Protein AF-K7ZAZ5-F1 (afdb_monomer_lite)

pLDDT: mean 86.22, std 13.3, range [28.31, 98.25]

Sequence (919 aa):
MTEILKKTKAAASLLLLSILILGCTERTLQMDFLNKAINGKGEFTIDNLTGTGSFELGASADGVDLSITCDRSIEKIEAENPQTKVWRDVTELATGAKVDCANAGKATFKLPLEHIFPYETPTVAGDAAHDFQIRWYVKNLEGETFVFNKTLSLIIFAPGVSLTAESINTLKLGNQNYEISGTCEIDGGVVNLTGPFDGGPQSANCSGGVFSAAVTLKSNLGDGVTNISVNHMSTGAYRVFGFEQKEVLVDLTAPEVEITSPVNNTKFTQSTINADNTITVQGTCSEDLMPVSVQLDSVVREVTCSAVRTFTVDFLAGNGFPTIRASQFDRAGNQGMSNLVNVIVDLVGPGAFTITGVRTTAGADVTADAFLRDKGAVVDLTMPSDFNQFEAYIKDSSGATTLCDKTVAASAIDFSACVLQQNSTYKIYVFAVDANGNKTAASNTGFAFTTDFPVPQITRVYATVPGAHYGNSTTISLRVEYDRELKVIGGNLPSMVLNTGVLVMAASLQGDQRTLQFNYVVFAGNYAYPLGVTSTSLSNCAGCLVDNANPVVQASMTLPADTGANGLKASNVKVDAQGPDVAPSFTLGAVAPLYTESPLVNFTFPSDPDVLTAELRLQQQSNGAVIRDWVEVTSPVKFSSLSTALQPGLTYSMSLRLKDPMGNYSSTLTNSFVAFSCPAEFVYVHNAGIVANPFCIGQYEAKNDGSARPRFIADLVPESLSNMGSVSRCTSLGAGYDLVTNAEWRAVADLIAKQAGNWASGIYGSGLLHRGNNQTGSPVSATGGDVCAPNTAICASNALRRTHTLPYGQTIWDFAGNAMEAIKDTNSVIYSPAYVYPAQNTGDALNLAFGTTAVTCSGVGGPEYCGFGKIDFSNSAVTGVWRGGGTGDGNSAGIFSAKRAADVTAVLTNSGYRCVYHP

InterPro domains:
  IPR013783 Immunoglobulin-like fold [G3DSA:2.60.40.10] (254-348)

Radius of gyration: 95.11 Å; chains: 1; bounding box: 198×68×239 Å

Structure (mmCIF, N/CA/C/O backbone):
data_AF-K7ZAZ5-F1
#
_entry.id   AF-K7ZAZ5-F1
#
loop_
_atom_site.group_PDB
_atom_site.id
_atom_site.type_symbol
_atom_site.label_atom_id
_atom_site.label_alt_id
_atom_site.label_comp_id
_atom_site.label_asym_id
_atom_site.label_entity_id
_atom_site.label_seq_id
_atom_site.pdbx_PDB_ins_code
_atom_site.Cartn_x
_atom_site.Cartn_y
_atom_site.Cartn_z
_atom_site.occupancy
_atom_site.B_iso_or_equiv
_atom_site.auth_seq_id
_atom_site.auth_comp_id
_atom_site.auth_asym_id
_atom_site.auth_atom_id
_atom_site.pdbx_PDB_model_num
ATOM 1 N N . MET A 1 1 ? -130.192 41.259 106.880 1.00 31.61 1 MET A N 1
ATOM 2 C CA . MET A 1 1 ? -129.216 42.071 106.149 1.00 31.61 1 MET A CA 1
ATOM 3 C C . MET A 1 1 ? -128.225 41.020 105.655 1.00 31.61 1 MET A C 1
ATOM 5 O O . MET A 1 1 ? -127.819 40.176 106.441 1.00 31.61 1 MET A O 1
ATOM 9 N N . THR A 1 2 ? -127.877 40.927 104.375 1.00 35.25 2 THR A N 1
ATOM 10 C CA . THR A 1 2 ? -126.796 41.815 103.955 1.00 35.25 2 THR A CA 1
ATOM 11 C C . THR A 1 2 ? -125.815 41.883 105.141 1.00 35.25 2 THR A C 1
ATOM 13 O O . THR A 1 2 ? -126.076 42.392 106.212 1.00 35.25 2 THR A O 1
ATOM 16 N N . GLU A 1 3 ? -124.658 41.322 105.054 1.00 31.95 3 GLU A N 1
ATOM 17 C CA . GLU A 1 3 ? -123.738 42.239 104.472 1.00 31.95 3 GLU A CA 1
ATOM 18 C C . GLU A 1 3 ? -122.523 41.402 104.169 1.00 31.95 3 GLU A C 1
ATOM 20 O O . GLU A 1 3 ? -121.972 40.707 105.011 1.00 31.95 3 GLU A O 1
ATOM 25 N N . ILE A 1 4 ? -122.195 41.341 102.886 1.00 29.30 4 ILE A N 1
ATOM 26 C CA . ILE A 1 4 ? -121.518 42.497 102.302 1.00 29.30 4 ILE A CA 1
ATOM 27 C C . ILE A 1 4 ? -120.274 42.660 103.172 1.00 29.30 4 ILE A C 1
ATOM 29 O O . ILE A 1 4 ? -120.287 43.199 104.269 1.00 29.30 4 ILE A O 1
ATOM 33 N N . LEU A 1 5 ? -119.169 42.095 102.715 1.00 37.00 5 LEU A N 1
ATOM 34 C CA . LEU A 1 5 ? -118.347 42.930 101.852 1.00 37.00 5 LEU A CA 1
ATOM 35 C C . LEU A 1 5 ? -118.136 44.283 102.523 1.00 37.00 5 LEU A C 1
ATOM 37 O O . LEU A 1 5 ? -118.476 45.307 101.959 1.00 37.00 5 LEU A O 1
ATOM 41 N N . LYS A 1 6 ? -117.614 44.304 103.740 1.00 29.66 6 LYS A N 1
ATOM 42 C CA . LYS A 1 6 ? -117.204 45.550 104.359 1.00 29.66 6 LYS A CA 1
ATOM 43 C C . LYS A 1 6 ? -115.979 45.235 105.199 1.00 29.66 6 LYS A C 1
ATOM 45 O O . LYS A 1 6 ? -116.066 44.631 106.255 1.00 29.66 6 LYS A O 1
ATOM 50 N N . LYS A 1 7 ? -114.779 45.510 104.675 1.00 32.00 7 LYS A N 1
ATOM 51 C CA . LYS A 1 7 ? -114.354 46.883 104.324 1.00 32.00 7 LYS A CA 1
ATOM 52 C C . LYS A 1 7 ? -114.901 47.803 105.419 1.00 32.00 7 LYS A C 1
ATOM 54 O O . LYS A 1 7 ? -116.076 48.112 105.455 1.00 32.00 7 LYS A O 1
ATOM 59 N N . THR A 1 8 ? -114.126 48.202 106.392 1.00 30.62 8 THR A N 1
ATOM 60 C CA . THR A 1 8 ? -112.853 48.875 106.209 1.00 30.62 8 THR A CA 1
ATOM 61 C C . THR A 1 8 ? -112.252 48.980 107.593 1.00 30.62 8 THR A C 1
ATOM 63 O O . THR A 1 8 ? -112.837 49.609 108.466 1.00 30.62 8 THR A O 1
ATOM 66 N N . LYS A 1 9 ? -111.077 48.404 107.767 1.00 29.22 9 LYS A N 1
ATOM 67 C CA . LYS A 1 9 ? -109.842 49.165 107.942 1.00 29.22 9 LYS A CA 1
ATOM 68 C C . LYS A 1 9 ? -108.778 48.243 107.349 1.00 29.22 9 LYS A C 1
ATOM 70 O O . LYS A 1 9 ? -108.462 47.212 107.911 1.00 29.22 9 LYS A O 1
ATOM 75 N N . ALA A 1 10 ? -108.457 48.369 106.066 1.00 28.31 10 ALA A N 1
ATOM 76 C CA . ALA A 1 10 ? -107.689 49.487 105.543 1.00 28.31 10 ALA A CA 1
ATOM 77 C C . ALA A 1 10 ? -106.585 49.864 106.522 1.00 28.31 10 ALA A C 1
ATOM 79 O O . ALA A 1 10 ? -106.870 50.382 107.597 1.00 28.31 10 ALA A O 1
ATOM 80 N N . ALA A 1 11 ? -105.371 49.677 106.024 1.00 29.98 11 ALA A N 1
ATOM 81 C CA . ALA A 1 11 ? -104.234 50.501 106.350 1.00 29.98 11 ALA A CA 1
ATOM 82 C C . ALA A 1 11 ? -103.750 50.310 107.789 1.00 29.98 11 ALA A C 1
ATOM 84 O O . ALA A 1 11 ? -104.355 50.731 108.759 1.00 29.98 11 ALA A O 1
ATOM 85 N N . ALA A 1 12 ? -102.639 49.637 107.985 1.00 31.98 12 ALA A N 1
ATOM 86 C CA 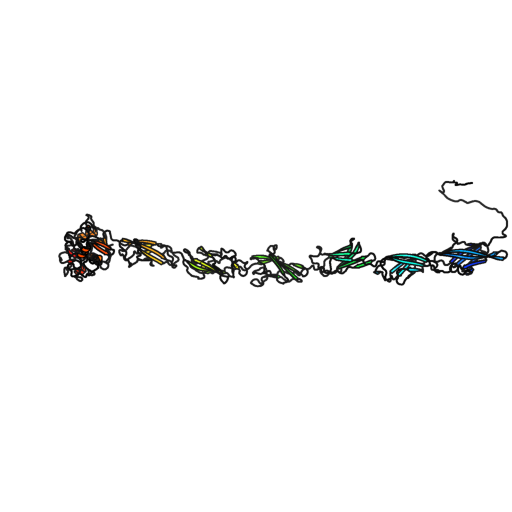. ALA A 1 12 ? -101.326 50.074 107.536 1.00 31.98 12 ALA A CA 1
ATOM 87 C C . ALA A 1 12 ? -100.512 50.116 108.819 1.00 31.98 12 ALA A C 1
ATOM 89 O O . ALA A 1 12 ? -101.025 50.458 109.882 1.00 31.98 12 ALA A O 1
ATOM 90 N N . SER A 1 13 ? -99.239 49.797 108.685 1.00 31.66 13 SER A N 1
ATOM 91 C CA . SER A 1 13 ? -98.268 50.000 109.744 1.00 31.66 13 SER A CA 1
ATOM 92 C C . SER A 1 13 ? -98.474 49.105 110.969 1.00 31.66 13 SER A C 1
ATOM 94 O O . SER A 1 13 ? -98.703 49.573 112.074 1.00 31.66 13 SER A O 1
ATOM 96 N N . LEU A 1 14 ? -98.244 47.803 110.769 1.00 31.05 14 LEU A N 1
ATOM 97 C CA . LEU A 1 14 ? -97.335 47.083 111.672 1.00 31.05 14 LEU A CA 1
ATOM 98 C C . LEU A 1 14 ? -95.895 47.129 111.114 1.00 31.05 14 LEU A C 1
ATOM 100 O O . LEU A 1 14 ? -95.092 46.216 111.258 1.00 31.05 14 LEU A O 1
ATOM 104 N N . LEU A 1 15 ? -95.576 48.238 110.440 1.00 31.86 15 LEU A N 1
ATOM 105 C CA . LEU A 1 15 ? -94.309 48.903 110.642 1.00 31.86 15 LEU A CA 1
ATOM 106 C C . LEU A 1 15 ? -94.261 49.182 112.132 1.00 31.86 15 LEU A C 1
ATOM 108 O O . LEU A 1 15 ? -95.103 49.931 112.613 1.00 31.86 15 LEU A O 1
ATOM 112 N N . LEU A 1 16 ? -93.253 48.624 112.787 1.00 30.19 16 LEU A N 1
ATOM 113 C CA . LEU A 1 16 ? -92.833 49.077 114.091 1.00 30.19 16 LEU A CA 1
ATOM 114 C C . LEU A 1 16 ? -93.959 48.917 115.131 1.00 30.19 16 LEU A C 1
ATOM 116 O O . LEU A 1 16 ? -94.875 49.705 115.293 1.00 30.19 16 LEU A O 1
ATOM 120 N N . LEU A 1 17 ? -93.829 47.966 116.020 1.00 28.92 17 LEU A N 1
ATOM 121 C CA . LEU A 1 17 ? -92.659 47.892 116.871 1.00 28.92 17 LEU A CA 1
ATOM 122 C C . LEU A 1 17 ? -93.192 47.097 118.051 1.00 28.92 17 LEU A C 1
ATOM 124 O O . LEU A 1 17 ? -94.365 47.217 118.397 1.00 28.92 17 LEU A O 1
ATOM 128 N N . SER A 1 18 ? -92.280 46.436 118.736 1.00 28.39 18 SER A N 1
ATOM 129 C CA . SER A 1 18 ? -92.271 46.488 120.189 1.00 28.39 18 SER A CA 1
ATOM 130 C C . SER A 1 18 ? -93.445 45.903 120.969 1.00 28.39 18 SER A C 1
ATOM 132 O O . SER A 1 18 ? -94.560 46.395 120.938 1.00 28.39 18 SER A O 1
ATOM 134 N N . ILE A 1 19 ? -93.043 45.044 121.904 1.00 35.88 19 ILE A N 1
ATOM 135 C CA . ILE A 1 19 ? -93.332 45.274 123.324 1.00 35.88 19 ILE A CA 1
ATOM 136 C C . ILE A 1 19 ? -94.820 45.258 123.642 1.00 35.88 19 ILE A C 1
ATOM 138 O O . ILE A 1 19 ? -95.500 46.279 123.570 1.00 35.88 19 ILE A O 1
ATOM 142 N N . LEU A 1 20 ? -95.230 44.116 124.199 1.00 36.78 20 LEU A N 1
ATOM 143 C CA . LEU A 1 20 ? -96.491 43.975 124.910 1.00 36.78 20 LEU A CA 1
ATOM 144 C C . LEU A 1 20 ? -97.661 44.139 123.917 1.00 36.78 20 LEU A C 1
ATOM 146 O O . LEU A 1 20 ? -97.506 44.587 122.797 1.00 36.78 20 LEU A O 1
ATOM 150 N N . ILE A 1 21 ? -98.840 43.588 124.123 1.00 34.34 21 ILE A N 1
ATOM 151 C CA . ILE A 1 21 ? -99.841 43.949 125.117 1.00 34.34 21 ILE A CA 1
ATOM 152 C C . ILE A 1 21 ? -100.670 42.651 125.191 1.00 34.34 21 ILE A C 1
ATOM 154 O O . ILE A 1 21 ? -101.069 42.110 124.167 1.00 34.34 21 ILE A O 1
ATOM 158 N N . LEU A 1 22 ? -100.910 42.033 126.338 1.00 29.92 22 LEU A N 1
ATOM 159 C CA . LEU A 1 22 ? -101.722 42.631 127.381 1.00 29.92 22 LEU A CA 1
ATOM 160 C C . LEU A 1 22 ? -101.435 41.953 128.727 1.00 29.92 22 LEU A C 1
ATOM 162 O O . LEU A 1 22 ? -102.042 40.949 129.080 1.00 29.92 22 LEU A O 1
ATOM 166 N N . GLY A 1 23 ? -100.567 42.568 129.527 1.00 33.41 23 GLY A N 1
ATOM 167 C CA . GLY A 1 23 ? -101.051 42.929 130.858 1.00 33.41 23 GLY A CA 1
ATOM 168 C C . GLY A 1 23 ? -102.038 44.089 130.652 1.00 33.41 23 GLY A C 1
ATOM 169 O O . GLY A 1 23 ? -101.804 44.934 129.796 1.00 33.41 23 GLY A O 1
ATOM 170 N N . CYS A 1 24 ? -103.176 44.191 131.314 1.00 35.56 24 CYS A N 1
ATOM 171 C CA . CYS A 1 24 ? -103.512 43.718 132.641 1.00 35.56 24 CYS A CA 1
ATOM 172 C C . CYS A 1 24 ? -105.034 43.826 132.810 1.00 35.56 24 CYS A C 1
ATOM 174 O O . CYS A 1 24 ? -105.588 44.838 132.399 1.00 35.56 24 CYS A O 1
ATOM 176 N N . THR A 1 25 ? -105.656 42.862 133.486 1.00 30.78 25 THR A N 1
ATOM 177 C CA . THR A 1 25 ? -106.652 43.064 134.562 1.00 30.78 25 THR A CA 1
ATOM 178 C C . THR A 1 25 ? -106.794 41.713 135.275 1.00 30.78 25 THR A C 1
ATOM 180 O O . THR A 1 25 ? -107.039 40.684 134.660 1.00 30.78 25 THR A O 1
ATOM 183 N N . GLU A 1 26 ? -106.294 41.587 136.503 1.00 30.81 26 GLU A N 1
ATOM 184 C CA . GLU A 1 26 ? -107.057 41.841 137.735 1.00 30.81 26 GLU A CA 1
ATOM 185 C C . GLU A 1 26 ? -108.243 40.873 137.886 1.00 30.81 26 GLU A C 1
ATOM 187 O O . GLU A 1 26 ? -109.213 40.906 137.146 1.00 30.81 26 GLU A O 1
ATOM 192 N N . ARG A 1 27 ? -108.081 39.850 138.728 1.00 32.66 27 ARG A N 1
ATOM 193 C CA . ARG A 1 27 ? -108.498 39.864 140.144 1.00 32.66 27 ARG A CA 1
ATOM 194 C C . ARG A 1 27 ? -110.018 39.711 140.335 1.00 32.66 27 ARG A C 1
ATOM 196 O O . ARG A 1 27 ? -110.774 40.663 140.238 1.00 32.66 27 ARG A O 1
ATOM 203 N N . THR A 1 28 ? -110.361 38.507 140.807 1.00 40.34 28 THR A N 1
ATOM 204 C CA . THR A 1 28 ? -111.312 38.191 141.899 1.00 40.34 28 THR A CA 1
ATOM 205 C C . THR A 1 28 ? -112.795 38.559 141.765 1.00 40.34 28 THR A C 1
ATOM 207 O O . THR A 1 28 ? -113.160 39.710 141.958 1.00 40.34 28 THR A O 1
ATOM 210 N N . LEU A 1 29 ? -113.633 37.517 141.623 1.00 31.20 29 LEU A N 1
ATOM 211 C CA . LEU A 1 29 ? -114.764 37.078 142.488 1.00 31.20 29 LEU A CA 1
ATOM 212 C C . LEU A 1 29 ? -115.721 36.225 141.617 1.00 31.20 29 LEU A C 1
ATOM 214 O O . LEU A 1 29 ? -116.106 36.652 140.538 1.00 31.20 29 LEU A O 1
ATOM 218 N N . GLN A 1 30 ? -115.897 34.925 141.899 1.00 35.72 30 GLN A N 1
ATOM 219 C CA . GLN A 1 30 ? -117.009 34.363 142.696 1.00 35.72 30 GLN A CA 1
ATOM 220 C C . GLN A 1 30 ? -118.375 34.697 142.059 1.00 35.72 30 GLN A C 1
ATOM 222 O O . GLN A 1 30 ? -118.726 35.860 141.928 1.00 35.72 30 GLN A O 1
ATOM 227 N N . MET A 1 31 ? -119.158 33.748 141.552 1.00 32.19 31 MET A N 1
ATOM 228 C CA . MET A 1 31 ? -120.080 32.843 142.266 1.00 32.19 31 MET A CA 1
ATOM 229 C C . MET A 1 31 ? -120.922 32.191 141.151 1.00 32.19 31 MET A C 1
ATOM 231 O O . MET A 1 31 ? -121.106 32.809 140.107 1.00 32.19 31 MET A O 1
ATOM 235 N N . ASP A 1 32 ? -121.577 31.046 141.218 1.00 30.45 32 ASP A N 1
ATOM 236 C CA . ASP A 1 32 ? -121.772 29.894 142.099 1.00 30.45 32 ASP A CA 1
ATOM 237 C C . ASP A 1 32 ? -122.781 29.031 141.270 1.00 30.45 32 ASP A C 1
ATOM 239 O O . ASP A 1 32 ? -123.293 29.483 140.248 1.00 30.45 32 ASP A O 1
ATOM 243 N N . PHE A 1 33 ? -123.188 27.797 141.531 1.00 32.03 33 PHE A N 1
ATOM 244 C CA . PHE A 1 33 ? -123.606 27.128 142.755 1.00 32.03 33 PHE A CA 1
ATOM 245 C C . PHE A 1 33 ? -123.940 25.705 142.261 1.00 32.03 33 PHE A C 1
ATOM 247 O O . PHE A 1 33 ? -124.610 25.600 141.242 1.00 32.03 33 PHE A O 1
ATOM 254 N N . LEU A 1 34 ? -123.468 24.646 142.929 1.00 33.84 34 LEU A N 1
ATOM 255 C CA . LEU A 1 34 ? -124.000 23.263 142.892 1.00 33.84 34 LEU A CA 1
ATOM 256 C C . LEU A 1 34 ? -124.593 22.756 141.541 1.00 33.84 34 LEU A C 1
ATOM 258 O O . LEU A 1 34 ? -125.660 23.159 141.104 1.00 33.84 34 LEU A O 1
ATOM 262 N N . ASN A 1 35 ? -124.084 21.699 140.916 1.00 35.47 35 ASN A N 1
ATOM 263 C CA . ASN A 1 35 ? -124.009 20.407 141.580 1.00 35.47 35 ASN A CA 1
ATOM 264 C C . ASN A 1 35 ? -123.107 19.454 140.778 1.00 35.47 35 ASN A C 1
ATOM 266 O O . ASN A 1 35 ? -123.494 18.929 139.735 1.00 35.47 35 ASN A O 1
ATOM 270 N N . LYS A 1 36 ? -121.908 19.182 141.308 1.00 41.62 36 LYS A N 1
ATOM 271 C CA . LYS A 1 36 ? -121.206 17.910 141.100 1.00 41.62 36 LYS A CA 1
ATOM 272 C C . LYS A 1 36 ? -122.060 16.808 141.730 1.00 41.62 36 LYS A C 1
ATOM 274 O O . LYS A 1 36 ? -121.767 16.324 142.814 1.00 41.62 36 LYS A O 1
ATOM 279 N N . ALA A 1 37 ? -123.122 16.437 141.042 1.00 47.06 37 ALA A N 1
ATOM 280 C CA . ALA A 1 37 ? -123.808 15.180 141.221 1.00 47.06 37 ALA A CA 1
ATOM 281 C C . ALA A 1 37 ? -124.606 14.942 139.937 1.00 47.06 37 ALA A C 1
ATOM 283 O O . ALA A 1 37 ? -125.510 15.712 139.631 1.00 47.06 37 ALA A O 1
ATOM 284 N N . ILE A 1 38 ? -124.277 13.836 139.258 1.00 50.22 38 ILE A N 1
ATOM 285 C CA . ILE A 1 38 ? -125.095 13.122 138.263 1.00 50.22 38 ILE A CA 1
ATOM 286 C C . ILE A 1 38 ? -124.782 13.463 136.772 1.00 50.22 38 ILE A C 1
ATOM 288 O O . ILE A 1 38 ? -125.239 14.463 136.235 1.00 50.22 38 ILE A O 1
ATOM 292 N N . ASN A 1 39 ? -124.052 12.539 136.108 1.00 52.28 39 ASN A N 1
ATOM 293 C CA . ASN A 1 39 ? -123.915 12.266 134.648 1.00 52.28 39 ASN A CA 1
ATOM 294 C C . ASN A 1 39 ? -122.844 12.946 133.747 1.00 52.28 39 ASN A C 1
ATOM 296 O O . ASN A 1 39 ? -123.140 13.862 132.989 1.00 52.28 39 ASN A O 1
ATOM 300 N N . GLY A 1 40 ? -121.656 12.322 133.644 1.00 49.34 40 GLY A N 1
ATOM 301 C CA . GLY A 1 40 ? -120.733 12.425 132.493 1.00 49.34 40 GLY A CA 1
ATOM 302 C C . GLY A 1 40 ? -119.838 11.174 132.397 1.00 49.34 40 GLY A C 1
ATOM 303 O O . GLY A 1 40 ? -119.236 10.793 133.402 1.00 49.34 40 GLY A O 1
ATOM 304 N N . LYS A 1 41 ? -119.831 10.489 131.242 1.00 53.59 41 LYS A N 1
ATOM 305 C CA . LYS A 1 41 ? -119.186 9.178 130.989 1.00 53.59 41 LYS A CA 1
ATOM 306 C C . LYS A 1 41 ? -117.651 9.265 131.127 1.00 53.59 41 LYS A C 1
ATOM 308 O O . LYS A 1 41 ? -117.088 10.324 130.900 1.00 53.59 41 LYS A O 1
ATOM 313 N N . GLY A 1 42 ? -116.979 8.183 131.529 1.00 55.66 42 GLY A N 1
ATOM 314 C CA . GLY A 1 42 ? -115.531 8.165 131.801 1.00 55.66 42 GLY A CA 1
ATOM 315 C C . GLY A 1 42 ? -114.641 8.262 130.554 1.00 55.66 42 GLY A C 1
ATOM 316 O O . GLY A 1 42 ? -114.087 7.251 130.124 1.00 55.66 42 GLY A O 1
ATOM 317 N N . GLU A 1 43 ? -114.511 9.462 129.987 1.00 64.69 43 GLU A N 1
ATOM 318 C CA . GLU A 1 43 ? -113.609 9.779 128.869 1.00 64.69 43 GLU A CA 1
ATOM 319 C C . GLU A 1 43 ? -112.134 9.920 129.311 1.00 64.69 43 GLU A C 1
ATOM 321 O O . GLU A 1 43 ? -111.831 10.218 130.470 1.00 64.69 43 GLU A O 1
ATOM 326 N N . PHE A 1 44 ? -111.212 9.653 128.375 1.00 71.00 44 PHE A N 1
ATOM 327 C CA . PHE A 1 44 ? -109.779 9.949 128.485 1.00 71.00 44 PHE A CA 1
ATOM 328 C C . PHE A 1 44 ? -109.244 10.517 127.163 1.00 71.00 44 PHE A C 1
ATOM 330 O O . PHE A 1 44 ? -109.762 10.204 126.085 1.00 71.00 44 PHE A O 1
ATOM 337 N N . THR A 1 45 ? -108.168 11.303 127.232 1.00 77.44 45 THR A N 1
ATOM 338 C CA . THR A 1 45 ? -107.481 11.890 126.067 1.00 77.44 45 THR A CA 1
ATOM 339 C C . THR A 1 45 ? -106.157 11.174 125.812 1.00 77.44 45 THR A C 1
ATOM 341 O O . THR A 1 45 ? -105.462 10.835 126.763 1.00 77.44 45 THR A O 1
ATOM 344 N N . ILE A 1 46 ? -105.814 10.920 124.543 1.00 80.56 46 ILE A N 1
ATOM 345 C CA . ILE A 1 46 ? -104.496 10.392 124.150 1.00 80.56 46 ILE A CA 1
ATOM 346 C C . ILE A 1 46 ? -103.659 11.570 123.664 1.00 80.56 46 ILE A C 1
ATOM 348 O O . ILE A 1 46 ? -104.011 12.204 122.671 1.00 80.56 46 ILE A O 1
ATOM 352 N N . ASP A 1 47 ? -102.579 11.860 124.376 1.00 78.75 47 ASP A N 1
ATOM 353 C CA . ASP A 1 47 ? -101.841 13.119 124.272 1.00 78.75 47 ASP A CA 1
ATOM 354 C C . ASP A 1 47 ? -100.841 13.144 123.104 1.00 78.75 47 ASP A C 1
ATOM 356 O O . ASP A 1 47 ? -100.359 14.210 122.732 1.00 78.75 47 ASP A O 1
ATOM 360 N N . ASN A 1 48 ? -100.503 11.984 122.533 1.00 79.56 48 ASN A N 1
ATOM 361 C CA . ASN A 1 48 ? -99.421 11.833 121.557 1.00 79.56 48 ASN A CA 1
ATOM 362 C C . ASN A 1 48 ? -99.867 11.298 120.186 1.00 79.56 48 ASN A C 1
ATOM 364 O O . ASN A 1 48 ? -99.069 10.696 119.470 1.00 79.56 48 ASN A O 1
ATOM 368 N N . LEU A 1 49 ? -101.127 11.533 119.814 1.00 78.00 49 LEU A N 1
ATOM 369 C CA . LEU A 1 49 ? -101.578 11.364 118.432 1.00 78.00 49 LEU A CA 1
ATOM 370 C C . LEU A 1 49 ? -101.114 12.549 117.578 1.00 78.00 49 LEU A C 1
ATOM 372 O O . LEU A 1 49 ? -101.104 13.693 118.037 1.00 78.00 49 LEU A O 1
ATOM 376 N N . THR A 1 50 ? -100.762 12.289 116.320 1.00 71.38 50 THR A N 1
ATOM 377 C CA . THR A 1 50 ? -100.504 13.356 115.347 1.00 71.38 50 THR A CA 1
ATOM 378 C C . THR A 1 50 ? -101.796 14.132 115.048 1.00 71.38 50 THR A C 1
ATOM 380 O O . THR A 1 50 ? -102.902 13.685 115.361 1.00 71.38 50 THR A O 1
ATOM 383 N N . GLY A 1 51 ? -101.694 15.306 114.412 1.00 66.62 51 GLY A N 1
ATOM 384 C CA . GLY A 1 51 ? -102.861 16.134 114.058 1.00 66.62 51 GLY A CA 1
ATOM 385 C C . GLY A 1 51 ? -103.890 15.449 113.140 1.00 66.62 51 GLY A C 1
ATOM 386 O O . GLY A 1 51 ? -105.012 15.936 113.017 1.00 66.62 51 GLY A O 1
ATOM 387 N N . THR A 1 52 ? -103.529 14.319 112.523 1.00 63.56 52 THR A N 1
ATOM 388 C CA . THR A 1 52 ? -104.392 13.448 111.706 1.00 63.56 52 THR A CA 1
ATOM 389 C C . THR A 1 52 ? -105.015 12.291 112.495 1.00 63.56 52 THR A C 1
ATOM 391 O O . THR A 1 52 ? -105.830 11.553 111.947 1.00 63.56 52 THR A O 1
ATOM 394 N N . GLY A 1 53 ? -104.681 12.140 113.780 1.00 70.56 53 GLY A N 1
ATOM 395 C CA . GLY A 1 53 ? -105.208 11.090 114.651 1.00 70.56 53 GLY A CA 1
ATOM 396 C C . GLY A 1 53 ? -104.492 9.740 114.538 1.00 70.56 53 GLY A C 1
ATOM 397 O O . GLY A 1 53 ? -105.061 8.742 114.982 1.00 70.56 53 GLY A O 1
ATOM 398 N N . SER A 1 54 ? -103.278 9.694 113.975 1.00 80.62 54 SER A N 1
ATOM 399 C CA . SER A 1 54 ? -102.472 8.475 113.805 1.00 80.62 54 SER A CA 1
ATOM 400 C C . SER A 1 54 ? -101.124 8.536 114.541 1.00 80.62 54 SER A C 1
ATOM 402 O O . SER A 1 54 ? -100.745 9.562 115.106 1.00 80.62 54 SER A O 1
ATOM 404 N N . PHE A 1 55 ? -100.389 7.424 114.543 1.00 83.44 55 PHE A N 1
ATOM 405 C CA . PHE A 1 55 ? -98.990 7.347 114.968 1.00 83.44 55 PHE A CA 1
ATOM 406 C C . PHE A 1 55 ? -98.080 7.161 113.751 1.00 83.44 55 PHE A C 1
ATOM 408 O O . PHE A 1 55 ? -98.321 6.275 112.939 1.00 83.44 55 PHE A O 1
ATOM 415 N N . GLU A 1 56 ? -97.032 7.969 113.621 1.00 84.06 56 GLU A N 1
ATOM 416 C CA . GLU A 1 56 ? -96.065 7.879 112.520 1.00 84.06 56 GLU A CA 1
ATOM 417 C C . GLU A 1 56 ? -94.757 7.268 113.016 1.00 84.06 56 GLU A C 1
ATOM 419 O O . GLU A 1 56 ? -94.185 7.723 114.008 1.00 84.06 56 GLU A O 1
ATOM 424 N N . LEU A 1 57 ? -94.295 6.223 112.333 1.00 82.38 57 LEU A N 1
ATOM 425 C CA . LEU A 1 57 ? -93.167 5.408 112.755 1.00 82.38 57 LEU A CA 1
ATOM 426 C C . LEU A 1 57 ? -92.145 5.266 111.623 1.00 82.38 57 LEU A C 1
ATOM 428 O O . LEU A 1 57 ? -92.492 5.023 110.467 1.00 82.38 57 LEU A O 1
ATOM 432 N N . GLY A 1 58 ? -90.864 5.372 111.971 1.00 78.00 58 GLY A N 1
ATOM 433 C CA . GLY A 1 58 ? -89.783 4.997 111.063 1.00 78.00 58 GLY A CA 1
ATOM 434 C C . GLY A 1 58 ? -89.718 3.483 110.865 1.00 78.00 58 GLY A C 1
ATOM 435 O O . GLY A 1 58 ? -90.221 2.710 111.685 1.00 78.00 58 GLY A O 1
ATOM 436 N N . ALA A 1 59 ? -89.030 3.056 109.808 1.00 74.62 59 ALA A N 1
ATOM 437 C CA . ALA A 1 59 ? -88.881 1.651 109.433 1.00 74.62 59 ALA A CA 1
ATOM 438 C C . ALA A 1 59 ? -88.297 0.742 110.540 1.00 74.62 59 ALA A C 1
ATOM 440 O O . ALA A 1 59 ? -88.408 -0.476 110.439 1.00 74.62 59 ALA A O 1
ATOM 441 N N . SER A 1 60 ? -87.671 1.298 111.583 1.00 74.38 60 SER A N 1
ATOM 442 C CA . SER A 1 60 ? -87.043 0.565 112.694 1.00 74.38 60 SER A CA 1
ATOM 443 C C . SER A 1 60 ? -87.852 0.548 113.999 1.00 74.38 60 SER A C 1
ATOM 445 O O . SER A 1 60 ? -87.383 -0.009 114.991 1.00 74.38 60 SER A O 1
ATOM 447 N N . ALA A 1 61 ? -89.044 1.153 114.036 1.00 77.56 61 ALA A N 1
ATOM 448 C CA . ALA A 1 61 ? -89.855 1.187 115.251 1.00 77.56 61 ALA A CA 1
ATOM 449 C C . ALA A 1 61 ? -90.372 -0.212 115.644 1.00 77.56 61 ALA A C 1
ATOM 451 O O . ALA A 1 61 ? -90.752 -1.012 114.792 1.00 77.56 61 ALA A O 1
ATOM 452 N N . ASP A 1 62 ? -90.434 -0.488 116.949 1.00 76.62 62 ASP A N 1
ATOM 453 C CA . ASP A 1 62 ? -90.807 -1.785 117.542 1.00 76.62 62 ASP A CA 1
ATOM 454 C C . ASP A 1 62 ? -92.100 -1.737 118.384 1.00 76.62 62 ASP A C 1
ATOM 456 O O . ASP A 1 62 ? -92.675 -2.769 118.737 1.00 76.62 62 ASP A O 1
ATOM 460 N N . GLY A 1 63 ? -92.616 -0.544 118.671 1.00 81.19 63 GLY A N 1
ATOM 461 C CA . GLY A 1 63 ? -93.848 -0.338 119.424 1.00 81.19 63 GLY A CA 1
ATOM 462 C C . GLY A 1 63 ? -94.357 1.090 119.300 1.00 81.19 63 GLY A C 1
ATOM 463 O O . GLY A 1 63 ? -93.616 1.993 118.918 1.00 81.19 63 GLY A O 1
ATOM 464 N N . VAL A 1 64 ? -95.622 1.284 119.653 1.00 86.00 64 VAL A N 1
ATOM 465 C CA . VAL A 1 64 ? -96.267 2.594 119.733 1.00 86.00 64 VAL A CA 1
ATOM 466 C C . VAL A 1 64 ? -96.315 3.006 121.194 1.00 86.00 64 VAL A C 1
ATOM 468 O O . VAL A 1 64 ? -96.901 2.302 122.015 1.00 86.00 64 VAL A O 1
ATOM 471 N N . ASP A 1 65 ? -95.714 4.141 121.531 1.00 84.62 65 ASP A N 1
ATOM 472 C CA . ASP A 1 65 ? -95.895 4.750 122.846 1.00 84.62 65 ASP A CA 1
ATOM 473 C C . ASP A 1 65 ? -97.291 5.371 122.925 1.00 84.62 65 ASP A C 1
ATOM 475 O O . ASP A 1 65 ? -97.714 6.065 122.005 1.00 84.62 65 ASP A O 1
ATOM 479 N N . LEU A 1 66 ? -98.024 5.138 124.011 1.00 86.50 66 LEU A N 1
ATOM 480 C CA . LEU A 1 66 ? -99.299 5.792 124.295 1.00 86.50 66 LEU A CA 1
ATOM 481 C C . LEU A 1 66 ? -99.185 6.563 125.608 1.00 86.50 66 LEU A C 1
ATOM 483 O O . LEU A 1 66 ? -98.822 6.004 126.648 1.00 86.50 66 LEU A O 1
ATOM 487 N N . SER A 1 67 ? -99.549 7.845 125.557 1.00 83.62 67 SER A N 1
ATOM 488 C CA . SER A 1 67 ? -99.725 8.693 126.737 1.00 83.62 67 SER A CA 1
ATOM 489 C C . SER A 1 67 ? -101.181 9.102 126.858 1.00 83.62 67 SER A C 1
ATOM 491 O O . SER A 1 67 ? -101.730 9.713 125.947 1.00 83.62 67 SER A O 1
ATOM 493 N N . ILE A 1 68 ? -101.806 8.753 127.977 1.00 82.31 68 ILE A N 1
ATOM 494 C CA . ILE A 1 68 ? -103.232 8.929 128.225 1.00 82.31 68 ILE A CA 1
ATOM 495 C C . ILE A 1 68 ? -103.428 9.794 129.469 1.00 82.31 68 ILE A C 1
ATOM 497 O O . ILE A 1 68 ? -102.868 9.505 130.527 1.00 82.31 68 ILE A O 1
ATOM 501 N N . THR A 1 69 ? -104.281 10.809 129.367 1.00 81.81 69 THR A N 1
ATOM 502 C CA . THR A 1 69 ? -104.772 11.600 130.500 1.00 81.81 69 THR A CA 1
ATOM 503 C C . THR A 1 69 ? -106.221 11.208 130.800 1.00 81.81 69 THR A C 1
ATOM 505 O O . THR A 1 69 ? -107.073 11.239 129.913 1.00 81.81 69 THR A O 1
ATOM 508 N N . CYS A 1 70 ? -106.492 10.792 132.038 1.00 74.62 70 CYS A N 1
ATOM 509 C CA . CYS A 1 70 ? -107.755 10.196 132.471 1.00 74.62 70 CYS A CA 1
ATOM 510 C C . CYS A 1 70 ? -108.567 11.182 133.320 1.00 74.62 70 CYS A C 1
ATOM 512 O O . CYS A 1 70 ? -108.065 11.698 134.317 1.00 74.62 70 CYS A O 1
ATOM 514 N N . ASP A 1 71 ? -109.852 11.351 133.004 1.00 68.44 71 ASP A N 1
ATOM 515 C CA . ASP A 1 71 ? -110.733 12.248 133.768 1.00 68.44 71 ASP A CA 1
ATOM 516 C C . ASP A 1 71 ? -111.394 11.562 134.979 1.00 68.44 71 ASP A C 1
ATOM 518 O O . ASP A 1 71 ? -112.018 12.212 135.823 1.00 68.44 71 ASP A O 1
ATOM 522 N N . ARG A 1 72 ? -111.260 10.233 135.087 1.00 67.38 72 ARG A N 1
ATOM 523 C CA . ARG A 1 72 ? -111.680 9.407 136.231 1.00 67.38 72 ARG A CA 1
ATOM 524 C C . ARG A 1 72 ? -110.737 8.223 136.433 1.00 67.38 72 ARG A C 1
ATOM 526 O O . ARG A 1 72 ? -109.956 7.880 135.549 1.00 67.38 72 ARG A O 1
ATOM 533 N N . SER A 1 73 ? -110.870 7.556 137.579 1.00 72.69 73 SER A N 1
ATOM 534 C CA . SER A 1 73 ? -110.175 6.308 137.895 1.00 72.69 73 SER A CA 1
ATOM 535 C C . SER A 1 73 ? -110.536 5.200 136.898 1.00 72.69 73 SER A C 1
ATOM 537 O O . SER A 1 73 ? -111.595 4.579 136.997 1.00 72.69 73 SER A O 1
ATOM 539 N N . ILE A 1 74 ? -109.654 4.964 135.929 1.00 77.19 74 ILE A N 1
ATOM 540 C CA . ILE A 1 74 ? -109.663 3.777 135.073 1.00 77.19 74 ILE A CA 1
ATOM 541 C C . ILE A 1 74 ? -109.027 2.633 135.855 1.00 77.19 74 ILE A C 1
ATOM 543 O O . ILE A 1 74 ? -107.940 2.791 136.407 1.00 77.19 74 ILE A O 1
ATOM 547 N N . GLU A 1 75 ? -109.712 1.497 135.900 1.00 76.75 75 GLU A N 1
ATOM 548 C CA . GLU A 1 75 ? -109.235 0.299 136.596 1.00 76.75 75 GLU A CA 1
ATOM 549 C C . GLU A 1 75 ? -108.298 -0.521 135.710 1.00 76.75 75 GLU A C 1
ATOM 551 O O . GLU A 1 75 ? -107.277 -1.025 136.167 1.00 76.75 75 GLU A O 1
ATOM 556 N N . LYS A 1 76 ? -108.656 -0.639 134.430 1.00 81.25 76 LYS A N 1
ATOM 557 C CA . LYS A 1 76 ? -107.996 -1.525 133.477 1.00 81.25 76 LYS A CA 1
ATOM 558 C C . LYS A 1 76 ? -108.039 -0.929 132.078 1.00 81.25 76 LYS A C 1
ATOM 560 O O . LYS A 1 76 ? -109.067 -0.371 131.685 1.00 81.25 76 LYS A O 1
ATOM 565 N N . ILE A 1 77 ? -106.958 -1.087 131.319 1.00 86.56 77 ILE A N 1
ATOM 566 C CA . ILE A 1 77 ? -106.920 -0.816 129.878 1.00 86.56 77 ILE A CA 1
ATOM 567 C C . ILE A 1 77 ? -106.456 -2.094 129.189 1.00 86.56 77 ILE A C 1
ATOM 569 O O . ILE A 1 77 ? -105.516 -2.742 129.638 1.00 86.56 77 ILE A O 1
ATOM 573 N N . GLU A 1 78 ? -107.115 -2.462 128.102 1.00 88.69 78 GLU A N 1
ATOM 574 C CA . GLU A 1 78 ? -106.750 -3.603 127.273 1.00 88.69 78 GLU A CA 1
ATOM 575 C C . GLU A 1 78 ? -106.588 -3.156 125.820 1.00 88.69 78 GLU A C 1
ATOM 577 O O . GLU A 1 78 ? -107.329 -2.294 125.346 1.00 88.69 78 GLU A O 1
ATOM 582 N N . ALA A 1 79 ? -105.645 -3.760 125.106 1.00 88.50 79 ALA A N 1
ATOM 583 C CA . ALA A 1 79 ? -105.497 -3.606 123.664 1.00 88.50 79 ALA A CA 1
ATOM 584 C C . ALA A 1 79 ? -105.950 -4.887 122.955 1.00 88.50 79 ALA A C 1
ATOM 586 O O . ALA A 1 79 ? -105.720 -5.994 123.449 1.00 88.50 79 ALA A O 1
ATOM 587 N N . GLU A 1 80 ? -106.618 -4.730 121.814 1.00 90.19 80 GLU A N 1
ATOM 588 C CA . GLU A 1 80 ? -106.977 -5.837 120.933 1.00 90.19 80 GLU A CA 1
ATOM 589 C C . GLU A 1 80 ? -105.820 -6.133 119.983 1.00 90.19 80 GLU A C 1
ATOM 591 O O . GLU A 1 80 ? -105.300 -5.230 119.327 1.00 90.19 80 GLU A O 1
ATOM 596 N N . ASN A 1 81 ? -105.479 -7.409 119.832 1.00 84.94 81 ASN A N 1
ATOM 597 C CA . ASN A 1 81 ? -104.717 -7.863 118.678 1.00 84.94 81 ASN A CA 1
ATOM 598 C C . ASN A 1 81 ? -105.636 -7.904 117.438 1.00 84.94 81 ASN A C 1
ATOM 600 O O . ASN A 1 81 ? -106.568 -8.718 117.415 1.00 84.94 81 ASN A O 1
ATOM 604 N N . PRO A 1 82 ? -105.390 -7.099 116.387 1.00 82.31 82 PRO A N 1
ATOM 605 C CA . PRO A 1 82 ? -106.338 -6.946 115.282 1.00 82.31 82 PRO A CA 1
ATOM 606 C C . PRO A 1 82 ? -106.627 -8.232 114.502 1.00 82.31 82 PRO A C 1
ATOM 608 O O . PRO A 1 82 ? -107.719 -8.355 113.945 1.00 82.31 82 PRO A O 1
ATOM 611 N N . GLN A 1 83 ? -105.689 -9.184 114.476 1.00 78.38 83 GLN A N 1
ATOM 612 C CA . GLN A 1 83 ? -105.815 -10.443 113.735 1.00 78.38 83 GLN A CA 1
ATOM 613 C C . GLN A 1 83 ? -106.503 -11.535 114.558 1.00 78.38 83 GLN A C 1
ATOM 615 O O . GLN A 1 83 ? -107.423 -12.190 114.078 1.00 78.38 83 GLN A O 1
ATOM 620 N N . THR A 1 84 ? -106.075 -11.738 115.805 1.00 82.94 84 THR A N 1
ATOM 621 C CA . THR A 1 84 ? -106.609 -12.801 116.677 1.00 82.94 84 THR A CA 1
ATOM 622 C C . THR A 1 84 ? -107.858 -12.376 117.444 1.00 82.94 84 THR A C 1
ATOM 624 O O . THR A 1 84 ? -108.543 -13.230 118.003 1.00 82.94 84 THR A O 1
ATOM 627 N N . LYS A 1 85 ? -108.153 -11.069 117.488 1.00 85.19 85 LYS A N 1
ATOM 628 C CA . LYS A 1 85 ? -109.246 -10.458 118.265 1.00 85.19 85 LYS A CA 1
ATOM 629 C C . LYS A 1 85 ? -109.164 -10.713 119.773 1.00 85.19 85 LYS A C 1
ATOM 631 O O . LYS A 1 85 ? -110.130 -10.511 120.509 1.00 85.19 85 LYS A O 1
ATOM 636 N N . VAL A 1 86 ? -107.997 -11.147 120.251 1.00 87.62 86 VAL A N 1
ATOM 637 C CA . VAL A 1 86 ? -107.719 -11.341 121.673 1.00 87.62 86 VAL A CA 1
ATOM 638 C C . VAL A 1 86 ? -107.430 -9.987 122.301 1.00 87.62 86 VAL A C 1
ATOM 640 O O . VAL A 1 86 ? -106.576 -9.241 121.827 1.00 87.62 86 VAL A O 1
ATOM 643 N N . TRP A 1 87 ? -108.124 -9.700 123.395 1.00 90.62 87 TRP A N 1
ATOM 644 C CA . TRP A 1 87 ? -107.887 -8.529 124.225 1.00 90.62 87 TRP A CA 1
ATOM 645 C C . TRP A 1 87 ? -106.939 -8.906 125.356 1.00 90.62 87 TRP A C 1
ATOM 647 O O . TRP A 1 87 ? -107.202 -9.873 126.074 1.00 90.62 87 TRP A O 1
ATOM 657 N N . ARG A 1 88 ? -105.853 -8.154 125.525 1.00 88.56 88 ARG A N 1
ATOM 658 C CA . ARG A 1 88 ? -104.953 -8.306 126.672 1.00 88.56 88 ARG A CA 1
ATOM 659 C C . ARG A 1 88 ? -104.757 -6.999 127.395 1.00 88.56 88 ARG A C 1
ATOM 661 O O . ARG A 1 88 ? -104.783 -5.931 126.789 1.00 88.56 88 ARG A O 1
ATOM 668 N N . ASP A 1 89 ? -104.545 -7.113 128.697 1.00 87.62 89 ASP A N 1
ATOM 669 C CA . ASP A 1 89 ? -104.225 -5.969 129.532 1.00 87.62 89 ASP A CA 1
ATOM 670 C C . ASP A 1 89 ? -102.925 -5.323 129.063 1.00 87.62 89 ASP A C 1
ATOM 672 O O . ASP A 1 89 ? -101.934 -5.999 128.785 1.00 87.62 89 ASP A O 1
ATOM 676 N N . VAL A 1 90 ? -102.924 -3.998 128.981 1.00 85.31 90 VAL A N 1
ATOM 677 C CA . VAL A 1 90 ? -101.732 -3.242 128.594 1.00 85.31 90 VAL A CA 1
ATOM 678 C C . VAL A 1 90 ? -100.584 -3.445 129.582 1.00 85.31 90 VAL A C 1
ATOM 680 O O . VAL A 1 90 ? -99.426 -3.386 129.185 1.00 85.31 90 VAL A O 1
ATOM 683 N N . THR A 1 91 ? -100.885 -3.753 130.845 1.00 83.06 91 THR A N 1
ATOM 684 C CA . THR A 1 91 ? -99.894 -4.100 131.870 1.00 83.06 91 THR A CA 1
ATOM 685 C C . THR A 1 91 ? -99.269 -5.479 131.678 1.00 83.06 91 THR A C 1
ATOM 687 O O . THR A 1 91 ? -98.141 -5.695 132.116 1.00 83.06 91 THR A O 1
ATOM 690 N N . GLU A 1 92 ? -99.940 -6.383 130.960 1.00 84.06 92 GLU A N 1
ATOM 691 C CA . GLU A 1 92 ? -99.378 -7.671 130.533 1.00 84.06 92 GLU A CA 1
ATOM 692 C C . GLU A 1 92 ? -98.619 -7.559 129.204 1.00 84.06 92 GLU A C 1
ATOM 694 O O . GLU A 1 92 ? -97.705 -8.338 128.942 1.00 84.06 92 GLU A O 1
ATOM 699 N N . LEU A 1 93 ? -99.005 -6.607 128.350 1.00 81.75 93 LEU A N 1
ATOM 700 C CA . LEU A 1 93 ? -98.401 -6.390 127.033 1.00 81.75 93 LEU A CA 1
ATOM 701 C C . LEU A 1 93 ? -97.139 -5.529 127.075 1.00 81.75 93 LEU A C 1
ATOM 703 O O . LEU A 1 93 ? -96.278 -5.676 126.212 1.00 81.75 93 LEU A O 1
ATOM 707 N N . ALA A 1 94 ? -97.045 -4.617 128.039 1.00 78.12 94 ALA A N 1
ATOM 708 C CA . ALA A 1 94 ? -95.986 -3.626 128.103 1.00 78.12 94 ALA A CA 1
ATOM 709 C C . ALA A 1 94 ? -95.326 -3.633 129.484 1.00 78.12 94 ALA A C 1
ATOM 711 O O . ALA A 1 94 ? -95.908 -3.220 130.492 1.00 78.12 94 ALA A O 1
ATOM 712 N N . THR A 1 95 ? -94.066 -4.065 129.534 1.00 69.94 95 THR A N 1
ATOM 713 C CA . THR A 1 95 ? -93.256 -4.014 130.754 1.00 69.94 95 THR A CA 1
ATOM 714 C C . THR A 1 95 ? -93.107 -2.570 131.224 1.00 69.94 95 THR A C 1
ATOM 716 O O . THR A 1 95 ? -92.533 -1.739 130.524 1.00 69.94 95 THR A O 1
ATOM 719 N N . GLY A 1 96 ? -93.622 -2.268 132.418 1.00 69.75 96 GLY A N 1
ATOM 720 C CA . GLY A 1 96 ? -93.581 -0.921 132.992 1.00 69.75 96 GLY A CA 1
ATOM 721 C C . GLY A 1 96 ? -94.769 -0.028 132.630 1.00 69.75 96 GLY A C 1
ATOM 722 O O . GLY A 1 96 ? -94.714 1.166 132.927 1.00 69.75 96 GLY A O 1
ATOM 723 N N . ALA A 1 97 ? -95.836 -0.578 132.039 1.00 77.19 97 ALA A N 1
ATOM 724 C CA . ALA A 1 97 ? -97.105 0.127 131.899 1.00 77.19 97 ALA A CA 1
ATOM 725 C C . ALA A 1 97 ? -97.570 0.677 133.253 1.00 77.19 97 ALA A C 1
ATOM 727 O O . ALA A 1 97 ? -97.675 -0.053 134.241 1.00 77.19 97 ALA A O 1
ATOM 728 N N . LYS A 1 98 ? -97.870 1.973 133.294 1.00 78.62 98 LYS A N 1
ATOM 729 C CA . LYS A 1 98 ? -98.431 2.628 134.474 1.00 78.62 98 LYS A CA 1
ATOM 730 C C . LYS A 1 98 ? -99.843 3.048 134.137 1.00 78.62 98 LYS A C 1
ATOM 732 O O . LYS A 1 98 ? -100.020 3.934 133.313 1.00 78.62 98 LYS A O 1
ATOM 737 N N . VAL A 1 99 ? -100.830 2.426 134.766 1.00 76.12 99 VAL A N 1
ATOM 738 C CA . VAL A 1 99 ? -102.233 2.846 134.689 1.00 76.12 99 VAL A CA 1
ATOM 739 C C . VAL A 1 99 ? -102.606 3.379 136.071 1.00 76.12 99 VAL A C 1
ATOM 741 O O . VAL A 1 99 ? -103.079 2.636 136.921 1.00 76.12 99 VAL A O 1
ATOM 744 N N . ASP A 1 100 ? -102.312 4.657 136.332 1.00 72.44 100 ASP A N 1
ATOM 745 C CA . ASP A 1 100 ? -102.571 5.320 137.622 1.00 72.44 100 ASP A CA 1
ATOM 746 C C . ASP A 1 100 ? -103.519 6.506 137.428 1.00 72.44 100 ASP A C 1
ATOM 748 O O . ASP A 1 100 ? -103.243 7.671 137.729 1.00 72.44 100 ASP A O 1
ATOM 752 N N . CYS A 1 101 ? -104.680 6.198 136.863 1.00 73.06 101 CYS A N 1
ATOM 753 C CA . CYS A 1 101 ? -105.708 7.194 136.611 1.00 73.06 101 CYS A CA 1
ATOM 754 C C . CYS A 1 101 ? -106.397 7.667 137.902 1.00 73.06 101 CYS A C 1
ATOM 756 O O . CYS A 1 101 ? -106.967 8.752 137.919 1.00 73.06 101 CYS A O 1
ATOM 758 N N . ALA A 1 102 ? -106.358 6.878 138.981 1.00 67.00 102 ALA A N 1
ATOM 759 C CA . ALA A 1 102 ? -107.028 7.226 140.231 1.00 67.00 102 ALA A CA 1
ATOM 760 C C . ALA A 1 102 ? -106.286 8.301 141.037 1.00 67.00 102 ALA A C 1
ATOM 762 O O . ALA A 1 102 ? -106.935 9.181 141.601 1.00 67.00 102 ALA A O 1
ATOM 763 N N . ASN A 1 103 ? -104.949 8.243 141.092 1.00 71.62 103 ASN A N 1
ATOM 764 C CA . ASN A 1 103 ? -104.157 9.172 141.904 1.00 71.62 103 ASN A CA 1
ATOM 765 C C . ASN A 1 103 ? -103.464 10.237 141.056 1.00 71.62 103 ASN A C 1
ATOM 767 O O . ASN A 1 103 ? -103.395 11.397 141.460 1.00 71.62 103 ASN A O 1
ATOM 771 N N . ALA A 1 104 ? -102.952 9.847 139.887 1.00 71.88 104 ALA A N 1
ATOM 772 C CA . ALA A 1 104 ? -102.167 10.722 139.021 1.00 71.88 104 ALA A CA 1
ATOM 773 C C . ALA A 1 104 ? -102.945 11.230 137.796 1.00 71.88 104 ALA A C 1
ATOM 775 O O . ALA A 1 104 ? -102.446 12.097 137.079 1.00 71.88 104 ALA A O 1
ATOM 776 N N . GLY A 1 105 ? -104.144 10.695 137.538 1.00 75.94 105 GLY A N 1
ATOM 777 C CA . GLY A 1 105 ? -104.961 11.068 136.382 1.00 75.94 105 GLY A CA 1
ATOM 778 C C . GLY A 1 105 ? -104.320 10.716 135.037 1.00 75.94 105 GLY A C 1
ATOM 779 O O . GLY A 1 105 ? -104.639 11.359 134.042 1.00 75.94 105 GLY A O 1
ATOM 780 N N . LYS A 1 106 ? -103.387 9.750 134.981 1.00 82.25 106 LYS A N 1
ATOM 781 C CA . LYS A 1 106 ? -102.668 9.387 133.747 1.00 82.25 106 LYS A CA 1
ATOM 782 C C . LYS A 1 106 ? -102.413 7.889 133.602 1.00 82.25 106 LYS A C 1
ATOM 784 O O . LYS A 1 106 ? -102.225 7.179 134.590 1.00 82.25 106 LYS A O 1
ATOM 789 N N . ALA A 1 107 ? -102.329 7.438 132.353 1.00 81.38 107 ALA A N 1
ATOM 790 C CA . ALA A 1 107 ? -101.819 6.127 131.985 1.00 81.38 107 ALA A CA 1
ATOM 791 C C . ALA A 1 107 ? -100.777 6.234 130.860 1.00 81.38 107 ALA A C 1
ATOM 793 O O . ALA A 1 107 ? -101.003 6.919 129.869 1.00 81.38 107 ALA A O 1
ATOM 794 N N . THR A 1 108 ? -99.631 5.566 130.998 1.00 82.19 108 THR A N 1
ATOM 795 C CA . THR A 1 108 ? -98.574 5.553 129.972 1.00 82.19 108 THR A CA 1
ATOM 796 C C . THR A 1 108 ? -98.025 4.147 129.770 1.00 82.19 108 THR A C 1
ATOM 798 O O . THR A 1 108 ? -97.656 3.477 130.741 1.00 82.19 108 THR A O 1
ATOM 801 N N . PHE A 1 109 ? -97.953 3.698 128.518 1.00 85.75 109 PHE A N 1
ATOM 802 C CA . PHE A 1 109 ? -97.434 2.379 128.143 1.00 85.75 109 PHE A CA 1
ATOM 803 C C . PHE A 1 109 ? -97.043 2.334 126.661 1.00 85.75 109 PHE A C 1
ATOM 805 O O . PHE A 1 109 ? -97.582 3.088 125.858 1.00 85.75 109 PHE A O 1
ATOM 812 N N . LYS A 1 110 ? -96.131 1.426 126.299 1.00 86.00 110 LYS A N 1
ATOM 813 C CA . LYS A 1 110 ? -95.721 1.179 124.911 1.00 86.00 110 LYS A CA 1
ATOM 814 C C . LYS A 1 110 ? -96.336 -0.118 124.414 1.00 86.00 110 LYS A C 1
ATOM 816 O O . LYS A 1 110 ? -95.961 -1.186 124.887 1.00 86.00 110 LYS A O 1
ATOM 821 N N . LEU A 1 111 ? -97.280 -0.042 123.484 1.00 88.12 111 LEU A N 1
ATOM 822 C CA . LEU A 1 111 ? -97.847 -1.240 122.875 1.00 88.12 111 LEU A CA 1
ATOM 823 C C . LEU A 1 111 ? -96.864 -1.803 121.847 1.00 88.12 111 LEU A C 1
ATOM 825 O O . LEU A 1 111 ? -96.490 -1.086 120.917 1.00 88.12 111 LEU A O 1
ATOM 829 N N . PRO A 1 112 ? -96.438 -3.068 121.980 1.00 84.56 112 PRO A N 1
ATOM 830 C CA . PRO A 1 112 ? -95.485 -3.647 121.049 1.00 84.56 112 PRO A CA 1
ATOM 831 C C . PRO A 1 112 ? -96.164 -3.880 119.693 1.00 84.56 112 PRO A C 1
ATOM 833 O O . PRO A 1 112 ? -97.288 -4.395 119.628 1.00 84.56 112 PRO A O 1
ATOM 836 N N . LEU A 1 113 ? -95.490 -3.506 118.598 1.00 81.44 113 LEU A N 1
ATOM 837 C CA . LEU A 1 113 ? -96.058 -3.607 117.248 1.00 81.44 113 LEU A CA 1
ATOM 838 C C . LEU A 1 113 ? -96.404 -5.050 116.893 1.00 81.44 113 LEU A C 1
ATOM 840 O O . LEU A 1 113 ? -97.376 -5.276 116.197 1.00 81.44 113 LEU A O 1
ATOM 844 N N . GLU A 1 114 ? -95.674 -6.042 117.398 1.00 79.75 114 GLU A N 1
ATOM 845 C CA . GLU A 1 114 ? -96.007 -7.465 117.217 1.00 79.75 114 GLU A CA 1
ATOM 846 C C . GLU A 1 114 ? -97.422 -7.838 117.691 1.00 79.75 114 GLU A C 1
ATOM 848 O O . GLU A 1 114 ? -98.016 -8.786 117.179 1.00 79.75 114 GLU A O 1
ATOM 853 N N . HIS A 1 115 ? -97.981 -7.089 118.647 1.00 82.56 115 HIS A N 1
ATOM 854 C CA . HIS A 1 115 ? -99.324 -7.331 119.154 1.00 82.56 115 HIS A CA 1
ATOM 855 C C . HIS A 1 115 ? -100.390 -6.522 118.413 1.00 82.56 115 HIS A C 1
ATOM 857 O O . HIS A 1 115 ? -101.449 -7.070 118.114 1.00 82.56 115 HIS A O 1
ATOM 863 N N . ILE A 1 116 ? -100.128 -5.246 118.116 1.00 83.88 116 ILE A N 1
ATOM 864 C CA . ILE A 1 116 ? -101.109 -4.334 117.494 1.00 83.88 116 ILE A CA 1
ATOM 865 C C . ILE A 1 116 ? -100.992 -4.228 115.967 1.00 83.88 116 ILE A C 1
ATOM 867 O O . ILE A 1 116 ? -101.853 -3.643 115.328 1.00 83.88 116 ILE A O 1
ATOM 871 N N . PHE A 1 117 ? -99.945 -4.803 115.386 1.00 78.19 117 PHE A N 1
ATOM 872 C CA . PHE A 1 117 ? -99.701 -4.938 113.953 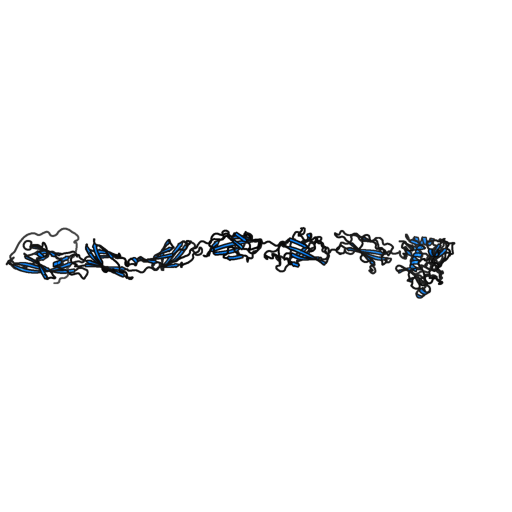1.00 78.19 117 PHE A CA 1
ATOM 873 C C . PHE A 1 117 ? -99.044 -6.311 113.743 1.00 78.19 117 PHE A C 1
ATOM 875 O O . PHE A 1 117 ? -97.817 -6.428 113.668 1.00 78.19 117 PHE A O 1
ATOM 882 N N . PRO A 1 118 ? -99.810 -7.407 113.745 1.00 69.38 118 PRO A N 1
ATOM 883 C CA . PRO A 1 118 ? -99.228 -8.728 113.559 1.00 69.38 118 PRO A CA 1
ATOM 884 C C . PRO A 1 118 ? -98.670 -8.899 112.131 1.00 69.38 118 PRO A C 1
ATOM 886 O O . PRO A 1 118 ? -98.997 -8.147 111.218 1.00 69.38 118 PRO A O 1
ATOM 889 N N . TYR A 1 119 ? -97.731 -9.831 111.978 1.00 69.38 119 TYR A N 1
ATOM 890 C CA . TYR A 1 119 ? -96.847 -9.970 110.816 1.00 69.38 119 TYR A CA 1
ATOM 891 C C . TYR A 1 119 ? -97.566 -10.340 109.502 1.00 69.38 119 TYR A C 1
ATOM 893 O O . TYR A 1 119 ? -98.191 -11.397 109.430 1.00 69.38 119 TYR A O 1
ATOM 901 N N . GLU A 1 120 ? -97.359 -9.542 108.445 1.00 66.44 120 GLU A N 1
ATOM 902 C CA . GLU A 1 120 ? -97.611 -9.898 107.039 1.00 66.44 120 GLU A CA 1
ATOM 903 C C . GLU A 1 120 ? -96.427 -9.441 106.171 1.00 66.44 120 GLU A C 1
ATOM 905 O O . GLU A 1 120 ? -95.907 -8.343 106.356 1.00 66.44 120 GLU A O 1
ATOM 910 N N . THR A 1 121 ? -95.980 -10.281 105.231 1.00 69.50 121 THR A N 1
ATOM 911 C CA . THR A 1 121 ? -94.863 -9.947 104.331 1.00 69.50 121 THR A CA 1
ATOM 912 C C . THR A 1 121 ? -95.312 -8.938 103.261 1.00 69.50 121 THR A C 1
ATOM 914 O O . THR A 1 121 ? -96.275 -9.224 102.545 1.00 69.50 121 THR A O 1
ATOM 917 N N . PRO A 1 122 ? -94.635 -7.784 103.092 1.00 72.88 122 PRO A N 1
ATOM 918 C CA . PRO A 1 122 ? -95.035 -6.748 102.154 1.00 72.88 122 PRO A CA 1
ATOM 919 C C . PRO A 1 122 ? -94.866 -7.234 100.720 1.00 72.88 122 PRO A C 1
ATOM 921 O O . PRO A 1 122 ? -93.834 -7.786 100.342 1.00 72.88 122 PRO A O 1
ATOM 924 N N . THR A 1 123 ? -95.892 -6.999 99.909 1.00 72.75 123 THR A N 1
ATOM 925 C CA . THR A 1 123 ? -95.914 -7.346 98.480 1.00 72.75 123 THR A CA 1
ATOM 926 C C . THR A 1 123 ? -95.687 -6.135 97.575 1.00 72.75 123 THR A C 1
ATOM 928 O O . THR A 1 123 ? -95.505 -6.297 96.371 1.00 72.75 123 THR A O 1
ATOM 931 N N . VAL A 1 124 ? -95.668 -4.926 98.146 1.00 79.25 124 VAL A N 1
ATOM 932 C CA . VAL A 1 124 ? -95.517 -3.651 97.436 1.00 79.25 124 VAL A CA 1
ATOM 933 C C . VAL A 1 124 ? -94.473 -2.798 98.155 1.00 79.25 124 VAL A C 1
ATOM 935 O O . VAL A 1 124 ? -94.407 -2.814 99.384 1.00 79.25 124 VAL A O 1
ATOM 938 N N . ALA A 1 125 ? -93.654 -2.082 97.385 1.00 83.06 125 ALA A N 1
ATOM 939 C CA . ALA A 1 125 ? -92.671 -1.142 97.916 1.00 83.06 125 ALA A CA 1
ATOM 940 C C . ALA A 1 125 ? -93.360 0.128 98.443 1.00 83.06 125 ALA A C 1
ATOM 942 O O . ALA A 1 125 ? -94.329 0.595 97.841 1.00 83.06 125 ALA A O 1
ATOM 943 N N . GLY A 1 126 ? -92.817 0.718 99.508 1.00 83.00 126 GLY A N 1
ATOM 944 C CA . GLY A 1 126 ? -93.307 1.973 100.088 1.00 83.00 126 GLY A CA 1
ATOM 945 C C . GLY A 1 126 ? -93.972 1.833 101.459 1.00 83.00 126 GLY A C 1
ATOM 946 O O . GLY A 1 126 ? -93.884 0.793 102.113 1.00 83.00 126 GLY A O 1
ATOM 947 N N . ASP A 1 127 ? -94.585 2.929 101.902 1.00 84.88 127 ASP A N 1
ATOM 948 C CA . ASP A 1 127 ? -95.124 3.104 103.255 1.00 84.88 127 ASP A CA 1
ATOM 949 C C . ASP A 1 127 ? -96.406 2.281 103.498 1.00 84.88 127 ASP A C 1
ATOM 951 O O . ASP A 1 127 ? -97.188 2.042 102.575 1.00 84.88 127 ASP A O 1
ATOM 955 N N . ALA A 1 128 ? -96.666 1.888 104.752 1.00 82.56 128 ALA A N 1
ATOM 956 C CA . ALA A 1 128 ? -97.825 1.066 105.133 1.00 82.56 128 ALA A CA 1
ATOM 957 C C . ALA A 1 128 ? -98.615 1.650 106.316 1.00 82.56 128 ALA A C 1
ATOM 959 O O . ALA A 1 128 ? -98.020 2.150 107.266 1.00 82.56 128 ALA A O 1
ATOM 960 N N . ALA A 1 129 ? -99.951 1.536 106.302 1.00 81.31 129 ALA A N 1
ATOM 961 C CA . ALA A 1 129 ? -100.845 2.035 107.358 1.00 81.31 129 ALA A CA 1
ATOM 962 C C . ALA A 1 129 ? -101.747 0.933 107.956 1.00 81.31 129 ALA A C 1
ATOM 964 O O . ALA A 1 129 ? -102.146 0.017 107.235 1.00 81.31 129 ALA A O 1
ATOM 965 N N . HIS A 1 130 ? -102.089 1.012 109.252 1.00 82.69 130 HIS A N 1
ATOM 966 C CA . HIS A 1 130 ? -102.912 0.004 109.946 1.00 82.69 130 HIS A CA 1
ATOM 967 C C . HIS A 1 130 ? -103.650 0.529 111.185 1.00 82.69 130 HIS A C 1
ATOM 969 O O . HIS A 1 130 ? -103.141 1.399 111.887 1.00 82.69 130 HIS A O 1
ATOM 975 N N . ASP A 1 131 ? -104.800 -0.075 111.501 1.00 85.19 131 ASP A N 1
ATOM 976 C CA . ASP A 1 131 ? -105.667 0.310 112.620 1.00 85.19 131 ASP A CA 1
ATOM 977 C C . ASP A 1 131 ? -105.737 -0.775 113.711 1.00 85.19 131 ASP A C 1
ATOM 979 O O . ASP A 1 131 ? -105.840 -1.965 113.414 1.00 85.19 131 ASP A O 1
ATOM 983 N N . PHE A 1 132 ? -105.772 -0.372 114.984 1.00 86.06 132 PHE A N 1
ATOM 984 C CA . PHE A 1 132 ? -105.950 -1.255 116.144 1.00 86.06 132 PHE A CA 1
ATOM 985 C C . PHE A 1 132 ? -106.903 -0.654 117.187 1.00 86.06 132 PHE A C 1
ATOM 987 O O . PHE A 1 132 ? -107.176 0.545 117.181 1.00 86.06 132 PHE A O 1
ATOM 994 N N . GLN A 1 133 ? -107.435 -1.477 118.099 1.00 88.44 133 GLN A N 1
ATOM 995 C CA . GLN A 1 133 ? -108.391 -1.023 119.116 1.00 88.44 133 GLN A CA 1
ATOM 996 C C . GLN A 1 133 ? -107.852 -1.138 120.541 1.00 88.44 133 GLN A C 1
ATOM 998 O O . GLN A 1 133 ? -107.133 -2.075 120.881 1.00 88.44 133 GLN A O 1
ATOM 1003 N N . ILE A 1 134 ? -108.270 -0.206 121.398 1.00 88.56 134 ILE A N 1
ATOM 1004 C CA . ILE A 1 134 ? -108.096 -0.275 122.851 1.00 88.56 134 ILE A CA 1
ATOM 1005 C C . ILE A 1 134 ? -109.445 -0.134 123.550 1.00 88.56 134 ILE A C 1
ATOM 1007 O O . ILE A 1 134 ? -110.360 0.512 123.038 1.00 88.56 134 ILE A O 1
ATOM 1011 N N . ARG A 1 135 ? -109.572 -0.727 124.734 1.00 88.19 135 ARG A N 1
ATOM 1012 C CA . ARG A 1 135 ? -110.749 -0.610 125.590 1.00 88.19 135 ARG A CA 1
ATOM 1013 C C . ARG A 1 135 ? -110.350 -0.388 127.035 1.00 88.19 135 ARG A C 1
ATOM 1015 O O . ARG A 1 135 ? -109.274 -0.800 127.451 1.00 88.19 135 ARG A O 1
ATOM 1022 N N . TRP A 1 136 ? -111.214 0.257 127.800 1.00 85.94 136 TRP A N 1
ATOM 1023 C CA . TRP A 1 136 ? -110.950 0.591 129.192 1.00 85.94 136 TRP A CA 1
ATOM 1024 C C . TRP A 1 136 ? -112.187 0.457 130.062 1.00 85.94 136 TRP A C 1
ATOM 1026 O O . TRP A 1 136 ? -113.320 0.546 129.587 1.00 85.94 136 TRP A O 1
ATOM 1036 N N . TYR A 1 137 ? -111.936 0.247 131.350 1.00 82.19 137 TYR A N 1
ATOM 1037 C CA . TYR A 1 137 ? -112.942 -0.083 132.348 1.00 82.19 137 TYR A CA 1
ATOM 1038 C C . TYR A 1 137 ? -112.984 1.006 133.423 1.00 82.19 137 TYR A C 1
ATOM 1040 O O . TYR A 1 137 ? -111.950 1.364 133.990 1.00 82.19 137 TYR A O 1
ATOM 1048 N N . VAL A 1 138 ? -114.176 1.538 133.707 1.00 78.25 138 VAL A N 1
ATOM 1049 C CA . VAL A 1 138 ? -114.401 2.650 134.647 1.00 78.25 138 VAL A CA 1
ATOM 1050 C C . VAL A 1 138 ? -115.465 2.264 135.665 1.00 78.25 138 VAL A C 1
ATOM 1052 O O . VAL A 1 138 ? -116.555 1.847 135.281 1.00 78.25 138 VAL A O 1
ATOM 1055 N N . LYS A 1 139 ? -115.189 2.457 136.956 1.00 72.00 139 LYS A N 1
ATOM 1056 C CA . LYS A 1 139 ? -116.132 2.157 138.043 1.00 72.00 139 LYS A CA 1
ATOM 1057 C C . LYS A 1 139 ? -116.876 3.419 138.496 1.00 72.00 139 LYS A C 1
ATOM 1059 O O . LYS A 1 139 ? -116.246 4.456 138.713 1.00 72.00 139 LYS A O 1
ATOM 1064 N N . ASN A 1 140 ? -118.204 3.367 138.608 1.00 68.56 140 ASN A N 1
ATOM 1065 C CA . ASN A 1 140 ? -119.000 4.486 139.127 1.00 68.56 140 ASN A CA 1
ATOM 1066 C C . ASN A 1 140 ? -118.915 4.572 140.666 1.00 68.56 140 ASN A C 1
ATOM 1068 O O . ASN A 1 140 ? -118.348 3.702 141.328 1.00 68.56 140 ASN A O 1
ATOM 1072 N N . LEU A 1 141 ? -119.458 5.654 141.237 1.00 65.44 141 LEU A N 1
ATOM 1073 C CA . LEU A 1 141 ? -119.422 5.896 142.686 1.00 65.44 141 LEU A CA 1
ATOM 1074 C C . LEU A 1 141 ? -120.273 4.885 143.478 1.00 65.44 141 LEU A C 1
ATOM 1076 O O . LEU A 1 141 ? -120.002 4.682 144.658 1.00 65.44 141 LEU A O 1
ATOM 1080 N N . GLU A 1 142 ? -121.251 4.231 142.841 1.00 66.12 142 GLU A N 1
ATOM 1081 C CA . GLU A 1 142 ? -122.024 3.132 143.433 1.00 66.12 142 GLU A CA 1
ATOM 1082 C C . GLU A 1 142 ? -121.347 1.747 143.301 1.00 66.12 142 GLU A C 1
ATOM 1084 O O . GLU A 1 142 ? -121.814 0.781 143.901 1.00 66.12 142 GLU A O 1
ATOM 1089 N N . GLY A 1 143 ? -120.221 1.636 142.581 1.00 67.69 143 GLY A N 1
ATOM 1090 C CA . GLY A 1 143 ? -119.421 0.413 142.454 1.00 67.69 143 GLY A CA 1
ATOM 1091 C C . GLY A 1 143 ? -119.663 -0.448 141.202 1.00 67.69 143 GLY A C 1
ATOM 1092 O O . GLY A 1 143 ? -119.072 -1.524 141.110 1.00 67.69 143 GLY A O 1
ATOM 1093 N N . GLU A 1 144 ? -120.463 -0.006 140.233 1.00 73.12 144 GLU A N 1
ATOM 1094 C CA . GLU A 1 144 ? -120.683 -0.678 138.941 1.00 73.12 144 GLU A CA 1
ATOM 1095 C C . GLU A 1 144 ? -119.594 -0.313 137.913 1.00 73.12 144 GLU A C 1
ATOM 1097 O O . GLU A 1 144 ? -119.193 0.848 137.813 1.00 73.12 144 GLU A O 1
ATOM 1102 N N . THR A 1 145 ? -119.129 -1.286 137.119 1.00 76.00 145 THR A N 1
ATOM 1103 C CA . THR A 1 145 ? -118.072 -1.092 136.105 1.00 76.00 145 THR A CA 1
ATOM 1104 C C . THR A 1 145 ? -118.650 -0.967 134.687 1.00 76.00 145 THR A C 1
ATOM 1106 O O . THR A 1 145 ? -119.411 -1.824 134.245 1.00 76.00 145 THR A O 1
ATOM 1109 N N . PHE A 1 146 ? -118.230 0.062 133.945 1.00 76.50 146 PHE A N 1
ATOM 1110 C CA . PHE A 1 146 ? -118.566 0.329 132.540 1.00 76.50 146 PHE A CA 1
ATOM 1111 C C . PHE A 1 146 ? -117.342 0.157 131.634 1.00 76.50 146 PHE A C 1
ATOM 1113 O O . PHE A 1 146 ? -116.235 0.520 132.027 1.00 76.50 146 PHE A O 1
ATOM 1120 N N . VAL A 1 147 ? -117.545 -0.349 130.411 1.00 81.19 147 VAL A N 1
ATOM 1121 C CA . VAL A 1 147 ? -116.477 -0.588 129.421 1.00 81.19 147 VAL A CA 1
ATOM 1122 C C . VAL A 1 147 ? -116.653 0.321 128.208 1.00 81.19 147 VAL A C 1
ATOM 1124 O O . VAL A 1 147 ? -117.757 0.433 127.675 1.00 81.19 147 VAL A O 1
ATOM 1127 N N . PHE A 1 148 ? -115.562 0.925 127.747 1.00 81.44 148 PHE A N 1
ATOM 1128 C CA . PHE A 1 148 ? -115.505 1.788 126.563 1.00 81.44 148 PHE A CA 1
ATOM 1129 C C . PHE A 1 148 ? -114.385 1.333 125.628 1.00 81.44 148 PHE A C 1
ATOM 1131 O O . PHE A 1 148 ? -113.415 0.751 126.101 1.00 81.44 148 PHE A O 1
ATOM 1138 N N . ASN A 1 149 ? -114.493 1.594 124.323 1.00 81.88 149 ASN A N 1
ATOM 1139 C CA . ASN A 1 149 ? -113.472 1.248 123.331 1.00 81.88 149 ASN A CA 1
ATOM 1140 C C . ASN A 1 149 ? -113.194 2.390 122.336 1.00 81.88 149 ASN A C 1
ATOM 1142 O O . ASN A 1 149 ? -114.017 3.284 122.145 1.00 81.88 149 ASN A O 1
ATOM 1146 N N . LYS A 1 150 ? -112.007 2.369 121.716 1.00 83.06 150 LYS A N 1
ATOM 1147 C CA . LYS A 1 150 ? -111.551 3.336 120.705 1.00 83.06 150 LYS A CA 1
ATOM 1148 C C . LYS A 1 150 ? -110.624 2.665 119.686 1.00 83.06 150 LYS A C 1
ATOM 1150 O O . LYS A 1 150 ? -109.807 1.831 120.064 1.00 83.06 150 LYS A O 1
ATOM 1155 N N . THR A 1 151 ? -110.746 3.053 118.415 1.00 84.12 151 THR A N 1
ATOM 1156 C CA . THR A 1 151 ? -109.838 2.639 117.324 1.00 84.12 151 THR A CA 1
ATOM 1157 C C . THR A 1 151 ? -108.763 3.704 117.110 1.00 84.12 151 THR A C 1
ATOM 1159 O O . THR A 1 151 ? -109.070 4.893 117.200 1.00 84.12 151 THR A O 1
ATOM 1162 N N . LEU A 1 152 ? -107.527 3.281 116.853 1.00 85.25 152 LEU A N 1
ATOM 1163 C CA . LEU A 1 152 ? -106.339 4.106 116.626 1.00 85.25 152 LEU A CA 1
ATOM 1164 C C . LEU A 1 152 ? -105.608 3.622 115.365 1.00 85.25 152 LEU A C 1
ATOM 1166 O O . LEU A 1 152 ? -105.618 2.426 115.094 1.00 85.25 152 LEU A O 1
ATOM 1170 N N . SER A 1 153 ? -104.950 4.530 114.643 1.00 84.31 153 SER A N 1
ATOM 1171 C CA . SER A 1 153 ? -104.255 4.246 113.375 1.00 84.31 153 SER A CA 1
ATOM 1172 C C . SER A 1 153 ? -102.746 4.470 113.495 1.00 84.31 153 SER A C 1
ATOM 1174 O O . SER A 1 153 ? -102.312 5.330 114.262 1.00 84.31 153 SER A O 1
ATOM 1176 N N . LEU A 1 154 ? -101.934 3.760 112.710 1.00 84.44 154 LEU A N 1
ATOM 1177 C CA . LEU A 1 154 ? -100.487 3.978 112.589 1.00 84.44 154 LEU A CA 1
ATOM 1178 C C . LEU A 1 154 ? -99.999 3.887 111.132 1.00 84.44 154 LEU A C 1
ATOM 1180 O O . LEU A 1 154 ? -100.613 3.185 110.335 1.00 84.44 154 LEU A O 1
ATOM 1184 N N . ILE A 1 155 ? -98.906 4.584 110.797 1.00 83.81 155 ILE A N 1
ATOM 1185 C CA . ILE A 1 155 ? -98.217 4.588 109.492 1.00 83.81 155 ILE A CA 1
ATOM 1186 C C . ILE A 1 155 ? -96.725 4.289 109.703 1.00 83.81 155 ILE A C 1
ATOM 1188 O O . ILE A 1 155 ? -96.109 4.854 110.607 1.00 83.81 155 ILE A O 1
ATOM 1192 N N . ILE A 1 156 ? -96.146 3.426 108.865 1.00 83.12 156 ILE A N 1
ATOM 1193 C CA . ILE A 1 156 ? -94.729 3.039 108.864 1.00 83.12 156 ILE A CA 1
ATOM 1194 C C . ILE A 1 156 ? -94.097 3.422 107.520 1.00 83.12 156 ILE A C 1
ATOM 1196 O O . ILE A 1 156 ? -94.569 2.961 106.480 1.00 83.12 156 ILE A O 1
ATOM 1200 N N . PHE A 1 157 ? -93.024 4.219 107.544 1.00 84.06 157 PHE A N 1
ATOM 1201 C CA . PHE A 1 157 ? -92.305 4.662 106.339 1.00 84.06 157 PHE A CA 1
ATOM 1202 C C . PHE A 1 157 ? -91.274 3.637 105.842 1.00 84.06 157 PHE A C 1
ATOM 1204 O O . PHE A 1 157 ? -90.577 3.024 106.654 1.00 84.06 157 PHE A O 1
ATOM 1211 N N . ALA A 1 158 ? -91.155 3.458 104.522 1.00 84.00 158 ALA A N 1
ATOM 1212 C CA . ALA A 1 158 ? -90.152 2.591 103.899 1.00 84.00 158 ALA A CA 1
ATOM 1213 C C . ALA A 1 158 ? -88.740 3.213 103.913 1.00 84.00 158 ALA A C 1
ATOM 1215 O O . ALA A 1 158 ? -88.610 4.431 103.809 1.00 84.00 158 ALA A O 1
ATOM 1216 N N . PRO A 1 159 ? -87.671 2.397 103.990 1.00 86.88 159 PRO A N 1
ATOM 1217 C CA . PRO A 1 159 ? -86.302 2.910 104.003 1.00 86.88 159 PRO A CA 1
ATOM 1218 C C . PRO A 1 159 ? -85.786 3.298 102.608 1.00 86.88 159 PRO A C 1
ATOM 1220 O O . PRO A 1 159 ? -86.092 2.635 101.618 1.00 86.88 159 PRO A O 1
ATOM 1223 N N . GLY A 1 160 ? -84.942 4.325 102.525 1.00 86.00 160 GLY A N 1
ATOM 1224 C CA . GLY A 1 160 ? -84.304 4.790 101.290 1.00 86.00 160 GLY A CA 1
ATOM 1225 C C . GLY A 1 160 ? -83.183 3.879 100.762 1.00 86.00 160 GLY A C 1
ATOM 1226 O O . GLY A 1 160 ? -82.461 3.237 101.533 1.00 86.00 160 GLY A O 1
ATOM 1227 N N . VAL A 1 161 ? -83.008 3.847 99.432 1.00 90.88 161 VAL A N 1
ATOM 1228 C CA . VAL A 1 161 ? -81.964 3.075 98.723 1.00 90.88 161 VAL A CA 1
ATOM 1229 C C . VAL A 1 161 ? -81.543 3.755 97.403 1.00 90.88 161 VAL A C 1
ATOM 1231 O O . VAL A 1 161 ? -82.373 4.424 96.793 1.00 90.88 161 VAL A O 1
ATOM 1234 N N . SER A 1 162 ? -80.276 3.604 96.974 1.00 91.62 162 SER A N 1
ATOM 1235 C CA . SER A 1 162 ? -79.777 4.032 95.647 1.00 91.62 162 SER A CA 1
ATOM 1236 C C . SER A 1 162 ? -78.856 2.995 94.957 1.00 91.62 162 SER A C 1
ATOM 1238 O O . SER A 1 162 ? -78.354 2.105 95.638 1.00 91.62 162 SER A O 1
ATOM 1240 N N . LEU A 1 163 ? -78.588 3.104 93.643 1.00 92.88 163 LEU A N 1
ATOM 1241 C CA . LEU A 1 163 ? -77.900 2.100 92.810 1.00 92.88 163 LEU A CA 1
ATOM 1242 C C . LEU A 1 163 ? -76.940 2.693 91.748 1.00 92.88 163 LEU A C 1
ATOM 1244 O O . LEU A 1 163 ? -77.285 3.568 90.951 1.00 92.88 163 LEU A O 1
ATOM 1248 N N . THR A 1 164 ? -75.735 2.122 91.647 1.00 90.56 164 THR A N 1
ATOM 1249 C CA . THR A 1 164 ? -74.670 2.452 90.681 1.00 90.56 164 THR A CA 1
ATOM 1250 C C . THR A 1 164 ? -74.088 1.192 90.019 1.00 90.56 164 THR A C 1
ATOM 1252 O O . THR A 1 164 ? -73.803 0.204 90.693 1.00 90.56 164 THR A O 1
ATOM 1255 N N . ALA A 1 165 ? -73.903 1.241 88.690 1.00 89.56 165 ALA A N 1
ATOM 1256 C CA . ALA A 1 165 ? -73.387 0.162 87.838 1.00 89.56 165 ALA A CA 1
ATOM 1257 C C . ALA A 1 165 ? -72.778 0.735 86.529 1.00 89.56 165 ALA A C 1
ATOM 1259 O O . ALA A 1 165 ? -73.274 1.754 86.031 1.00 89.56 165 ALA A O 1
ATOM 1260 N N . GLU A 1 166 ? -71.720 0.108 85.989 1.00 87.25 166 GLU A N 1
ATOM 1261 C CA . GLU A 1 166 ? -71.012 0.506 84.746 1.00 87.25 166 GLU A CA 1
ATOM 1262 C C . GLU A 1 166 ? -71.514 -0.238 83.492 1.00 87.25 166 GLU A C 1
ATOM 1264 O O . GLU A 1 166 ? -72.103 -1.307 83.611 1.00 87.25 166 GLU A O 1
ATOM 1269 N N . SER A 1 167 ? -71.214 0.247 82.278 1.00 87.25 167 SER A N 1
ATOM 1270 C CA . SER A 1 167 ? -71.507 -0.498 81.039 1.00 87.25 167 SER A CA 1
ATOM 1271 C C . SER A 1 167 ? -70.795 -1.856 80.990 1.00 87.25 167 SER A C 1
ATOM 1273 O O . SER A 1 167 ? -69.699 -2.034 81.539 1.00 87.25 167 SER A O 1
ATOM 1275 N N . ILE A 1 168 ? -71.436 -2.819 80.331 1.00 88.75 168 ILE A N 1
ATOM 1276 C CA . ILE A 1 168 ? -70.974 -4.201 80.192 1.00 88.75 168 ILE A CA 1
ATOM 1277 C C . ILE A 1 168 ? -70.379 -4.365 78.796 1.00 88.75 168 ILE A C 1
ATOM 1279 O O . ILE A 1 168 ? -71.069 -4.147 77.805 1.00 88.75 168 ILE A O 1
ATOM 1283 N N . ASN A 1 169 ? -69.111 -4.764 78.737 1.00 86.69 169 ASN A N 1
ATOM 1284 C CA . ASN A 1 169 ? -68.390 -5.066 77.505 1.00 86.69 169 ASN A CA 1
ATOM 1285 C C . ASN A 1 169 ? -67.975 -6.546 77.463 1.00 86.69 169 ASN A C 1
ATOM 1287 O O . ASN A 1 169 ? -68.226 -7.295 78.415 1.00 86.69 169 ASN A O 1
ATOM 1291 N N . THR A 1 170 ? -67.303 -6.973 76.393 1.00 82.81 170 THR A N 1
ATOM 1292 C CA . THR A 1 170 ? -66.830 -8.366 76.254 1.00 82.81 170 THR A CA 1
ATOM 1293 C C . THR A 1 170 ? -65.940 -8.835 77.409 1.00 82.81 170 THR A C 1
ATOM 1295 O O . THR A 1 170 ? -66.037 -9.989 77.818 1.00 82.81 170 THR A O 1
ATOM 1298 N N . LEU A 1 171 ? -65.120 -7.952 77.991 1.00 81.81 171 LEU A N 1
ATOM 1299 C CA . LEU A 1 171 ? -64.242 -8.272 79.126 1.00 81.81 171 LEU A CA 1
ATOM 1300 C C . LEU A 1 171 ? -65.008 -8.474 80.441 1.00 81.81 171 LEU A C 1
ATOM 1302 O O . LEU A 1 171 ? -64.529 -9.156 81.347 1.00 81.81 171 LEU A O 1
ATOM 1306 N N . LYS A 1 172 ? -66.185 -7.856 80.572 1.00 80.88 172 LYS A N 1
ATOM 1307 C CA . LYS A 1 172 ? -67.031 -7.935 81.770 1.00 80.88 172 LYS A CA 1
ATOM 1308 C C . LYS A 1 172 ? -68.032 -9.092 81.709 1.00 80.88 172 LYS A C 1
ATOM 1310 O O . LYS A 1 172 ? -68.575 -9.473 82.745 1.00 80.88 172 LYS A O 1
ATOM 1315 N N . LEU A 1 173 ? -68.270 -9.675 80.536 1.00 79.50 173 LEU A N 1
ATOM 1316 C CA . LEU A 1 173 ? -69.183 -10.803 80.365 1.00 79.50 173 LEU A CA 1
ATOM 1317 C C . LEU A 1 173 ? -68.625 -12.070 81.037 1.00 79.50 173 LEU A C 1
ATOM 1319 O O . LEU A 1 173 ? -67.483 -12.455 80.803 1.00 79.50 173 LEU A O 1
ATOM 1323 N N . GLY A 1 174 ? -69.412 -12.720 81.899 1.00 67.38 174 GLY A N 1
ATOM 1324 C CA . GLY A 1 174 ? -68.951 -13.885 82.670 1.00 67.38 174 GLY A CA 1
ATOM 1325 C C . GLY A 1 174 ? -67.865 -13.577 83.713 1.00 67.38 174 GLY A C 1
ATOM 1326 O O . GLY A 1 174 ? -67.381 -14.498 84.375 1.00 67.38 174 GLY A O 1
ATOM 1327 N N . ASN A 1 175 ? -67.496 -12.302 83.895 1.00 71.31 175 ASN A N 1
ATOM 1328 C CA . ASN A 1 175 ? -66.639 -11.879 84.994 1.00 71.31 175 ASN A CA 1
ATOM 1329 C C . ASN A 1 175 ? -67.377 -12.146 86.313 1.00 71.31 175 ASN A C 1
ATOM 1331 O O . ASN A 1 175 ? -68.496 -11.673 86.512 1.00 71.31 175 ASN A O 1
ATOM 1335 N N . GLN A 1 176 ? -66.742 -12.907 87.205 1.00 72.12 176 GLN A N 1
ATOM 1336 C CA . GLN A 1 176 ? -67.302 -13.269 88.511 1.00 72.12 176 GLN A CA 1
ATOM 1337 C C . GLN A 1 176 ? -67.413 -12.065 89.465 1.00 72.12 176 GLN A C 1
ATOM 1339 O O . GLN A 1 176 ? -68.087 -12.156 90.487 1.00 72.12 176 GLN A O 1
ATOM 1344 N N . ASN A 1 177 ? -66.775 -10.942 89.117 1.00 82.31 177 ASN A N 1
ATOM 1345 C CA . ASN A 1 177 ? -66.625 -9.766 89.966 1.00 82.31 177 ASN A CA 1
ATOM 1346 C C . ASN A 1 177 ? -67.162 -8.482 89.311 1.00 82.31 177 ASN A C 1
ATOM 1348 O O . ASN A 1 177 ? -66.533 -7.431 89.417 1.00 82.31 177 ASN A O 1
ATOM 1352 N N . TYR A 1 178 ? -68.293 -8.531 88.602 1.00 88.69 178 TYR A N 1
ATOM 1353 C CA . TYR A 1 178 ? -68.934 -7.288 88.166 1.00 88.69 178 TYR A CA 1
ATOM 1354 C C . TYR A 1 178 ? -69.468 -6.540 89.397 1.00 88.69 178 TYR A C 1
ATOM 1356 O O . TYR A 1 178 ? -70.350 -7.040 90.095 1.00 88.69 178 TYR A O 1
ATOM 1364 N N . GLU A 1 179 ? -68.896 -5.375 89.702 1.00 88.62 179 GLU A N 1
ATOM 1365 C CA . GLU A 1 179 ? -69.221 -4.624 90.916 1.00 88.62 179 GLU A CA 1
ATOM 1366 C C . GLU A 1 179 ? -70.466 -3.749 90.739 1.00 88.62 179 GLU A C 1
ATOM 1368 O O . GLU A 1 179 ? -70.577 -2.946 89.810 1.00 88.62 179 GLU A O 1
ATOM 1373 N N . ILE A 1 180 ? -71.393 -3.888 91.684 1.00 91.69 180 ILE A N 1
ATOM 1374 C CA . ILE A 1 180 ? -72.602 -3.079 91.820 1.00 91.69 180 ILE A CA 1
ATOM 1375 C C . ILE A 1 180 ? -72.588 -2.473 93.214 1.00 91.69 180 ILE A C 1
ATOM 1377 O O . ILE A 1 180 ? -72.362 -3.177 94.195 1.00 91.69 180 ILE A O 1
ATOM 1381 N N . SER A 1 181 ? -72.852 -1.177 93.328 1.00 91.50 181 SER A N 1
ATOM 1382 C CA . SER A 1 181 ? -72.806 -0.478 94.616 1.00 91.50 181 SER A CA 1
ATOM 1383 C C . SER A 1 181 ? -73.899 0.574 94.741 1.00 91.50 181 SER A C 1
ATOM 1385 O O . SER A 1 181 ? -74.553 0.914 93.759 1.00 91.50 181 SER A O 1
ATOM 1387 N N . GLY A 1 182 ? -74.126 1.084 95.949 1.00 92.06 182 GLY A N 1
ATOM 1388 C CA . GLY A 1 182 ? -75.140 2.103 96.200 1.00 92.06 182 GLY A CA 1
ATOM 1389 C C . GLY A 1 182 ? -75.268 2.490 97.671 1.00 92.06 182 GLY A C 1
ATOM 1390 O O . GLY A 1 182 ? -74.444 2.095 98.499 1.00 92.06 182 GLY A O 1
ATOM 1391 N N . THR A 1 183 ? -76.297 3.274 98.000 1.00 91.81 183 THR A N 1
ATOM 1392 C CA . THR A 1 183 ? -76.592 3.715 99.379 1.00 91.81 183 THR A CA 1
ATOM 1393 C C . THR A 1 183 ? -77.834 3.027 99.939 1.00 91.81 183 THR A C 1
ATOM 1395 O O . THR A 1 183 ? -78.722 2.641 99.184 1.00 91.81 183 THR A O 1
ATOM 1398 N N . CYS A 1 184 ? -77.931 2.902 101.259 1.00 90.00 184 CYS A N 1
ATOM 1399 C CA . CYS A 1 184 ? -79.055 2.278 101.966 1.00 90.00 184 CYS A CA 1
ATOM 1400 C C . CYS A 1 184 ? -79.239 2.926 103.349 1.00 90.00 184 CYS A C 1
ATOM 1402 O O . CYS A 1 184 ? -78.263 3.326 103.977 1.00 90.00 184 CYS A O 1
ATOM 1404 N N . GLU A 1 185 ? -80.482 3.084 103.808 1.00 87.50 185 GLU A N 1
ATOM 1405 C CA . GLU A 1 185 ? -80.785 3.864 105.019 1.00 87.50 185 GLU A CA 1
ATOM 1406 C C . GLU A 1 185 ? -80.582 3.092 106.335 1.00 87.50 185 GLU A C 1
ATOM 1408 O O . GLU A 1 185 ? -80.090 3.660 107.311 1.00 87.50 185 GLU A O 1
ATOM 1413 N N . ILE A 1 186 ? -80.951 1.807 106.389 1.00 83.88 186 ILE A N 1
ATOM 1414 C CA . ILE A 1 186 ? -80.944 1.018 107.629 1.00 83.88 186 ILE A CA 1
ATOM 1415 C C . ILE A 1 186 ? -79.665 0.197 107.724 1.00 83.88 186 ILE A C 1
ATOM 1417 O O . ILE A 1 186 ? -79.504 -0.815 107.038 1.00 83.88 186 ILE A O 1
ATOM 1421 N N . ASP A 1 187 ? -78.794 0.582 108.652 1.00 81.06 187 ASP A N 1
ATOM 1422 C CA . ASP A 1 187 ? -77.570 -0.158 108.948 1.00 81.06 187 ASP A CA 1
ATOM 1423 C C . ASP A 1 187 ? -77.877 -1.569 109.483 1.00 81.06 187 ASP A C 1
ATOM 1425 O O . ASP A 1 187 ? -78.741 -1.757 110.344 1.00 81.06 187 ASP A O 1
ATOM 1429 N N . GLY A 1 188 ? -77.209 -2.584 108.928 1.00 75.50 188 GLY A N 1
ATOM 1430 C CA . GLY A 1 188 ? -77.510 -3.999 109.175 1.00 75.50 188 GLY A CA 1
ATOM 1431 C C . GLY A 1 188 ? -78.766 -4.531 108.465 1.00 75.50 188 GLY A C 1
ATOM 1432 O O . GLY A 1 188 ? -79.089 -5.710 108.615 1.00 75.50 188 GLY A O 1
ATOM 1433 N N . GLY A 1 189 ? -79.474 -3.702 107.686 1.00 79.25 189 GLY A N 1
ATOM 1434 C CA . GLY A 1 189 ? -80.610 -4.120 106.863 1.00 79.25 189 GLY A CA 1
ATOM 1435 C C . GLY A 1 189 ? -80.187 -4.896 105.609 1.00 79.25 189 GLY A C 1
ATOM 1436 O O . GLY A 1 189 ? -79.091 -4.712 105.077 1.00 79.25 189 GLY A O 1
ATOM 1437 N N . VAL A 1 190 ? -81.075 -5.762 105.113 1.00 84.19 190 VAL A N 1
ATOM 1438 C CA . VAL A 1 190 ? -80.823 -6.580 103.914 1.00 84.19 190 VAL A CA 1
ATOM 1439 C C . VAL A 1 190 ? -81.142 -5.778 102.652 1.00 84.19 190 VAL A C 1
ATOM 1441 O O . VAL A 1 190 ? -82.184 -5.119 102.567 1.00 84.19 190 VAL A O 1
ATOM 1444 N N . VAL A 1 191 ? -80.246 -5.851 101.669 1.00 89.94 191 VAL A N 1
ATOM 1445 C CA . VAL A 1 191 ? -80.370 -5.271 100.331 1.00 89.94 191 VAL A CA 1
ATOM 1446 C C . VAL A 1 191 ? -80.431 -6.404 99.309 1.00 89.94 191 VAL A C 1
ATOM 1448 O O . VAL A 1 191 ? -79.476 -7.157 99.176 1.00 89.94 191 VAL A O 1
ATOM 1451 N N . ASN A 1 192 ? -81.526 -6.535 98.568 1.00 90.31 192 ASN A N 1
ATOM 1452 C CA . ASN A 1 192 ? -81.687 -7.557 97.536 1.00 90.31 192 ASN A CA 1
ATOM 1453 C C . ASN A 1 192 ? -81.542 -6.939 96.145 1.00 90.31 192 ASN A C 1
ATOM 1455 O O . ASN A 1 192 ? -82.319 -6.065 95.770 1.00 90.31 192 ASN A O 1
ATOM 1459 N N . LEU A 1 193 ? -80.579 -7.424 95.372 1.00 92.12 193 LEU A N 1
ATOM 1460 C CA . LEU A 1 193 ? -80.291 -7.011 94.007 1.00 92.12 193 LEU A CA 1
ATOM 1461 C C . LEU A 1 193 ? -80.902 -7.995 93.015 1.00 92.12 193 LEU A C 1
ATOM 1463 O O . LEU A 1 193 ? -80.768 -9.211 93.156 1.00 92.12 193 LEU A O 1
ATOM 1467 N N . THR A 1 194 ? -81.512 -7.476 91.955 1.00 91.81 194 THR A N 1
ATOM 1468 C CA . THR A 1 194 ? -81.939 -8.283 90.811 1.00 91.81 194 THR A CA 1
ATOM 1469 C C . THR A 1 194 ? -81.404 -7.688 89.519 1.00 91.81 194 THR A C 1
ATOM 1471 O O . THR A 1 194 ? -81.250 -6.477 89.385 1.00 91.81 194 THR A O 1
ATOM 1474 N N . GLY A 1 195 ? -81.088 -8.548 88.563 1.00 90.44 195 GLY A N 1
ATOM 1475 C CA . GLY A 1 195 ? -80.488 -8.150 87.301 1.00 90.44 195 GLY A CA 1
ATOM 1476 C C . GLY A 1 195 ? -80.153 -9.375 86.457 1.00 90.44 195 GLY A C 1
ATOM 1477 O O . GLY A 1 195 ? -80.593 -10.487 86.775 1.00 90.44 195 GLY A O 1
ATOM 1478 N N . PRO A 1 196 ? -79.364 -9.213 85.386 1.00 89.44 196 PRO A N 1
ATOM 1479 C CA . PRO A 1 196 ? -78.914 -10.303 84.526 1.00 89.44 196 PRO A CA 1
ATOM 1480 C C . PRO A 1 196 ? -77.802 -11.142 85.185 1.00 89.44 196 PRO A C 1
ATOM 1482 O O . PRO A 1 196 ? -76.770 -11.415 84.575 1.00 89.44 196 PRO A O 1
ATOM 1485 N N . PHE A 1 197 ? -77.997 -11.543 86.438 1.00 91.50 197 PHE A N 1
ATOM 1486 C CA . PHE A 1 197 ? -77.008 -12.277 87.219 1.00 91.50 197 PHE A CA 1
ATOM 1487 C C . PHE A 1 197 ? -77.133 -13.776 86.968 1.00 91.50 197 PHE A C 1
ATOM 1489 O O . PHE A 1 197 ? -78.242 -14.322 86.885 1.00 91.50 197 PHE A O 1
ATOM 1496 N N . ASP A 1 198 ? -75.991 -14.436 86.839 1.00 83.38 198 ASP A N 1
ATOM 1497 C CA . ASP A 1 198 ? -75.910 -15.886 86.837 1.00 83.38 198 ASP A CA 1
ATOM 1498 C C . ASP A 1 198 ? -76.095 -16.386 88.280 1.00 83.38 198 ASP A C 1
ATOM 1500 O O . ASP A 1 198 ? -75.454 -15.889 89.203 1.00 83.38 198 ASP A O 1
ATOM 1504 N N . GLY A 1 199 ? -77.049 -17.293 88.502 1.00 81.62 199 GLY A N 1
ATOM 1505 C CA . GLY A 1 199 ? -77.475 -17.709 89.850 1.00 81.62 199 GLY A CA 1
ATOM 1506 C C . GLY A 1 199 ? -78.655 -16.932 90.459 1.00 81.62 199 GLY A C 1
ATOM 1507 O O . GLY A 1 199 ? -79.124 -17.303 91.533 1.00 81.62 199 GLY A O 1
ATOM 1508 N N . GLY A 1 200 ? -79.202 -15.925 89.764 1.00 86.38 200 GLY A N 1
ATOM 1509 C CA . GLY A 1 200 ? -80.422 -15.215 90.177 1.00 86.38 200 GLY A CA 1
ATOM 1510 C C . GLY A 1 200 ? -80.189 -14.037 91.139 1.00 86.38 200 GLY A C 1
ATOM 1511 O O . GLY A 1 200 ? -79.066 -13.537 91.227 1.00 86.38 200 GLY A O 1
ATOM 1512 N N . PRO A 1 201 ? -81.250 -13.543 91.814 1.00 89.06 201 PRO A N 1
ATOM 1513 C CA . PRO A 1 201 ? -81.167 -12.427 92.758 1.00 89.06 201 PRO A CA 1
ATOM 1514 C C . PRO A 1 201 ? -80.072 -12.606 93.811 1.00 89.06 201 PRO A C 1
ATOM 1516 O O . PRO A 1 201 ? -79.893 -13.702 94.335 1.00 89.06 201 PRO A O 1
ATOM 1519 N N . GLN A 1 202 ? -79.373 -11.523 94.136 1.00 89.19 202 GLN A N 1
ATOM 1520 C CA . GLN A 1 202 ? -78.288 -11.504 95.118 1.00 89.19 202 GLN A CA 1
ATOM 1521 C C . GLN A 1 202 ? -78.688 -10.680 96.336 1.00 89.19 202 GLN A C 1
ATOM 1523 O O . GLN A 1 202 ? -79.543 -9.805 96.239 1.00 89.19 202 GLN A O 1
ATOM 1528 N N . SER A 1 203 ? -78.057 -10.930 97.479 1.00 86.94 203 SER A N 1
ATOM 1529 C CA . SER A 1 203 ? -78.271 -10.147 98.696 1.00 86.94 203 SER A CA 1
ATOM 1530 C C . SER A 1 203 ? -76.959 -9.557 99.198 1.00 86.94 203 SER A C 1
ATOM 1532 O O . SER A 1 203 ? -75.957 -10.265 99.276 1.00 86.94 203 SER A O 1
ATOM 1534 N N . ALA A 1 204 ? -76.988 -8.294 99.597 1.00 88.06 204 ALA A N 1
ATOM 1535 C CA . ALA A 1 204 ? -75.918 -7.599 100.292 1.00 88.06 204 ALA A CA 1
ATOM 1536 C C . ALA A 1 204 ? -76.440 -7.045 101.623 1.00 88.06 204 ALA A C 1
ATOM 1538 O O . ALA A 1 204 ? -77.643 -6.855 101.808 1.00 88.06 204 ALA A O 1
ATOM 1539 N N . ASN A 1 205 ? -75.529 -6.768 102.550 1.00 87.50 205 ASN A N 1
ATOM 1540 C CA . ASN A 1 205 ? -75.874 -6.081 103.788 1.00 87.50 205 ASN A CA 1
ATOM 1541 C C . ASN A 1 205 ? -75.620 -4.588 103.624 1.00 87.50 205 ASN A C 1
ATOM 1543 O O . ASN A 1 205 ? -74.603 -4.184 103.059 1.00 87.50 205 ASN A O 1
ATOM 1547 N N . CYS A 1 206 ? -76.526 -3.782 104.163 1.00 88.06 206 CYS A N 1
ATOM 1548 C CA . CYS A 1 206 ? -76.260 -2.375 104.374 1.00 88.06 206 CYS A CA 1
ATOM 1549 C C . CYS A 1 206 ? -75.261 -2.224 105.524 1.00 88.06 206 CYS A C 1
ATOM 1551 O O . CYS A 1 206 ? -75.487 -2.754 106.614 1.00 88.06 206 CYS A O 1
ATOM 1553 N N . SER A 1 207 ? -74.137 -1.556 105.287 1.00 87.44 207 SER A N 1
ATOM 1554 C CA . SER A 1 207 ? -73.111 -1.320 106.306 1.00 87.44 207 SER A CA 1
ATOM 1555 C C . SER A 1 207 ? -72.559 0.091 106.169 1.00 87.44 207 SER A C 1
ATOM 1557 O O . SER A 1 207 ? -72.001 0.448 105.134 1.00 87.44 207 SER A O 1
ATOM 1559 N N . GLY A 1 208 ? -72.736 0.918 107.199 1.00 85.62 208 GLY A N 1
ATOM 1560 C CA . GLY A 1 208 ? -72.303 2.318 107.183 1.00 85.62 208 GLY A CA 1
ATOM 1561 C C . GLY A 1 208 ? -73.038 3.184 106.152 1.00 85.62 208 GLY A C 1
ATOM 1562 O O . GLY A 1 208 ? -72.469 4.153 105.655 1.00 85.62 208 GLY A O 1
ATOM 1563 N N . GLY A 1 209 ? -74.281 2.826 105.807 1.00 86.50 209 GLY A N 1
ATOM 1564 C CA . GLY A 1 209 ? -75.122 3.557 104.849 1.00 86.50 209 GLY A CA 1
ATOM 1565 C C . GLY A 1 209 ? -74.879 3.227 103.370 1.00 86.50 209 GLY A C 1
ATOM 1566 O O . GLY A 1 209 ? -75.452 3.873 102.489 1.00 86.50 209 GLY A O 1
ATOM 1567 N N . VAL A 1 210 ? -74.033 2.235 103.075 1.00 90.50 210 VAL A N 1
ATOM 1568 C CA . VAL A 1 210 ? -73.713 1.786 101.712 1.00 90.50 210 VAL A CA 1
ATOM 1569 C C . VAL A 1 210 ? -73.813 0.273 101.573 1.00 90.50 210 VAL A C 1
ATOM 1571 O O . VAL A 1 210 ? -73.715 -0.470 102.551 1.00 90.50 210 VAL A O 1
ATOM 1574 N N . PHE A 1 211 ? -73.973 -0.182 100.334 1.00 92.44 211 PHE A N 1
ATOM 1575 C CA . PHE A 1 211 ? -73.811 -1.582 99.966 1.00 92.44 211 PHE A CA 1
ATOM 1576 C C . PHE A 1 211 ? -72.910 -1.704 98.735 1.00 92.44 211 PHE A C 1
ATOM 1578 O O . PHE A 1 211 ? -72.846 -0.812 97.886 1.00 92.44 211 PHE A O 1
ATOM 1585 N N . SER A 1 212 ? -72.225 -2.838 98.636 1.00 90.50 212 SER A N 1
ATOM 1586 C CA . SER A 1 212 ? -71.510 -3.260 97.436 1.00 90.50 212 SER A CA 1
ATOM 1587 C C . SER A 1 212 ? -71.666 -4.767 97.273 1.00 90.50 212 SER A C 1
ATOM 1589 O O . SER A 1 212 ? -71.682 -5.504 98.262 1.00 90.50 212 SER A O 1
ATOM 1591 N N . ALA A 1 213 ? -71.808 -5.213 96.032 1.00 89.88 213 ALA A N 1
ATOM 1592 C CA . ALA A 1 213 ? -71.911 -6.609 95.663 1.00 89.88 213 ALA A CA 1
ATOM 1593 C C . ALA A 1 213 ? -71.115 -6.866 94.385 1.00 89.88 213 ALA A C 1
ATOM 1595 O O . ALA A 1 213 ? -71.319 -6.211 93.364 1.00 89.88 213 ALA A O 1
ATOM 1596 N N . ALA A 1 214 ? -70.242 -7.864 94.445 1.00 88.12 214 ALA A N 1
ATOM 1597 C CA . ALA A 1 214 ? -69.658 -8.475 93.266 1.00 88.12 214 ALA A CA 1
ATOM 1598 C C . ALA A 1 214 ? -70.624 -9.553 92.761 1.00 88.12 214 ALA A C 1
ATOM 1600 O O . ALA A 1 214 ? -71.004 -10.448 93.519 1.00 88.12 214 ALA A O 1
ATOM 1601 N N . VAL A 1 215 ? -71.043 -9.453 91.502 1.00 88.88 215 VAL A N 1
ATOM 1602 C CA . VAL A 1 215 ? -71.959 -10.414 90.881 1.00 88.88 215 VAL A CA 1
ATOM 1603 C C . VAL A 1 215 ? -71.343 -11.029 89.635 1.00 88.88 215 VAL A C 1
ATOM 1605 O O . VAL A 1 215 ? -70.551 -10.407 88.929 1.00 88.88 215 VAL A O 1
ATOM 1608 N N . THR A 1 216 ? -71.761 -12.254 89.333 1.00 88.75 216 THR A N 1
ATOM 1609 C CA . THR A 1 216 ? -71.466 -12.885 88.047 1.00 88.75 216 THR A CA 1
ATOM 1610 C C . THR A 1 216 ? -72.577 -12.545 87.061 1.00 88.75 216 THR A C 1
ATOM 1612 O O . THR A 1 216 ? -73.750 -12.790 87.339 1.00 88.75 216 THR A O 1
ATOM 1615 N N . LEU A 1 217 ? -72.230 -11.980 85.905 1.00 88.88 217 LEU A N 1
ATOM 1616 C CA . LEU A 1 217 ? -73.190 -11.713 84.828 1.00 88.88 217 LEU A CA 1
ATOM 1617 C C . LEU A 1 217 ? -73.464 -12.977 84.008 1.00 88.88 217 LEU A C 1
ATOM 1619 O O . LEU A 1 217 ? -72.563 -13.784 83.779 1.00 88.88 217 LEU A O 1
ATOM 1623 N N . LYS A 1 218 ? -74.693 -13.117 83.498 1.00 86.25 218 LYS A N 1
ATOM 1624 C CA . LYS A 1 218 ? -75.032 -14.167 82.528 1.00 86.25 218 LYS A CA 1
ATOM 1625 C C . LYS A 1 218 ? -74.127 -14.071 81.299 1.00 86.25 218 LYS A C 1
ATOM 1627 O O . LYS A 1 218 ? -73.893 -12.992 80.762 1.00 86.25 218 LYS A O 1
ATOM 1632 N N . SER A 1 219 ? -73.664 -15.219 80.819 1.00 80.44 219 SER A N 1
ATOM 1633 C CA . SER A 1 219 ? -72.737 -15.321 79.686 1.00 80.44 219 SER A CA 1
ATOM 1634 C C . SER A 1 219 ? -73.378 -15.098 78.311 1.00 80.44 219 SER A C 1
ATOM 1636 O O . SER A 1 219 ? -72.674 -15.100 77.309 1.00 80.44 219 SER A O 1
ATOM 1638 N N . ASN A 1 220 ? -74.700 -14.925 78.236 1.00 82.56 220 ASN A N 1
ATOM 1639 C CA . ASN A 1 220 ? -75.459 -14.851 76.986 1.00 82.56 220 ASN A CA 1
ATOM 1640 C C . ASN A 1 220 ? -76.227 -13.532 76.805 1.00 82.56 220 ASN A C 1
ATOM 1642 O O . ASN A 1 220 ? -77.295 -13.521 76.190 1.00 82.56 220 ASN A O 1
ATOM 1646 N N . LEU A 1 221 ? -75.724 -12.431 77.366 1.00 86.56 221 LEU A N 1
ATOM 1647 C CA . LEU A 1 221 ? -76.296 -11.114 77.088 1.00 86.56 221 LEU A CA 1
ATOM 1648 C C . LEU A 1 221 ? -76.012 -10.721 75.637 1.00 86.56 221 LEU A C 1
ATOM 1650 O O . LEU A 1 221 ? -74.958 -11.044 75.100 1.00 86.56 221 LEU A O 1
ATOM 1654 N N . GLY A 1 222 ? -76.983 -10.065 75.010 1.00 84.81 222 GLY A N 1
ATOM 1655 C CA . GLY A 1 222 ? -76.814 -9.439 73.703 1.00 84.81 222 GLY A CA 1
ATOM 1656 C C . GLY A 1 222 ? -76.659 -7.930 73.846 1.00 84.81 222 GLY A C 1
ATOM 1657 O O . GLY A 1 222 ? -77.005 -7.371 74.891 1.00 84.81 222 GLY A O 1
ATOM 1658 N N . ASP A 1 223 ? -76.180 -7.291 72.782 1.00 87.06 223 ASP A N 1
ATOM 1659 C CA . ASP A 1 223 ? -76.069 -5.835 72.705 1.00 87.06 223 ASP A CA 1
ATOM 1660 C C . ASP A 1 223 ? -77.426 -5.159 72.937 1.00 87.06 223 ASP A C 1
ATOM 1662 O O . ASP A 1 223 ? -78.472 -5.635 72.480 1.00 87.06 223 ASP A O 1
ATOM 1666 N N . GLY A 1 224 ? -77.415 -4.036 73.655 1.00 86.88 224 GLY A N 1
ATOM 1667 C CA . GLY A 1 224 ? -78.616 -3.286 74.006 1.00 86.88 224 GLY A CA 1
ATOM 1668 C C . GLY A 1 224 ? -78.589 -2.774 75.442 1.00 86.88 224 GLY A C 1
ATOM 1669 O O . GLY A 1 224 ? -77.560 -2.333 75.942 1.00 86.88 224 GLY A O 1
ATOM 1670 N N . VAL A 1 225 ? -79.739 -2.797 76.114 1.00 87.88 225 VAL A N 1
ATOM 1671 C CA . VAL A 1 225 ? -79.898 -2.269 77.477 1.00 87.88 225 VAL A CA 1
ATOM 1672 C C . VAL A 1 225 ? -80.470 -3.353 78.386 1.00 87.88 225 VAL A C 1
ATOM 1674 O O . VAL A 1 225 ? -81.412 -4.051 78.013 1.00 87.88 225 VAL A O 1
ATOM 1677 N N . THR A 1 226 ? -79.919 -3.484 79.592 1.00 90.38 226 THR A N 1
ATOM 1678 C CA . THR A 1 226 ? -80.428 -4.366 80.651 1.00 90.38 226 THR A CA 1
ATOM 1679 C C . THR A 1 226 ? -80.708 -3.577 81.926 1.00 90.38 226 THR A C 1
ATOM 1681 O O . THR A 1 226 ? -80.106 -2.535 82.166 1.00 90.38 226 THR A O 1
ATOM 1684 N N . ASN A 1 227 ? -81.606 -4.086 82.769 1.00 90.88 227 ASN A N 1
ATOM 1685 C CA . ASN A 1 227 ? -81.967 -3.454 84.036 1.00 90.88 227 ASN A CA 1
ATOM 1686 C C . ASN A 1 227 ? -81.298 -4.147 85.222 1.00 90.88 227 ASN A C 1
ATOM 1688 O O . ASN A 1 227 ? -81.240 -5.377 85.281 1.00 90.88 227 ASN A O 1
ATOM 1692 N N . ILE A 1 228 ? -80.855 -3.346 86.186 1.00 93.19 228 ILE A N 1
ATOM 1693 C CA . ILE A 1 228 ? -80.470 -3.789 87.526 1.00 93.19 228 ILE A CA 1
ATOM 1694 C C . ILE A 1 228 ? -81.358 -3.045 88.517 1.00 93.19 228 ILE A C 1
ATOM 1696 O O . ILE A 1 228 ? -81.569 -1.844 88.368 1.00 93.19 228 ILE A O 1
ATOM 1700 N N . SER A 1 229 ? -81.900 -3.741 89.508 1.00 92.12 229 SER A N 1
ATOM 1701 C CA . SER A 1 229 ? -82.719 -3.135 90.555 1.00 92.12 229 SER A CA 1
ATOM 1702 C C . SER A 1 229 ? -82.316 -3.601 91.944 1.00 92.12 229 SER A C 1
ATOM 1704 O O . SER A 1 229 ? -81.669 -4.638 92.104 1.00 92.12 229 SER A O 1
ATOM 1706 N N . VAL A 1 230 ? -82.694 -2.815 92.944 1.00 92.69 230 VAL A N 1
ATOM 1707 C CA . VAL A 1 230 ? -82.334 -3.003 94.342 1.00 92.69 230 VAL A CA 1
ATOM 1708 C C . VAL A 1 230 ? -83.552 -2.807 95.244 1.00 92.69 230 VAL A C 1
ATOM 1710 O O . VAL A 1 230 ? -84.330 -1.883 95.037 1.00 92.69 230 VAL A O 1
ATOM 1713 N N . ASN A 1 231 ? -83.707 -3.674 96.248 1.00 90.00 231 ASN A N 1
ATOM 1714 C CA . ASN A 1 231 ? -84.722 -3.606 97.301 1.00 90.00 231 ASN A CA 1
ATOM 1715 C C . ASN A 1 231 ? -84.055 -3.528 98.680 1.00 90.00 231 ASN A C 1
ATOM 1717 O O . ASN A 1 231 ? -83.174 -4.338 98.952 1.00 90.00 231 ASN A O 1
ATOM 1721 N N . HIS A 1 232 ? -84.504 -2.654 99.583 1.00 89.38 232 HIS A N 1
ATOM 1722 C CA . HIS A 1 232 ? -83.967 -2.543 100.947 1.00 89.38 232 HIS A CA 1
ATOM 1723 C C . HIS A 1 232 ? -85.068 -2.696 102.008 1.00 89.38 232 HIS A C 1
ATOM 1725 O O . HIS A 1 232 ? -86.061 -1.973 101.979 1.00 89.38 232 HIS A O 1
ATOM 1731 N N . MET A 1 233 ? -84.918 -3.658 102.927 1.00 81.12 233 MET A N 1
ATOM 1732 C CA . MET A 1 233 ? -85.976 -4.073 103.867 1.00 81.12 233 MET A CA 1
ATOM 1733 C C . MET A 1 233 ? -85.776 -3.553 105.303 1.00 81.12 233 MET A C 1
ATOM 1735 O O . MET A 1 233 ? -84.647 -3.448 105.779 1.00 81.12 233 MET A O 1
ATOM 1739 N N . SER A 1 234 ? -86.887 -3.323 106.019 1.00 70.56 234 SER A N 1
ATOM 1740 C CA . SER A 1 234 ? -86.925 -3.071 107.475 1.00 70.56 234 SER A CA 1
ATOM 1741 C C . SER A 1 234 ? -86.511 -4.299 108.313 1.00 70.56 234 SER A C 1
ATOM 1743 O O . SER A 1 234 ? -86.791 -5.440 107.942 1.00 70.56 234 SER A O 1
ATOM 1745 N N . THR A 1 235 ? -85.869 -4.069 109.467 1.00 63.31 235 THR A N 1
ATOM 1746 C CA . THR A 1 235 ? -85.259 -5.095 110.340 1.00 63.31 235 THR A CA 1
ATOM 1747 C C . THR A 1 235 ? -86.200 -5.702 111.394 1.00 63.31 235 THR A C 1
ATOM 1749 O O . THR A 1 235 ? -85.856 -6.716 112.000 1.00 63.31 235 THR A O 1
ATOM 1752 N N . GLY A 1 236 ? -87.404 -5.151 111.597 1.00 57.16 236 GLY A N 1
ATOM 1753 C CA . GLY A 1 236 ? -88.393 -5.644 112.564 1.00 57.16 236 GLY A CA 1
ATOM 1754 C C . GLY A 1 236 ? -89.626 -6.235 111.882 1.00 57.16 236 GLY A C 1
ATOM 1755 O O . GLY A 1 236 ? -90.552 -5.506 111.539 1.00 57.16 236 GLY A O 1
ATOM 1756 N N . ALA A 1 237 ? -89.650 -7.559 111.699 1.00 59.00 237 ALA A N 1
ATOM 1757 C CA . ALA A 1 237 ? -90.784 -8.310 111.145 1.00 59.00 237 ALA A CA 1
ATOM 1758 C C . ALA A 1 237 ? -91.273 -7.815 109.757 1.00 59.00 237 ALA A C 1
ATOM 1760 O O . ALA A 1 237 ? -92.473 -7.738 109.536 1.00 59.00 237 ALA A O 1
ATOM 1761 N N . TYR A 1 238 ? -90.348 -7.503 108.832 1.00 63.56 238 TYR A N 1
ATOM 1762 C CA . TYR A 1 238 ? -90.581 -7.189 107.404 1.00 63.56 238 TYR A CA 1
ATOM 1763 C C . TYR A 1 238 ? -91.916 -6.485 107.124 1.00 63.56 238 TYR A C 1
ATOM 1765 O O . TYR A 1 238 ? -92.835 -7.129 106.644 1.00 63.56 238 TYR A O 1
ATOM 1773 N N . ARG A 1 239 ? -92.057 -5.192 107.438 1.00 70.88 239 ARG A N 1
ATOM 1774 C CA . ARG A 1 239 ? -93.350 -4.487 107.276 1.00 70.88 239 ARG A CA 1
ATOM 1775 C C . ARG A 1 239 ? -93.429 -3.615 106.020 1.00 70.88 239 ARG A C 1
ATOM 1777 O O . ARG A 1 239 ? -94.511 -3.451 105.473 1.00 70.88 239 ARG A O 1
ATOM 1784 N N . VAL A 1 240 ? -92.287 -3.093 105.562 1.00 80.56 240 VAL A N 1
ATOM 1785 C CA . VAL A 1 240 ? -92.131 -2.190 104.403 1.00 80.56 240 VAL A CA 1
ATOM 1786 C C . VAL A 1 240 ? -90.730 -2.339 103.784 1.00 80.56 240 VAL A C 1
ATOM 1788 O O . VAL A 1 240 ? -89.795 -2.773 104.470 1.00 80.56 240 VAL A O 1
ATOM 1791 N N . PHE A 1 241 ? -90.567 -1.979 102.505 1.00 86.75 241 PHE A N 1
ATOM 1792 C CA . PHE A 1 241 ? -89.269 -1.954 101.810 1.00 86.75 241 PHE A CA 1
ATOM 1793 C C . PHE A 1 241 ? -89.176 -0.822 100.771 1.00 86.75 241 PHE A C 1
ATOM 1795 O O . PHE A 1 241 ? -90.191 -0.429 100.193 1.00 86.75 241 PHE A O 1
ATOM 1802 N N . GLY A 1 242 ? -87.962 -0.310 100.534 1.00 87.25 242 GLY A N 1
ATOM 1803 C CA . GLY A 1 242 ? -87.648 0.660 99.473 1.00 87.25 242 GLY A CA 1
ATOM 1804 C C . GLY A 1 242 ? -87.080 0.000 98.214 1.00 87.25 242 GLY A C 1
ATOM 1805 O O . GLY A 1 242 ? -86.538 -1.102 98.302 1.00 87.25 242 GLY A O 1
ATOM 1806 N N . PHE A 1 243 ? -87.191 0.663 97.056 1.00 91.69 243 PHE A N 1
ATOM 1807 C CA . PHE A 1 243 ? -86.835 0.115 95.736 1.00 91.69 243 PHE A CA 1
ATOM 1808 C C . PHE A 1 243 ? -86.220 1.162 94.788 1.00 91.69 243 PHE A C 1
ATOM 1810 O O . PHE A 1 243 ? -86.704 2.292 94.737 1.00 91.69 243 PHE A O 1
ATOM 1817 N N . GLU A 1 244 ? -85.228 0.767 93.979 1.00 92.44 244 GLU A N 1
ATOM 1818 C CA . GLU A 1 244 ? -84.725 1.541 92.826 1.00 92.44 244 GLU A CA 1
ATOM 1819 C C . GLU A 1 244 ? -84.312 0.623 91.652 1.00 92.44 244 GLU A C 1
ATOM 1821 O O . GLU A 1 244 ? -83.929 -0.528 91.862 1.00 92.44 244 GLU A O 1
ATOM 1826 N N . GLN A 1 245 ? -84.353 1.127 90.408 1.00 92.56 245 GLN A N 1
ATOM 1827 C CA . GLN A 1 245 ? -83.907 0.436 89.189 1.00 92.56 245 GLN A CA 1
ATOM 1828 C C . GLN A 1 245 ? -83.087 1.360 88.269 1.00 92.56 245 GLN A C 1
ATOM 1830 O O . GLN A 1 245 ? -83.442 2.521 88.081 1.00 92.56 245 GLN A O 1
ATOM 1835 N N . LYS A 1 246 ? -82.035 0.818 87.637 1.00 92.12 246 LYS A N 1
ATOM 1836 C CA . LYS A 1 246 ? -81.151 1.505 86.683 1.00 92.12 246 LYS A CA 1
ATOM 1837 C C . LYS A 1 246 ? -80.955 0.707 85.385 1.00 92.12 246 LYS A C 1
ATOM 1839 O O . LYS A 1 246 ? -80.731 -0.503 85.424 1.00 92.12 246 LYS A O 1
ATOM 1844 N N . GLU A 1 247 ? -80.980 1.412 84.254 1.00 92.19 247 GLU A N 1
ATOM 1845 C CA . GLU A 1 247 ? -80.614 0.895 82.927 1.00 92.19 247 GLU A CA 1
ATOM 1846 C C . GLU A 1 247 ? -79.086 0.890 82.731 1.00 92.19 247 GLU A C 1
ATOM 1848 O O . GLU A 1 247 ? -78.400 1.870 83.033 1.00 92.19 247 GLU A O 1
ATOM 1853 N N . VAL A 1 248 ? -78.551 -0.215 82.208 1.00 90.00 248 VAL A N 1
ATOM 1854 C CA . VAL A 1 248 ? -77.124 -0.439 81.936 1.00 90.00 248 VAL A CA 1
ATOM 1855 C C . VAL A 1 248 ? -76.945 -0.872 80.481 1.00 90.00 248 VAL A C 1
ATOM 1857 O O . VAL A 1 248 ? -77.599 -1.811 80.028 1.00 90.00 248 VAL A O 1
ATOM 1860 N N . LEU A 1 249 ? -76.049 -0.197 79.753 1.00 88.31 249 LEU A N 1
ATOM 1861 C CA . LEU A 1 249 ? -75.717 -0.532 78.365 1.00 88.31 249 LEU A CA 1
ATOM 1862 C C . LEU A 1 249 ? -74.838 -1.791 78.304 1.00 88.31 249 LEU A C 1
ATOM 1864 O O . LEU A 1 249 ? -73.839 -1.885 79.023 1.00 88.31 249 LEU A O 1
ATOM 1868 N N . VAL A 1 250 ? -75.200 -2.715 77.419 1.00 89.38 250 VAL A N 1
ATOM 1869 C CA . VAL A 1 250 ? -74.418 -3.890 77.025 1.00 89.38 250 VAL A CA 1
ATOM 1870 C C . VAL A 1 250 ? -73.933 -3.666 75.593 1.00 89.38 250 VAL A C 1
ATOM 1872 O O . VAL A 1 250 ? -74.754 -3.463 74.700 1.00 89.38 250 VAL A O 1
ATOM 1875 N N . ASP A 1 251 ? -72.617 -3.683 75.394 1.00 88.88 251 ASP A N 1
ATOM 1876 C CA . ASP A 1 251 ? -71.967 -3.512 74.091 1.00 88.88 251 ASP A CA 1
ATOM 1877 C C . ASP A 1 251 ? -70.801 -4.497 73.952 1.00 88.88 251 ASP A C 1
ATOM 1879 O O . ASP A 1 251 ? -69.750 -4.350 74.579 1.00 88.88 251 ASP A O 1
ATOM 1883 N N . LEU A 1 252 ? -71.013 -5.541 73.160 1.00 86.69 252 LEU A N 1
ATOM 1884 C CA . LEU A 1 252 ? -70.098 -6.658 72.956 1.00 86.69 252 LEU A CA 1
ATOM 1885 C C . LEU A 1 252 ? -69.468 -6.647 71.558 1.00 86.69 252 LEU A C 1
ATOM 1887 O O . LEU A 1 252 ? -68.718 -7.568 71.223 1.00 86.69 252 LEU A O 1
ATOM 1891 N N . THR A 1 253 ? -69.768 -5.640 70.739 1.00 86.75 253 THR A N 1
ATOM 1892 C CA . THR A 1 253 ? -69.258 -5.556 69.374 1.00 86.75 253 THR A CA 1
ATOM 1893 C C . THR A 1 253 ? -67.899 -4.866 69.382 1.00 86.75 253 THR A C 1
ATOM 1895 O O . THR A 1 253 ? -67.782 -3.701 69.728 1.00 86.75 253 THR A O 1
ATOM 1898 N N . ALA A 1 254 ? -66.845 -5.588 68.996 1.00 87.31 254 ALA A N 1
ATOM 1899 C CA . ALA A 1 254 ? -65.527 -4.986 68.825 1.00 87.31 254 ALA A CA 1
ATOM 1900 C C . ALA A 1 254 ? -65.486 -4.089 67.573 1.00 87.31 254 ALA A C 1
ATOM 1902 O O . ALA A 1 254 ? -66.114 -4.431 66.567 1.00 87.31 254 ALA A O 1
ATOM 1903 N N . PRO A 1 255 ? -64.708 -2.993 67.588 1.00 90.44 255 PRO A N 1
ATOM 1904 C CA . PRO A 1 255 ? -64.579 -2.126 66.426 1.00 90.44 255 PRO A CA 1
ATOM 1905 C C . PRO A 1 255 ? -63.870 -2.828 65.257 1.00 90.44 255 PRO A C 1
ATOM 1907 O O . PRO A 1 255 ? -63.010 -3.690 65.448 1.00 90.44 255 PRO A O 1
ATOM 1910 N N . GLU A 1 256 ? -64.203 -2.454 64.024 1.00 91.38 256 GLU A N 1
ATOM 1911 C CA . GLU A 1 256 ? -63.558 -2.984 62.820 1.00 91.38 256 GLU A CA 1
ATOM 1912 C C . GLU A 1 256 ? -62.342 -2.129 62.449 1.00 91.38 256 GLU A C 1
ATOM 1914 O O . GLU A 1 256 ? -62.428 -0.904 62.355 1.00 91.38 256 GLU A O 1
ATOM 1919 N N . VAL A 1 257 ? -61.196 -2.771 62.204 1.00 94.31 257 VAL A N 1
ATOM 1920 C CA . VAL A 1 257 ? -59.971 -2.097 61.755 1.00 94.31 257 VAL A CA 1
ATOM 1921 C C . VAL A 1 257 ? -59.222 -2.962 60.745 1.00 94.31 257 VAL A C 1
ATOM 1923 O O . VAL A 1 257 ? -58.986 -4.150 60.972 1.00 94.31 257 VAL A O 1
ATOM 1926 N N . GLU A 1 258 ? -58.822 -2.371 59.622 1.00 94.44 258 GLU A N 1
ATOM 1927 C CA . GLU A 1 258 ? -58.150 -3.072 58.524 1.00 94.44 258 GLU A CA 1
ATOM 1928 C C . GLU A 1 258 ? -57.019 -2.220 57.945 1.00 94.44 258 GLU A C 1
ATOM 1930 O O . GLU A 1 258 ? -57.121 -1.000 57.880 1.00 94.44 258 GLU A O 1
ATOM 1935 N N . ILE A 1 259 ? -55.932 -2.863 57.512 1.00 95.75 259 ILE A N 1
ATOM 1936 C CA . ILE A 1 259 ? -54.842 -2.218 56.771 1.00 95.75 259 ILE A CA 1
ATOM 1937 C C . ILE A 1 259 ? -55.098 -2.440 55.279 1.00 95.75 259 ILE A C 1
ATOM 1939 O O . ILE A 1 259 ? -55.146 -3.581 54.825 1.00 95.75 259 ILE A O 1
ATOM 1943 N N . THR A 1 260 ? -55.233 -1.360 54.512 1.00 93.38 260 THR A N 1
ATOM 1944 C CA . THR A 1 260 ? -55.500 -1.399 53.065 1.00 93.38 260 THR A CA 1
ATOM 1945 C C . THR A 1 260 ? -54.234 -1.223 52.228 1.00 93.38 260 THR A C 1
ATOM 1947 O O . THR A 1 260 ? -54.171 -1.693 51.092 1.00 93.38 260 THR A O 1
ATOM 1950 N N . SER A 1 261 ? -53.205 -0.579 52.784 1.00 92.31 261 SER A N 1
ATOM 1951 C CA . SER A 1 261 ? -51.880 -0.465 52.176 1.00 92.31 261 SER A CA 1
ATOM 1952 C C . SER A 1 261 ? -50.806 -0.357 53.263 1.00 92.31 261 SER A C 1
ATOM 1954 O O . SER A 1 261 ? -50.992 0.409 54.204 1.00 92.31 261 SER A O 1
ATOM 1956 N N . PRO A 1 262 ? -49.663 -1.052 53.147 1.00 92.06 262 PRO A N 1
ATOM 1957 C CA . PRO A 1 262 ? -49.319 -1.992 52.079 1.00 92.06 262 PRO A CA 1
ATOM 1958 C C . PRO A 1 262 ? -50.110 -3.306 52.151 1.00 92.06 262 PRO A C 1
ATOM 1960 O O . PRO A 1 262 ? -50.602 -3.692 53.206 1.00 92.06 262 PRO A O 1
ATOM 1963 N N . VAL A 1 263 ? -50.209 -4.015 51.022 1.00 90.81 263 VAL A N 1
ATOM 1964 C CA . VAL A 1 263 ? -50.745 -5.388 50.988 1.00 90.81 263 VAL A CA 1
ATOM 1965 C C . VAL A 1 263 ? -49.674 -6.400 51.404 1.00 90.81 263 VAL A C 1
ATOM 1967 O O . VAL A 1 263 ? -48.474 -6.112 51.371 1.00 90.81 263 VAL A O 1
ATOM 1970 N N . ASN A 1 264 ? -50.087 -7.612 51.776 1.00 89.38 264 ASN A N 1
ATOM 1971 C CA . ASN A 1 264 ? -49.163 -8.655 52.222 1.00 89.38 264 ASN A CA 1
ATOM 1972 C C . ASN A 1 264 ? -48.101 -8.985 51.148 1.00 89.38 264 ASN A C 1
ATOM 1974 O O . ASN A 1 264 ? -48.421 -9.149 49.972 1.00 89.38 264 ASN A O 1
ATOM 1978 N N . ASN A 1 265 ? -46.846 -9.120 51.576 1.00 86.94 265 ASN A N 1
ATOM 1979 C CA . ASN A 1 265 ? -45.634 -9.325 50.773 1.00 86.94 265 ASN A CA 1
ATOM 1980 C C . ASN A 1 265 ? -45.255 -8.172 49.830 1.00 86.94 265 ASN A C 1
ATOM 1982 O O . ASN A 1 265 ? -44.478 -8.377 48.892 1.00 86.94 265 ASN A O 1
ATOM 1986 N N . THR A 1 266 ? -45.761 -6.958 50.070 1.00 89.00 266 THR A N 1
ATOM 1987 C CA . THR A 1 266 ? -45.265 -5.770 49.360 1.00 89.00 266 THR A CA 1
ATOM 1988 C C . THR A 1 266 ? -43.761 -5.618 49.601 1.00 89.00 266 THR A C 1
ATOM 1990 O O . THR A 1 266 ? -43.293 -5.706 50.739 1.00 89.00 266 THR A O 1
ATOM 1993 N N . LYS A 1 267 ? -43.003 -5.411 48.518 1.00 86.94 267 LYS A N 1
ATOM 1994 C CA . LYS A 1 267 ? -41.556 -5.182 48.557 1.00 86.94 267 LYS A CA 1
ATOM 1995 C C . LYS A 1 267 ? -41.258 -3.689 48.504 1.00 86.94 267 LYS A C 1
ATOM 1997 O O . LYS A 1 267 ? -41.678 -3.016 47.567 1.00 86.94 267 LYS A O 1
ATOM 2002 N N . PHE A 1 268 ? -40.486 -3.211 49.467 1.00 87.00 268 PHE A N 1
ATOM 2003 C CA . PHE A 1 268 ? -39.956 -1.861 49.525 1.00 87.00 268 PHE A CA 1
ATOM 2004 C C . PHE A 1 268 ? -38.452 -1.881 49.248 1.00 87.00 268 PHE A C 1
ATOM 2006 O O . PHE A 1 268 ? -37.680 -2.484 49.985 1.00 87.00 268 PHE A O 1
ATOM 2013 N N . THR A 1 269 ? -38.055 -1.202 48.179 1.00 85.06 269 THR A N 1
ATOM 2014 C CA . THR A 1 269 ? -36.676 -0.870 47.807 1.00 85.06 269 THR A CA 1
ATOM 2015 C C . THR A 1 269 ? -36.412 0.619 48.010 1.00 85.06 269 THR A C 1
ATOM 2017 O O . THR A 1 269 ? -37.346 1.403 48.206 1.00 85.06 269 THR A O 1
ATOM 2020 N N . GLN A 1 270 ? -35.156 1.050 47.865 1.00 82.81 270 GLN A N 1
ATOM 2021 C CA . GLN A 1 270 ? -34.790 2.471 47.953 1.00 82.81 270 GLN A CA 1
ATOM 2022 C C . GLN A 1 270 ? -35.577 3.368 46.976 1.00 82.81 270 GLN A C 1
ATOM 2024 O O . GLN A 1 270 ? -35.769 4.552 47.240 1.00 82.81 270 GLN A O 1
ATOM 2029 N N . SER A 1 271 ? -36.043 2.809 45.854 1.00 80.25 271 SER A N 1
ATOM 2030 C CA . SER A 1 271 ? -36.822 3.528 44.836 1.00 80.25 271 SER A CA 1
ATOM 2031 C C . SER A 1 271 ? -38.329 3.592 45.102 1.00 80.25 271 SER A C 1
ATOM 2033 O O . SER A 1 271 ? -39.031 4.337 44.425 1.00 80.25 271 SER A O 1
ATOM 2035 N N . THR A 1 272 ? -38.831 2.811 46.060 1.00 82.38 272 THR A N 1
ATOM 2036 C CA . THR A 1 272 ? -40.271 2.683 46.345 1.00 82.38 272 THR A CA 1
ATOM 2037 C C . THR A 1 272 ? -40.665 3.196 47.729 1.00 82.38 272 THR A C 1
ATOM 2039 O O . THR A 1 272 ? -41.856 3.292 48.008 1.00 82.38 272 THR A O 1
ATOM 2042 N N . ILE A 1 273 ? -39.700 3.474 48.613 1.00 87.75 273 ILE A N 1
ATOM 2043 C CA . ILE A 1 273 ? -39.964 4.182 49.873 1.00 87.75 273 ILE A CA 1
ATOM 2044 C C . ILE A 1 273 ? -40.128 5.685 49.622 1.00 87.75 273 ILE A C 1
ATOM 2046 O O . ILE A 1 273 ? -39.694 6.210 48.594 1.00 87.75 273 ILE A O 1
ATOM 2050 N N . ASN A 1 274 ? -40.742 6.388 50.570 1.00 85.50 274 ASN A N 1
ATOM 2051 C CA . ASN A 1 274 ? -40.887 7.837 50.499 1.00 85.50 274 ASN A CA 1
ATOM 2052 C C . ASN A 1 274 ? -39.516 8.536 50.551 1.00 85.50 274 ASN A C 1
ATOM 2054 O O . ASN A 1 274 ? -38.545 8.005 51.092 1.00 85.50 274 ASN A O 1
ATOM 2058 N N . ALA A 1 275 ? -39.437 9.762 50.023 1.00 83.12 275 ALA A N 1
ATOM 2059 C CA . ALA A 1 275 ? -38.190 10.535 49.951 1.00 83.12 275 ALA A CA 1
ATOM 2060 C C . ALA A 1 275 ? -37.555 10.847 51.324 1.00 83.12 275 ALA A C 1
ATOM 2062 O O . ALA A 1 275 ? -36.373 11.177 51.395 1.00 83.12 275 ALA A O 1
ATOM 2063 N N . ASP A 1 276 ? -38.325 10.747 52.407 1.00 85.50 276 ASP A N 1
ATOM 2064 C CA . ASP A 1 276 ? -37.892 10.906 53.799 1.00 85.50 276 ASP A CA 1
ATOM 2065 C C . ASP A 1 276 ? -37.512 9.574 54.480 1.00 85.50 276 ASP A C 1
ATOM 2067 O O . ASP A 1 276 ? -37.332 9.523 55.696 1.00 85.50 276 ASP A O 1
ATOM 2071 N N . ASN A 1 277 ? -37.353 8.504 53.695 1.00 86.19 277 ASN A N 1
ATOM 2072 C CA . ASN A 1 277 ? -37.061 7.138 54.130 1.00 86.19 277 ASN A CA 1
ATOM 2073 C C . ASN A 1 277 ? -38.164 6.491 54.982 1.00 86.19 277 ASN A C 1
ATOM 2075 O O . ASN A 1 277 ? -37.870 5.707 55.888 1.00 86.19 277 ASN A O 1
ATOM 2079 N N . THR A 1 278 ? -39.431 6.795 54.698 1.00 90.50 278 THR A N 1
ATOM 2080 C CA . THR A 1 278 ? -40.575 6.178 55.383 1.00 90.50 278 THR A CA 1
ATOM 2081 C C . THR A 1 278 ? -41.392 5.229 54.500 1.00 90.50 278 THR A C 1
ATOM 2083 O O . THR A 1 278 ? -41.329 5.270 53.269 1.00 90.50 278 THR A O 1
ATOM 2086 N N . ILE A 1 279 ? -42.160 4.352 55.151 1.00 91.94 279 ILE A N 1
ATOM 2087 C CA . ILE A 1 279 ? -43.223 3.525 54.576 1.00 91.94 279 ILE A CA 1
ATOM 2088 C C . ILE A 1 279 ? -44.555 4.037 55.120 1.00 91.94 279 ILE A C 1
ATOM 2090 O O . ILE A 1 279 ? -44.758 4.068 56.337 1.00 91.94 279 ILE A O 1
ATOM 2094 N N . THR A 1 280 ? -45.465 4.388 54.215 1.00 93.06 280 THR A N 1
ATOM 2095 C CA . THR A 1 280 ? -46.822 4.816 54.560 1.00 93.06 280 THR A CA 1
ATOM 2096 C C . THR A 1 280 ? -47.744 3.616 54.737 1.00 93.06 280 THR A C 1
ATOM 2098 O O . THR A 1 280 ? -47.903 2.796 53.830 1.00 93.06 280 THR A O 1
ATOM 2101 N N . VAL A 1 281 ? -48.392 3.547 55.897 1.00 94.94 281 VAL A N 1
ATOM 2102 C CA . VAL A 1 281 ? -49.440 2.580 56.230 1.00 94.94 281 VAL A CA 1
ATOM 2103 C C . VAL A 1 281 ? -50.783 3.293 56.238 1.00 94.94 281 VAL A C 1
ATOM 2105 O O . VAL A 1 281 ? -50.941 4.335 56.873 1.00 94.94 281 VAL A O 1
ATOM 2108 N N . GLN A 1 282 ? -51.752 2.724 55.535 1.00 94.88 282 GLN A N 1
ATOM 2109 C CA . GLN A 1 282 ? -53.113 3.223 55.412 1.00 94.88 282 GLN A CA 1
ATOM 2110 C C . GLN A 1 282 ? -54.103 2.116 55.737 1.00 94.88 282 GLN A C 1
ATOM 2112 O O . GLN A 1 282 ? -53.853 0.937 55.474 1.00 94.88 282 GLN A O 1
ATOM 2117 N N . GLY A 1 283 ? -55.246 2.506 56.280 1.00 94.75 283 GLY A N 1
ATOM 2118 C CA . GLY A 1 283 ? -56.289 1.563 56.630 1.00 94.75 283 GLY A CA 1
ATOM 2119 C C . GLY A 1 283 ? -57.623 2.215 56.946 1.00 94.75 283 GLY A C 1
ATOM 2120 O O . GLY A 1 283 ? -57.778 3.435 56.846 1.00 94.75 283 GLY A O 1
ATOM 2121 N N . THR A 1 284 ? -58.583 1.377 57.317 1.00 94.75 284 THR A N 1
ATOM 2122 C CA . THR A 1 284 ? -59.941 1.754 57.717 1.00 94.75 284 THR A CA 1
ATOM 2123 C C . THR A 1 284 ? -60.187 1.431 59.186 1.00 94.75 284 THR A C 1
ATOM 2125 O O . THR A 1 284 ? -59.560 0.533 59.746 1.00 94.75 284 THR A O 1
ATOM 2128 N N . CYS A 1 285 ? -61.089 2.178 59.817 1.00 94.62 285 CYS A N 1
ATOM 2129 C CA . CYS A 1 285 ? -61.430 2.075 61.239 1.00 94.62 285 CYS A CA 1
ATOM 2130 C C . CYS A 1 285 ? -62.921 2.391 61.449 1.00 94.62 285 CYS A C 1
ATOM 2132 O O . CYS A 1 285 ? -63.462 3.228 60.727 1.00 94.62 285 CYS A O 1
ATOM 2134 N N . SER A 1 286 ? -63.597 1.730 62.394 1.00 91.69 286 SER A N 1
ATOM 2135 C CA . SER A 1 286 ? -65.043 1.907 62.618 1.00 91.69 286 SER A CA 1
ATOM 2136 C C . SER A 1 286 ? -65.393 3.020 63.604 1.00 91.69 286 SER A C 1
ATOM 2138 O O . SER A 1 286 ? -66.469 3.607 63.477 1.00 91.69 286 SER A O 1
ATOM 2140 N N . GLU A 1 287 ? -64.498 3.336 64.547 1.00 91.06 287 GLU A N 1
ATOM 2141 C CA . GLU A 1 287 ? -64.759 4.329 65.595 1.00 91.06 287 GLU A CA 1
ATOM 2142 C C . GLU A 1 287 ? -64.213 5.699 65.199 1.00 91.06 287 GLU A C 1
ATOM 2144 O O . GLU A 1 287 ? -63.023 6.000 65.354 1.00 91.06 287 GLU A O 1
ATOM 2149 N N . ASP A 1 288 ? -65.107 6.536 64.677 1.00 88.38 288 ASP A N 1
ATOM 2150 C CA . ASP A 1 288 ? -64.794 7.882 64.208 1.00 88.38 288 ASP A CA 1
ATOM 2151 C C . ASP A 1 288 ? -64.133 8.713 65.324 1.00 88.38 288 ASP A C 1
ATOM 2153 O O . ASP A 1 288 ? -64.625 8.785 66.452 1.00 88.38 288 ASP A O 1
ATOM 2157 N N . LEU A 1 289 ? -63.022 9.385 64.999 1.00 88.19 289 LEU A N 1
ATOM 2158 C CA . LEU A 1 289 ? -62.260 10.262 65.904 1.00 88.19 289 LEU A CA 1
ATOM 2159 C C . LEU A 1 289 ? -61.624 9.570 67.123 1.00 88.19 289 LEU A C 1
ATOM 2161 O O . LEU A 1 289 ? -61.015 10.250 67.953 1.00 88.19 289 LEU A O 1
ATOM 2165 N N . MET A 1 290 ? -61.701 8.241 67.220 1.00 90.81 290 MET A N 1
ATOM 2166 C CA . MET A 1 290 ? -61.034 7.471 68.270 1.00 90.81 290 MET A CA 1
ATOM 2167 C C . MET A 1 290 ? -59.596 7.093 67.867 1.00 90.81 290 MET A C 1
ATOM 2169 O O . MET A 1 290 ? -59.298 6.970 66.673 1.00 90.81 290 MET A O 1
ATOM 2173 N N . PRO A 1 291 ? -58.676 6.904 68.833 1.00 92.50 291 PRO A N 1
ATOM 2174 C CA . PRO A 1 291 ? -57.303 6.484 68.550 1.00 92.50 291 PRO A CA 1
ATOM 2175 C C . PRO A 1 291 ? -57.228 5.099 67.893 1.00 92.50 291 PRO A C 1
ATOM 2177 O O . PRO A 1 291 ? -57.932 4.171 68.287 1.00 92.50 291 PRO A O 1
ATOM 2180 N N . VAL A 1 292 ? -56.343 4.968 66.911 1.00 95.62 292 VAL A N 1
ATOM 2181 C CA . VAL A 1 292 ? -55.919 3.728 66.263 1.00 95.62 292 VAL A CA 1
ATOM 2182 C C . VAL A 1 292 ? -54.433 3.549 66.549 1.00 95.62 292 VAL A C 1
ATOM 2184 O O . VAL A 1 292 ? -53.604 4.386 66.181 1.00 95.62 292 VAL A O 1
ATOM 2187 N N . SER A 1 293 ? -54.102 2.423 67.163 1.00 95.12 293 SER A N 1
ATOM 2188 C CA . SER A 1 293 ? -52.737 2.021 67.462 1.00 95.12 293 SER A CA 1
ATOM 2189 C C . SER A 1 293 ? -52.200 1.183 66.309 1.00 95.12 293 SER A C 1
ATOM 2191 O O . SER A 1 293 ? -52.682 0.072 66.075 1.00 95.12 293 SER A O 1
ATOM 2193 N N . VAL A 1 294 ? -51.227 1.705 65.561 1.00 95.88 294 VAL A N 1
ATOM 2194 C CA . VAL A 1 294 ? -50.565 0.985 64.465 1.00 95.88 294 VAL A CA 1
ATOM 2195 C C . VAL A 1 294 ? -49.166 0.586 64.910 1.00 95.88 294 VAL A C 1
ATOM 2197 O O . VAL A 1 294 ? -48.372 1.414 65.353 1.00 95.88 294 VAL A O 1
ATOM 2200 N N . GLN A 1 295 ? -48.859 -0.694 64.782 1.00 94.00 295 GLN A N 1
ATOM 2201 C CA . GLN A 1 295 ? -47.614 -1.310 65.202 1.00 94.00 295 GLN A CA 1
ATOM 2202 C C . GLN A 1 295 ? -46.851 -1.820 63.979 1.00 94.00 295 GLN A C 1
ATOM 2204 O O . GLN A 1 295 ? -47.411 -2.565 63.177 1.00 94.00 295 GLN A O 1
ATOM 2209 N N . LEU A 1 296 ? -45.576 -1.442 63.870 1.00 91.94 296 LEU A N 1
ATOM 2210 C CA . LEU A 1 296 ? -44.596 -2.022 62.955 1.00 91.94 296 LEU A CA 1
ATOM 2211 C C . LEU A 1 296 ? -43.492 -2.673 63.799 1.00 91.94 296 LEU A C 1
ATOM 2213 O O . LEU A 1 296 ? -42.726 -1.981 64.471 1.00 91.94 296 LEU A O 1
ATOM 2217 N N . ASP A 1 297 ? -43.466 -4.005 63.819 1.00 86.94 297 ASP A N 1
ATOM 2218 C CA . ASP A 1 297 ? -42.691 -4.826 64.758 1.00 86.94 297 ASP A CA 1
ATOM 2219 C C . ASP A 1 297 ? -42.843 -4.377 66.223 1.00 86.94 297 ASP A C 1
ATOM 2221 O O . ASP A 1 297 ? -43.869 -4.629 66.848 1.00 86.94 297 ASP A O 1
ATOM 2225 N N . SER A 1 298 ? -41.835 -3.724 66.807 1.00 85.19 298 SER A N 1
ATOM 2226 C CA . SER A 1 298 ? -41.843 -3.230 68.192 1.00 85.19 298 SER A CA 1
ATOM 2227 C C . SER A 1 298 ? -42.180 -1.739 68.313 1.00 85.19 298 SER A C 1
ATOM 2229 O O . SER A 1 298 ? -42.309 -1.233 69.429 1.00 85.19 298 SER A O 1
ATOM 2231 N N . VAL A 1 299 ? -42.338 -1.028 67.193 1.00 89.12 299 VAL A N 1
ATOM 2232 C CA . VAL A 1 299 ? -42.631 0.409 67.166 1.00 89.12 299 VAL A CA 1
ATOM 2233 C C . VAL A 1 299 ? -44.131 0.623 67.027 1.00 89.12 299 VAL A C 1
ATOM 2235 O O . VAL A 1 299 ? -44.728 0.248 66.022 1.00 89.12 299 VAL A O 1
ATOM 2238 N N . VAL A 1 300 ? -44.732 1.274 68.019 1.00 93.25 300 VAL A N 1
ATOM 2239 C CA . VAL A 1 300 ? -46.155 1.632 68.025 1.00 93.25 300 VAL A CA 1
ATOM 2240 C C . VAL A 1 300 ? -46.307 3.127 67.765 1.00 93.25 300 VAL A C 1
ATOM 2242 O O . VAL A 1 300 ? -45.580 3.944 68.337 1.00 93.25 300 VAL A O 1
ATOM 2245 N N . ARG A 1 301 ? -47.259 3.494 66.908 1.00 93.88 301 ARG A N 1
ATOM 2246 C CA . ARG A 1 301 ? -47.690 4.874 66.685 1.00 93.88 301 ARG A CA 1
ATOM 2247 C C . ARG A 1 301 ? -49.202 4.971 66.819 1.00 93.88 301 ARG A C 1
ATOM 2249 O O . ARG A 1 301 ? -49.937 4.193 66.222 1.00 93.88 301 ARG A O 1
ATOM 2256 N N . GLU A 1 302 ? -49.638 5.974 67.567 1.00 93.19 302 GLU A N 1
ATOM 2257 C CA . GLU A 1 302 ? -51.047 6.326 67.703 1.00 93.19 302 GLU A CA 1
ATOM 2258 C C . GLU A 1 302 ? -51.430 7.352 66.636 1.00 93.19 302 GLU A C 1
ATOM 2260 O O . GLU A 1 302 ? -50.754 8.371 66.463 1.00 93.19 302 GLU A O 1
ATOM 2265 N N . VAL A 1 303 ? -52.526 7.087 65.935 1.00 93.56 303 VAL A N 1
ATOM 2266 C CA . VAL A 1 303 ? -53.136 7.985 64.951 1.00 93.56 303 VAL A CA 1
ATOM 2267 C C . VAL A 1 303 ? -54.634 8.068 65.210 1.00 93.56 303 VAL A C 1
ATOM 2269 O O . VAL A 1 303 ? -55.250 7.120 65.670 1.00 93.56 303 VAL A O 1
ATOM 2272 N N . THR A 1 304 ? -55.251 9.212 64.943 1.00 93.44 304 THR A N 1
ATOM 2273 C CA . THR A 1 304 ? -56.700 9.372 65.103 1.00 93.44 304 THR A CA 1
ATOM 2274 C C . THR A 1 304 ? -57.438 8.835 63.877 1.00 93.44 304 THR A C 1
ATOM 2276 O O . THR A 1 304 ? -57.119 9.225 62.753 1.00 93.44 304 THR A O 1
ATOM 2279 N N . CYS A 1 305 ? -58.449 7.985 64.088 1.00 93.88 305 CYS A N 1
ATOM 2280 C CA . CYS A 1 305 ? -59.378 7.585 63.034 1.00 93.88 305 CYS A CA 1
ATOM 2281 C C . CYS A 1 305 ? -60.096 8.821 62.476 1.00 93.88 305 CYS A C 1
ATOM 2283 O O . CYS A 1 305 ? -60.680 9.608 63.222 1.00 93.88 305 CYS A O 1
ATOM 2285 N N . SER A 1 306 ? -60.033 9.033 61.165 1.00 91.31 306 SER A N 1
ATOM 2286 C CA . SER A 1 306 ? -60.624 10.211 60.535 1.00 91.31 306 SER A CA 1
ATOM 2287 C C . SER A 1 306 ? -62.157 10.181 60.582 1.00 91.31 306 SER A C 1
ATOM 2289 O O . SER A 1 306 ? -62.773 9.131 60.737 1.00 91.31 306 SER A O 1
ATOM 2291 N N . ALA A 1 307 ? -62.794 11.334 60.351 1.00 88.94 307 ALA A N 1
ATOM 2292 C CA . ALA A 1 307 ? -64.253 11.426 60.208 1.00 88.94 307 ALA A CA 1
ATOM 2293 C C . ALA A 1 307 ? -64.808 10.685 58.968 1.00 88.94 307 ALA A C 1
ATOM 2295 O O . ALA A 1 307 ? -66.020 10.606 58.791 1.00 88.94 307 ALA A O 1
ATOM 2296 N N . VAL A 1 308 ? -63.931 10.183 58.090 1.00 90.50 308 VAL A N 1
ATOM 2297 C CA . VAL A 1 308 ? -64.281 9.341 56.935 1.00 90.50 308 VAL A CA 1
ATOM 2298 C C . VAL A 1 308 ? -63.794 7.898 57.107 1.00 90.50 308 VAL A C 1
ATOM 2300 O O . VAL A 1 308 ? -63.684 7.181 56.116 1.00 90.50 308 VAL A O 1
ATOM 2303 N N . ARG A 1 309 ? -63.526 7.462 58.349 1.00 92.38 309 ARG A N 1
ATOM 2304 C CA . ARG A 1 309 ? -63.205 6.066 58.703 1.00 92.38 309 ARG A CA 1
ATOM 2305 C C . ARG A 1 309 ? -61.902 5.540 58.128 1.00 92.38 309 ARG A C 1
ATOM 2307 O O . ARG A 1 309 ? -61.799 4.382 57.730 1.00 92.38 309 ARG A O 1
ATOM 2314 N N . THR A 1 310 ? -60.889 6.399 58.089 1.00 94.44 310 THR A N 1
ATOM 2315 C CA . THR A 1 310 ? -59.552 6.049 57.598 1.00 94.44 310 THR A CA 1
ATOM 2316 C C . THR A 1 310 ? -58.454 6.542 58.522 1.00 94.44 310 THR A C 1
ATOM 2318 O O . THR A 1 310 ? -58.617 7.537 59.227 1.00 94.44 310 THR A O 1
ATOM 2321 N N . PHE A 1 311 ? -57.304 5.879 58.478 1.00 95.19 311 PHE A N 1
ATOM 2322 C CA . PHE A 1 311 ? -56.085 6.336 59.133 1.00 95.19 311 PHE A CA 1
ATOM 2323 C C . PHE A 1 311 ? -54.893 6.225 58.181 1.00 95.19 311 PHE A C 1
ATOM 2325 O O . PHE A 1 311 ? -54.869 5.369 57.295 1.00 95.19 311 PHE A O 1
ATOM 2332 N N . THR A 1 312 ? -53.901 7.088 58.396 1.00 94.75 312 THR A N 1
ATOM 2333 C CA . THR A 1 312 ? -52.627 7.089 57.671 1.00 94.75 312 THR A CA 1
ATOM 2334 C C . THR A 1 312 ? -51.503 7.377 58.651 1.00 94.75 312 THR A C 1
ATOM 2336 O O . THR A 1 312 ? -51.606 8.312 59.446 1.00 94.75 312 THR A O 1
ATOM 2339 N N . VAL A 1 313 ? -50.426 6.601 58.592 1.00 95.12 313 VAL A N 1
ATOM 2340 C CA . VAL A 1 313 ? -49.252 6.776 59.449 1.00 95.12 313 VAL A CA 1
ATOM 2341 C C . VAL A 1 313 ? -47.985 6.342 58.723 1.00 95.12 313 VAL A C 1
ATOM 2343 O O . VAL A 1 313 ? -47.988 5.356 57.992 1.00 95.12 313 VAL A O 1
ATOM 2346 N N . ASP A 1 314 ? -46.892 7.060 58.961 1.00 93.69 314 ASP A N 1
ATOM 2347 C CA . ASP A 1 314 ? -45.590 6.761 58.373 1.00 93.69 314 ASP A CA 1
ATOM 2348 C C . ASP A 1 314 ? -44.639 6.134 59.404 1.00 93.69 314 ASP A C 1
ATOM 2350 O O . ASP A 1 314 ? -44.543 6.570 60.560 1.00 93.69 314 ASP A O 1
ATOM 2354 N N . PHE A 1 315 ? -43.893 5.119 58.970 1.00 92.31 315 PHE A N 1
ATOM 2355 C CA . PHE A 1 315 ? -42.833 4.470 59.745 1.00 92.31 315 PHE A CA 1
ATOM 2356 C C . PHE A 1 315 ? -41.493 4.612 59.039 1.00 92.31 315 PHE A C 1
ATOM 2358 O O . PHE A 1 315 ? -41.435 4.526 57.821 1.00 92.31 315 PHE A O 1
ATOM 2365 N N . LEU A 1 316 ? -40.401 4.778 59.790 1.00 89.12 316 LEU A N 1
ATOM 2366 C CA . LEU A 1 316 ? -39.059 4.733 59.204 1.00 89.12 316 LEU A CA 1
ATOM 2367 C C . LEU A 1 316 ? -38.808 3.345 58.604 1.00 89.12 316 LEU A C 1
ATOM 2369 O O . LEU A 1 316 ? -39.005 2.333 59.277 1.00 89.12 316 LEU A O 1
ATOM 2373 N N . ALA A 1 317 ? -38.372 3.310 57.348 1.00 84.06 317 ALA A N 1
ATOM 2374 C CA . ALA A 1 317 ? -38.048 2.079 56.650 1.00 84.06 317 ALA A CA 1
ATOM 2375 C C . ALA A 1 317 ? -36.727 1.510 57.192 1.00 84.06 317 ALA A C 1
ATOM 2377 O O . ALA A 1 317 ? -35.688 2.169 57.144 1.00 84.06 317 ALA A O 1
ATOM 2378 N N . GLY A 1 318 ? -36.765 0.283 57.710 1.00 82.50 318 GLY A N 1
ATOM 2379 C CA . GLY A 1 318 ? -35.586 -0.464 58.143 1.00 82.50 318 GLY A CA 1
ATOM 2380 C C . GLY A 1 318 ? -35.490 -1.785 57.392 1.00 82.50 318 GLY A C 1
ATOM 2381 O O . GLY A 1 318 ? -36.511 -2.436 57.188 1.00 82.50 318 GLY A O 1
ATOM 2382 N N . ASN A 1 319 ? -34.281 -2.176 56.982 1.00 82.06 319 ASN A N 1
ATOM 2383 C CA . ASN A 1 319 ? -34.063 -3.440 56.277 1.00 82.06 319 ASN A CA 1
ATOM 2384 C C . ASN A 1 319 ? -34.551 -4.640 57.090 1.00 82.06 319 ASN A C 1
ATOM 2386 O O . ASN A 1 319 ? -34.254 -4.750 58.281 1.00 82.06 319 ASN A O 1
ATOM 2390 N N . GLY A 1 320 ? -35.218 -5.574 56.419 1.00 84.44 320 GLY A N 1
ATOM 2391 C CA . GLY A 1 320 ? -35.689 -6.817 57.008 1.00 84.44 320 GLY A CA 1
ATOM 2392 C C . GLY A 1 320 ? -37.077 -7.216 56.521 1.00 84.44 320 GLY A C 1
ATOM 2393 O O . GLY A 1 320 ? -37.514 -6.858 55.427 1.00 84.44 320 GLY A O 1
ATOM 2394 N N . PHE A 1 321 ? -37.767 -7.980 57.363 1.00 83.81 321 PHE A N 1
ATOM 2395 C CA . PHE A 1 321 ? -39.092 -8.533 57.090 1.00 83.81 321 PHE A CA 1
ATOM 2396 C C . PHE A 1 321 ? -40.094 -8.080 58.165 1.00 83.81 321 PHE A C 1
ATOM 2398 O O . PHE A 1 321 ? -40.536 -8.918 58.955 1.00 83.81 321 PHE A O 1
ATOM 2405 N N . PRO A 1 322 ? -40.398 -6.770 58.273 1.00 87.31 322 PRO A N 1
ATOM 2406 C CA . PRO A 1 322 ? -41.239 -6.278 59.350 1.00 87.31 322 PRO A CA 1
ATOM 2407 C C . PRO A 1 322 ? -42.704 -6.682 59.166 1.00 87.31 322 PRO A C 1
ATOM 2409 O O . PRO A 1 322 ? -43.200 -6.906 58.054 1.00 87.31 322 PRO A O 1
ATOM 2412 N N . THR A 1 323 ? -43.407 -6.741 60.291 1.00 91.25 323 THR A N 1
ATOM 2413 C CA . THR A 1 323 ? -44.832 -7.067 60.375 1.00 91.25 323 THR A CA 1
ATOM 2414 C C . THR A 1 323 ? -45.636 -5.867 60.856 1.00 91.25 323 THR A C 1
ATOM 2416 O O . THR A 1 323 ? -45.216 -5.152 61.766 1.00 91.25 323 THR A O 1
ATOM 2419 N N . ILE A 1 324 ? -46.796 -5.635 60.238 1.00 94.69 324 ILE A N 1
ATOM 2420 C CA . ILE A 1 324 ? -47.666 -4.490 60.526 1.00 94.69 324 ILE A CA 1
ATOM 2421 C C . ILE A 1 324 ? -49.007 -4.979 61.064 1.00 94.69 324 ILE A C 1
ATOM 2423 O O . ILE A 1 324 ? -49.605 -5.913 60.516 1.00 94.69 324 ILE A O 1
ATOM 2427 N N . ARG A 1 325 ? -49.492 -4.329 62.124 1.00 95.19 325 ARG A N 1
ATOM 2428 C CA . ARG A 1 325 ? -50.800 -4.592 62.725 1.00 95.19 325 ARG A CA 1
ATOM 2429 C C . ARG A 1 325 ? -51.432 -3.312 63.254 1.00 95.19 325 ARG A C 1
ATOM 2431 O O . ARG A 1 325 ? -50.738 -2.496 63.845 1.00 95.19 325 ARG A O 1
ATOM 2438 N N . ALA A 1 326 ? -52.738 -3.149 63.084 1.00 95.75 326 ALA A N 1
ATOM 2439 C CA . ALA A 1 326 ? -53.495 -2.035 63.645 1.00 95.75 326 ALA A CA 1
ATOM 2440 C C . ALA A 1 326 ? -54.514 -2.533 64.680 1.00 95.75 326 ALA A C 1
ATOM 2442 O O . ALA A 1 326 ? -55.018 -3.652 64.573 1.00 95.75 326 ALA A O 1
ATOM 2443 N N . SER A 1 327 ? -54.816 -1.714 65.685 1.00 94.62 327 SER A N 1
ATOM 2444 C CA . SER A 1 327 ? -55.871 -1.977 66.666 1.00 94.62 327 SER A CA 1
ATOM 2445 C C . SER A 1 327 ? -56.592 -0.700 67.090 1.00 94.62 327 SER A C 1
ATOM 2447 O O . SER A 1 327 ? -56.010 0.381 67.048 1.00 94.62 327 SER A O 1
ATOM 2449 N N . GLN A 1 328 ? -57.854 -0.820 67.493 1.00 94.31 328 GLN A N 1
ATOM 2450 C CA . GLN A 1 328 ? -58.688 0.294 67.952 1.00 94.31 328 GLN A CA 1
ATOM 2451 C C . GLN A 1 328 ? -59.552 -0.158 69.137 1.00 94.31 328 GLN A C 1
ATOM 2453 O O . GLN A 1 328 ? -59.947 -1.322 69.192 1.00 94.31 328 GLN A O 1
ATOM 2458 N N . PHE A 1 329 ? -59.835 0.752 70.074 1.00 90.94 329 PHE A N 1
ATOM 2459 C CA . PHE A 1 329 ? -60.810 0.537 71.147 1.00 90.94 329 PHE A CA 1
ATOM 2460 C C . PHE A 1 329 ? -62.079 1.352 70.890 1.00 90.94 329 PHE A C 1
ATOM 2462 O O . PHE A 1 329 ? -61.987 2.514 70.488 1.00 90.94 329 PHE A O 1
ATOM 2469 N N . ASP A 1 330 ? -63.242 0.763 71.160 1.00 88.31 330 ASP A N 1
ATOM 2470 C CA . ASP A 1 330 ? -64.507 1.498 71.201 1.00 88.31 330 ASP A CA 1
ATOM 2471 C C . ASP A 1 330 ? -64.717 2.200 72.556 1.00 88.31 330 ASP A C 1
ATOM 2473 O O . ASP A 1 330 ? -63.881 2.157 73.467 1.00 88.31 330 ASP A O 1
ATOM 2477 N N . ARG A 1 331 ? -65.859 2.876 72.702 1.00 84.06 331 ARG A N 1
ATOM 2478 C CA . ARG A 1 331 ? -66.206 3.608 73.928 1.00 84.06 331 ARG A CA 1
ATOM 2479 C C . ARG A 1 331 ? -66.592 2.694 75.099 1.00 84.06 331 ARG A C 1
ATOM 2481 O O . ARG A 1 331 ? -66.504 3.133 76.247 1.00 84.06 331 ARG A O 1
ATOM 2488 N N . ALA A 1 332 ? -67.027 1.465 74.831 1.00 82.25 332 ALA A N 1
ATOM 2489 C CA . ALA A 1 332 ? -67.320 0.455 75.845 1.00 82.25 332 ALA A CA 1
ATOM 2490 C C . ALA A 1 332 ? -66.050 -0.275 76.322 1.00 82.25 332 ALA A C 1
ATOM 2492 O O . ALA A 1 332 ? -66.064 -0.902 77.382 1.00 82.25 332 ALA A O 1
ATOM 2493 N N . GLY A 1 333 ? -64.942 -0.150 75.590 1.00 84.25 333 GLY A N 1
ATOM 2494 C CA . GLY A 1 333 ? -63.646 -0.760 75.860 1.00 84.25 333 GLY A CA 1
ATOM 2495 C C . GLY A 1 333 ? -63.391 -2.079 75.122 1.00 84.25 333 GLY A C 1
ATOM 2496 O O . GLY A 1 333 ? -62.462 -2.787 75.513 1.00 84.25 333 GLY A O 1
ATOM 2497 N N . ASN A 1 334 ? -64.167 -2.442 74.093 1.00 86.81 334 ASN A N 1
ATOM 2498 C CA . ASN A 1 334 ? -63.845 -3.602 73.252 1.00 86.81 334 ASN A CA 1
ATOM 2499 C C . ASN A 1 334 ? -62.695 -3.265 72.289 1.00 86.81 334 ASN A C 1
ATOM 2501 O O . ASN A 1 334 ? -62.596 -2.138 71.804 1.00 86.81 334 ASN A O 1
ATOM 2505 N N . GLN A 1 335 ? -61.831 -4.244 71.994 1.00 90.81 335 GLN A N 1
ATOM 2506 C CA . GLN A 1 335 ? -60.665 -4.063 71.121 1.00 90.81 335 GLN A CA 1
ATOM 2507 C C . GLN A 1 335 ? -60.843 -4.766 69.771 1.00 90.81 335 GLN A C 1
ATOM 2509 O O . GLN A 1 335 ? -60.973 -5.988 69.705 1.00 90.81 335 GLN A O 1
ATOM 2514 N N . GLY A 1 336 ? -60.757 -3.991 68.694 1.00 91.12 336 GLY A N 1
ATOM 2515 C CA . GLY A 1 336 ? -60.650 -4.452 67.314 1.00 91.12 336 GLY A CA 1
ATOM 2516 C C . GLY A 1 336 ? -59.199 -4.578 66.875 1.00 91.12 336 GLY A C 1
ATOM 2517 O O . GLY A 1 336 ? -58.362 -3.767 67.276 1.00 91.12 336 GLY A O 1
ATOM 2518 N N . MET A 1 337 ? -58.873 -5.575 66.049 1.00 93.94 337 MET A N 1
ATOM 2519 C CA . MET A 1 337 ? -57.514 -5.772 65.528 1.00 93.94 337 MET A CA 1
ATOM 2520 C C . MET A 1 337 ? -57.529 -6.170 64.053 1.00 93.94 337 MET A C 1
ATOM 2522 O O . MET A 1 337 ? -58.337 -7.000 63.644 1.00 93.94 337 MET A O 1
ATOM 2526 N N . SER A 1 338 ? -56.579 -5.645 63.281 1.00 94.19 338 SER A N 1
ATOM 2527 C CA . SER A 1 338 ? -56.402 -6.007 61.878 1.00 94.19 338 SER A CA 1
ATOM 2528 C C . SER A 1 338 ? -55.703 -7.361 61.730 1.00 94.19 338 SER A C 1
ATOM 2530 O O . SER A 1 338 ? -55.020 -7.854 62.642 1.00 94.19 338 SER A O 1
ATOM 2532 N N . ASN A 1 339 ? -55.789 -7.926 60.524 1.00 92.56 339 ASN A N 1
ATOM 2533 C CA . ASN A 1 339 ? -54.885 -8.987 60.086 1.00 92.56 339 ASN A CA 1
ATOM 2534 C C . ASN A 1 339 ? -53.427 -8.498 60.067 1.00 92.56 339 ASN A C 1
ATOM 2536 O O . ASN A 1 339 ? -53.160 -7.301 59.928 1.00 92.56 339 ASN A O 1
ATOM 2540 N N . LEU A 1 340 ? -52.490 -9.441 60.199 1.00 92.00 340 LEU A N 1
ATOM 2541 C CA . LEU A 1 340 ? -51.059 -9.178 60.056 1.00 92.00 340 LEU A CA 1
ATOM 2542 C C . LEU A 1 340 ? -50.697 -8.971 58.582 1.00 92.00 340 LEU A C 1
ATOM 2544 O O . LEU A 1 340 ? -51.028 -9.805 57.737 1.00 92.00 340 LEU A O 1
ATOM 2548 N N . VAL A 1 341 ? -49.963 -7.898 58.296 1.00 94.06 341 VAL A N 1
ATOM 2549 C CA . VAL A 1 341 ? -49.375 -7.631 56.978 1.00 94.06 341 VAL A CA 1
ATOM 2550 C C . VAL A 1 341 ? -47.863 -7.806 57.074 1.00 94.06 341 VAL A C 1
ATOM 2552 O O . VAL A 1 341 ? -47.204 -7.077 57.812 1.00 94.06 341 VAL A O 1
ATOM 2555 N N . ASN A 1 342 ? -47.302 -8.759 56.327 1.00 90.75 342 ASN A N 1
ATOM 2556 C CA . ASN A 1 342 ? -45.853 -8.923 56.207 1.00 90.75 342 ASN A CA 1
ATOM 2557 C C . ASN A 1 342 ? -45.356 -8.083 55.034 1.00 90.75 342 ASN A C 1
ATOM 2559 O O . ASN A 1 342 ? -45.951 -8.128 53.957 1.00 90.75 342 ASN A O 1
ATOM 2563 N N . VAL A 1 343 ? -44.257 -7.357 55.203 1.00 90.81 343 VAL A N 1
ATOM 2564 C CA . VAL A 1 343 ? -43.610 -6.633 54.101 1.00 90.81 343 VAL A CA 1
ATOM 2565 C C . VAL A 1 343 ? -42.132 -6.988 54.042 1.00 90.81 343 VAL A C 1
ATOM 2567 O O . VAL A 1 343 ? -41.554 -7.478 55.009 1.00 90.81 343 VAL A O 1
ATOM 2570 N N . ILE A 1 344 ? -41.520 -6.777 52.881 1.00 88.19 344 ILE A N 1
ATOM 2571 C CA . ILE A 1 344 ? -40.088 -7.003 52.674 1.00 88.19 344 ILE A CA 1
ATOM 2572 C C . ILE A 1 344 ? -39.465 -5.640 52.439 1.00 88.19 344 ILE A C 1
ATOM 2574 O O . ILE A 1 344 ? -39.851 -4.961 51.493 1.00 88.19 344 ILE A O 1
ATOM 2578 N N . VAL A 1 345 ? -38.513 -5.244 53.272 1.00 85.81 345 VAL A N 1
ATOM 2579 C CA . VAL A 1 345 ? -37.791 -3.983 53.120 1.00 85.81 345 VAL A CA 1
ATOM 2580 C C . VAL A 1 345 ? -36.335 -4.311 52.839 1.00 85.81 345 VAL A C 1
ATOM 2582 O O . VAL A 1 345 ? -35.646 -4.890 53.677 1.00 85.81 345 VAL A O 1
ATOM 2585 N N . ASP A 1 346 ? -35.879 -3.959 51.645 1.00 85.12 346 ASP A N 1
ATOM 2586 C CA . ASP A 1 346 ? -34.517 -4.193 51.191 1.00 85.12 346 ASP A CA 1
ATOM 2587 C C . ASP A 1 346 ? -33.982 -2.943 50.494 1.00 85.12 346 ASP A C 1
ATOM 2589 O O . ASP A 1 346 ? -34.250 -2.690 49.321 1.00 85.12 346 ASP A O 1
ATOM 2593 N N . LEU A 1 347 ? -33.272 -2.121 51.259 1.00 83.00 347 LEU A N 1
ATOM 2594 C CA . LEU A 1 347 ? -32.742 -0.822 50.850 1.00 83.00 347 LEU A CA 1
ATOM 2595 C C . LEU A 1 347 ? -31.253 -0.882 50.493 1.00 83.00 347 LEU A C 1
ATOM 2597 O O . LEU A 1 347 ? -30.661 0.142 50.156 1.00 83.00 347 LEU A O 1
ATOM 2601 N N . VAL A 1 348 ? -30.622 -2.053 50.611 1.00 81.75 348 VAL A N 1
ATOM 2602 C CA . VAL A 1 348 ? -29.187 -2.221 50.376 1.00 81.75 348 VAL A CA 1
ATOM 2603 C C . VAL A 1 348 ? -29.000 -2.969 49.069 1.00 81.75 348 VAL A C 1
ATOM 2605 O O . VAL A 1 348 ? -29.475 -4.081 48.910 1.00 81.75 348 VAL A O 1
ATOM 2608 N N . GLY A 1 349 ? -28.303 -2.345 48.121 1.00 82.19 349 GLY A N 1
ATOM 2609 C CA . GLY A 1 349 ? -27.922 -3.024 46.888 1.00 82.19 349 GLY A CA 1
ATOM 2610 C C . GLY A 1 349 ? -26.807 -4.051 47.087 1.00 82.19 349 GLY A C 1
ATOM 2611 O O . GLY A 1 349 ? -26.220 -4.131 48.169 1.00 82.19 349 GLY A O 1
ATOM 2612 N N . PRO A 1 350 ? -26.454 -4.787 46.017 1.00 88.31 350 PRO A N 1
ATOM 2613 C CA . PRO A 1 350 ? -25.324 -5.712 46.014 1.00 88.31 350 PRO A CA 1
ATOM 2614 C C . PRO A 1 350 ? -24.037 -5.107 46.589 1.00 88.31 350 PRO A C 1
ATOM 2616 O O . PRO A 1 350 ? -23.835 -3.888 46.556 1.00 88.31 350 PRO A O 1
ATOM 2619 N N . GLY A 1 351 ? -23.132 -5.964 47.065 1.00 86.38 351 GLY A N 1
ATOM 2620 C CA . GLY A 1 351 ? -21.847 -5.548 47.627 1.00 86.38 351 GLY A CA 1
ATOM 2621 C C . GLY A 1 351 ? -21.011 -4.677 46.677 1.00 86.38 351 GLY A C 1
ATOM 2622 O O . GLY A 1 351 ? -21.222 -4.644 45.464 1.00 86.38 351 GLY A O 1
ATOM 2623 N N . ALA A 1 352 ? -20.029 -3.961 47.226 1.00 88.25 352 ALA A N 1
ATOM 2624 C CA . ALA A 1 352 ? -19.129 -3.147 46.414 1.00 88.25 352 ALA A CA 1
ATOM 2625 C C . ALA A 1 352 ? -18.313 -4.020 45.446 1.00 88.25 352 ALA A C 1
ATOM 2627 O O . ALA A 1 352 ? -17.802 -5.076 45.816 1.00 88.25 352 ALA A O 1
ATOM 2628 N N . PHE A 1 353 ? -18.148 -3.540 44.217 1.00 92.88 353 PHE A N 1
ATOM 2629 C CA . PHE A 1 353 ? -17.322 -4.171 43.193 1.00 92.88 353 PHE A CA 1
ATOM 2630 C C . PHE A 1 353 ? -16.686 -3.116 42.288 1.00 92.88 353 PHE A C 1
ATOM 2632 O O . PHE A 1 353 ? -17.013 -1.927 42.349 1.00 92.88 353 PHE A O 1
ATOM 2639 N N . THR A 1 354 ? -15.754 -3.556 41.451 1.00 93.56 354 THR A N 1
ATOM 2640 C CA . THR A 1 354 ? -14.932 -2.718 40.576 1.00 93.56 354 THR A CA 1
ATOM 2641 C C . THR A 1 354 ? -14.797 -3.357 39.201 1.00 93.56 354 THR A C 1
ATOM 2643 O O . THR A 1 354 ? -14.697 -4.577 39.087 1.00 93.56 354 THR A O 1
ATOM 2646 N N . ILE A 1 355 ? -14.700 -2.535 38.163 1.00 94.31 355 ILE A N 1
ATOM 2647 C CA . ILE A 1 355 ? -14.295 -2.953 36.818 1.00 94.31 355 ILE A CA 1
ATOM 2648 C C . ILE A 1 355 ? -12.774 -3.154 36.842 1.00 94.31 355 ILE A C 1
ATOM 2650 O O . ILE A 1 355 ? -12.052 -2.232 37.227 1.00 94.31 355 ILE A O 1
ATOM 2654 N N . THR A 1 356 ? -12.279 -4.344 36.502 1.00 91.88 356 THR A N 1
ATOM 2655 C CA . THR A 1 356 ? -10.836 -4.654 36.526 1.00 91.88 356 THR A CA 1
ATOM 2656 C C . THR A 1 356 ? -10.150 -4.331 35.204 1.00 91.88 356 THR A C 1
ATOM 2658 O O . THR A 1 356 ? -8.962 -4.016 35.203 1.00 91.88 356 THR A O 1
ATOM 2661 N N . GLY A 1 357 ? -10.894 -4.347 34.099 1.00 93.12 357 GLY A N 1
ATOM 2662 C CA . GLY A 1 357 ? -10.401 -3.948 32.789 1.00 93.12 357 GLY A CA 1
ATOM 2663 C C . GLY A 1 357 ? -11.254 -4.489 31.650 1.00 93.12 357 GLY A C 1
ATOM 2664 O O . GLY A 1 357 ? -12.329 -5.060 31.854 1.00 93.12 357 GLY A O 1
ATOM 2665 N N . VAL A 1 358 ? -10.743 -4.302 30.441 1.00 93.56 358 VAL A N 1
ATOM 2666 C CA . VAL A 1 358 ? -11.260 -4.893 29.209 1.00 93.56 358 VAL A CA 1
ATOM 2667 C C . VAL A 1 358 ? -10.232 -5.852 28.634 1.00 93.56 358 VAL A C 1
ATOM 2669 O O . VAL A 1 358 ? -9.035 -5.651 28.811 1.00 93.56 358 VAL A O 1
ATOM 2672 N N . ARG A 1 359 ? -10.706 -6.896 27.963 1.00 92.12 359 ARG A N 1
ATOM 2673 C CA . ARG A 1 359 ? -9.880 -7.858 27.222 1.00 92.12 359 ARG A CA 1
ATOM 2674 C C . ARG A 1 359 ? -10.697 -8.515 26.117 1.00 92.12 359 ARG A C 1
ATOM 2676 O O . ARG A 1 359 ? -11.894 -8.261 26.002 1.00 92.12 359 ARG A O 1
ATOM 2683 N N . THR A 1 360 ? -10.100 -9.425 25.363 1.00 89.62 360 THR A N 1
ATOM 2684 C CA . THR A 1 360 ? -10.820 -10.375 24.506 1.00 89.62 360 THR A CA 1
ATOM 2685 C C . THR A 1 360 ? -10.861 -11.781 25.118 1.00 89.62 360 THR A C 1
ATOM 2687 O O . THR A 1 360 ? -10.207 -12.089 26.121 1.00 89.62 360 THR A O 1
ATOM 2690 N N . THR A 1 361 ? -11.689 -12.666 24.554 1.00 83.38 361 THR A N 1
ATOM 2691 C CA . THR A 1 361 ? -11.749 -14.088 24.950 1.00 83.38 361 THR A CA 1
ATOM 2692 C C . THR A 1 361 ? -10.559 -14.901 24.441 1.00 83.38 361 THR A C 1
ATOM 2694 O O . THR A 1 361 ? -10.193 -15.896 25.062 1.00 83.38 361 THR A O 1
ATOM 2697 N N . ALA A 1 362 ? -9.961 -14.490 23.324 1.00 74.31 362 ALA A N 1
ATOM 2698 C CA . ALA A 1 362 ? -8.791 -15.102 22.707 1.00 74.31 362 ALA A CA 1
ATOM 2699 C C . ALA A 1 362 ? -8.030 -14.046 21.889 1.00 74.31 362 ALA A C 1
ATOM 2701 O O . ALA A 1 362 ? -8.616 -13.042 21.488 1.00 74.31 362 ALA A O 1
ATOM 2702 N N . GLY A 1 363 ? -6.743 -14.285 21.624 1.00 74.75 363 GLY A N 1
ATOM 2703 C CA . GLY A 1 363 ? -5.907 -13.398 20.810 1.00 74.75 363 GLY A CA 1
ATOM 2704 C C . GLY A 1 363 ? -4.773 -12.745 21.597 1.00 74.75 363 GLY A C 1
ATOM 2705 O O . GLY A 1 363 ? -4.263 -13.318 22.560 1.00 74.75 363 GLY A O 1
ATOM 2706 N N . ALA A 1 364 ? -4.347 -11.565 21.146 1.00 71.19 364 ALA A N 1
ATOM 2707 C CA . ALA A 1 364 ? -3.188 -10.857 21.698 1.00 71.19 364 ALA A CA 1
ATOM 2708 C C . ALA A 1 364 ? -3.490 -10.081 22.995 1.00 71.19 364 ALA A C 1
ATOM 2710 O O . ALA A 1 364 ? -2.559 -9.682 23.691 1.00 71.19 364 ALA A O 1
ATOM 2711 N N . ASP A 1 365 ? -4.769 -9.884 23.325 1.00 84.88 365 ASP A N 1
ATOM 2712 C CA . ASP A 1 365 ? -5.225 -8.986 24.389 1.00 84.88 365 ASP A CA 1
ATOM 2713 C C . ASP A 1 365 ? -6.109 -9.702 25.417 1.00 84.88 365 ASP A C 1
ATOM 2715 O O . ASP A 1 365 ? -7.261 -9.354 25.653 1.00 84.88 365 ASP A O 1
ATOM 2719 N N . VAL A 1 366 ? -5.577 -10.778 25.998 1.00 88.81 366 VAL A N 1
ATOM 2720 C CA . VAL A 1 366 ? -6.288 -11.624 26.978 1.00 88.81 366 VAL A CA 1
ATOM 2721 C C . VAL A 1 366 ? -6.156 -11.137 28.425 1.00 88.81 366 VAL A C 1
ATOM 2723 O O . VAL A 1 366 ? -6.757 -11.719 29.327 1.00 88.81 366 VAL A O 1
ATOM 2726 N N . THR A 1 367 ? -5.369 -10.091 28.667 1.00 89.94 367 THR A N 1
ATOM 2727 C CA . THR A 1 367 ? -5.160 -9.510 29.998 1.00 89.94 367 THR A CA 1
ATOM 2728 C C . THR A 1 367 ? -6.120 -8.346 30.186 1.00 89.94 367 THR A C 1
ATOM 2730 O O . THR A 1 367 ? -6.110 -7.428 29.380 1.00 89.94 367 THR A O 1
ATOM 2733 N N . ALA A 1 368 ? -6.923 -8.364 31.251 1.00 91.12 368 ALA A N 1
ATOM 2734 C CA . ALA A 1 368 ? -7.809 -7.249 31.564 1.00 91.12 368 ALA A CA 1
ATOM 2735 C C . ALA A 1 368 ? -6.998 -6.011 31.973 1.00 91.12 368 ALA A C 1
ATOM 2737 O O . ALA A 1 368 ? -6.345 -6.013 33.019 1.00 91.12 368 ALA A O 1
ATOM 2738 N N . ASP A 1 369 ? -7.041 -4.961 31.157 1.00 93.25 369 ASP A N 1
ATOM 2739 C CA . ASP A 1 369 ? -6.422 -3.670 31.457 1.00 93.25 369 ASP A CA 1
ATOM 2740 C C . ASP A 1 369 ? -7.257 -2.496 30.886 1.00 93.25 369 ASP A C 1
ATOM 2742 O O . ASP A 1 369 ? -8.458 -2.631 30.640 1.00 93.25 369 ASP A O 1
ATOM 2746 N N . ALA A 1 370 ? -6.676 -1.297 30.772 1.00 93.44 370 ALA A N 1
ATOM 2747 C CA . ALA A 1 370 ? -7.354 -0.108 30.234 1.00 93.44 370 ALA A CA 1
ATOM 2748 C C . ALA A 1 370 ? -7.226 0.036 28.702 1.00 93.44 370 ALA A C 1
ATOM 2750 O O . ALA A 1 370 ? -7.526 1.098 28.149 1.00 93.44 370 ALA A O 1
ATOM 2751 N N . PHE A 1 371 ? -6.768 -1.000 28.007 1.00 92.62 371 PHE A N 1
ATOM 2752 C CA . PHE A 1 371 ? -6.551 -1.016 26.572 1.00 92.62 371 PHE A CA 1
ATOM 2753 C C . PHE A 1 371 ? -7.241 -2.224 25.952 1.00 92.62 371 PHE A C 1
ATOM 2755 O O . PHE A 1 371 ? -7.187 -3.319 26.485 1.00 92.62 371 PHE A O 1
ATOM 2762 N N . LEU A 1 372 ? -7.887 -2.012 24.808 1.00 91.25 372 LEU A N 1
ATOM 2763 C CA . LEU A 1 372 ? -8.437 -3.099 24.009 1.00 91.25 372 LEU A CA 1
ATOM 2764 C C . LEU A 1 372 ? -7.658 -3.199 22.699 1.00 91.25 372 LEU A C 1
ATOM 2766 O O . LEU A 1 372 ? -7.834 -2.371 21.806 1.00 91.25 372 LEU A O 1
ATOM 2770 N N . ARG A 1 373 ? -6.792 -4.198 22.584 1.00 87.19 373 ARG A N 1
ATOM 2771 C CA . ARG A 1 373 ? -5.885 -4.401 21.445 1.00 87.19 373 ARG A CA 1
ATOM 2772 C C . ARG A 1 373 ? -6.376 -5.446 20.455 1.00 87.19 373 ARG A C 1
ATOM 2774 O O . ARG A 1 373 ? -5.741 -5.651 19.427 1.00 87.19 373 ARG A O 1
ATOM 2781 N N . ASP A 1 374 ? -7.521 -6.074 20.703 1.00 84.00 374 ASP A N 1
ATOM 2782 C CA . ASP A 1 374 ? -8.140 -7.000 19.754 1.00 84.00 374 ASP A CA 1
ATOM 2783 C C . ASP A 1 374 ? -9.670 -6.842 19.709 1.00 84.00 374 ASP A C 1
ATOM 2785 O O . ASP A 1 374 ? -10.290 -6.240 20.590 1.00 84.00 374 ASP A O 1
ATOM 2789 N N . LYS A 1 375 ? -10.304 -7.338 18.644 1.00 83.50 375 LYS A N 1
ATOM 2790 C CA . LYS A 1 375 ? -11.748 -7.222 18.462 1.00 83.50 375 LYS A CA 1
ATOM 2791 C C . LYS A 1 375 ? -12.476 -8.156 19.420 1.00 83.50 375 LYS A C 1
ATOM 2793 O O . LYS A 1 375 ? -12.242 -9.359 19.452 1.00 83.50 375 LYS A O 1
ATOM 2798 N N . GLY A 1 376 ? -13.475 -7.599 20.089 1.00 85.88 376 GLY A N 1
ATOM 2799 C CA . GLY A 1 376 ? -14.453 -8.365 20.841 1.00 85.88 376 GLY A CA 1
ATOM 2800 C C . GLY A 1 376 ? -14.335 -8.118 22.338 1.00 85.88 376 GLY A C 1
ATOM 2801 O O . GLY A 1 376 ? -13.856 -8.977 23.071 1.00 85.88 376 GLY A O 1
ATOM 2802 N N . ALA A 1 377 ? -14.748 -6.925 22.767 1.00 90.75 377 ALA A N 1
ATOM 2803 C CA . ALA A 1 377 ? -14.572 -6.470 24.138 1.00 90.75 377 ALA A CA 1
ATOM 2804 C C . ALA A 1 377 ? -15.308 -7.372 25.137 1.00 90.75 377 ALA A C 1
ATOM 2806 O O . ALA A 1 377 ? -16.512 -7.585 25.027 1.00 90.75 377 ALA A O 1
ATOM 2807 N N . VAL A 1 378 ? -14.591 -7.834 26.150 1.00 92.88 378 VAL A N 1
ATOM 2808 C CA . VAL A 1 378 ? -15.114 -8.497 27.339 1.00 92.88 378 VAL A CA 1
ATOM 2809 C C . VAL A 1 378 ? -14.708 -7.657 28.537 1.00 92.88 378 VAL A C 1
ATOM 2811 O O . VAL A 1 378 ? -13.527 -7.367 28.722 1.00 92.88 378 VAL A O 1
ATOM 2814 N N . VAL A 1 379 ? -15.690 -7.246 29.333 1.00 93.75 379 VAL A N 1
ATOM 2815 C CA . VAL A 1 379 ? -15.459 -6.465 30.549 1.00 93.75 379 VAL A CA 1
ATOM 2816 C C . VAL A 1 379 ? -15.346 -7.418 31.729 1.00 93.75 379 VAL A C 1
ATOM 2818 O O . VAL A 1 379 ? -16.288 -8.166 32.010 1.00 93.75 379 VAL A O 1
ATOM 2821 N N . ASP A 1 380 ? -14.216 -7.351 32.425 1.00 91.88 380 ASP A N 1
ATOM 2822 C CA . ASP A 1 380 ? -13.981 -8.099 33.655 1.00 91.88 380 ASP A CA 1
ATOM 2823 C C . ASP A 1 380 ? -14.242 -7.229 34.889 1.00 91.88 380 ASP A C 1
ATOM 2825 O O . ASP A 1 380 ? -14.028 -6.011 34.900 1.00 91.88 380 ASP A O 1
ATOM 2829 N N . LEU A 1 381 ? -14.716 -7.883 35.947 1.00 92.31 381 LEU A N 1
ATOM 2830 C CA . LEU A 1 381 ? -15.189 -7.257 37.175 1.00 92.31 381 LEU A CA 1
ATOM 2831 C C . LEU A 1 381 ? -14.707 -8.065 38.386 1.00 92.31 381 LEU A C 1
ATOM 2833 O O . LEU A 1 381 ? -14.486 -9.273 38.295 1.00 92.31 381 LEU A O 1
ATOM 2837 N N . THR A 1 382 ? -14.634 -7.429 39.553 1.00 91.56 382 THR A N 1
ATOM 2838 C CA . THR A 1 382 ? -14.705 -8.163 40.825 1.00 91.56 382 THR A CA 1
ATOM 2839 C C . THR A 1 382 ? -16.154 -8.573 41.101 1.00 91.56 382 THR A C 1
ATOM 2841 O O . THR A 1 382 ? -17.086 -7.886 40.686 1.00 91.56 382 THR A O 1
ATOM 2844 N N . MET A 1 383 ? -16.363 -9.713 41.763 1.00 87.94 383 MET A N 1
ATOM 2845 C CA . MET A 1 383 ? -17.713 -10.229 42.011 1.00 87.94 383 MET A CA 1
ATOM 2846 C C . MET A 1 383 ? -18.307 -9.584 43.274 1.00 87.94 383 MET A C 1
ATOM 2848 O O . MET A 1 383 ? -17.747 -9.788 44.355 1.00 87.94 383 MET A O 1
ATOM 2852 N N . PRO A 1 384 ? -19.415 -8.829 43.171 1.00 88.50 384 PRO A N 1
ATOM 2853 C CA . PRO A 1 384 ? -20.150 -8.346 44.335 1.00 88.50 384 PRO A CA 1
ATOM 2854 C C . PRO A 1 384 ? -20.853 -9.507 45.051 1.00 88.50 384 PRO A C 1
ATOM 2856 O O . PRO A 1 384 ? -21.200 -10.512 44.431 1.00 88.50 384 PRO A O 1
ATOM 2859 N N . SER A 1 385 ? -21.092 -9.377 46.357 1.00 87.19 385 SER A N 1
ATOM 2860 C CA . SER A 1 385 ? -22.025 -10.260 47.067 1.00 87.19 385 SER A CA 1
ATOM 2861 C C . SER A 1 385 ? -23.472 -9.899 46.717 1.00 87.19 385 SER A C 1
ATOM 2863 O O . SER A 1 385 ? -23.757 -8.752 46.374 1.00 87.19 385 SER A O 1
ATOM 2865 N N . ASP A 1 386 ? -24.376 -10.877 46.810 1.00 84.69 386 ASP A N 1
ATOM 2866 C CA . ASP A 1 386 ? -25.835 -10.689 46.727 1.00 84.69 386 ASP A CA 1
ATOM 2867 C C . ASP A 1 386 ? -26.363 -10.072 45.416 1.00 84.69 386 ASP A C 1
ATOM 2869 O O . ASP A 1 386 ? -27.454 -9.510 45.368 1.00 84.69 386 ASP A O 1
ATOM 2873 N N . PHE A 1 387 ? -25.620 -10.206 44.314 1.00 89.88 387 PHE A N 1
ATOM 2874 C CA . PHE A 1 387 ? -26.095 -9.816 42.984 1.00 89.88 387 PHE A CA 1
ATOM 2875 C C . PHE A 1 387 ? -26.850 -10.955 42.282 1.00 89.88 387 PHE A C 1
ATOM 2877 O O . PHE A 1 387 ? -26.569 -12.136 42.481 1.00 89.88 387 PHE A O 1
ATOM 2884 N N . ASN A 1 388 ? -27.778 -10.583 41.404 1.00 90.38 388 ASN A N 1
ATOM 2885 C CA . ASN A 1 388 ? -28.507 -11.482 40.511 1.00 90.38 388 ASN A CA 1
ATOM 2886 C C . ASN A 1 388 ? -28.072 -11.297 39.045 1.00 90.38 388 ASN A C 1
ATOM 2888 O O . ASN A 1 388 ? -27.908 -12.269 38.311 1.00 90.38 388 ASN A O 1
ATOM 2892 N N . GLN A 1 389 ? -27.855 -10.051 38.611 1.00 92.88 389 GLN A N 1
ATOM 2893 C CA . GLN A 1 389 ? -27.404 -9.729 37.253 1.00 92.88 389 GLN A CA 1
ATOM 2894 C C . GLN A 1 389 ? -26.602 -8.423 37.204 1.00 92.88 389 GLN A C 1
ATOM 2896 O O . GLN A 1 389 ? -26.623 -7.632 38.145 1.00 92.88 389 GLN A O 1
ATOM 2901 N N . PHE A 1 390 ? -25.944 -8.170 36.075 1.00 93.62 390 PHE A N 1
ATOM 2902 C CA . PHE A 1 390 ? -25.336 -6.886 35.744 1.00 93.62 390 PHE A CA 1
ATOM 2903 C C . PHE A 1 390 ? -26.092 -6.194 34.614 1.00 93.62 390 PHE A C 1
ATOM 2905 O O . PHE A 1 390 ? -26.470 -6.831 33.632 1.00 93.62 390 PHE A O 1
ATOM 2912 N N . GLU A 1 391 ? -26.240 -4.878 34.727 1.00 94.31 391 GLU A N 1
ATOM 2913 C CA . GLU A 1 391 ? -26.556 -3.977 33.620 1.00 94.31 391 GLU A CA 1
ATOM 2914 C C . GLU A 1 391 ? -25.299 -3.177 33.272 1.00 94.31 391 GLU A C 1
ATOM 2916 O O . GLU A 1 391 ? -24.770 -2.451 34.118 1.00 94.31 391 GLU A O 1
ATOM 2921 N N . ALA A 1 392 ? -24.810 -3.300 32.040 1.00 94.25 392 ALA A N 1
ATOM 2922 C CA . ALA A 1 392 ? -23.584 -2.647 31.605 1.00 94.25 392 ALA A CA 1
ATOM 2923 C C . ALA A 1 392 ? -23.751 -1.884 30.295 1.00 94.25 392 ALA A C 1
ATOM 2925 O O . ALA A 1 392 ? -24.482 -2.299 29.398 1.00 94.25 392 ALA A O 1
ATOM 2926 N N . TYR A 1 393 ? -23.005 -0.788 30.180 1.00 95.00 393 TYR A N 1
ATOM 2927 C CA . TYR A 1 393 ? -23.053 0.132 29.053 1.00 95.00 393 TYR A CA 1
ATOM 2928 C C . TYR A 1 393 ? -21.633 0.538 28.654 1.00 95.00 393 TYR A C 1
ATOM 2930 O O . TYR A 1 393 ? -20.871 1.023 29.495 1.00 95.00 393 TYR A O 1
ATOM 2938 N N . ILE A 1 394 ? -21.304 0.403 27.369 1.00 96.06 394 ILE A N 1
ATOM 2939 C CA . ILE A 1 394 ? -20.155 1.069 26.750 1.00 96.06 394 ILE A CA 1
ATOM 2940 C C . ILE A 1 394 ? -20.661 2.367 26.126 1.00 96.06 394 ILE A C 1
ATOM 2942 O O . ILE A 1 394 ? -21.533 2.360 25.252 1.00 96.06 394 ILE A O 1
ATOM 2946 N N . LYS A 1 395 ? -20.110 3.487 26.587 1.00 95.75 395 LYS A N 1
ATOM 2947 C CA . LYS A 1 395 ? -20.454 4.834 26.135 1.00 95.75 395 LYS A CA 1
ATOM 2948 C C . LYS A 1 395 ? -19.268 5.531 25.484 1.00 95.75 395 LYS A C 1
ATOM 2950 O O . LYS A 1 395 ? -18.123 5.107 25.645 1.00 95.75 395 LYS A O 1
ATOM 2955 N N . ASP A 1 396 ? -19.555 6.610 24.761 1.00 93.25 396 ASP A N 1
ATOM 2956 C CA . ASP A 1 396 ? -18.534 7.488 24.187 1.00 93.25 396 ASP A CA 1
ATOM 2957 C C . ASP A 1 396 ? -17.609 8.093 25.266 1.00 93.25 396 ASP A C 1
ATOM 2959 O O . ASP A 1 396 ? -17.835 7.957 26.473 1.00 93.25 396 ASP A O 1
ATOM 2963 N N . SER A 1 397 ? -16.549 8.785 24.841 1.00 92.81 397 SER A N 1
ATOM 2964 C CA . SER A 1 397 ? -15.570 9.399 25.750 1.00 92.81 397 SER A CA 1
ATOM 2965 C C . SER A 1 397 ? -16.186 10.418 26.724 1.00 92.81 397 SER A C 1
ATOM 2967 O O . SER A 1 397 ? -15.686 10.600 27.843 1.00 92.81 397 SER A O 1
ATOM 2969 N N . SER A 1 398 ? -17.294 11.059 26.336 1.00 91.12 398 SER A N 1
ATOM 2970 C CA . SER A 1 398 ? -18.028 12.010 27.174 1.00 91.12 398 SER A CA 1
ATOM 2971 C C . SER A 1 398 ? -18.908 11.320 28.225 1.00 91.12 398 SER A C 1
ATOM 2973 O O . SER A 1 398 ? -19.177 11.904 29.273 1.00 91.12 398 SER A O 1
ATOM 2975 N N . GLY A 1 399 ? -19.293 10.061 27.992 1.00 89.88 399 GLY A N 1
ATOM 2976 C CA . GLY A 1 399 ? -20.247 9.307 28.806 1.00 89.88 399 GLY A CA 1
ATOM 2977 C C . GLY A 1 399 ? -21.717 9.608 28.479 1.00 89.88 399 GLY A C 1
ATOM 2978 O O . GLY A 1 399 ? -22.603 9.145 29.202 1.00 89.88 399 GLY A O 1
ATOM 2979 N N . ALA A 1 400 ? -21.989 10.370 27.414 1.00 88.81 400 ALA A N 1
ATOM 2980 C CA . ALA A 1 400 ? -23.334 10.803 27.040 1.00 88.81 400 ALA A CA 1
ATOM 2981 C C . ALA A 1 400 ? -24.048 9.772 26.155 1.00 88.81 400 ALA A C 1
ATOM 2983 O O . ALA A 1 400 ? -25.164 9.360 26.476 1.00 88.81 400 ALA A O 1
ATOM 2984 N N . THR A 1 401 ? -23.402 9.313 25.080 1.00 92.00 401 THR A N 1
ATOM 2985 C CA . THR A 1 401 ? -24.015 8.400 24.102 1.00 92.00 401 THR A CA 1
ATOM 2986 C C . THR A 1 401 ? -23.700 6.947 24.437 1.00 92.00 401 THR A C 1
ATOM 2988 O O . THR A 1 401 ? -22.530 6.589 24.568 1.00 92.00 401 THR A O 1
ATOM 2991 N N . THR A 1 402 ? -24.722 6.094 24.536 1.00 94.75 402 THR A N 1
ATOM 2992 C CA . THR A 1 402 ? -24.549 4.635 24.641 1.00 94.75 402 THR A CA 1
ATOM 2993 C C . THR A 1 402 ? -24.288 4.047 23.259 1.00 94.75 402 THR A C 1
ATOM 2995 O O . THR A 1 402 ? -25.104 4.221 22.359 1.00 94.75 402 THR A O 1
ATOM 2998 N N . LEU A 1 403 ? -23.160 3.351 23.098 1.00 92.88 403 LEU A N 1
ATOM 2999 C CA . LEU A 1 403 ? -22.848 2.607 21.877 1.00 92.88 403 LEU A CA 1
ATOM 3000 C C . LEU A 1 403 ? -23.382 1.181 21.962 1.00 92.88 403 LEU A C 1
ATOM 3002 O O . LEU A 1 403 ? -23.924 0.668 20.988 1.00 92.88 403 LEU A O 1
ATOM 3006 N N . CYS A 1 404 ? -23.196 0.548 23.121 1.00 93.62 404 CYS A N 1
ATOM 3007 C CA . CYS A 1 404 ? -23.553 -0.843 23.350 1.00 93.62 404 CYS A CA 1
ATOM 3008 C C . CYS A 1 404 ? -24.034 -1.026 24.788 1.00 93.62 404 CYS A C 1
ATOM 3010 O O . CYS A 1 404 ? -23.428 -0.491 25.719 1.00 93.62 404 CYS A O 1
ATOM 3012 N N . ASP A 1 405 ? -25.084 -1.814 24.971 1.00 94.56 405 ASP A N 1
ATOM 3013 C CA . ASP A 1 405 ? -25.635 -2.196 26.266 1.00 94.56 405 ASP A CA 1
ATOM 3014 C C . ASP A 1 405 ? -25.750 -3.722 26.387 1.00 94.56 405 ASP A C 1
ATOM 3016 O O . ASP A 1 405 ? -25.802 -4.454 25.393 1.00 94.56 405 ASP A O 1
ATOM 3020 N N . LYS A 1 406 ? -25.702 -4.217 27.623 1.00 94.31 406 LYS A N 1
ATOM 3021 C CA . LYS A 1 406 ? -25.826 -5.641 27.927 1.00 94.31 406 LYS A CA 1
ATOM 3022 C C . LYS A 1 406 ? -26.433 -5.837 29.310 1.00 94.31 406 LYS A C 1
ATOM 3024 O O . LYS A 1 406 ? -26.000 -5.208 30.275 1.00 94.31 406 LYS A O 1
ATOM 3029 N N . THR A 1 407 ? -27.353 -6.790 29.416 1.00 92.94 407 THR A N 1
ATOM 3030 C CA . THR A 1 407 ? -27.811 -7.344 30.694 1.00 92.94 407 THR A CA 1
ATOM 3031 C C . THR A 1 407 ? -27.403 -8.810 30.767 1.00 92.94 407 THR A C 1
ATOM 3033 O O . THR A 1 407 ? -27.712 -9.575 29.851 1.00 92.94 407 THR A O 1
ATOM 3036 N N . VAL A 1 408 ? -26.667 -9.208 31.809 1.00 91.44 408 VAL A N 1
ATOM 3037 C CA . VAL A 1 408 ? -26.138 -10.578 31.920 1.00 91.44 408 VAL A CA 1
ATOM 3038 C C . VAL A 1 408 ? -26.019 -11.051 33.369 1.00 91.44 408 VAL A C 1
ATOM 3040 O O . VAL A 1 408 ? -25.632 -10.291 34.250 1.00 91.44 408 VAL A O 1
ATOM 3043 N N . ALA A 1 409 ? -26.298 -12.333 33.604 1.00 84.62 409 ALA A N 1
ATOM 3044 C CA . ALA A 1 409 ? -26.044 -13.030 34.866 1.00 84.62 409 ALA A CA 1
ATOM 3045 C C . ALA A 1 409 ? -24.741 -13.853 34.771 1.00 84.62 409 ALA A C 1
ATOM 3047 O O . ALA A 1 409 ? -24.755 -15.081 34.833 1.00 84.62 409 ALA A O 1
ATOM 3048 N N . ALA A 1 410 ? -23.613 -13.183 34.519 1.00 76.75 410 ALA A N 1
ATOM 3049 C CA . ALA A 1 410 ? -22.297 -13.813 34.372 1.00 76.75 410 ALA A CA 1
ATOM 3050 C C . ALA A 1 410 ? -21.191 -12.939 34.978 1.00 76.75 410 ALA A C 1
ATOM 3052 O O . ALA A 1 410 ? -21.369 -11.738 35.155 1.00 76.75 410 ALA A O 1
ATOM 3053 N N . SER A 1 411 ? -20.036 -13.546 35.262 1.00 70.62 411 SER A N 1
ATOM 3054 C CA . SER A 1 411 ? -18.867 -12.888 35.868 1.00 70.62 411 SER A CA 1
ATOM 3055 C C . SER A 1 411 ? -18.020 -12.058 34.895 1.00 70.62 411 SER A C 1
ATOM 3057 O O . SER A 1 411 ? -17.112 -11.355 35.325 1.00 70.62 411 SER A O 1
ATOM 3059 N N . ALA A 1 412 ? -18.290 -12.152 33.592 1.00 80.69 412 ALA A N 1
ATOM 3060 C CA . ALA A 1 412 ? -17.648 -11.360 32.550 1.00 80.69 412 ALA A CA 1
ATOM 3061 C C . ALA A 1 412 ? -18.706 -10.926 31.532 1.00 80.69 412 ALA A C 1
ATOM 3063 O O . ALA A 1 412 ? -19.570 -11.722 31.148 1.00 80.69 412 ALA A O 1
ATOM 3064 N N . ILE A 1 413 ? -18.656 -9.663 31.110 1.00 91.38 413 ILE A N 1
ATOM 3065 C CA . ILE A 1 413 ? -19.684 -9.078 30.248 1.00 91.38 413 ILE A CA 1
ATOM 3066 C C . ILE A 1 413 ? -19.163 -9.010 28.818 1.00 91.38 413 ILE A C 1
ATOM 3068 O O . ILE A 1 413 ? -18.297 -8.200 28.495 1.00 91.38 413 ILE A O 1
ATOM 3072 N N . ASP A 1 414 ? -19.708 -9.870 27.962 1.00 92.25 414 ASP A N 1
ATOM 3073 C CA . ASP A 1 414 ? -19.305 -9.987 26.564 1.00 92.25 414 ASP A CA 1
ATOM 3074 C C . ASP A 1 414 ? -20.018 -8.959 25.662 1.00 92.25 414 ASP A C 1
ATOM 3076 O O . ASP A 1 414 ? -21.210 -9.081 25.339 1.00 92.25 414 ASP A O 1
ATOM 3080 N N . PHE A 1 415 ? -19.247 -7.966 25.226 1.00 92.75 415 PHE A N 1
ATOM 3081 C CA . PHE A 1 415 ? -19.583 -6.945 24.235 1.00 92.75 415 PHE A CA 1
ATOM 3082 C C . PHE A 1 415 ? -18.944 -7.241 22.870 1.00 92.75 415 PHE A C 1
ATOM 3084 O O . PHE A 1 415 ? -18.696 -6.325 22.088 1.00 92.75 415 PHE A O 1
ATOM 3091 N N . SER A 1 416 ? -18.692 -8.504 22.526 1.00 86.44 416 SER A N 1
ATOM 3092 C CA . SER A 1 416 ? -17.992 -8.865 21.289 1.00 86.44 416 SER A CA 1
ATOM 3093 C C . SER A 1 416 ? -18.669 -8.402 19.993 1.00 86.44 416 SER A C 1
ATOM 3095 O O . SER A 1 416 ? -17.997 -8.170 18.987 1.00 86.44 416 SER A O 1
ATOM 3097 N N . ALA A 1 417 ? -19.988 -8.202 20.021 1.00 83.62 417 ALA A N 1
ATOM 3098 C CA . ALA A 1 417 ? -20.764 -7.645 18.911 1.00 83.62 417 ALA A CA 1
ATOM 3099 C C . ALA A 1 417 ? -20.663 -6.110 18.783 1.00 83.62 417 ALA A C 1
ATOM 3101 O O . ALA A 1 417 ? -21.145 -5.540 17.805 1.00 83.62 417 ALA A O 1
ATOM 3102 N N . CYS A 1 418 ? -20.060 -5.435 19.762 1.00 88.62 418 CYS A N 1
ATOM 3103 C CA . CYS A 1 418 ? -19.928 -3.987 19.789 1.00 88.62 418 CYS A CA 1
ATOM 3104 C C . CYS A 1 418 ? -18.925 -3.509 18.731 1.00 88.62 418 CYS A C 1
ATOM 3106 O O . CYS A 1 418 ? -17.805 -4.017 18.638 1.00 88.62 418 CYS A O 1
ATOM 3108 N N . VAL A 1 419 ? -19.314 -2.513 17.934 1.00 87.00 419 VAL A N 1
ATOM 3109 C CA . VAL A 1 419 ? -18.437 -1.917 16.919 1.00 87.00 419 VAL A CA 1
ATOM 3110 C C . VAL A 1 419 ? -17.714 -0.725 17.535 1.00 87.00 419 VAL A C 1
ATOM 3112 O O . VAL A 1 419 ? -18.288 0.351 17.687 1.00 87.00 419 VAL A O 1
ATOM 3115 N N . LEU A 1 420 ? -16.446 -0.928 17.885 1.00 90.56 420 LEU A N 1
ATOM 3116 C CA . LEU A 1 420 ? -15.570 0.101 18.440 1.00 90.56 420 LEU A CA 1
ATOM 3117 C C . LEU A 1 420 ? -14.579 0.577 17.370 1.00 90.56 420 LEU A C 1
ATOM 3119 O O . LEU A 1 420 ? -14.060 -0.226 16.594 1.00 90.56 420 LEU A O 1
ATOM 3123 N N . GLN A 1 421 ? -14.350 1.886 17.310 1.00 89.38 421 GLN A N 1
ATOM 3124 C CA . GLN A 1 421 ? -13.415 2.520 16.378 1.00 89.38 421 GLN A CA 1
ATOM 3125 C C . GLN A 1 421 ? -11.984 2.388 16.898 1.00 89.38 421 GLN A C 1
ATOM 3127 O O . GLN A 1 421 ? -11.790 2.340 18.103 1.00 89.38 421 GLN A O 1
ATOM 3132 N N . GLN A 1 422 ? -10.989 2.378 16.010 1.00 88.00 422 GLN A N 1
ATOM 3133 C CA . GLN A 1 422 ? -9.568 2.397 16.386 1.00 88.00 422 GLN A CA 1
ATOM 3134 C C . GLN A 1 422 ? -9.201 3.674 17.167 1.00 88.00 422 GLN A C 1
ATOM 3136 O O . GLN A 1 422 ? -9.771 4.738 16.914 1.00 88.00 422 GLN A O 1
ATOM 3141 N N . ASN A 1 423 ? -8.206 3.593 18.064 1.00 88.06 423 ASN A N 1
ATOM 3142 C CA . ASN A 1 423 ? -7.619 4.731 18.796 1.00 88.06 423 ASN A CA 1
ATOM 3143 C C . ASN A 1 423 ? -8.651 5.625 19.499 1.00 88.06 423 ASN A C 1
ATOM 3145 O O . ASN A 1 423 ? -8.455 6.833 19.637 1.00 88.06 423 ASN A O 1
ATOM 3149 N N . SER A 1 424 ? -9.769 5.038 19.918 1.00 90.81 424 SER A N 1
ATOM 3150 C CA . SER A 1 424 ? -10.878 5.748 20.535 1.00 90.81 424 SER A CA 1
ATOM 3151 C C . SER A 1 424 ? -10.994 5.372 22.006 1.00 90.81 424 SER A C 1
ATOM 3153 O O . SER A 1 424 ? -10.870 4.206 22.384 1.00 90.81 424 SER A O 1
ATOM 3155 N N . THR A 1 425 ? -11.225 6.377 22.848 1.00 94.06 425 THR A N 1
ATOM 3156 C CA . THR A 1 425 ? -11.476 6.182 24.277 1.00 94.06 425 THR A CA 1
ATOM 3157 C C . THR A 1 425 ? -12.974 6.060 24.528 1.00 94.06 425 THR A C 1
ATOM 3159 O O . THR A 1 425 ? -13.759 6.902 24.087 1.00 94.06 425 THR A O 1
ATOM 3162 N N . TYR A 1 426 ? -13.356 5.041 25.288 1.00 95.69 426 TYR A N 1
ATOM 3163 C CA . TYR A 1 426 ? -14.728 4.752 25.690 1.00 95.69 426 TYR A CA 1
ATOM 3164 C C . TYR A 1 426 ? -14.823 4.651 27.210 1.00 95.69 426 TYR A C 1
ATOM 3166 O O . TYR A 1 426 ? -13.814 4.459 27.892 1.00 95.69 426 TYR A O 1
ATOM 3174 N N . LYS A 1 427 ? -16.038 4.776 27.749 1.00 96.00 427 LYS A N 1
ATOM 3175 C CA . LYS A 1 427 ? -16.307 4.634 29.186 1.00 96.00 427 LYS A CA 1
ATOM 3176 C C . LYS A 1 427 ? -17.279 3.503 29.461 1.00 96.00 427 LYS A C 1
ATOM 3178 O O . LYS A 1 427 ? -18.301 3.381 28.788 1.00 96.00 427 LYS A O 1
ATOM 3183 N N . ILE A 1 428 ? -16.975 2.717 30.486 1.00 95.81 428 ILE A N 1
ATOM 3184 C CA . ILE A 1 428 ? -17.791 1.587 30.917 1.00 95.81 428 ILE A CA 1
ATOM 3185 C C . ILE A 1 428 ? -18.550 1.961 32.183 1.00 95.81 428 ILE A C 1
ATOM 3187 O O . ILE A 1 428 ? -17.969 2.407 33.174 1.00 95.81 428 ILE A O 1
ATOM 3191 N N . TYR A 1 429 ? -19.856 1.730 32.157 1.00 94.88 429 TYR A N 1
ATOM 3192 C CA . TYR A 1 429 ? -20.741 1.875 33.305 1.00 94.88 429 TYR A CA 1
ATOM 3193 C C . TYR A 1 429 ? -21.340 0.512 33.608 1.00 94.88 429 TYR A C 1
ATOM 3195 O O . TYR A 1 429 ? -21.980 -0.064 32.733 1.00 94.88 429 TYR A O 1
ATOM 3203 N N . VAL A 1 430 ? -21.131 -0.000 34.822 1.00 94.50 430 VAL A N 1
ATOM 3204 C CA . VAL A 1 430 ? -21.687 -1.287 35.263 1.00 94.50 430 VAL A CA 1
ATOM 3205 C C . VAL A 1 430 ? -22.458 -1.087 36.558 1.00 94.50 430 VAL A C 1
ATOM 3207 O O . VAL A 1 430 ? -21.951 -0.472 37.501 1.00 94.50 430 VAL A O 1
ATOM 3210 N N . PHE A 1 431 ? -23.668 -1.638 36.592 1.00 93.44 431 PHE A N 1
ATOM 3211 C CA . PHE A 1 431 ? -24.524 -1.708 37.764 1.00 93.44 431 PHE A CA 1
ATOM 3212 C C . PHE A 1 431 ? -24.795 -3.175 38.101 1.00 93.44 431 PHE A C 1
ATOM 3214 O O . PHE A 1 431 ? -25.333 -3.907 37.272 1.00 93.44 431 PHE A O 1
ATOM 3221 N N . ALA A 1 432 ? -24.425 -3.610 39.302 1.00 92.31 432 ALA A N 1
ATOM 3222 C CA . ALA A 1 432 ? -24.890 -4.871 39.862 1.00 92.31 432 ALA A CA 1
ATOM 3223 C C . ALA A 1 432 ? -26.321 -4.688 40.363 1.00 92.31 432 ALA A C 1
ATOM 3225 O O . ALA A 1 432 ? -26.617 -3.699 41.033 1.00 92.31 432 ALA A O 1
ATOM 3226 N N . VAL A 1 433 ? -27.194 -5.634 40.045 1.00 90.94 433 VAL A N 1
ATOM 3227 C CA . VAL A 1 433 ? -28.602 -5.624 40.438 1.00 90.94 433 VAL A CA 1
ATOM 3228 C C . VAL A 1 433 ? -28.879 -6.892 41.234 1.00 90.94 433 VAL A C 1
ATOM 3230 O O . VAL A 1 433 ? -28.566 -7.985 40.755 1.00 90.94 433 VAL A O 1
ATOM 3233 N N . ASP A 1 434 ? -29.419 -6.764 42.444 1.00 89.81 434 ASP A N 1
ATOM 3234 C CA . ASP A 1 434 ? -29.855 -7.916 43.247 1.00 89.81 434 ASP A CA 1
ATOM 3235 C C . ASP A 1 434 ? -31.184 -8.504 42.727 1.00 89.81 434 ASP A C 1
ATOM 3237 O O . ASP A 1 434 ? -31.742 -8.071 41.714 1.00 89.81 434 ASP A O 1
ATOM 3241 N N . ALA A 1 435 ? -31.702 -9.530 43.406 1.00 84.38 435 ALA A N 1
ATOM 3242 C CA . ALA A 1 435 ? -32.987 -10.150 43.072 1.00 84.38 435 ALA A CA 1
ATOM 3243 C C . ALA A 1 435 ? -34.203 -9.235 43.338 1.00 84.38 435 ALA A C 1
ATOM 3245 O O . ALA A 1 435 ? -35.321 -9.543 42.911 1.00 84.38 435 ALA A O 1
ATOM 3246 N N . ASN A 1 436 ? -33.998 -8.125 44.047 1.00 79.38 436 ASN A N 1
ATOM 3247 C CA . ASN A 1 436 ? -35.029 -7.199 44.493 1.00 79.38 436 ASN A CA 1
ATOM 3248 C C . ASN A 1 436 ? -35.025 -5.883 43.692 1.00 79.38 436 ASN A C 1
ATOM 3250 O O . ASN A 1 436 ? -35.981 -5.118 43.794 1.00 79.38 436 ASN A O 1
ATOM 3254 N N . GLY A 1 437 ? -34.027 -5.668 42.832 1.00 79.62 437 GLY A N 1
ATOM 3255 C CA . GLY A 1 437 ? -33.908 -4.531 41.923 1.00 79.62 437 GLY A CA 1
ATOM 3256 C C . GLY A 1 437 ? -33.020 -3.389 42.425 1.00 79.62 437 GLY A C 1
ATOM 3257 O O . GLY A 1 437 ? -32.908 -2.380 41.723 1.00 79.62 437 GLY A O 1
ATOM 3258 N N . ASN A 1 438 ? -32.375 -3.508 43.591 1.00 85.31 438 ASN A N 1
ATOM 3259 C CA . ASN A 1 438 ? -31.464 -2.469 44.073 1.00 85.31 438 ASN A CA 1
ATOM 3260 C C . ASN A 1 438 ? -30.165 -2.469 43.261 1.00 85.31 438 ASN A C 1
ATOM 3262 O O . ASN A 1 438 ? -29.673 -3.520 42.842 1.00 85.31 438 ASN A O 1
ATOM 3266 N N . LYS A 1 439 ? -29.594 -1.276 43.046 1.00 90.06 439 LYS A N 1
ATOM 3267 C CA . LYS A 1 439 ? -28.441 -1.086 42.157 1.00 90.06 439 LYS A CA 1
ATOM 3268 C C . LYS A 1 439 ? -27.163 -0.678 42.896 1.00 90.06 439 LYS A C 1
ATOM 3270 O O . LYS A 1 439 ? -27.017 0.446 43.364 1.00 90.06 439 LYS A O 1
ATOM 3275 N N . THR A 1 440 ? -26.222 -1.606 42.843 1.00 92.25 440 THR A N 1
ATOM 3276 C CA . THR A 1 440 ? -24.767 -1.511 42.980 1.00 92.25 440 THR A CA 1
ATOM 3277 C C . THR A 1 440 ? -24.035 -0.746 41.876 1.00 92.25 440 THR A C 1
ATOM 3279 O O . THR A 1 440 ? -23.770 -1.384 40.866 1.00 92.25 440 THR A O 1
ATOM 3282 N N . ALA A 1 441 ? -23.678 0.540 41.943 1.00 92.12 441 ALA A N 1
ATOM 3283 C CA . ALA A 1 441 ? -22.739 1.074 40.936 1.00 92.12 441 ALA A CA 1
ATOM 3284 C C . ALA A 1 441 ? -21.309 0.573 41.218 1.00 92.12 441 ALA A C 1
ATOM 3286 O O . ALA A 1 441 ? -20.878 0.575 42.371 1.00 92.12 441 ALA A O 1
ATOM 3287 N N . ALA A 1 442 ? -20.552 0.187 40.184 1.00 92.81 442 ALA A N 1
ATOM 3288 C CA . ALA A 1 442 ? -19.124 -0.103 40.354 1.00 92.81 442 ALA A CA 1
ATOM 3289 C C . ALA A 1 442 ? -18.403 1.109 40.978 1.00 92.81 442 ALA A C 1
ATOM 3291 O O . ALA A 1 442 ? -18.668 2.252 40.595 1.00 92.81 442 ALA A O 1
ATOM 3292 N N . SER A 1 443 ? -17.461 0.895 41.900 1.00 92.69 443 SER A N 1
ATOM 3293 C CA . SER A 1 443 ? -16.789 2.010 42.595 1.00 92.69 443 SER A CA 1
ATOM 3294 C C . SER A 1 443 ? -15.953 2.892 41.659 1.00 92.69 443 SER A C 1
ATOM 3296 O O . SER A 1 443 ? -15.757 4.075 41.924 1.00 92.69 443 SER A O 1
ATOM 3298 N N . ASN A 1 444 ? -15.508 2.328 40.535 1.00 93.81 444 ASN A N 1
ATOM 3299 C CA . ASN A 1 444 ? -14.849 3.013 39.428 1.00 93.81 444 ASN A CA 1
ATOM 3300 C C . ASN A 1 444 ? -15.759 3.123 38.191 1.00 93.81 444 ASN A C 1
ATOM 3302 O O . ASN A 1 444 ? -15.293 2.998 37.059 1.00 93.81 444 ASN A O 1
ATOM 3306 N N . THR A 1 445 ? -17.065 3.330 38.399 1.00 91.75 445 THR A N 1
ATOM 3307 C CA . THR A 1 445 ? -18.019 3.561 37.306 1.00 91.75 445 THR A CA 1
ATOM 3308 C C . THR A 1 445 ? -17.561 4.707 36.398 1.00 91.75 445 THR A C 1
ATOM 3310 O O . THR A 1 445 ? -17.041 5.724 36.861 1.00 91.75 445 THR A O 1
ATOM 3313 N N . GLY A 1 446 ? -17.717 4.533 35.085 1.00 92.00 446 GLY A N 1
ATOM 3314 C CA . GLY A 1 446 ? -17.072 5.389 34.091 1.00 92.00 446 GLY A CA 1
ATOM 3315 C C . GLY A 1 446 ? -15.611 5.015 33.821 1.00 92.00 446 GLY A C 1
ATOM 3316 O O . GLY A 1 446 ? -14.849 5.880 33.384 1.00 92.00 446 GLY A O 1
ATOM 3317 N N . PHE A 1 447 ? -15.221 3.757 34.067 1.00 95.50 447 PHE A N 1
ATOM 3318 C CA . PHE A 1 447 ? -13.886 3.235 33.763 1.00 95.50 447 PHE A CA 1
ATOM 3319 C C . PHE A 1 447 ? -13.551 3.492 32.293 1.00 95.50 447 PHE A C 1
ATOM 3321 O O . PHE A 1 447 ? -14.273 3.046 31.397 1.00 95.50 447 PHE A O 1
ATOM 3328 N N . ALA A 1 448 ? -12.480 4.244 32.055 1.00 94.94 448 ALA A N 1
ATOM 3329 C CA . ALA A 1 448 ? -12.047 4.601 30.717 1.00 94.94 448 ALA A CA 1
ATOM 3330 C C . ALA A 1 448 ? -11.108 3.528 30.162 1.00 94.94 448 ALA A C 1
ATOM 3332 O O . ALA A 1 448 ? -10.131 3.167 30.816 1.00 94.94 448 ALA A O 1
ATOM 3333 N N . PHE A 1 449 ? -11.375 3.077 28.939 1.00 94.88 449 PHE A N 1
ATOM 3334 C CA . PHE A 1 449 ? -10.455 2.234 28.183 1.00 94.88 449 PHE A CA 1
ATOM 3335 C C . PHE A 1 449 ? -10.262 2.788 26.775 1.00 94.88 449 PHE A C 1
ATOM 3337 O O . PHE A 1 449 ? -11.131 3.486 26.248 1.00 94.88 449 PHE A O 1
ATOM 3344 N N . THR A 1 450 ? -9.117 2.494 26.167 1.00 94.00 450 THR A N 1
ATOM 3345 C CA . THR A 1 450 ? -8.794 2.939 24.807 1.00 94.00 450 THR A CA 1
ATOM 3346 C C . THR A 1 450 ? -8.568 1.740 23.906 1.00 94.00 450 THR A C 1
ATOM 3348 O O . THR A 1 450 ? -7.824 0.828 24.245 1.00 94.00 450 THR A O 1
ATOM 3351 N N . THR A 1 451 ? -9.203 1.726 22.744 1.00 91.62 451 THR A N 1
ATOM 3352 C CA . THR A 1 451 ? -8.915 0.721 21.716 1.00 91.62 451 THR A CA 1
ATOM 3353 C C . THR A 1 451 ? -7.589 1.040 21.031 1.00 91.62 451 THR A C 1
ATOM 3355 O O . THR A 1 451 ? -7.418 2.161 20.555 1.00 91.62 451 THR A O 1
ATOM 3358 N N . ASP A 1 452 ? -6.700 0.068 20.913 1.00 89.06 452 ASP A N 1
ATOM 3359 C CA . ASP A 1 452 ? -5.433 0.177 20.187 1.00 89.06 452 ASP A CA 1
ATOM 3360 C C . ASP A 1 452 ? -5.186 -1.128 19.422 1.00 89.06 452 ASP A C 1
ATOM 3362 O O . ASP A 1 452 ? -4.360 -1.960 19.798 1.00 89.06 452 ASP A O 1
ATOM 3366 N N . PHE A 1 453 ? -5.992 -1.369 18.385 1.00 87.38 453 PHE A N 1
ATOM 3367 C CA . PHE A 1 453 ? -5.848 -2.570 17.574 1.00 87.38 453 PHE A CA 1
ATOM 3368 C C . PHE A 1 453 ? -4.571 -2.479 16.716 1.00 87.38 453 PHE A C 1
ATOM 3370 O O . PHE A 1 453 ? -4.267 -1.412 16.173 1.00 87.38 453 PHE A O 1
ATOM 3377 N N . PRO A 1 454 ? -3.827 -3.583 16.541 1.00 84.62 454 PRO A N 1
ATOM 3378 C CA . PRO A 1 454 ? -2.624 -3.606 15.723 1.00 84.62 454 PRO A CA 1
ATOM 3379 C C . PRO A 1 454 ? -2.962 -3.299 14.261 1.00 84.62 454 PRO A C 1
ATOM 3381 O O . PRO A 1 454 ? -3.749 -3.998 13.626 1.00 84.62 454 PRO A O 1
ATOM 3384 N N . VAL A 1 455 ? -2.336 -2.254 13.723 1.00 89.00 455 VAL A N 1
ATOM 3385 C CA . VAL A 1 455 ? -2.519 -1.812 12.336 1.00 89.00 455 VAL A CA 1
ATOM 3386 C C . VAL A 1 455 ? -1.576 -2.591 11.415 1.00 89.00 455 VAL A C 1
ATOM 3388 O O . VAL A 1 455 ? -0.368 -2.516 11.650 1.00 89.00 455 VAL A O 1
ATOM 3391 N N . PRO A 1 456 ? -2.060 -3.254 10.343 1.00 93.44 456 PRO A N 1
ATOM 3392 C CA . PRO A 1 456 ? -1.192 -3.892 9.354 1.00 93.44 456 PRO A CA 1
ATOM 3393 C C . PRO A 1 456 ? -0.178 -2.903 8.770 1.00 93.44 456 PRO A C 1
ATOM 3395 O O . PRO A 1 456 ? -0.566 -1.873 8.211 1.00 93.44 456 PRO A O 1
ATOM 3398 N N . GLN A 1 457 ? 1.113 -3.202 8.886 1.00 94.88 457 GLN A N 1
ATOM 3399 C CA . GLN A 1 457 ? 2.205 -2.368 8.385 1.00 94.88 457 GLN A CA 1
ATOM 3400 C C . GLN A 1 457 ? 2.827 -2.965 7.129 1.00 94.88 457 GLN A C 1
ATOM 3402 O O . GLN A 1 457 ? 3.003 -4.179 7.024 1.00 94.88 457 GLN A O 1
ATOM 3407 N N . ILE A 1 458 ? 3.234 -2.094 6.203 1.00 96.25 458 ILE A N 1
ATOM 3408 C CA . ILE A 1 458 ? 4.060 -2.497 5.065 1.00 96.25 458 ILE A CA 1
ATOM 3409 C C . ILE A 1 458 ? 5.458 -2.830 5.588 1.00 96.25 458 ILE A C 1
ATOM 3411 O O . ILE A 1 458 ? 6.151 -1.972 6.134 1.00 96.25 458 ILE A O 1
ATOM 3415 N N . THR A 1 459 ? 5.891 -4.072 5.400 1.00 96.44 459 THR A N 1
ATOM 3416 C CA . THR A 1 459 ? 7.208 -4.544 5.841 1.00 96.44 459 THR A CA 1
ATOM 3417 C C . THR A 1 459 ? 8.258 -4.398 4.756 1.00 96.44 459 THR A C 1
ATOM 3419 O O . THR A 1 459 ? 9.422 -4.150 5.074 1.00 96.44 459 THR A O 1
ATOM 3422 N N . ARG A 1 460 ? 7.872 -4.556 3.482 1.00 96.25 460 ARG A N 1
ATOM 3423 C CA . ARG A 1 460 ? 8.811 -4.570 2.357 1.00 96.25 460 ARG A CA 1
ATOM 3424 C C . ARG A 1 460 ? 8.149 -4.263 1.017 1.00 96.25 460 ARG A C 1
ATOM 3426 O O . ARG A 1 460 ? 7.025 -4.684 0.755 1.00 96.25 460 ARG A O 1
ATOM 3433 N N . VAL A 1 461 ? 8.907 -3.614 0.137 1.00 97.81 461 VAL A N 1
ATOM 3434 C CA . VAL A 1 461 ? 8.606 -3.469 -1.291 1.00 97.81 461 VAL A CA 1
ATOM 3435 C C . VAL A 1 461 ? 9.750 -4.071 -2.098 1.00 97.81 461 VAL A C 1
ATOM 3437 O O . VAL A 1 461 ? 10.908 -3.748 -1.854 1.00 97.81 461 VAL A O 1
ATOM 3440 N N . TYR A 1 462 ? 9.454 -4.961 -3.044 1.00 97.06 462 TYR A N 1
ATOM 3441 C CA . TYR A 1 462 ? 10.491 -5.653 -3.814 1.00 97.06 462 TYR A CA 1
ATOM 3442 C C . TYR A 1 462 ? 10.035 -6.051 -5.219 1.00 97.06 462 TYR A C 1
ATOM 3444 O O . TYR A 1 462 ? 8.845 -6.224 -5.481 1.00 97.06 462 TYR A O 1
ATOM 3452 N N . ALA A 1 463 ? 10.991 -6.224 -6.131 1.00 97.12 463 ALA A N 1
ATOM 3453 C CA . ALA A 1 463 ? 10.752 -6.851 -7.427 1.00 97.12 463 ALA A CA 1
ATOM 3454 C C . ALA A 1 463 ? 10.901 -8.373 -7.312 1.00 97.12 463 ALA A C 1
ATOM 3456 O O . ALA A 1 463 ? 11.770 -8.866 -6.594 1.00 97.12 463 ALA A O 1
ATOM 3457 N N . THR A 1 464 ? 10.093 -9.138 -8.045 1.00 95.81 464 THR A N 1
ATOM 3458 C CA . THR A 1 464 ? 10.142 -10.611 -7.974 1.00 95.81 464 THR A CA 1
ATOM 3459 C C . THR A 1 464 ? 11.421 -11.208 -8.560 1.00 95.81 464 THR A C 1
ATOM 3461 O O . THR A 1 464 ? 11.759 -12.343 -8.238 1.00 95.81 464 THR A O 1
ATOM 3464 N N . VAL A 1 465 ? 12.123 -10.461 -9.417 1.00 95.81 465 VAL A N 1
ATOM 3465 C CA . VAL A 1 465 ? 13.404 -10.858 -10.011 1.00 95.81 465 VAL A CA 1
ATOM 3466 C C . VAL A 1 465 ? 14.434 -9.756 -9.726 1.00 95.81 465 VAL A C 1
ATOM 3468 O O . VAL A 1 465 ? 14.539 -8.806 -10.506 1.00 95.81 465 VAL A O 1
ATOM 3471 N N . PRO A 1 466 ? 15.145 -9.816 -8.586 1.00 93.12 466 PRO A N 1
ATOM 3472 C CA . PRO A 1 466 ? 16.155 -8.822 -8.237 1.00 93.12 466 PRO A CA 1
ATOM 3473 C C . PRO A 1 466 ? 17.362 -8.892 -9.185 1.00 93.12 466 PRO A C 1
ATOM 3475 O O . PRO A 1 466 ? 17.669 -9.948 -9.735 1.00 93.12 466 PRO A O 1
ATOM 3478 N N . GLY A 1 467 ? 18.043 -7.763 -9.390 1.00 89.69 467 GLY A N 1
ATOM 3479 C CA . GLY A 1 467 ? 19.214 -7.650 -10.268 1.00 89.69 467 GLY A CA 1
ATOM 3480 C C . GLY A 1 467 ? 18.915 -7.746 -11.767 1.00 89.69 467 GLY A C 1
ATOM 3481 O O . GLY A 1 467 ? 19.837 -7.675 -12.573 1.00 89.69 467 GLY A O 1
ATOM 3482 N N . ALA A 1 468 ? 17.652 -7.934 -12.160 1.00 91.81 468 ALA A N 1
ATOM 3483 C CA . ALA A 1 468 ? 17.274 -8.063 -13.560 1.00 91.81 468 ALA A CA 1
ATOM 3484 C C . ALA A 1 468 ? 17.283 -6.716 -14.296 1.00 91.81 468 ALA A C 1
ATOM 3486 O O . ALA A 1 468 ? 17.097 -5.647 -13.710 1.00 91.81 468 ALA A O 1
ATOM 3487 N N . HIS A 1 469 ? 17.510 -6.806 -15.604 1.00 90.81 469 HIS A N 1
ATOM 3488 C CA . HIS A 1 469 ? 17.593 -5.690 -16.534 1.00 90.81 469 HIS A CA 1
ATOM 3489 C C . HIS A 1 469 ? 16.402 -5.760 -17.493 1.00 90.81 469 HIS A C 1
ATOM 3491 O O . HIS A 1 469 ? 16.131 -6.817 -18.064 1.00 90.81 469 HIS A O 1
ATOM 3497 N N . TYR A 1 470 ? 15.692 -4.648 -17.659 1.00 91.44 470 TYR A N 1
ATOM 3498 C CA . TYR A 1 470 ? 14.445 -4.595 -18.416 1.00 91.44 470 TYR A CA 1
ATOM 3499 C C . TYR A 1 470 ? 14.472 -3.474 -19.453 1.00 91.44 470 TYR A C 1
ATOM 3501 O O . TYR A 1 470 ? 14.678 -2.309 -19.113 1.00 91.44 470 TYR A O 1
ATOM 3509 N N . GLY A 1 471 ? 14.231 -3.848 -20.711 1.00 89.69 471 GLY A N 1
ATOM 3510 C CA . GLY A 1 471 ? 14.069 -2.926 -21.834 1.00 89.69 471 GLY A CA 1
ATOM 3511 C C . GLY A 1 471 ? 12.608 -2.563 -22.108 1.00 89.69 471 GLY A C 1
ATOM 3512 O O . GLY A 1 471 ? 11.687 -2.983 -21.400 1.00 89.69 471 GLY A O 1
ATOM 3513 N N . ASN A 1 472 ? 12.387 -1.796 -23.172 1.00 90.31 472 ASN A N 1
ATOM 3514 C CA . ASN A 1 472 ? 11.060 -1.354 -23.604 1.00 90.31 472 ASN A CA 1
ATOM 3515 C C . ASN A 1 472 ? 10.063 -2.524 -23.784 1.00 90.31 472 ASN A C 1
ATOM 3517 O O . ASN A 1 472 ? 10.420 -3.594 -24.273 1.00 90.31 472 ASN A O 1
ATOM 3521 N N . SER A 1 473 ? 8.792 -2.297 -23.436 1.00 88.88 473 SER A N 1
ATOM 3522 C CA . SER A 1 473 ? 7.665 -3.244 -23.544 1.00 88.88 473 SER A CA 1
ATOM 3523 C C . SER A 1 473 ? 7.764 -4.506 -22.679 1.00 88.88 473 SER A C 1
ATOM 3525 O O . SER A 1 473 ? 6.967 -5.432 -22.832 1.00 88.88 473 SER A O 1
ATOM 3527 N N . THR A 1 474 ? 8.701 -4.551 -21.732 1.00 92.88 474 THR A N 1
ATOM 3528 C CA . THR A 1 474 ? 8.766 -5.622 -20.733 1.00 92.88 474 THR A CA 1
ATOM 3529 C C . THR A 1 474 ? 7.881 -5.304 -19.526 1.00 92.88 474 THR A C 1
ATOM 3531 O O . THR A 1 474 ? 7.596 -4.143 -19.234 1.00 92.88 474 THR A O 1
ATOM 3534 N N . THR A 1 475 ? 7.408 -6.341 -18.828 1.00 94.88 475 THR A N 1
ATOM 3535 C CA . THR A 1 475 ? 6.614 -6.193 -17.598 1.00 94.88 475 THR A CA 1
ATOM 3536 C C . THR A 1 475 ? 7.412 -6.679 -16.395 1.00 94.88 475 THR A C 1
ATOM 3538 O O . THR A 1 475 ? 7.898 -7.808 -16.386 1.00 94.88 475 THR A O 1
ATOM 3541 N N . ILE A 1 476 ? 7.501 -5.844 -15.364 1.00 95.94 476 ILE A N 1
ATOM 3542 C CA . ILE A 1 476 ? 8.164 -6.120 -14.092 1.00 95.94 476 ILE A CA 1
ATOM 3543 C C . ILE A 1 476 ? 7.088 -6.350 -13.032 1.00 95.94 476 ILE A C 1
ATOM 3545 O O . ILE A 1 476 ? 6.241 -5.486 -12.795 1.00 95.94 476 ILE A O 1
ATOM 3549 N N . SER A 1 477 ? 7.122 -7.508 -12.374 1.00 96.38 477 SER A N 1
ATOM 3550 C CA . SER A 1 477 ? 6.244 -7.791 -11.239 1.00 96.38 477 SER A CA 1
ATOM 3551 C C . SER A 1 477 ? 6.874 -7.256 -9.954 1.00 96.38 477 SER A C 1
ATOM 3553 O O . SER A 1 477 ? 7.968 -7.665 -9.558 1.00 96.38 477 SER A O 1
ATOM 3555 N N . LEU A 1 478 ? 6.159 -6.359 -9.285 1.00 97.75 478 LEU A N 1
ATOM 3556 C CA . LEU A 1 478 ? 6.538 -5.774 -8.002 1.00 97.75 478 LEU A CA 1
ATOM 3557 C C . LEU A 1 478 ? 5.586 -6.274 -6.915 1.00 97.75 478 LEU A C 1
ATOM 3559 O O . LEU A 1 478 ? 4.430 -6.610 -7.187 1.00 97.75 478 LEU A O 1
ATOM 3563 N N . ARG A 1 479 ? 6.068 -6.331 -5.678 1.00 97.50 479 ARG A N 1
ATOM 3564 C CA . ARG A 1 479 ? 5.311 -6.791 -4.516 1.00 97.50 479 ARG A CA 1
ATOM 3565 C C . ARG A 1 479 ? 5.445 -5.818 -3.358 1.00 97.50 479 ARG A C 1
ATOM 3567 O O . ARG A 1 479 ? 6.538 -5.326 -3.091 1.00 97.50 479 ARG A O 1
ATOM 3574 N N . VAL A 1 480 ? 4.330 -5.587 -2.673 1.00 97.75 480 VAL A N 1
ATOM 3575 C CA . VAL A 1 480 ? 4.255 -4.865 -1.399 1.00 97.75 480 VAL A CA 1
ATOM 3576 C C . VAL A 1 480 ? 3.727 -5.843 -0.361 1.00 97.75 480 VAL A C 1
ATOM 3578 O O . VAL A 1 480 ? 2.635 -6.380 -0.524 1.00 97.75 480 VAL A O 1
ATOM 3581 N N . GLU A 1 481 ? 4.519 -6.109 0.666 1.00 97.31 481 GLU A N 1
ATOM 3582 C CA . GLU A 1 481 ? 4.256 -7.130 1.679 1.00 97.31 481 GLU A CA 1
ATOM 3583 C C . GLU A 1 481 ? 3.860 -6.481 3.006 1.00 97.31 481 GLU A C 1
ATOM 3585 O O . GLU A 1 481 ? 4.469 -5.491 3.419 1.00 97.31 481 GLU A O 1
ATOM 3590 N N . TYR A 1 482 ? 2.852 -7.051 3.665 1.00 97.25 482 TYR A N 1
ATOM 3591 C CA . TYR A 1 482 ? 2.374 -6.634 4.979 1.00 97.25 482 TYR A CA 1
ATOM 3592 C C . TYR A 1 482 ? 2.742 -7.642 6.077 1.00 97.25 482 TYR A C 1
ATOM 3594 O O . TYR A 1 482 ? 2.906 -8.849 5.852 1.00 97.25 482 TYR A O 1
ATOM 3602 N N . ASP A 1 483 ? 2.848 -7.157 7.311 1.00 95.25 483 ASP A N 1
ATOM 3603 C CA . ASP A 1 483 ? 3.081 -7.985 8.500 1.00 95.25 483 ASP A CA 1
ATOM 3604 C C . ASP A 1 483 ? 1.866 -8.845 8.905 1.00 95.25 483 ASP A C 1
ATOM 3606 O O . ASP A 1 483 ? 2.020 -9.779 9.699 1.00 95.25 483 ASP A O 1
ATOM 3610 N N . ARG A 1 484 ? 0.686 -8.575 8.333 1.00 92.88 484 ARG A N 1
ATOM 3611 C CA . ARG A 1 484 ? -0.599 -9.211 8.656 1.00 92.88 484 ARG A CA 1
ATOM 3612 C C . ARG A 1 484 ? -1.485 -9.370 7.423 1.00 92.88 484 ARG A C 1
ATOM 3614 O O . ARG A 1 484 ? -1.293 -8.687 6.418 1.00 92.88 484 ARG A O 1
ATOM 3621 N N . GLU A 1 485 ? -2.441 -10.293 7.509 1.00 94.19 485 GLU A N 1
ATOM 3622 C CA . GLU A 1 485 ? -3.419 -10.540 6.447 1.00 94.19 485 GLU A CA 1
ATOM 3623 C C . GLU A 1 485 ? -4.386 -9.364 6.281 1.00 94.19 485 GLU A C 1
ATOM 3625 O O . GLU A 1 485 ? -4.844 -8.745 7.244 1.00 94.19 485 GLU A O 1
ATOM 3630 N N . LEU A 1 486 ? -4.730 -9.094 5.031 1.00 94.75 486 LEU A N 1
ATOM 3631 C CA . LEU A 1 486 ? -5.531 -7.977 4.578 1.00 94.75 486 LEU A CA 1
ATOM 3632 C C . LEU A 1 486 ? -6.827 -8.452 3.936 1.00 94.75 486 LEU A C 1
ATOM 3634 O O . LEU A 1 486 ? -6.918 -9.534 3.356 1.00 94.75 486 LEU A O 1
ATOM 3638 N N . LYS A 1 487 ? -7.806 -7.556 3.940 1.00 92.81 487 LYS A N 1
ATOM 3639 C CA . LYS A 1 487 ? -9.038 -7.676 3.172 1.00 92.81 487 LYS A CA 1
ATOM 3640 C C . LYS A 1 487 ? -9.268 -6.412 2.354 1.00 92.81 487 LYS A C 1
ATOM 3642 O O . LYS A 1 487 ? -9.138 -5.299 2.858 1.00 92.81 487 LYS A O 1
ATOM 3647 N N . VAL A 1 488 ? -9.643 -6.596 1.088 1.00 93.00 488 VAL A N 1
ATOM 3648 C CA . VAL A 1 488 ? -10.008 -5.496 0.186 1.00 93.00 488 VAL A CA 1
ATOM 3649 C C . VAL A 1 488 ? -11.495 -5.169 0.353 1.00 93.00 488 VAL A C 1
ATOM 3651 O O . VAL A 1 488 ? -12.345 -6.058 0.269 1.00 93.00 488 VAL A O 1
ATOM 3654 N N . ILE A 1 489 ? -11.821 -3.895 0.568 1.00 90.25 489 ILE A N 1
ATOM 3655 C CA . ILE A 1 489 ? -13.182 -3.361 0.699 1.00 90.25 489 ILE A CA 1
ATOM 3656 C C . ILE A 1 489 ? -13.432 -2.320 -0.397 1.00 90.25 489 ILE A C 1
ATOM 3658 O O . ILE A 1 489 ? -12.572 -1.506 -0.720 1.00 90.25 489 ILE A O 1
ATOM 3662 N N . GLY A 1 490 ? -14.631 -2.345 -0.987 1.00 82.31 490 GLY A N 1
ATOM 3663 C CA . GLY A 1 490 ? -15.059 -1.349 -1.978 1.00 82.31 490 GLY A CA 1
ATOM 3664 C C . GLY A 1 490 ? -14.466 -1.524 -3.382 1.00 82.31 490 GLY A C 1
ATOM 3665 O O . GLY A 1 490 ? -14.753 -0.712 -4.252 1.00 82.31 490 GLY A O 1
ATOM 3666 N N . GLY A 1 491 ? -13.669 -2.572 -3.622 1.00 79.62 491 GLY A N 1
ATOM 3667 C CA . GLY A 1 491 ? -13.191 -2.967 -4.956 1.00 79.62 491 GLY A CA 1
ATOM 3668 C C . GLY A 1 491 ? -12.062 -2.116 -5.552 1.00 79.62 491 GLY A C 1
ATOM 3669 O O . GLY A 1 491 ? -11.551 -2.468 -6.611 1.00 79.62 491 GLY A O 1
ATOM 3670 N N . ASN A 1 492 ? -11.643 -1.039 -4.883 1.00 87.38 492 ASN A N 1
ATOM 3671 C CA . ASN A 1 492 ? -10.490 -0.237 -5.294 1.00 87.38 492 ASN A CA 1
ATOM 3672 C C . ASN A 1 492 ? -9.181 -0.882 -4.819 1.00 87.38 492 ASN A C 1
ATOM 3674 O O . ASN A 1 492 ? -9.135 -1.495 -3.752 1.00 87.38 492 ASN A O 1
ATOM 3678 N N . LEU A 1 493 ? -8.112 -0.708 -5.599 1.00 90.94 493 LEU A N 1
ATOM 3679 C CA . LEU A 1 493 ? -6.765 -1.185 -5.286 1.00 90.94 493 LEU A CA 1
ATOM 3680 C C . LEU A 1 493 ? -5.766 -0.015 -5.278 1.00 90.94 493 LEU A C 1
ATOM 3682 O O . LEU A 1 493 ? -5.938 0.942 -6.036 1.00 90.94 493 LEU A O 1
ATOM 3686 N N . PRO A 1 494 ? -4.731 -0.060 -4.420 1.00 95.56 494 PRO A N 1
ATOM 3687 C CA . PRO A 1 494 ? -3.796 1.046 -4.256 1.00 95.56 494 PRO A CA 1
ATOM 3688 C C . PRO A 1 494 ? -2.860 1.236 -5.440 1.00 95.56 494 PRO A C 1
ATOM 3690 O O . PRO A 1 494 ? -2.614 0.321 -6.220 1.00 95.56 494 PRO A O 1
ATOM 3693 N N . SER A 1 495 ? -2.273 2.425 -5.528 1.00 95.44 495 SER A N 1
ATOM 3694 C CA . SER A 1 495 ? -1.240 2.759 -6.506 1.00 95.44 495 SER A CA 1
ATOM 3695 C C . SER A 1 495 ? 0.002 3.376 -5.876 1.00 95.44 495 SER A C 1
ATOM 3697 O O . SER A 1 495 ? -0.062 3.932 -4.782 1.00 95.44 495 SER A O 1
ATOM 3699 N N . MET A 1 496 ? 1.122 3.330 -6.593 1.00 96.25 496 MET A N 1
ATOM 3700 C CA . MET A 1 496 ? 2.367 4.017 -6.238 1.00 96.25 496 MET A CA 1
ATOM 3701 C C . MET A 1 496 ? 3.055 4.572 -7.486 1.00 96.25 496 MET A C 1
ATOM 3703 O O . MET A 1 496 ? 2.863 4.056 -8.585 1.00 96.25 496 MET A O 1
ATOM 3707 N N . VAL A 1 497 ? 3.855 5.623 -7.319 1.00 96.69 497 VAL A N 1
ATOM 3708 C CA . VAL A 1 497 ? 4.657 6.226 -8.389 1.00 96.69 497 VAL A CA 1
ATOM 3709 C C . VAL A 1 497 ? 6.094 5.742 -8.263 1.00 96.69 497 VAL A C 1
ATOM 3711 O O . VAL A 1 497 ? 6.711 5.878 -7.205 1.00 96.69 497 VAL A O 1
ATOM 3714 N N . LEU A 1 498 ? 6.623 5.177 -9.343 1.00 97.62 498 LEU A N 1
ATOM 3715 C CA . LEU A 1 498 ? 8.011 4.733 -9.436 1.00 97.62 498 LEU A CA 1
ATOM 3716 C C . LEU A 1 498 ? 8.941 5.911 -9.747 1.00 97.62 498 LEU A C 1
ATOM 3718 O O . LEU A 1 498 ? 8.506 6.934 -10.273 1.00 97.62 498 LEU A O 1
ATOM 3722 N N . ASN A 1 499 ? 10.241 5.755 -9.502 1.00 95.25 499 ASN A N 1
ATOM 3723 C CA . ASN A 1 499 ? 11.248 6.770 -9.848 1.00 95.25 499 ASN A CA 1
ATOM 3724 C C . ASN A 1 499 ? 11.472 6.961 -11.359 1.00 95.25 499 ASN A C 1
ATOM 3726 O O . ASN A 1 499 ? 12.233 7.841 -11.748 1.00 95.25 499 ASN A O 1
ATOM 3730 N N . THR A 1 500 ? 10.781 6.187 -12.198 1.00 94.25 500 THR A N 1
ATOM 3731 C CA . THR A 1 500 ? 10.611 6.440 -13.638 1.00 94.25 500 THR A CA 1
ATOM 3732 C C . THR A 1 500 ? 9.490 7.447 -13.940 1.00 94.25 500 THR A C 1
ATOM 3734 O O . THR A 1 500 ? 9.249 7.767 -15.100 1.00 94.25 500 THR A O 1
ATOM 3737 N N . GLY A 1 501 ? 8.767 7.927 -12.919 1.00 93.25 501 GLY A N 1
ATOM 3738 C CA . GLY A 1 501 ? 7.590 8.796 -13.037 1.00 93.25 501 GLY A CA 1
ATOM 3739 C C . GLY A 1 501 ? 6.283 8.050 -13.332 1.00 93.25 501 GLY A C 1
ATOM 3740 O O . GLY A 1 501 ? 5.220 8.668 -13.373 1.00 93.25 501 GLY A O 1
ATOM 3741 N N . VAL A 1 502 ? 6.335 6.728 -13.520 1.00 95.12 502 VAL A N 1
ATOM 3742 C CA . VAL A 1 502 ? 5.170 5.907 -13.878 1.00 95.12 502 VAL A CA 1
ATOM 3743 C C . VAL A 1 502 ? 4.330 5.584 -12.643 1.00 95.12 502 VAL A C 1
ATOM 3745 O O . VAL A 1 502 ? 4.843 5.088 -11.639 1.00 95.12 502 VAL A O 1
ATOM 3748 N N . LEU A 1 503 ? 3.019 5.824 -12.737 1.00 95.31 503 LEU A N 1
ATOM 3749 C CA . LEU A 1 503 ? 2.032 5.358 -11.765 1.00 95.31 503 LEU A CA 1
ATOM 3750 C C . LEU A 1 503 ? 1.695 3.887 -12.041 1.00 95.31 503 LEU A C 1
ATOM 3752 O O . LEU A 1 503 ? 1.228 3.552 -13.128 1.00 95.31 503 LEU A O 1
ATOM 3756 N N . VAL A 1 504 ? 1.874 3.022 -11.045 1.00 96.19 504 VAL A N 1
ATOM 3757 C CA . VAL A 1 504 ? 1.476 1.611 -11.102 1.00 96.19 504 VAL A CA 1
ATOM 3758 C C . VAL A 1 504 ? 0.361 1.335 -10.105 1.00 96.19 504 VAL A C 1
ATOM 3760 O O . VAL A 1 504 ? 0.417 1.779 -8.959 1.00 96.19 504 VAL A O 1
ATOM 3763 N N . MET A 1 505 ? -0.661 0.603 -10.543 1.00 95.12 505 MET A N 1
ATOM 3764 C CA . MET A 1 505 ? -1.778 0.160 -9.706 1.00 95.12 505 MET A CA 1
ATOM 3765 C C . MET A 1 505 ? -1.564 -1.295 -9.287 1.00 95.12 505 MET A C 1
ATOM 3767 O O . MET A 1 505 ? -1.010 -2.094 -10.050 1.00 95.12 505 MET A O 1
ATOM 3771 N N . ALA A 1 506 ? -1.994 -1.644 -8.078 1.00 95.69 506 ALA A N 1
ATOM 3772 C CA . ALA A 1 506 ? -2.013 -3.025 -7.632 1.00 95.69 506 ALA A CA 1
ATOM 3773 C C . ALA A 1 506 ? -2.991 -3.813 -8.512 1.00 95.69 506 ALA A C 1
ATOM 3775 O O . ALA A 1 506 ? -4.120 -3.395 -8.751 1.00 95.69 506 ALA A O 1
ATOM 3776 N N . ALA A 1 507 ? -2.531 -4.956 -9.005 1.00 93.81 507 ALA A N 1
ATOM 3777 C CA . ALA A 1 507 ? -3.298 -5.869 -9.833 1.00 93.81 507 ALA A CA 1
ATOM 3778 C C . ALA A 1 507 ? -4.157 -6.815 -8.985 1.00 93.81 507 ALA A C 1
ATOM 3780 O O . ALA A 1 507 ? -5.263 -7.167 -9.384 1.00 93.81 507 ALA A O 1
ATOM 3781 N N . SER A 1 508 ? -3.644 -7.264 -7.834 1.00 93.44 508 SER A N 1
ATOM 3782 C CA . SER A 1 508 ? -4.355 -8.189 -6.943 1.00 93.44 508 SER A CA 1
ATOM 3783 C C . SER A 1 508 ? -3.723 -8.275 -5.552 1.00 93.44 508 SER A C 1
ATOM 3785 O O . SER A 1 508 ? -2.532 -8.002 -5.378 1.00 93.44 508 SER A O 1
ATOM 3787 N N . LEU A 1 509 ? -4.525 -8.718 -4.580 1.00 94.81 509 LEU A N 1
ATOM 3788 C CA . LEU A 1 509 ? -4.044 -9.305 -3.331 1.00 94.81 509 LEU A CA 1
ATOM 3789 C C . LEU A 1 509 ? -3.754 -10.792 -3.578 1.00 94.81 509 LEU A C 1
ATOM 3791 O O . LEU A 1 509 ? -4.583 -11.500 -4.150 1.00 94.81 509 LEU A O 1
ATOM 3795 N N . GLN A 1 510 ? -2.566 -11.250 -3.199 1.00 95.44 510 GLN A N 1
ATOM 3796 C CA . GLN A 1 510 ? -2.122 -12.623 -3.426 1.00 95.44 510 GLN A CA 1
ATOM 3797 C C . GLN A 1 510 ? -2.816 -13.609 -2.471 1.00 95.44 510 GLN A C 1
ATOM 3799 O O . GLN A 1 510 ? -3.469 -13.219 -1.505 1.00 95.44 510 GLN A O 1
ATOM 3804 N N . GLY A 1 511 ? -2.668 -14.911 -2.735 1.00 89.69 511 GLY A N 1
ATOM 3805 C CA . GLY A 1 511 ? -3.318 -15.969 -1.947 1.00 89.69 511 GLY A CA 1
ATOM 3806 C C . GLY A 1 511 ? -2.879 -16.048 -0.479 1.00 89.69 511 GLY A C 1
ATOM 3807 O O . GLY A 1 511 ? -3.601 -16.622 0.327 1.00 89.69 511 GLY A O 1
ATOM 3808 N N . ASP A 1 512 ? -1.738 -15.447 -0.127 1.00 92.44 512 ASP A N 1
ATOM 3809 C CA . ASP A 1 512 ? -1.282 -15.287 1.260 1.00 92.44 512 ASP A CA 1
ATOM 3810 C C . ASP A 1 512 ? -2.050 -14.201 2.029 1.00 92.44 512 ASP A C 1
ATOM 3812 O O . ASP A 1 512 ? -1.829 -14.036 3.221 1.00 92.44 512 ASP A O 1
ATOM 3816 N N . GLN A 1 513 ? -2.902 -13.433 1.339 1.00 95.12 513 GLN A N 1
ATOM 3817 C CA . GLN A 1 513 ? -3.632 -12.271 1.843 1.00 95.12 513 GLN A CA 1
ATOM 3818 C C . GLN A 1 513 ? -2.747 -11.183 2.467 1.00 95.12 513 GLN A C 1
ATOM 3820 O O . GLN A 1 513 ? -3.261 -10.258 3.076 1.00 95.12 513 GLN A O 1
ATOM 3825 N N . ARG A 1 514 ? -1.427 -11.226 2.285 1.00 95.94 514 ARG A N 1
ATOM 3826 C CA . ARG A 1 514 ? -0.460 -10.282 2.876 1.00 95.94 514 ARG A CA 1
ATOM 3827 C C . ARG A 1 514 ? 0.276 -9.472 1.828 1.00 95.94 514 ARG A C 1
ATOM 3829 O O . ARG A 1 514 ? 0.827 -8.417 2.133 1.00 95.94 514 ARG A O 1
ATOM 3836 N N . THR A 1 515 ? 0.302 -9.969 0.598 1.00 97.19 515 THR A N 1
ATOM 3837 C CA . THR A 1 515 ? 1.114 -9.400 -0.466 1.00 97.19 515 THR A CA 1
ATOM 3838 C C . THR A 1 515 ? 0.237 -8.809 -1.560 1.00 97.19 515 THR A C 1
ATOM 3840 O O . THR A 1 515 ? -0.581 -9.500 -2.164 1.00 97.19 515 THR A O 1
ATOM 3843 N N . LEU A 1 516 ? 0.443 -7.534 -1.874 1.00 96.81 516 LEU A N 1
ATOM 3844 C CA . LEU A 1 516 ? -0.117 -6.892 -3.061 1.00 96.81 516 LEU A CA 1
ATOM 3845 C C . LEU A 1 516 ? 0.848 -7.046 -4.233 1.00 96.81 516 LEU A C 1
ATOM 3847 O O . LEU A 1 516 ? 2.038 -6.754 -4.106 1.00 96.81 516 LEU A O 1
ATOM 3851 N N . GLN A 1 517 ? 0.332 -7.460 -5.387 1.00 97.12 517 GLN A N 1
ATOM 3852 C CA . GLN A 1 517 ? 1.089 -7.514 -6.634 1.00 97.12 517 GLN A CA 1
ATOM 3853 C C . GLN A 1 517 ? 0.816 -6.273 -7.479 1.00 97.12 517 GLN A C 1
ATOM 3855 O O . GLN A 1 517 ? -0.337 -5.921 -7.705 1.00 97.12 517 GLN A O 1
ATOM 3860 N N . PHE A 1 518 ? 1.871 -5.672 -8.018 1.00 97.88 518 PHE A N 1
ATOM 3861 C CA . PHE A 1 518 ? 1.820 -4.590 -8.997 1.00 97.88 518 PHE A CA 1
ATOM 3862 C C . PHE A 1 518 ? 2.526 -5.044 -10.274 1.00 97.88 518 PHE A C 1
ATOM 3864 O O . PHE A 1 518 ? 3.537 -5.743 -10.212 1.00 97.88 518 PHE A O 1
ATOM 3871 N N . ASN A 1 519 ? 2.022 -4.613 -11.428 1.00 96.44 519 ASN A N 1
ATOM 3872 C CA . ASN A 1 519 ? 2.645 -4.886 -12.721 1.00 96.44 519 ASN A CA 1
ATOM 3873 C C . ASN A 1 519 ? 3.108 -3.562 -13.333 1.00 96.44 519 ASN A C 1
ATOM 3875 O O . ASN A 1 519 ? 2.288 -2.698 -13.637 1.00 96.44 519 ASN A O 1
ATOM 3879 N N . TYR A 1 520 ? 4.418 -3.402 -13.501 1.00 96.81 520 TYR A N 1
ATOM 3880 C CA . TYR A 1 520 ? 5.015 -2.243 -14.153 1.00 96.81 520 TYR A CA 1
ATOM 3881 C C . TYR A 1 520 ? 5.391 -2.588 -15.594 1.00 96.81 520 TYR A C 1
ATOM 3883 O O . TYR A 1 520 ? 6.270 -3.414 -15.813 1.00 96.81 520 TYR A O 1
ATOM 3891 N N . VAL A 1 521 ? 4.749 -1.954 -16.574 1.00 94.81 521 VAL A N 1
ATOM 3892 C CA . VAL A 1 521 ? 5.137 -2.063 -17.988 1.00 94.81 521 VAL A CA 1
ATOM 3893 C C . VAL A 1 521 ? 6.118 -0.944 -18.328 1.00 94.81 521 VAL A C 1
ATOM 3895 O O . VAL A 1 521 ? 5.796 0.231 -18.153 1.00 94.81 521 VAL A O 1
ATOM 3898 N N . VAL A 1 522 ? 7.304 -1.304 -18.817 1.00 94.25 522 VAL A N 1
ATOM 3899 C CA . VAL A 1 522 ? 8.342 -0.351 -19.223 1.00 94.25 522 VAL A CA 1
ATOM 3900 C C . VAL A 1 522 ? 7.965 0.272 -20.566 1.00 94.25 522 VAL A C 1
ATOM 3902 O O . VAL A 1 522 ? 7.829 -0.437 -21.563 1.00 94.25 522 VAL A O 1
ATOM 3905 N N . PHE A 1 523 ? 7.825 1.595 -20.606 1.00 89.56 523 PHE A N 1
ATOM 3906 C CA . PHE A 1 523 ? 7.574 2.350 -21.836 1.00 89.56 523 PHE A CA 1
ATOM 3907 C C . PHE A 1 523 ? 8.842 3.038 -22.351 1.00 89.56 523 PHE A C 1
ATOM 3909 O O . PHE A 1 523 ? 9.806 3.235 -21.611 1.00 89.56 523 PHE A O 1
ATOM 3916 N N . ALA A 1 524 ? 8.823 3.437 -23.625 1.00 86.06 524 ALA A N 1
ATOM 3917 C CA . ALA A 1 524 ? 9.899 4.209 -24.240 1.00 86.06 524 ALA A CA 1
ATOM 3918 C C . ALA A 1 524 ? 10.245 5.460 -23.407 1.00 86.06 524 ALA A C 1
ATOM 3920 O O . ALA A 1 524 ? 9.353 6.180 -22.954 1.00 86.06 524 ALA A O 1
ATOM 3921 N N . GLY A 1 525 ? 11.542 5.706 -23.207 1.00 85.31 525 GLY A N 1
ATOM 3922 C CA . GLY A 1 525 ? 12.055 6.813 -22.395 1.00 85.31 525 GLY A CA 1
ATOM 3923 C C . GLY A 1 525 ? 12.047 6.570 -20.882 1.00 85.31 525 GLY A C 1
ATOM 3924 O O . GLY A 1 525 ? 12.458 7.446 -20.128 1.00 85.31 525 GLY A O 1
ATOM 3925 N N . ASN A 1 526 ? 11.588 5.411 -20.398 1.00 91.81 526 ASN A N 1
ATOM 3926 C CA . ASN A 1 526 ? 11.745 5.053 -18.989 1.00 91.81 526 ASN A CA 1
ATOM 3927 C C . ASN A 1 526 ? 13.195 4.650 -18.701 1.00 91.81 526 ASN A C 1
ATOM 3929 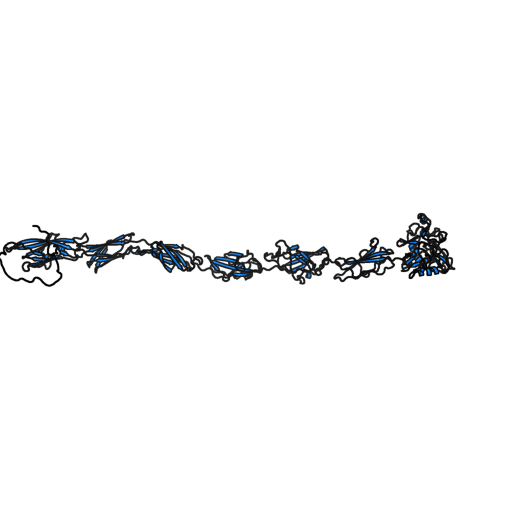O O . ASN A 1 526 ? 13.727 3.745 -19.341 1.00 91.81 526 ASN A O 1
ATOM 3933 N N . TYR A 1 527 ? 13.795 5.281 -17.694 1.00 91.12 527 TYR A N 1
ATOM 3934 C CA . TYR A 1 527 ? 15.137 4.967 -17.222 1.00 91.12 527 TYR A CA 1
ATOM 3935 C C . TYR A 1 527 ? 15.184 5.023 -15.693 1.00 91.12 527 TYR A C 1
ATOM 3937 O O . TYR A 1 527 ? 14.751 6.005 -15.086 1.00 91.12 527 TYR A O 1
ATOM 3945 N N . ALA A 1 528 ? 15.702 3.972 -15.060 1.00 92.62 528 ALA A N 1
ATOM 3946 C CA . ALA A 1 528 ? 15.987 3.957 -13.631 1.00 92.62 528 ALA A CA 1
ATOM 3947 C C . ALA A 1 528 ? 17.066 2.927 -13.288 1.00 92.62 528 ALA A C 1
ATOM 3949 O O . ALA A 1 528 ? 16.950 1.745 -13.619 1.00 92.62 528 ALA A O 1
ATOM 3950 N N . TYR A 1 529 ? 18.074 3.363 -12.532 1.00 90.50 529 TYR A N 1
ATOM 3951 C CA . TYR A 1 529 ? 19.084 2.479 -11.963 1.00 90.50 529 TYR A CA 1
ATOM 3952 C C . TYR A 1 529 ? 19.527 2.965 -10.570 1.00 90.50 529 TYR A C 1
ATOM 3954 O O . TYR A 1 529 ? 20.218 3.981 -10.471 1.00 90.50 529 TYR A O 1
ATOM 3962 N N . PRO A 1 530 ? 19.132 2.283 -9.477 1.00 93.88 530 PRO A N 1
ATOM 3963 C CA . PRO A 1 530 ? 18.129 1.213 -9.415 1.00 93.88 530 PRO A CA 1
ATOM 3964 C C . PRO A 1 530 ? 16.683 1.738 -9.533 1.00 93.88 530 PRO A C 1
ATOM 3966 O O . PRO A 1 530 ? 16.389 2.885 -9.163 1.00 93.88 530 PRO A O 1
ATOM 3969 N N . LEU A 1 531 ? 15.771 0.881 -10.008 1.00 96.38 531 LEU A N 1
ATOM 3970 C CA . LEU A 1 531 ? 14.321 1.078 -9.927 1.00 96.38 531 LEU A CA 1
ATOM 3971 C C . LEU A 1 531 ? 13.900 1.224 -8.462 1.00 96.38 531 LEU A C 1
ATOM 3973 O O . LEU A 1 531 ? 14.345 0.474 -7.595 1.00 96.38 531 LEU A O 1
ATOM 3977 N N . GLY A 1 532 ? 13.038 2.195 -8.200 1.00 96.38 532 GLY A N 1
ATOM 3978 C CA . GLY A 1 532 ? 12.616 2.586 -6.867 1.00 96.38 532 GLY A CA 1
ATOM 3979 C C . GLY A 1 532 ? 11.210 3.171 -6.857 1.00 96.38 532 GLY A C 1
ATOM 3980 O O . GLY A 1 532 ? 10.573 3.326 -7.903 1.00 96.38 532 GLY A O 1
ATOM 3981 N N . VAL A 1 533 ? 10.735 3.512 -5.666 1.00 96.88 533 VAL A N 1
ATOM 3982 C CA . VAL A 1 533 ? 9.429 4.138 -5.438 1.00 96.88 533 VAL A CA 1
ATOM 3983 C C . VAL A 1 533 ? 9.629 5.580 -4.975 1.00 96.88 533 VAL A C 1
ATOM 3985 O O . VAL A 1 533 ? 10.372 5.850 -4.038 1.00 96.88 533 VAL A O 1
ATOM 3988 N N . THR A 1 534 ? 8.964 6.526 -5.639 1.00 96.31 534 THR A N 1
ATOM 3989 C CA . THR A 1 534 ? 8.995 7.955 -5.282 1.00 96.31 534 THR A CA 1
ATOM 3990 C C . THR A 1 534 ? 7.889 8.322 -4.297 1.00 96.31 534 THR A C 1
ATOM 3992 O O . THR A 1 534 ? 8.043 9.255 -3.511 1.00 96.31 534 THR A O 1
ATOM 3995 N N . SER A 1 535 ? 6.769 7.599 -4.321 1.00 95.12 535 SER A N 1
ATOM 3996 C CA . SER A 1 535 ? 5.694 7.777 -3.346 1.00 95.12 535 SER A CA 1
ATOM 3997 C C . SER A 1 535 ? 6.158 7.443 -1.923 1.00 95.12 535 SER A C 1
ATOM 3999 O O . SER A 1 535 ? 6.786 6.415 -1.697 1.00 95.12 535 SER A O 1
ATOM 4001 N N . THR A 1 536 ? 5.785 8.274 -0.949 1.00 94.62 536 THR A N 1
ATOM 4002 C CA . THR A 1 536 ? 5.959 7.984 0.488 1.00 94.62 536 THR A CA 1
ATOM 4003 C C . THR A 1 536 ? 4.805 7.162 1.064 1.00 94.62 536 THR A C 1
ATOM 4005 O O . THR A 1 536 ? 4.939 6.551 2.122 1.00 94.62 536 THR A O 1
ATOM 4008 N N . SER A 1 537 ? 3.674 7.114 0.359 1.00 95.06 537 SER A N 1
ATOM 4009 C CA . SER A 1 537 ? 2.529 6.274 0.686 1.00 95.06 537 SER A CA 1
ATOM 4010 C C . SER A 1 537 ? 1.825 5.749 -0.564 1.00 95.06 537 SER A C 1
ATOM 4012 O O . SER A 1 537 ? 1.879 6.354 -1.637 1.00 95.06 537 SER A O 1
ATOM 4014 N N . LEU A 1 538 ? 1.145 4.615 -0.417 1.00 95.31 538 LEU A N 1
ATOM 4015 C CA . LEU A 1 538 ? 0.174 4.126 -1.384 1.00 95.31 538 LEU A CA 1
ATOM 4016 C C . LEU A 1 538 ? -0.985 5.133 -1.525 1.00 95.31 538 LEU A C 1
ATOM 4018 O O . LEU A 1 538 ? -1.420 5.752 -0.553 1.00 95.31 538 LEU A O 1
ATOM 4022 N N . SER A 1 539 ? -1.503 5.289 -2.740 1.00 93.25 539 SER A N 1
ATOM 4023 C CA . SER A 1 539 ? -2.548 6.258 -3.103 1.00 93.25 539 SER A CA 1
ATOM 4024 C C . SER A 1 539 ? -3.735 5.594 -3.817 1.00 93.25 539 SER A C 1
ATOM 4026 O O . SER A 1 539 ? -3.743 4.380 -4.011 1.00 93.25 539 SER A O 1
ATOM 4028 N N . ASN A 1 540 ? -4.764 6.379 -4.173 1.00 88.75 540 ASN A N 1
ATOM 4029 C CA . ASN A 1 540 ? -5.983 5.941 -4.883 1.00 88.75 540 ASN A CA 1
ATOM 4030 C C . ASN A 1 540 ? -6.838 4.882 -4.163 1.00 88.75 540 ASN A C 1
ATOM 4032 O O . ASN A 1 540 ? -7.620 4.173 -4.791 1.00 88.75 540 ASN A O 1
ATOM 4036 N N . CYS A 1 541 ? -6.703 4.775 -2.837 1.00 86.25 541 CYS A N 1
ATOM 4037 C CA . CYS A 1 541 ? -7.309 3.680 -2.082 1.00 86.25 541 CYS A CA 1
ATOM 4038 C C . CYS A 1 541 ? -7.495 4.014 -0.591 1.00 86.25 541 CYS A C 1
ATOM 4040 O O . CYS A 1 541 ? -7.026 3.302 0.294 1.00 86.25 541 CYS A O 1
ATOM 4042 N N . ALA A 1 542 ? -8.148 5.140 -0.290 1.00 83.94 542 ALA A N 1
ATOM 4043 C CA . ALA A 1 542 ? -8.416 5.535 1.093 1.00 83.94 542 ALA A CA 1
ATOM 4044 C C . ALA A 1 542 ? -9.398 4.548 1.755 1.00 83.94 542 ALA A C 1
ATOM 4046 O O . ALA A 1 542 ? -10.550 4.446 1.338 1.00 83.94 542 ALA A O 1
ATOM 4047 N N . GLY A 1 543 ? -8.932 3.805 2.764 1.00 84.38 543 GLY A N 1
ATOM 4048 C CA . GLY A 1 543 ? -9.745 2.850 3.529 1.00 84.38 543 GLY A CA 1
ATOM 4049 C C . GLY A 1 543 ? -10.150 1.570 2.792 1.00 84.38 543 GLY A C 1
ATOM 4050 O O . GLY A 1 543 ? -11.015 0.843 3.269 1.00 84.38 543 GLY A O 1
ATOM 4051 N N . CYS A 1 544 ? -9.550 1.282 1.636 1.00 90.31 544 CYS A N 1
ATOM 4052 C CA . CYS A 1 544 ? -9.875 0.090 0.848 1.00 90.31 544 CYS A CA 1
ATOM 4053 C C . CYS A 1 544 ? -9.180 -1.187 1.352 1.00 90.31 544 CYS A C 1
ATOM 4055 O O . CYS A 1 544 ? -9.588 -2.285 0.990 1.00 90.31 544 CYS A O 1
ATOM 4057 N N . LEU A 1 545 ? -8.110 -1.049 2.140 1.00 94.31 545 LEU A N 1
ATOM 4058 C CA . LEU A 1 545 ? -7.372 -2.152 2.740 1.00 94.31 545 LEU A CA 1
ATOM 4059 C C . LEU A 1 545 ? -7.574 -2.091 4.239 1.00 94.31 545 LEU A C 1
ATOM 4061 O O . LEU A 1 545 ? -7.282 -1.078 4.878 1.00 94.31 545 LEU A O 1
ATOM 4065 N N . VAL A 1 546 ? -8.068 -3.188 4.785 1.00 92.62 546 VAL A N 1
ATOM 4066 C CA . VAL A 1 546 ? -8.302 -3.339 6.214 1.00 92.62 546 VAL A CA 1
ATOM 4067 C C . VAL A 1 546 ? -7.674 -4.633 6.701 1.00 92.62 546 VAL A C 1
ATOM 4069 O O . VAL A 1 546 ? -7.409 -5.532 5.899 1.00 92.62 546 VAL A O 1
ATOM 4072 N N . ASP A 1 547 ? -7.437 -4.735 8.003 1.00 91.38 547 ASP A N 1
ATOM 4073 C CA . ASP A 1 547 ? -7.035 -5.998 8.620 1.00 91.38 547 ASP A CA 1
ATOM 4074 C C . ASP A 1 547 ? -8.118 -7.066 8.374 1.00 91.38 547 ASP A C 1
ATOM 4076 O O . ASP A 1 547 ? -9.323 -6.806 8.484 1.00 91.38 547 ASP A O 1
ATOM 4080 N N . ASN A 1 548 ? -7.694 -8.272 7.993 1.00 89.38 548 ASN A N 1
ATOM 4081 C CA . ASN A 1 548 ? -8.618 -9.356 7.662 1.00 89.38 548 ASN A CA 1
ATOM 4082 C C . ASN A 1 548 ? -9.453 -9.799 8.878 1.00 89.38 548 ASN A C 1
ATOM 4084 O O . ASN A 1 548 ? -10.648 -10.075 8.743 1.00 89.38 548 ASN A O 1
ATOM 4088 N N . ALA A 1 549 ? -8.844 -9.821 10.068 1.00 83.81 549 ALA A N 1
ATOM 4089 C CA . ALA A 1 549 ? -9.514 -10.182 11.314 1.00 83.81 549 ALA A CA 1
ATOM 4090 C C . ALA A 1 549 ? -10.374 -9.026 11.857 1.00 83.81 549 ALA A C 1
ATOM 4092 O O . ALA A 1 549 ? -11.450 -9.264 12.417 1.00 83.81 549 ALA A O 1
ATOM 4093 N N . ASN A 1 550 ? -9.956 -7.772 11.645 1.00 82.88 550 ASN A N 1
ATOM 4094 C CA . ASN A 1 550 ? -10.695 -6.585 12.072 1.00 82.88 550 ASN A CA 1
ATOM 4095 C C . ASN A 1 550 ? -10.888 -5.537 10.953 1.00 82.88 550 ASN A C 1
ATOM 4097 O O . ASN A 1 550 ? -10.106 -4.592 10.837 1.00 82.88 550 ASN A O 1
ATOM 4101 N N . PRO A 1 551 ? -12.008 -5.605 10.205 1.00 84.62 551 PRO A N 1
ATOM 4102 C CA . PRO A 1 551 ? -12.295 -4.688 9.100 1.00 84.62 551 PRO A CA 1
ATOM 4103 C C . PRO A 1 551 ? -12.464 -3.201 9.455 1.00 84.62 551 PRO A C 1
ATOM 4105 O O . PRO A 1 551 ? -12.628 -2.387 8.551 1.00 84.62 551 PRO A O 1
ATOM 4108 N N . VAL A 1 552 ? -12.489 -2.832 10.741 1.00 83.94 552 VAL A N 1
ATOM 4109 C CA . VAL A 1 552 ? -12.528 -1.424 11.187 1.00 83.94 552 VAL A CA 1
ATOM 4110 C C . VAL A 1 552 ? -11.121 -0.808 11.184 1.00 83.94 552 VAL A C 1
ATOM 4112 O O . VAL A 1 552 ? -10.972 0.411 11.109 1.00 83.94 552 VAL A O 1
ATOM 4115 N N . VAL A 1 553 ? -10.077 -1.642 11.227 1.00 88.69 553 VAL A N 1
ATOM 4116 C CA . VAL A 1 553 ? -8.675 -1.217 11.239 1.00 88.69 553 VAL A CA 1
ATOM 4117 C C . VAL A 1 553 ? -8.184 -1.075 9.808 1.00 88.69 553 VAL A C 1
ATOM 4119 O O . VAL A 1 553 ? -8.005 -2.064 9.099 1.00 88.69 553 VAL A O 1
ATOM 4122 N N . GLN A 1 554 ? -7.950 0.162 9.379 1.00 91.62 554 GLN A N 1
ATOM 4123 C CA . GLN A 1 554 ? -7.362 0.434 8.070 1.00 91.62 554 GLN A CA 1
ATOM 4124 C C . GLN A 1 554 ? -5.876 0.092 8.078 1.00 91.62 554 GLN A C 1
ATOM 4126 O O . GLN A 1 554 ? -5.160 0.476 8.999 1.00 91.62 554 GLN A O 1
ATOM 4131 N N . ALA A 1 555 ? -5.414 -0.608 7.045 1.00 93.50 555 ALA A N 1
ATOM 4132 C CA . ALA A 1 555 ? -4.003 -0.920 6.876 1.00 93.50 555 ALA A CA 1
ATOM 4133 C C . ALA A 1 555 ? -3.180 0.359 6.661 1.00 93.50 555 ALA A C 1
ATOM 4135 O O . ALA A 1 555 ? -3.645 1.334 6.064 1.00 93.50 555 ALA A O 1
ATOM 4136 N N . SER A 1 556 ? -1.929 0.341 7.116 1.00 92.88 556 SER A N 1
ATOM 4137 C CA . SER A 1 556 ? -0.984 1.418 6.850 1.00 92.88 556 SER A CA 1
ATOM 4138 C C . SER A 1 556 ? -0.753 1.557 5.349 1.00 92.88 556 SER A C 1
ATOM 4140 O O . SER A 1 556 ? -0.561 0.578 4.622 1.00 92.88 556 SER A O 1
ATOM 4142 N N . MET A 1 557 ? -0.750 2.802 4.890 1.00 94.31 557 MET A N 1
ATOM 4143 C CA . MET A 1 557 ? -0.437 3.148 3.505 1.00 94.31 557 MET A CA 1
ATOM 4144 C C . MET A 1 557 ? 0.999 3.650 3.368 1.00 94.31 557 MET A C 1
ATOM 4146 O O . MET A 1 557 ? 1.439 3.913 2.256 1.00 94.31 557 MET A O 1
ATOM 4150 N N . THR A 1 558 ? 1.731 3.807 4.472 1.00 95.19 558 THR A N 1
ATOM 4151 C CA . THR A 1 558 ? 3.084 4.369 4.484 1.00 95.19 558 THR A CA 1
ATOM 4152 C C . THR A 1 558 ? 4.086 3.352 3.960 1.00 95.19 558 THR A C 1
ATOM 4154 O O . THR A 1 558 ? 4.216 2.257 4.503 1.00 95.19 558 THR A O 1
ATOM 4157 N N . LEU A 1 559 ? 4.811 3.727 2.911 1.00 95.12 559 LEU A N 1
ATOM 4158 C CA . LEU A 1 559 ? 5.828 2.882 2.300 1.00 95.12 559 LEU A CA 1
ATOM 4159 C C . LEU A 1 559 ? 7.152 2.988 3.078 1.00 95.12 559 LEU A C 1
ATOM 4161 O O . LEU A 1 559 ? 7.467 4.056 3.613 1.00 95.12 559 LEU A O 1
ATOM 4165 N N . PRO A 1 560 ? 7.954 1.909 3.139 1.00 94.94 560 PRO A N 1
ATOM 4166 C CA . PRO A 1 560 ? 9.287 1.968 3.723 1.00 94.94 560 PRO A CA 1
ATOM 4167 C C . PRO A 1 560 ? 10.189 2.919 2.928 1.00 94.94 560 PRO A C 1
ATOM 4169 O O . PRO A 1 560 ? 9.995 3.134 1.731 1.00 94.94 560 PRO A O 1
ATOM 4172 N N . ALA A 1 561 ? 11.215 3.460 3.590 1.00 92.25 561 ALA A N 1
ATOM 4173 C CA . ALA A 1 561 ? 12.219 4.279 2.922 1.00 92.25 561 ALA A CA 1
ATOM 4174 C C . ALA A 1 561 ? 12.872 3.489 1.778 1.00 92.25 561 ALA A C 1
ATOM 4176 O O . ALA A 1 561 ? 13.455 2.425 1.994 1.00 92.25 561 ALA A O 1
ATOM 4177 N N . ASP A 1 562 ? 12.797 4.034 0.565 1.00 93.25 562 ASP A N 1
ATOM 4178 C CA . ASP A 1 562 ? 13.183 3.322 -0.655 1.00 93.25 562 ASP A CA 1
ATOM 4179 C C . ASP A 1 562 ? 14.684 2.982 -0.715 1.00 93.25 562 ASP A C 1
ATOM 4181 O O . ASP A 1 562 ? 15.085 2.033 -1.377 1.00 93.25 562 ASP A O 1
ATOM 4185 N N . THR A 1 563 ? 15.527 3.724 0.011 1.00 88.31 563 THR A N 1
ATOM 4186 C CA . THR A 1 563 ? 16.976 3.480 0.125 1.00 88.31 563 THR A CA 1
ATOM 4187 C C . THR A 1 563 ? 17.355 2.426 1.172 1.00 88.31 563 THR A C 1
ATOM 4189 O O . THR A 1 563 ? 18.522 2.043 1.244 1.00 88.31 563 THR A O 1
ATOM 4192 N N . GLY A 1 564 ? 16.409 1.966 1.998 1.00 88.38 564 GLY A N 1
ATOM 4193 C CA . GLY A 1 564 ? 16.641 0.930 3.006 1.00 88.38 564 GLY A CA 1
ATOM 4194 C C . GLY A 1 564 ? 16.557 -0.492 2.440 1.00 88.38 564 GLY A C 1
ATOM 4195 O O . GLY A 1 564 ? 16.077 -0.705 1.331 1.00 88.38 564 GLY A O 1
ATOM 4196 N N . ALA A 1 565 ? 16.951 -1.493 3.236 1.00 91.06 565 ALA A N 1
ATOM 4197 C CA . ALA A 1 565 ? 16.919 -2.914 2.846 1.00 91.06 565 ALA A CA 1
ATOM 4198 C C . ALA A 1 565 ? 15.515 -3.440 2.473 1.00 91.06 565 ALA A C 1
ATOM 4200 O O . ALA A 1 565 ? 15.393 -4.442 1.775 1.00 91.06 565 ALA A O 1
ATOM 4201 N N . ASN A 1 566 ? 14.467 -2.751 2.932 1.00 94.81 566 ASN A N 1
ATOM 4202 C CA . ASN A 1 566 ? 13.070 -3.091 2.677 1.00 94.81 566 ASN A CA 1
ATOM 4203 C C . ASN A 1 566 ? 12.423 -2.241 1.566 1.00 94.81 566 ASN A C 1
ATOM 4205 O O . ASN A 1 566 ? 11.240 -2.420 1.279 1.00 94.81 566 ASN A O 1
ATOM 4209 N N . GLY A 1 567 ? 13.168 -1.300 0.981 1.00 95.50 567 GLY A N 1
ATOM 4210 C CA . GLY A 1 567 ? 12.735 -0.477 -0.146 1.00 95.50 567 GLY A CA 1
ATOM 4211 C C . GLY A 1 567 ? 12.974 -1.162 -1.492 1.00 95.50 567 GLY A C 1
ATOM 4212 O O . GLY A 1 567 ? 13.770 -2.099 -1.598 1.00 95.50 567 GLY A O 1
ATOM 4213 N N . LEU A 1 568 ? 12.325 -0.672 -2.553 1.00 97.12 568 LEU A N 1
ATOM 4214 C CA . LEU A 1 568 ? 12.404 -1.311 -3.867 1.00 97.12 568 LEU A CA 1
ATOM 4215 C C . LEU A 1 568 ? 13.818 -1.236 -4.457 1.00 97.12 568 LEU A C 1
ATOM 4217 O O . LEU A 1 568 ? 14.247 -2.198 -5.099 1.00 97.12 568 LEU A O 1
ATOM 4221 N N . LYS A 1 569 ? 14.586 -0.170 -4.178 1.00 96.25 569 LYS A N 1
ATOM 4222 C CA . LYS A 1 569 ? 15.975 -0.042 -4.665 1.00 96.25 569 LYS A CA 1
ATOM 4223 C C . LYS A 1 569 ? 16.890 -1.167 -4.195 1.00 96.25 569 LYS A C 1
ATOM 4225 O O . LYS A 1 569 ? 17.842 -1.488 -4.903 1.00 96.25 569 LYS A O 1
ATOM 4230 N N . ALA A 1 570 ? 16.590 -1.811 -3.064 1.00 95.31 570 ALA A N 1
ATOM 4231 C CA . ALA A 1 570 ? 17.332 -2.983 -2.602 1.00 95.31 570 ALA A CA 1
ATOM 4232 C C . ALA A 1 570 ? 17.214 -4.180 -3.567 1.00 95.31 570 ALA A C 1
ATOM 4234 O O . ALA A 1 570 ? 18.078 -5.053 -3.573 1.00 95.31 570 ALA A O 1
ATOM 4235 N N . SER A 1 571 ? 16.190 -4.203 -4.432 1.00 95.56 571 SER A N 1
ATOM 4236 C CA . SER A 1 571 ? 16.053 -5.206 -5.497 1.00 95.56 571 SER A CA 1
ATOM 4237 C C . SER A 1 571 ? 17.044 -5.000 -6.647 1.00 95.56 571 SER A C 1
ATOM 4239 O O . SER A 1 571 ? 17.169 -5.887 -7.486 1.00 95.56 571 SER A O 1
ATOM 4241 N N . ASN A 1 572 ? 17.732 -3.853 -6.712 1.00 93.94 572 ASN A N 1
ATOM 4242 C CA . ASN A 1 572 ? 18.752 -3.522 -7.711 1.00 93.94 572 ASN A CA 1
ATOM 4243 C C . ASN A 1 572 ? 18.336 -3.801 -9.171 1.00 93.94 572 ASN A C 1
ATOM 4245 O O . ASN A 1 572 ? 19.111 -4.319 -9.969 1.00 93.94 572 ASN A O 1
ATOM 4249 N N . VAL A 1 573 ? 17.079 -3.515 -9.510 1.00 94.81 573 VAL A N 1
ATOM 4250 C CA . VAL A 1 573 ? 16.554 -3.707 -10.868 1.00 94.81 573 VAL A CA 1
ATOM 4251 C C . VAL A 1 573 ? 16.960 -2.525 -11.744 1.00 94.81 573 VAL A C 1
ATOM 4253 O O . VAL A 1 573 ? 16.792 -1.378 -11.328 1.00 94.81 573 VAL A O 1
ATOM 4256 N N . LYS A 1 574 ? 17.456 -2.794 -12.957 1.00 92.31 574 LYS A N 1
ATOM 4257 C CA . LYS A 1 574 ? 17.732 -1.769 -13.972 1.00 92.31 574 LYS A CA 1
ATOM 4258 C C . LYS A 1 574 ? 16.590 -1.703 -14.980 1.00 92.31 574 LYS A C 1
ATOM 4260 O O . LYS A 1 574 ? 16.187 -2.727 -15.531 1.00 92.31 574 LYS A O 1
ATOM 4265 N N . VAL A 1 575 ? 16.102 -0.498 -15.244 1.00 93.50 575 VAL A N 1
ATOM 4266 C CA . VAL A 1 575 ? 15.131 -0.215 -16.304 1.00 93.50 575 VAL A CA 1
ATOM 4267 C C . VAL A 1 575 ? 15.764 0.746 -17.285 1.00 93.50 575 VAL A C 1
ATOM 4269 O O . VAL A 1 575 ? 16.249 1.798 -16.871 1.00 93.50 575 VAL A O 1
ATOM 4272 N N . ASP A 1 576 ? 15.765 0.369 -18.558 1.00 91.19 576 ASP A N 1
ATOM 4273 C CA . ASP A 1 576 ? 16.465 1.110 -19.595 1.00 91.19 576 ASP A CA 1
ATOM 4274 C C . ASP A 1 576 ? 15.783 0.978 -20.964 1.00 91.19 576 ASP A C 1
ATOM 4276 O O . ASP A 1 576 ? 15.968 0.020 -21.717 1.00 91.19 576 ASP A O 1
ATOM 4280 N N . ALA A 1 577 ? 14.929 1.949 -21.263 1.00 90.25 577 ALA A N 1
ATOM 4281 C CA . ALA A 1 577 ? 14.226 2.079 -22.534 1.00 90.25 577 ALA A CA 1
ATOM 4282 C C . ALA A 1 577 ? 14.552 3.414 -23.224 1.00 90.25 577 ALA A C 1
ATOM 4284 O O . ALA A 1 577 ? 13.740 3.923 -24.006 1.00 90.25 577 ALA A O 1
ATOM 4285 N N . GLN A 1 578 ? 15.699 4.011 -22.891 1.00 87.56 578 GLN A N 1
ATOM 4286 C CA . GLN A 1 578 ? 16.185 5.251 -23.479 1.00 87.56 578 GLN A CA 1
ATOM 4287 C C . GLN A 1 578 ? 17.374 4.931 -24.389 1.00 87.56 578 GLN A C 1
ATOM 4289 O O . GLN A 1 578 ? 18.293 4.238 -23.989 1.00 87.56 578 GLN A O 1
ATOM 4294 N N . GLY A 1 579 ? 17.344 5.421 -25.631 1.00 85.19 579 GLY A N 1
ATOM 4295 C CA . GLY A 1 579 ? 18.494 5.296 -26.526 1.00 85.19 579 GLY A CA 1
ATOM 4296 C C . GLY A 1 579 ? 19.670 6.155 -26.060 1.00 85.19 579 GLY A C 1
ATOM 4297 O O . GLY A 1 579 ? 19.430 7.221 -25.483 1.00 85.19 579 GLY A O 1
ATOM 4298 N N . PRO A 1 580 ? 20.913 5.743 -26.359 1.00 90.75 580 PRO A N 1
ATOM 4299 C CA . PRO A 1 580 ? 22.082 6.554 -26.059 1.00 90.75 580 PRO A CA 1
ATOM 4300 C C . PRO A 1 580 ? 22.043 7.877 -26.825 1.00 90.75 580 PRO A C 1
ATOM 4302 O O . PRO A 1 580 ? 21.436 7.990 -27.901 1.00 90.75 580 PRO A O 1
ATOM 4305 N N . ASP A 1 581 ? 22.750 8.874 -26.300 1.00 91.06 581 ASP A N 1
ATOM 4306 C CA . ASP A 1 581 ? 22.976 10.125 -27.016 1.00 91.06 581 ASP A CA 1
ATOM 4307 C C . ASP A 1 581 ? 23.735 9.881 -28.333 1.00 91.06 581 ASP A C 1
ATOM 4309 O O . ASP A 1 581 ? 24.409 8.867 -28.540 1.00 91.06 581 ASP A O 1
ATOM 4313 N N . VAL A 1 582 ? 23.628 10.822 -29.272 1.00 93.00 582 VAL A N 1
ATOM 4314 C CA . VAL A 1 582 ? 24.400 10.756 -30.522 1.00 93.00 582 VAL A CA 1
ATOM 4315 C C . VAL A 1 582 ? 25.900 10.886 -30.263 1.00 93.00 582 VAL A C 1
ATOM 4317 O O . VAL A 1 582 ? 26.332 11.544 -29.318 1.00 93.00 582 VAL A O 1
ATOM 4320 N N . ALA A 1 583 ? 26.714 10.310 -31.151 1.00 94.44 583 ALA A N 1
ATOM 4321 C CA . ALA A 1 583 ? 28.164 10.469 -31.097 1.00 94.44 583 ALA A CA 1
ATOM 4322 C C . ALA A 1 583 ? 28.562 11.965 -31.141 1.00 94.44 583 ALA A C 1
ATOM 4324 O O . ALA A 1 583 ? 28.180 12.658 -32.088 1.00 94.44 583 ALA A O 1
ATOM 4325 N N . PRO A 1 584 ? 29.366 12.478 -30.184 1.00 94.31 584 PRO A N 1
ATOM 4326 C CA . PRO A 1 584 ? 29.788 13.884 -30.175 1.00 94.31 584 PRO A CA 1
ATOM 4327 C C . PRO A 1 584 ? 30.649 14.285 -31.376 1.00 94.31 584 PRO A C 1
ATOM 4329 O O . PRO A 1 584 ? 30.737 15.462 -31.720 1.00 94.31 584 PRO A O 1
ATOM 4332 N N . SER A 1 585 ? 31.309 13.315 -32.011 1.00 94.12 585 SER A N 1
ATOM 4333 C CA . SER A 1 585 ? 32.069 13.521 -33.237 1.00 94.12 585 SER A CA 1
ATOM 4334 C C . SER A 1 585 ? 31.808 12.391 -34.224 1.00 94.12 585 SER A C 1
ATOM 4336 O O . SER A 1 585 ? 31.701 11.225 -33.844 1.00 94.12 585 SER A O 1
ATOM 4338 N N . PHE A 1 586 ? 31.717 12.753 -35.500 1.00 96.75 586 PHE A N 1
ATOM 4339 C CA . PHE A 1 586 ? 31.645 11.836 -36.628 1.00 96.75 586 PHE A CA 1
ATOM 4340 C C . PHE A 1 586 ? 32.274 12.538 -37.830 1.00 96.75 586 PHE A C 1
ATOM 4342 O O . PHE A 1 586 ? 31.720 13.514 -38.338 1.00 96.75 586 PHE A O 1
ATOM 4349 N N . THR A 1 587 ? 33.455 12.096 -38.257 1.00 95.75 587 THR A N 1
ATOM 4350 C CA . THR A 1 587 ? 34.226 12.726 -39.337 1.00 95.75 587 THR A CA 1
ATOM 4351 C C . THR A 1 587 ? 34.727 11.693 -40.338 1.00 95.75 587 THR A C 1
ATOM 4353 O O . THR A 1 587 ? 34.996 10.535 -40.006 1.00 95.75 587 THR A O 1
ATOM 4356 N N . LEU A 1 588 ? 34.835 12.126 -41.593 1.00 95.50 588 LEU A N 1
ATOM 4357 C CA . LEU A 1 588 ? 35.386 11.339 -42.690 1.00 95.50 588 LEU A CA 1
ATOM 4358 C C . LEU A 1 588 ? 36.753 11.919 -43.069 1.00 95.50 588 LEU A C 1
ATOM 4360 O O . LEU A 1 588 ? 36.890 13.130 -43.232 1.00 95.50 588 LEU A O 1
ATOM 4364 N N . GLY A 1 589 ? 37.762 11.060 -43.182 1.00 90.56 589 GLY A N 1
ATOM 4365 C CA . GLY A 1 589 ? 39.091 11.417 -43.670 1.00 90.56 589 GLY A CA 1
ATOM 4366 C C . GLY A 1 589 ? 39.138 11.586 -45.191 1.00 90.56 589 GLY A C 1
ATOM 4367 O O . GLY A 1 589 ? 38.119 11.507 -45.879 1.00 90.56 589 GLY A O 1
ATOM 4368 N N . ALA A 1 590 ? 40.346 11.782 -45.726 1.00 85.94 590 ALA A N 1
ATOM 4369 C CA . ALA A 1 590 ? 40.563 11.889 -47.166 1.00 85.94 590 ALA A CA 1
ATOM 4370 C C . ALA A 1 590 ? 40.081 10.630 -47.910 1.00 85.94 590 ALA A C 1
ATOM 4372 O O . ALA A 1 590 ? 40.274 9.498 -47.454 1.00 85.94 590 ALA A O 1
ATOM 4373 N N . VAL A 1 591 ? 39.462 10.843 -49.070 1.00 85.19 591 VAL A N 1
ATOM 4374 C CA . VAL A 1 591 ? 39.004 9.768 -49.953 1.00 85.19 591 VAL A CA 1
ATOM 4375 C C . VAL A 1 591 ? 40.205 9.258 -50.737 1.00 85.19 591 VAL A C 1
ATOM 4377 O O . VAL A 1 591 ? 40.839 10.013 -51.471 1.00 85.19 591 VAL A O 1
ATOM 4380 N N . ALA A 1 592 ? 40.530 7.977 -50.572 1.00 81.56 592 ALA A N 1
ATOM 4381 C CA . ALA A 1 592 ? 41.585 7.353 -51.355 1.00 81.56 592 ALA A CA 1
ATOM 4382 C C . ALA A 1 592 ? 41.173 7.281 -52.839 1.00 81.56 592 ALA A C 1
ATOM 4384 O O . ALA A 1 592 ? 39.994 7.066 -53.131 1.00 81.56 592 ALA A O 1
ATOM 4385 N N . PRO A 1 593 ? 42.121 7.344 -53.792 1.00 82.75 593 PRO A N 1
ATOM 4386 C CA . PRO A 1 593 ? 41.841 7.125 -55.213 1.00 82.75 593 PRO A CA 1
ATOM 4387 C C . PRO A 1 593 ? 41.525 5.650 -55.552 1.00 82.75 593 PRO A C 1
ATOM 4389 O O . PRO A 1 593 ? 41.579 5.242 -56.712 1.00 82.75 593 PRO A O 1
ATOM 4392 N N . LEU A 1 594 ? 41.203 4.832 -54.544 1.00 81.38 594 LEU A N 1
ATOM 4393 C CA . LEU A 1 594 ? 40.839 3.423 -54.646 1.00 81.38 594 LEU A CA 1
ATOM 4394 C C . LEU A 1 594 ? 39.347 3.258 -54.368 1.00 81.38 594 LEU A C 1
ATOM 4396 O O . LEU A 1 594 ? 38.875 3.483 -53.257 1.00 81.38 594 LEU A O 1
ATOM 4400 N N . TYR A 1 595 ? 38.605 2.791 -55.363 1.00 80.06 595 TYR A N 1
ATOM 4401 C CA . TYR A 1 595 ? 37.157 2.636 -55.247 1.00 80.06 595 TYR A CA 1
ATOM 4402 C C . TYR A 1 595 ? 36.698 1.411 -54.456 1.00 80.06 595 TYR A C 1
ATOM 4404 O O . TYR A 1 595 ? 35.511 1.234 -54.213 1.00 80.06 595 TYR A O 1
ATOM 4412 N N . THR A 1 596 ? 37.608 0.539 -54.047 1.00 84.31 596 THR A N 1
ATOM 4413 C CA . THR A 1 596 ? 37.291 -0.614 -53.195 1.00 84.31 596 THR A CA 1
ATOM 4414 C C . THR A 1 596 ? 37.428 -0.298 -51.707 1.00 84.31 596 THR A C 1
ATOM 4416 O O . THR A 1 596 ? 37.242 -1.196 -50.885 1.00 84.31 596 THR A O 1
ATOM 4419 N N . GLU A 1 597 ? 37.725 0.957 -51.353 1.00 88.50 597 GLU A N 1
ATOM 4420 C CA . GLU A 1 597 ? 37.875 1.414 -49.975 1.00 88.50 597 GLU A CA 1
ATOM 4421 C C . GLU A 1 597 ? 36.936 2.579 -49.645 1.00 88.50 597 GLU A C 1
ATOM 4423 O O . GLU A 1 597 ? 36.710 3.474 -50.459 1.00 88.50 597 GLU A O 1
ATOM 4428 N N . SER A 1 598 ? 36.418 2.600 -48.416 1.00 90.88 598 SER A N 1
ATOM 4429 C CA . SER A 1 598 ? 35.763 3.792 -47.862 1.00 90.88 598 SER A CA 1
ATOM 4430 C C . SER A 1 598 ? 36.798 4.834 -47.395 1.00 90.88 598 SER A C 1
ATOM 4432 O O . SER A 1 598 ? 37.967 4.493 -47.178 1.00 90.88 598 SER A O 1
ATOM 4434 N N . PRO A 1 599 ? 36.398 6.096 -47.136 1.00 92.62 599 PRO A N 1
ATOM 4435 C CA . PRO A 1 599 ? 37.213 6.994 -46.321 1.00 92.62 599 PRO A CA 1
ATOM 4436 C C . PRO A 1 599 ? 37.437 6.402 -44.921 1.00 92.62 599 PRO A C 1
ATOM 4438 O O . PRO A 1 599 ? 36.665 5.555 -44.457 1.00 92.62 599 PRO A O 1
ATOM 4441 N N . LEU A 1 600 ? 38.494 6.864 -44.247 1.00 94.38 600 LEU A N 1
ATOM 4442 C CA . LEU A 1 600 ? 38.706 6.585 -42.827 1.00 94.38 600 LEU A CA 1
ATOM 4443 C C . LEU A 1 600 ? 37.617 7.295 -42.016 1.00 94.38 600 LEU A C 1
ATOM 4445 O O . LEU A 1 600 ? 37.457 8.507 -42.131 1.00 94.38 600 LEU A O 1
ATOM 4449 N N . VAL A 1 601 ? 36.882 6.553 -41.202 1.00 96.50 601 VAL A N 1
ATOM 4450 C CA . VAL A 1 601 ? 35.810 7.068 -40.356 1.00 96.50 601 VAL A CA 1
ATOM 4451 C C . VAL A 1 601 ? 36.319 7.186 -38.926 1.00 96.50 601 VAL A C 1
ATOM 4453 O O . VAL A 1 601 ? 36.820 6.212 -38.364 1.00 96.50 601 VAL A O 1
ATOM 4456 N N . ASN A 1 602 ? 36.165 8.369 -38.335 1.00 96.75 602 ASN A N 1
ATOM 4457 C CA . ASN A 1 602 ? 36.478 8.624 -36.932 1.00 96.75 602 ASN A CA 1
ATOM 4458 C C . ASN A 1 602 ? 35.215 9.091 -36.209 1.00 96.75 602 ASN A C 1
ATOM 4460 O O . ASN A 1 602 ? 34.472 9.932 -36.716 1.00 96.75 602 ASN A O 1
ATOM 4464 N N . PHE A 1 603 ? 34.985 8.560 -35.017 1.00 96.56 603 PHE A N 1
ATOM 4465 C CA . PHE A 1 603 ? 33.926 8.994 -34.112 1.00 96.56 603 PHE A CA 1
ATOM 4466 C C . PHE A 1 603 ? 34.331 8.791 -32.649 1.00 96.56 603 PHE A C 1
ATOM 4468 O O . PHE A 1 603 ? 35.286 8.071 -32.346 1.00 96.56 603 PHE A O 1
ATOM 4475 N N . THR A 1 604 ? 33.600 9.423 -31.737 1.00 95.62 604 THR A N 1
ATOM 4476 C CA . THR A 1 604 ? 33.769 9.274 -30.284 1.00 95.62 604 THR A CA 1
ATOM 4477 C C . THR A 1 604 ? 32.448 8.861 -29.654 1.00 95.62 604 THR A C 1
ATOM 4479 O O . THR A 1 604 ? 31.396 9.314 -30.097 1.00 95.62 604 THR A O 1
ATOM 4482 N N . PHE A 1 605 ? 32.493 8.036 -28.610 1.00 94.19 605 PHE A N 1
ATOM 4483 C CA . PHE A 1 605 ? 31.306 7.724 -27.814 1.00 94.19 605 PHE A CA 1
ATOM 4484 C C . PHE A 1 605 ? 30.957 8.904 -26.885 1.00 94.19 605 PHE A C 1
ATOM 4486 O O . PHE A 1 605 ? 31.875 9.586 -26.415 1.00 94.19 605 PHE A O 1
ATOM 4493 N N . PRO A 1 606 ? 29.665 9.193 -26.643 1.00 93.31 606 PRO A N 1
ATOM 4494 C CA . PRO A 1 606 ? 29.244 10.113 -25.593 1.00 93.31 606 PRO A CA 1
ATOM 4495 C C . PRO A 1 606 ? 29.545 9.526 -24.206 1.00 93.31 606 PRO A C 1
ATOM 4497 O O . PRO A 1 606 ? 29.880 8.350 -24.067 1.00 93.31 606 PRO A O 1
ATOM 4500 N N . SER A 1 607 ? 29.428 10.361 -23.171 1.00 87.75 607 SER A N 1
ATOM 4501 C CA . SER A 1 607 ? 29.407 9.870 -21.792 1.00 87.75 607 SER A CA 1
ATOM 4502 C C . SER A 1 607 ? 28.077 9.170 -21.552 1.00 87.75 607 SER A C 1
ATOM 4504 O O . SER A 1 607 ? 27.046 9.834 -21.540 1.00 87.75 607 SER A O 1
ATOM 4506 N N . ASP A 1 608 ? 28.112 7.866 -21.317 1.00 84.62 608 ASP A N 1
ATOM 4507 C CA . ASP A 1 608 ? 26.928 7.048 -21.081 1.00 84.62 608 ASP A CA 1
ATOM 4508 C C . ASP A 1 608 ? 27.199 6.096 -19.902 1.00 84.62 608 ASP A C 1
ATOM 4510 O O . ASP A 1 608 ? 28.331 5.613 -19.765 1.00 84.62 608 ASP A O 1
ATOM 4514 N N . PRO A 1 609 ? 26.231 5.877 -18.991 1.00 77.88 609 PRO A N 1
ATOM 4515 C CA . PRO A 1 609 ? 26.369 4.883 -17.927 1.00 77.88 609 PRO A CA 1
ATOM 4516 C C . PRO A 1 609 ? 26.550 3.452 -18.459 1.00 77.88 609 PRO A C 1
ATOM 4518 O O . PRO A 1 609 ? 27.074 2.606 -17.730 1.00 77.88 609 PRO A O 1
ATOM 4521 N N . ASP A 1 610 ? 26.148 3.182 -19.701 1.00 82.94 610 ASP A N 1
ATOM 4522 C CA . ASP A 1 610 ? 26.242 1.884 -20.349 1.00 82.94 610 ASP A CA 1
ATOM 4523 C C . ASP A 1 610 ? 27.396 1.771 -21.347 1.00 82.94 610 ASP A C 1
ATOM 4525 O O . ASP A 1 610 ? 27.882 2.736 -21.938 1.00 82.94 610 ASP A O 1
ATOM 4529 N N . VAL A 1 611 ? 27.846 0.532 -21.565 1.00 87.50 611 VAL A N 1
ATOM 4530 C CA . VAL A 1 611 ? 28.865 0.237 -22.578 1.00 87.50 611 VAL A CA 1
ATOM 4531 C C . VAL A 1 611 ? 28.216 0.259 -23.959 1.00 87.50 611 VAL A C 1
ATOM 4533 O O . VAL A 1 611 ? 27.458 -0.643 -24.311 1.00 87.50 611 VAL A O 1
ATOM 4536 N N . LEU A 1 612 ? 28.539 1.279 -24.750 1.00 93.81 612 LEU A N 1
ATOM 4537 C CA . LEU A 1 612 ? 27.972 1.475 -26.081 1.00 93.81 612 LEU A CA 1
ATOM 4538 C C . LEU A 1 612 ? 28.743 0.722 -27.174 1.00 93.81 612 LEU A C 1
ATOM 4540 O O . LEU A 1 612 ? 29.966 0.592 -27.138 1.00 93.81 612 LEU A O 1
ATOM 4544 N N . THR A 1 613 ? 28.010 0.306 -28.201 1.00 96.00 613 THR A N 1
ATOM 4545 C CA . THR A 1 613 ? 28.529 -0.182 -29.486 1.00 96.00 613 THR A CA 1
ATOM 4546 C C . THR A 1 613 ? 28.144 0.795 -30.599 1.00 96.00 613 THR A C 1
ATOM 4548 O O . THR A 1 613 ? 27.240 1.617 -30.435 1.00 96.00 613 THR A O 1
ATOM 4551 N N . ALA A 1 614 ? 28.855 0.764 -31.725 1.00 96.69 614 ALA A N 1
ATOM 4552 C CA . ALA A 1 614 ? 28.607 1.653 -32.857 1.00 96.69 614 ALA A CA 1
ATOM 4553 C C . ALA A 1 614 ? 28.353 0.841 -34.121 1.00 96.69 614 ALA A C 1
ATOM 4555 O O . ALA A 1 614 ? 29.100 -0.085 -34.417 1.00 96.69 614 ALA A O 1
ATOM 4556 N N . GLU A 1 615 ? 27.340 1.221 -34.892 1.00 97.69 615 GLU A N 1
ATOM 4557 C CA . GLU A 1 615 ? 27.030 0.611 -36.180 1.00 97.69 615 GLU A CA 1
ATOM 4558 C C . GLU A 1 615 ? 27.177 1.641 -37.309 1.00 97.69 615 GLU A C 1
ATOM 4560 O O . GLU A 1 615 ? 26.732 2.786 -37.181 1.00 97.69 615 GLU A O 1
ATOM 4565 N N . LEU A 1 616 ? 27.767 1.227 -38.434 1.00 97.25 616 LEU A N 1
ATOM 4566 C CA . LEU A 1 616 ? 27.925 2.045 -39.639 1.00 97.25 616 LEU A CA 1
ATOM 4567 C C . LEU A 1 616 ? 27.205 1.445 -40.846 1.00 97.25 616 LEU A C 1
ATOM 4569 O O . LEU A 1 616 ? 27.178 0.230 -41.013 1.00 97.25 616 LEU A O 1
ATOM 4573 N N . ARG A 1 617 ? 26.710 2.306 -41.737 1.00 95.88 617 ARG A N 1
ATOM 4574 C CA . ARG A 1 617 ? 26.125 1.936 -43.035 1.00 95.88 617 ARG A CA 1
ATOM 4575 C C . ARG A 1 617 ? 26.664 2.836 -44.146 1.00 95.88 617 ARG A C 1
ATOM 4577 O O . ARG A 1 617 ? 26.751 4.048 -43.967 1.00 95.88 617 ARG A O 1
ATOM 4584 N N . LEU A 1 618 ? 26.976 2.254 -45.307 1.00 96.00 618 LEU A N 1
ATOM 4585 C CA . LEU A 1 618 ? 27.434 2.965 -46.507 1.00 96.00 618 LEU A CA 1
ATOM 4586 C C . LEU A 1 618 ? 26.418 2.811 -47.642 1.00 96.00 618 LEU A C 1
ATOM 4588 O O . LEU A 1 618 ? 26.120 1.693 -48.072 1.00 96.00 618 LEU A O 1
ATOM 4592 N N . GLN A 1 619 ? 25.927 3.932 -48.165 1.00 95.25 619 GLN A N 1
ATOM 4593 C CA . GLN A 1 619 ? 24.888 3.965 -49.193 1.00 95.25 619 GLN A CA 1
ATOM 4594 C C . GLN A 1 619 ? 25.238 4.950 -50.314 1.00 95.25 619 GLN A C 1
ATOM 4596 O O . GLN A 1 619 ? 25.811 6.008 -50.075 1.00 95.25 619 GLN A O 1
ATOM 4601 N N . GLN A 1 620 ? 24.900 4.605 -51.553 1.00 94.88 620 GLN A N 1
ATOM 4602 C CA . GLN A 1 620 ? 24.985 5.500 -52.703 1.00 94.88 620 GLN A CA 1
ATOM 4603 C C . GLN A 1 620 ? 23.785 6.453 -52.715 1.00 94.88 620 GLN A C 1
ATOM 4605 O O . GLN A 1 620 ? 22.642 6.008 -52.620 1.00 94.88 620 GLN A O 1
ATOM 4610 N N . GLN A 1 621 ? 24.016 7.759 -52.874 1.00 93.75 621 GLN A N 1
ATOM 4611 C CA . GLN A 1 621 ? 22.930 8.741 -52.768 1.00 93.75 621 GLN A CA 1
ATOM 4612 C C . GLN A 1 621 ? 22.012 8.781 -53.987 1.00 93.75 621 GLN A C 1
ATOM 4614 O O . GLN A 1 621 ? 20.810 8.975 -53.838 1.00 93.75 621 GLN A O 1
ATOM 4619 N N . SER A 1 622 ? 22.550 8.590 -55.193 1.00 92.06 622 SER A N 1
ATOM 4620 C CA . SER A 1 622 ? 21.770 8.787 -56.420 1.00 92.06 622 SER A CA 1
ATOM 4621 C C . SER A 1 622 ? 20.657 7.755 -56.629 1.00 92.06 622 SER A C 1
ATOM 4623 O O . SER A 1 622 ? 19.672 8.056 -57.294 1.00 92.06 622 SER A O 1
ATOM 4625 N N . ASN A 1 623 ? 20.798 6.549 -56.073 1.00 90.94 623 ASN A N 1
ATOM 4626 C CA . ASN A 1 623 ? 19.847 5.444 -56.239 1.00 90.94 623 ASN A CA 1
ATOM 4627 C C . ASN A 1 623 ? 19.498 4.722 -54.924 1.00 90.94 623 ASN A C 1
ATOM 4629 O O . ASN A 1 623 ? 18.747 3.750 -54.945 1.00 90.94 623 ASN A O 1
ATOM 4633 N N . GLY A 1 624 ? 20.063 5.147 -53.789 1.00 90.31 624 GLY A N 1
ATOM 4634 C CA . GLY A 1 624 ? 19.863 4.493 -52.498 1.00 90.31 624 GLY A CA 1
ATOM 4635 C C . GLY A 1 624 ? 20.491 3.098 -52.383 1.00 90.31 624 GLY A C 1
ATOM 4636 O O . GLY A 1 624 ? 20.154 2.370 -51.447 1.00 90.31 624 GLY A O 1
ATOM 4637 N N . ALA A 1 625 ? 21.383 2.688 -53.289 1.00 91.81 625 ALA A N 1
ATOM 4638 C CA . ALA A 1 625 ? 22.000 1.365 -53.230 1.00 91.81 625 ALA A CA 1
ATOM 4639 C C . ALA A 1 625 ? 22.861 1.217 -51.966 1.00 91.81 625 ALA A C 1
ATOM 4641 O O . ALA A 1 625 ? 23.746 2.031 -51.698 1.00 91.81 625 ALA A O 1
ATOM 4642 N N . VAL A 1 626 ? 22.607 0.171 -51.179 1.00 94.00 626 VAL A N 1
ATOM 4643 C CA . VAL A 1 626 ? 23.379 -0.129 -49.967 1.00 94.00 626 VAL A CA 1
ATOM 4644 C C . VAL A 1 626 ? 24.648 -0.867 -50.362 1.00 94.00 626 VAL A C 1
ATOM 4646 O O . VAL A 1 626 ? 24.591 -1.997 -50.837 1.00 94.00 626 VAL A O 1
ATOM 4649 N N . ILE A 1 627 ? 25.795 -0.222 -50.163 1.00 93.06 627 ILE A N 1
ATOM 4650 C CA . ILE A 1 627 ? 27.111 -0.812 -50.431 1.00 93.06 627 ILE A CA 1
ATOM 4651 C C . ILE A 1 627 ? 27.550 -1.671 -49.242 1.00 93.06 627 ILE A C 1
ATOM 4653 O O . ILE A 1 627 ? 28.117 -2.748 -49.418 1.00 93.06 627 ILE A O 1
ATOM 4657 N N . ARG A 1 628 ? 27.267 -1.198 -48.022 1.00 93.44 628 ARG A N 1
ATOM 4658 C CA . ARG A 1 628 ? 27.416 -1.944 -46.768 1.00 93.44 628 ARG A CA 1
ATOM 4659 C C . ARG A 1 628 ? 26.243 -1.607 -45.868 1.00 93.44 628 ARG A C 1
ATOM 4661 O O . ARG A 1 628 ? 25.986 -0.425 -45.651 1.00 93.44 628 ARG A O 1
ATOM 4668 N N . ASP A 1 629 ? 25.540 -2.626 -45.388 1.00 94.50 629 ASP A N 1
ATOM 4669 C CA . ASP A 1 629 ? 24.477 -2.432 -44.403 1.00 94.50 629 ASP A CA 1
ATOM 4670 C C . ASP A 1 629 ? 25.063 -2.210 -43.001 1.00 94.50 629 ASP A C 1
ATOM 4672 O O . ASP A 1 629 ? 26.283 -2.273 -42.832 1.00 94.50 629 ASP A O 1
ATOM 4676 N N . TRP A 1 630 ? 24.199 -1.931 -42.023 1.00 96.31 630 TRP A N 1
ATOM 4677 C CA . TRP A 1 630 ? 24.575 -1.724 -40.627 1.00 96.31 630 TRP A CA 1
ATOM 4678 C C . TRP A 1 630 ? 25.505 -2.826 -40.117 1.00 96.31 630 TRP A C 1
ATOM 4680 O O . TRP A 1 630 ? 25.121 -3.989 -40.007 1.00 96.31 630 TRP A O 1
ATOM 4690 N N . VAL A 1 631 ? 26.738 -2.436 -39.807 1.00 95.19 631 VAL A N 1
ATOM 4691 C CA . VAL A 1 631 ? 27.776 -3.315 -39.270 1.00 95.19 631 VAL A CA 1
ATOM 4692 C C . VAL A 1 631 ? 28.383 -2.687 -38.029 1.00 95.19 631 VAL A C 1
ATOM 4694 O O . VAL A 1 631 ? 28.675 -1.490 -38.023 1.00 95.19 631 VAL A O 1
ATOM 4697 N N . GLU A 1 632 ? 28.569 -3.494 -36.989 1.00 96.00 632 GLU A N 1
ATOM 4698 C CA . GLU A 1 632 ? 29.226 -3.062 -35.760 1.00 96.00 632 GLU A CA 1
ATOM 4699 C C . GLU A 1 632 ? 30.713 -2.777 -36.013 1.00 96.00 632 GLU A C 1
ATOM 4701 O O . GLU A 1 632 ? 31.404 -3.541 -36.694 1.00 96.00 632 GLU A O 1
ATOM 4706 N N . VAL A 1 633 ? 31.204 -1.651 -35.502 1.00 95.44 633 VAL A N 1
ATOM 4707 C CA . VAL A 1 633 ? 32.555 -1.143 -35.757 1.00 95.44 633 VAL A CA 1
ATOM 4708 C C . VAL A 1 633 ? 33.157 -0.471 -34.526 1.00 95.44 633 VAL A C 1
ATOM 4710 O O . VAL A 1 633 ? 32.460 -0.055 -33.602 1.00 95.44 633 VAL A O 1
ATOM 4713 N N . THR A 1 634 ? 34.473 -0.277 -34.561 1.00 94.38 634 THR A N 1
ATOM 4714 C CA . THR A 1 634 ? 35.224 0.535 -33.599 1.00 94.38 634 THR A CA 1
ATOM 4715 C C . THR A 1 634 ? 35.867 1.734 -34.294 1.00 94.38 634 THR A C 1
ATOM 4717 O O . THR A 1 634 ? 36.166 1.690 -35.481 1.00 94.38 634 THR A O 1
ATOM 4720 N N . SER A 1 635 ? 36.064 2.838 -33.575 1.00 94.19 635 SER A N 1
ATOM 4721 C CA . SER A 1 635 ? 36.741 4.024 -34.114 1.00 94.19 635 SER A CA 1
ATOM 4722 C C . SER A 1 635 ? 38.259 3.932 -33.878 1.00 94.19 635 SER A C 1
ATOM 4724 O O . SER A 1 635 ? 38.653 3.625 -32.750 1.00 94.19 635 SER A O 1
ATOM 4726 N N . PRO A 1 636 ? 39.124 4.223 -34.870 1.00 95.19 636 PRO A N 1
ATOM 4727 C CA . PRO A 1 636 ? 38.803 4.548 -36.260 1.00 95.19 636 PRO A CA 1
ATOM 4728 C C . PRO A 1 636 ? 38.569 3.294 -37.122 1.00 95.19 636 PRO A C 1
ATOM 4730 O O . PRO A 1 636 ? 39.202 2.261 -36.913 1.00 95.19 636 PRO A O 1
ATOM 4733 N N . VAL A 1 637 ? 37.725 3.402 -38.154 1.00 95.06 637 VAL A N 1
ATOM 4734 C CA . VAL A 1 637 ? 37.415 2.287 -39.071 1.00 95.06 637 VAL A CA 1
ATOM 4735 C C . VAL A 1 637 ? 37.490 2.698 -40.533 1.00 95.06 637 VAL A C 1
ATOM 4737 O O . VAL A 1 637 ? 37.113 3.800 -40.921 1.00 95.06 637 VAL A O 1
ATOM 4740 N N . LYS A 1 638 ? 37.949 1.771 -41.372 1.00 92.06 638 LYS A N 1
ATOM 4741 C CA . LYS A 1 638 ? 37.864 1.845 -42.828 1.00 92.06 638 LYS A CA 1
ATOM 4742 C C . LYS A 1 638 ? 37.312 0.523 -43.353 1.00 92.06 638 LYS A C 1
ATOM 4744 O O . LYS A 1 638 ? 37.754 -0.544 -42.934 1.00 92.06 638 LYS A O 1
ATOM 4749 N N . PHE A 1 639 ? 36.388 0.576 -44.306 1.00 91.31 639 PHE A N 1
ATOM 4750 C CA . PHE A 1 639 ? 35.973 -0.610 -45.044 1.00 91.31 639 PHE A CA 1
ATOM 4751 C C . PHE A 1 639 ? 36.952 -0.875 -46.185 1.00 91.31 639 PHE A C 1
ATOM 4753 O O . PHE A 1 639 ? 36.825 -0.297 -47.263 1.00 91.31 639 PHE A O 1
ATOM 4760 N N . SER A 1 640 ? 37.924 -1.751 -45.940 1.00 84.94 640 SER A N 1
ATOM 4761 C CA . SER A 1 640 ? 38.778 -2.317 -46.987 1.00 84.94 640 SER A CA 1
ATOM 4762 C C . SER A 1 640 ? 38.046 -3.469 -47.682 1.00 84.94 640 SER A C 1
ATOM 4764 O O . SER A 1 640 ? 37.370 -4.266 -47.029 1.00 84.94 640 SER A O 1
ATOM 4766 N N . SER A 1 641 ? 38.186 -3.582 -49.003 1.00 80.88 641 SER A N 1
ATOM 4767 C CA . SER A 1 641 ? 37.545 -4.630 -49.817 1.00 80.88 641 SER A CA 1
ATOM 4768 C C . SER A 1 641 ? 36.010 -4.555 -49.820 1.00 80.88 641 SER A C 1
ATOM 4770 O O . SER A 1 641 ? 35.295 -5.435 -49.328 1.00 80.88 641 SER A O 1
ATOM 4772 N N . LEU A 1 642 ? 35.476 -3.468 -50.377 1.00 85.31 642 LEU A N 1
ATOM 4773 C CA . LEU A 1 642 ? 34.056 -3.366 -50.707 1.00 85.31 642 LEU A CA 1
ATOM 4774 C C . LEU A 1 642 ? 33.685 -4.394 -51.791 1.00 85.31 642 LEU A C 1
ATOM 4776 O O . LEU A 1 642 ? 34.332 -4.464 -52.832 1.00 85.31 642 LEU A O 1
ATOM 4780 N N . SER A 1 643 ? 32.637 -5.188 -51.546 1.00 80.31 643 SER A N 1
ATOM 4781 C CA . SER A 1 643 ? 32.107 -6.178 -52.500 1.00 80.31 643 SER A CA 1
ATOM 4782 C C . SER A 1 643 ? 31.547 -5.523 -53.763 1.00 80.31 643 SER A C 1
ATOM 4784 O O . SER A 1 643 ? 31.617 -6.097 -54.846 1.00 80.31 643 SER A O 1
ATOM 4786 N N . THR A 1 644 ? 31.039 -4.300 -53.619 1.00 84.56 644 THR A N 1
ATOM 4787 C CA . THR A 1 644 ? 30.662 -3.413 -54.716 1.00 84.56 644 THR A CA 1
ATOM 4788 C C . THR A 1 644 ? 31.606 -2.220 -54.690 1.00 84.56 644 THR A C 1
ATOM 4790 O O . THR A 1 644 ? 31.598 -1.451 -53.728 1.00 84.56 644 THR A O 1
ATOM 4793 N N . ALA A 1 645 ? 32.431 -2.072 -55.728 1.00 83.75 645 ALA A N 1
ATOM 4794 C CA . ALA A 1 645 ? 33.320 -0.924 -55.854 1.00 83.75 645 ALA A CA 1
ATOM 4795 C C . ALA A 1 645 ? 32.511 0.376 -55.989 1.00 83.75 645 ALA A C 1
ATOM 4797 O O . ALA A 1 645 ? 31.467 0.419 -56.645 1.00 83.75 645 ALA A O 1
ATOM 4798 N N . LEU A 1 646 ? 33.017 1.438 -55.375 1.00 88.56 646 LEU A N 1
ATOM 4799 C CA . LEU A 1 646 ? 32.518 2.791 -55.544 1.00 88.56 646 LEU A CA 1
ATOM 4800 C C . LEU A 1 646 ? 32.689 3.227 -57.008 1.00 88.56 646 LEU A C 1
ATOM 4802 O O . LEU A 1 646 ? 33.594 2.789 -57.715 1.00 88.56 646 LEU A O 1
ATOM 4806 N N . GLN A 1 647 ? 31.802 4.080 -57.495 1.00 85.81 647 GLN A N 1
ATOM 4807 C CA . GLN A 1 647 ? 31.892 4.600 -58.853 1.00 85.81 647 GLN A CA 1
ATOM 4808 C C . GLN A 1 647 ? 32.550 5.985 -58.828 1.00 85.81 647 GLN A C 1
ATOM 4810 O O . GLN A 1 647 ? 32.180 6.800 -57.976 1.00 85.81 647 GLN A O 1
ATOM 4815 N N . PRO A 1 648 ? 33.500 6.262 -59.744 1.00 82.88 648 PRO A N 1
ATOM 4816 C CA . PRO A 1 648 ? 34.163 7.557 -59.844 1.00 82.88 648 PRO A CA 1
ATOM 4817 C C . PRO A 1 648 ? 33.184 8.733 -59.835 1.00 82.88 648 PRO A C 1
ATOM 4819 O O . PRO A 1 648 ? 32.208 8.732 -60.585 1.00 82.88 648 PRO A O 1
ATOM 4822 N N . GLY A 1 649 ? 33.452 9.743 -59.006 1.00 83.06 649 GLY A N 1
ATOM 4823 C CA . GLY A 1 649 ? 32.678 10.988 -58.965 1.00 83.06 649 GLY A CA 1
ATOM 4824 C C . GLY A 1 649 ? 31.251 10.882 -58.416 1.00 83.06 649 GLY A C 1
ATOM 4825 O O . GLY A 1 649 ? 30.537 11.884 -58.422 1.00 83.06 649 GLY A O 1
ATOM 4826 N N . LEU A 1 650 ? 30.812 9.714 -57.929 1.00 89.31 650 LEU A N 1
ATOM 4827 C CA . LEU A 1 650 ? 29.503 9.581 -57.286 1.00 89.31 650 LEU A CA 1
ATOM 4828 C C . LEU A 1 650 ? 29.552 9.909 -55.792 1.00 89.31 650 LEU A C 1
ATOM 4830 O O . LEU A 1 650 ? 30.547 9.664 -55.108 1.00 89.31 650 LEU A O 1
ATOM 4834 N N . THR A 1 651 ? 28.435 10.426 -55.277 1.00 93.44 651 THR A N 1
ATOM 4835 C CA . THR A 1 651 ? 28.267 10.763 -53.859 1.00 93.44 651 THR A CA 1
ATOM 4836 C C . THR A 1 651 ? 27.710 9.585 -53.063 1.00 93.44 651 THR A C 1
ATOM 4838 O O . THR A 1 651 ? 26.702 8.972 -53.435 1.00 93.44 651 THR A O 1
ATOM 4841 N N . TYR A 1 652 ? 28.331 9.321 -51.917 1.00 95.06 652 TYR A N 1
ATOM 4842 C CA . TYR A 1 652 ? 27.951 8.289 -50.960 1.00 95.06 652 TYR A CA 1
ATOM 4843 C C . TYR A 1 652 ? 27.684 8.902 -49.585 1.00 95.06 652 TYR A C 1
ATOM 4845 O O . TYR A 1 652 ? 28.333 9.870 -49.191 1.00 95.06 652 TYR A O 1
ATOM 4853 N N . SER A 1 653 ? 26.737 8.334 -48.845 1.00 95.81 653 SER A N 1
ATOM 4854 C CA . SER A 1 653 ? 26.463 8.649 -47.445 1.00 95.81 653 SER A CA 1
ATOM 4855 C C . SER A 1 653 ? 27.008 7.555 -46.530 1.00 95.81 653 SER A C 1
ATOM 4857 O O . SER A 1 653 ? 26.735 6.370 -46.733 1.00 95.81 653 SER A O 1
ATOM 4859 N N . MET A 1 654 ? 27.748 7.970 -45.507 1.00 96.88 654 MET A N 1
ATOM 4860 C CA . MET A 1 654 ? 28.139 7.156 -44.366 1.00 96.88 654 MET A CA 1
ATOM 4861 C C . MET A 1 654 ? 27.241 7.528 -43.187 1.00 96.88 654 MET A C 1
ATOM 4863 O O . MET A 1 654 ? 27.233 8.687 -42.767 1.00 96.88 654 MET A O 1
ATOM 4867 N N . SER A 1 655 ? 26.498 6.562 -42.663 1.00 97.38 655 SER A N 1
ATOM 4868 C CA . SER A 1 655 ? 25.585 6.745 -41.535 1.00 97.38 655 SER A CA 1
ATOM 4869 C C . SER A 1 655 ? 26.103 6.016 -40.301 1.00 97.38 655 SER A C 1
ATOM 4871 O O . SER A 1 655 ? 26.563 4.886 -40.423 1.00 97.38 655 SER A O 1
ATOM 4873 N N . LEU A 1 656 ? 26.010 6.65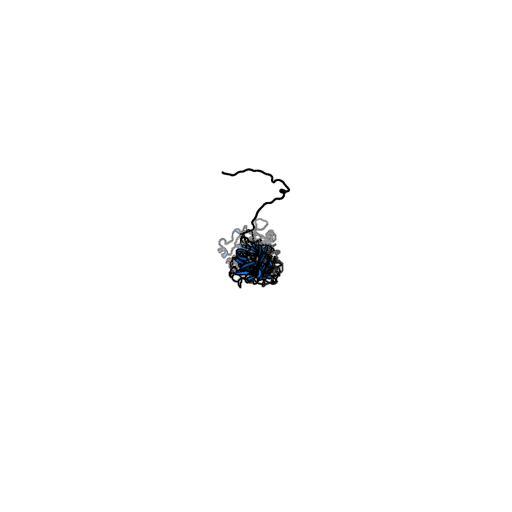5 -39.136 1.00 97.56 656 LEU A N 1
ATOM 4874 C CA . LEU A 1 656 ? 26.444 6.163 -37.829 1.00 97.56 656 LEU A CA 1
ATOM 4875 C C . LEU A 1 656 ? 25.271 6.188 -36.852 1.00 97.56 656 LEU A C 1
ATOM 4877 O O . LEU A 1 656 ? 24.582 7.202 -36.740 1.00 97.56 656 LEU A O 1
ATOM 4881 N N . ARG A 1 657 ? 25.090 5.105 -36.100 1.00 97.19 657 ARG A N 1
ATOM 4882 C CA . ARG A 1 657 ? 24.229 5.075 -34.913 1.00 97.19 657 ARG A CA 1
ATOM 4883 C C . ARG A 1 657 ? 24.927 4.326 -33.789 1.00 97.19 657 ARG A C 1
ATOM 4885 O O . ARG A 1 657 ? 25.692 3.399 -34.049 1.00 97.19 657 ARG A O 1
ATOM 4892 N N . LEU A 1 658 ? 24.668 4.736 -32.557 1.00 96.69 658 LEU A N 1
ATOM 4893 C CA . LEU A 1 658 ? 25.150 4.052 -31.365 1.00 96.69 658 LEU A CA 1
ATOM 4894 C C . LEU A 1 658 ? 24.057 3.142 -30.825 1.00 96.69 658 LEU A C 1
ATOM 4896 O O . LEU A 1 658 ? 22.873 3.394 -31.051 1.00 96.69 658 LEU A O 1
ATOM 4900 N N . LYS A 1 659 ? 24.463 2.082 -30.139 1.00 93.69 659 LYS A N 1
ATOM 4901 C CA . LYS A 1 659 ? 23.572 1.083 -29.568 1.00 93.69 659 LYS A CA 1
ATOM 4902 C C . LYS A 1 659 ? 24.029 0.735 -28.159 1.00 93.69 659 LYS A C 1
ATOM 4904 O O . LYS A 1 659 ? 25.208 0.447 -27.952 1.00 93.69 659 LYS A O 1
ATOM 4909 N N . ASP A 1 660 ? 23.103 0.760 -27.215 1.00 91.00 660 ASP A N 1
ATOM 4910 C CA . ASP A 1 660 ? 23.358 0.347 -25.835 1.00 91.00 660 ASP A CA 1
ATOM 4911 C C . ASP A 1 660 ? 23.229 -1.191 -25.658 1.00 91.00 660 ASP A C 1
ATOM 4913 O O . ASP A 1 660 ? 22.797 -1.901 -26.579 1.00 91.00 660 ASP A O 1
ATOM 4917 N N . PRO A 1 661 ? 23.577 -1.751 -24.483 1.00 87.12 661 PRO A N 1
ATOM 4918 C CA . PRO A 1 661 ? 23.411 -3.177 -24.192 1.00 87.12 661 PRO A CA 1
ATOM 4919 C C . PRO A 1 661 ? 21.953 -3.660 -24.179 1.00 87.12 661 PRO A C 1
ATOM 4921 O O . PRO A 1 661 ? 21.716 -4.864 -24.291 1.00 87.12 661 PRO A O 1
ATOM 4924 N N . MET A 1 662 ? 20.981 -2.754 -24.034 1.00 84.88 662 MET A N 1
ATOM 4925 C CA . MET A 1 662 ? 19.549 -3.067 -24.019 1.00 84.88 662 MET A CA 1
ATOM 4926 C C . MET A 1 662 ? 18.928 -3.074 -25.426 1.00 84.88 662 MET A C 1
ATOM 4928 O O . MET A 1 662 ? 17.766 -3.443 -25.600 1.00 84.88 662 MET A O 1
ATOM 4932 N N . GLY A 1 663 ? 19.719 -2.730 -26.446 1.00 87.56 663 GLY A N 1
ATOM 4933 C CA . GLY A 1 663 ? 19.325 -2.715 -27.846 1.00 87.56 663 GLY A CA 1
ATOM 4934 C C . GLY A 1 663 ? 18.652 -1.422 -28.299 1.00 87.56 663 GLY A C 1
ATOM 4935 O O . GLY A 1 663 ? 18.129 -1.396 -29.417 1.00 87.56 663 GLY A O 1
ATOM 4936 N N . ASN A 1 664 ? 18.664 -0.362 -27.487 1.00 89.38 664 ASN A N 1
ATOM 4937 C CA . ASN A 1 664 ? 18.171 0.943 -27.908 1.00 89.38 664 ASN A CA 1
ATOM 4938 C C . ASN A 1 664 ? 19.230 1.649 -28.767 1.00 89.38 664 ASN A C 1
ATOM 4940 O O . ASN A 1 664 ? 20.435 1.504 -28.557 1.00 89.38 664 ASN A O 1
ATOM 4944 N N . TYR A 1 665 ? 18.770 2.428 -29.746 1.00 92.50 665 TYR A N 1
ATOM 4945 C CA . TYR A 1 665 ? 19.631 3.114 -30.708 1.00 92.50 665 TYR A CA 1
ATOM 4946 C C . TYR A 1 665 ? 19.610 4.630 -30.506 1.00 92.50 665 TYR A C 1
ATOM 4948 O O . TYR A 1 665 ? 18.548 5.206 -30.259 1.00 92.50 665 TYR A O 1
ATOM 4956 N N . SER A 1 666 ? 20.758 5.283 -30.703 1.00 94.31 666 SER A N 1
ATOM 4957 C CA . SER A 1 666 ? 20.813 6.736 -30.882 1.00 94.31 666 SER A CA 1
ATOM 4958 C C . SER A 1 666 ? 20.113 7.138 -32.183 1.00 94.31 666 SER A C 1
ATOM 4960 O O . SER A 1 666 ? 19.906 6.325 -33.094 1.00 94.31 666 SER A O 1
ATOM 4962 N N . SER A 1 667 ? 19.827 8.432 -32.345 1.00 94.19 667 SER A N 1
ATOM 4963 C CA . SER A 1 667 ? 19.508 8.937 -33.681 1.00 94.19 667 SER A CA 1
ATOM 4964 C C . SER A 1 667 ? 20.714 8.773 -34.620 1.00 94.19 667 SER A C 1
ATOM 4966 O O . SER A 1 667 ? 21.866 8.647 -34.191 1.00 94.19 667 SER A O 1
ATOM 4968 N N . THR A 1 668 ? 20.437 8.680 -35.920 1.00 96.12 668 THR A N 1
ATOM 4969 C CA . THR A 1 668 ? 21.460 8.400 -36.932 1.00 96.12 668 THR A CA 1
ATOM 4970 C C . THR A 1 668 ? 22.139 9.687 -37.391 1.00 96.12 668 THR A C 1
ATOM 4972 O O . THR A 1 668 ? 21.484 10.577 -37.932 1.00 96.12 668 THR A O 1
ATOM 4975 N N . LEU A 1 669 ? 23.460 9.757 -37.253 1.00 97.19 669 LEU A N 1
ATOM 4976 C CA . LEU A 1 669 ? 24.288 10.785 -37.882 1.00 97.19 669 LEU A CA 1
ATOM 4977 C C . LEU A 1 669 ? 24.648 10.359 -39.302 1.00 97.19 669 LEU A C 1
ATOM 4979 O O . LEU A 1 669 ? 24.867 9.180 -39.555 1.00 97.19 669 LEU A O 1
ATOM 4983 N N . THR A 1 670 ? 24.720 11.302 -40.241 1.00 96.56 670 THR A N 1
ATOM 4984 C CA . THR A 1 670 ? 25.082 11.007 -41.635 1.00 96.56 670 THR A CA 1
ATOM 4985 C C . THR A 1 670 ? 26.035 12.058 -42.184 1.00 96.56 670 THR A C 1
ATOM 4987 O O . THR A 1 670 ? 25.740 13.246 -42.138 1.00 96.56 670 THR A O 1
ATOM 4990 N N . ASN A 1 671 ? 27.148 11.599 -42.752 1.00 96.50 671 ASN A N 1
ATOM 4991 C CA . ASN A 1 671 ? 28.106 12.407 -43.497 1.00 96.50 671 ASN A CA 1
ATOM 4992 C C . ASN A 1 671 ? 28.194 11.896 -44.928 1.00 96.50 671 ASN A C 1
ATOM 4994 O O . ASN A 1 671 ? 27.967 10.718 -45.193 1.00 96.50 671 ASN A O 1
ATOM 4998 N N . SER A 1 672 ? 28.552 12.777 -45.855 1.00 94.88 672 SER A N 1
ATOM 4999 C CA . SER A 1 672 ? 28.647 12.438 -47.274 1.00 94.88 672 SER A CA 1
ATOM 5000 C C . SER A 1 672 ? 30.064 12.631 -47.789 1.00 94.88 672 SER A C 1
ATOM 5002 O O . SER A 1 672 ? 30.765 13.535 -47.341 1.00 94.88 672 SER A O 1
ATOM 5004 N N . PHE A 1 673 ? 30.472 11.810 -48.751 1.00 93.50 673 PHE A N 1
ATOM 5005 C CA . PHE A 1 673 ? 31.720 11.989 -49.484 1.00 93.50 673 PHE A CA 1
ATOM 5006 C C . PHE A 1 673 ? 31.515 11.668 -50.964 1.00 93.50 673 PHE A C 1
ATOM 5008 O O . PHE A 1 673 ? 30.650 10.870 -51.327 1.00 93.50 673 PHE A O 1
ATOM 5015 N N . VAL A 1 674 ? 32.316 12.297 -51.818 1.00 90.31 674 VAL A N 1
ATOM 5016 C CA . VAL A 1 674 ? 32.375 11.984 -53.247 1.00 90.31 674 VAL A CA 1
ATOM 5017 C C . VAL A 1 674 ? 33.510 10.988 -53.438 1.00 90.31 674 VAL A C 1
ATOM 5019 O O . VAL A 1 674 ? 34.626 11.232 -52.977 1.00 90.31 674 VAL A O 1
ATOM 5022 N N . ALA A 1 675 ? 33.229 9.843 -54.058 1.00 88.19 675 ALA A N 1
ATOM 5023 C CA . ALA A 1 675 ? 34.283 8.924 -54.467 1.00 88.19 675 ALA A CA 1
ATOM 5024 C C . ALA A 1 675 ? 35.238 9.651 -55.426 1.00 88.19 675 ALA A C 1
ATOM 5026 O O . ALA A 1 675 ? 34.798 10.514 -56.183 1.00 88.19 675 ALA A O 1
ATOM 5027 N N . PHE A 1 676 ? 36.530 9.318 -55.390 1.00 87.56 676 PHE A N 1
ATOM 5028 C CA . PHE A 1 676 ? 37.554 9.990 -56.196 1.00 87.56 676 PHE A CA 1
ATOM 5029 C C . PHE A 1 676 ? 37.117 10.200 -57.665 1.00 87.56 676 PHE A C 1
ATOM 5031 O O . PHE A 1 676 ? 36.366 9.408 -58.228 1.00 87.56 676 PHE A O 1
ATOM 5038 N N . SER A 1 677 ? 37.546 11.294 -58.290 1.00 86.31 677 SER A N 1
ATOM 5039 C CA . SER A 1 677 ? 37.249 11.586 -59.694 1.00 86.31 677 SER A CA 1
ATOM 5040 C C . SER A 1 677 ? 38.476 12.168 -60.369 1.00 86.31 677 SER A C 1
ATOM 5042 O O . SER A 1 677 ? 39.153 13.022 -59.797 1.00 86.31 677 SER A O 1
ATOM 5044 N N . CYS A 1 678 ? 38.732 11.740 -61.601 1.00 90.56 678 CYS A N 1
ATOM 5045 C CA . CYS A 1 678 ? 39.789 12.325 -62.409 1.00 90.56 678 CYS A CA 1
ATOM 5046 C C . CYS A 1 678 ? 39.509 13.796 -62.744 1.00 90.56 678 CYS A C 1
ATOM 5048 O O . CYS A 1 678 ? 38.345 14.213 -62.742 1.00 90.56 678 CYS A O 1
ATOM 5050 N N . PRO A 1 679 ? 40.556 14.582 -63.062 1.00 92.81 679 PRO A N 1
ATOM 5051 C CA . PRO A 1 679 ? 40.385 15.901 -63.653 1.00 92.81 679 PRO A CA 1
ATOM 5052 C C . PRO A 1 679 ? 39.455 15.859 -64.870 1.00 92.81 679 PRO A C 1
ATOM 5054 O O . PRO A 1 679 ? 39.334 14.830 -65.539 1.00 92.81 679 PRO A O 1
ATOM 5057 N N . ALA A 1 680 ? 38.808 16.987 -65.172 1.00 90.81 680 ALA A N 1
ATOM 5058 C CA . ALA A 1 680 ? 37.969 17.098 -66.360 1.00 90.81 680 ALA A CA 1
ATOM 5059 C C . ALA A 1 680 ? 38.748 16.661 -67.611 1.00 90.81 680 ALA A C 1
ATOM 5061 O O . ALA A 1 680 ? 39.921 16.995 -67.746 1.00 90.81 680 ALA A O 1
ATOM 5062 N N . GLU A 1 681 ? 38.082 15.939 -68.517 1.00 92.62 681 GLU A N 1
ATOM 5063 C CA . GLU A 1 681 ? 38.673 15.384 -69.747 1.00 92.62 681 GLU A CA 1
ATOM 5064 C C . GLU A 1 681 ? 39.655 14.208 -69.532 1.00 92.62 681 GLU A C 1
ATOM 5066 O O . GLU A 1 681 ? 40.271 13.749 -70.492 1.00 92.62 681 GLU A O 1
ATOM 5071 N N . PHE A 1 682 ? 39.786 13.671 -68.313 1.00 95.38 682 PHE A N 1
ATOM 5072 C CA . PHE A 1 682 ? 40.586 12.477 -68.018 1.00 95.38 682 PHE A CA 1
ATOM 5073 C C . PHE A 1 682 ? 39.708 11.321 -67.521 1.00 95.38 682 PHE A C 1
ATOM 5075 O O . PHE A 1 682 ? 38.699 11.521 -66.847 1.00 95.38 682 PHE A O 1
ATOM 5082 N N . VAL A 1 683 ? 40.121 10.091 -67.821 1.00 93.94 683 VAL A N 1
ATOM 5083 C CA . VAL A 1 683 ? 39.474 8.849 -67.378 1.00 93.94 683 VAL A CA 1
ATOM 5084 C C . VAL A 1 683 ? 40.362 8.095 -66.395 1.00 93.94 683 VAL A C 1
ATOM 5086 O O . VAL A 1 683 ? 41.586 8.103 -66.504 1.00 93.94 683 VAL A O 1
ATOM 5089 N N . TYR A 1 684 ? 39.741 7.439 -65.422 1.00 93.38 684 TYR A N 1
ATOM 5090 C CA . TYR A 1 684 ? 40.409 6.708 -64.353 1.00 93.38 684 TYR A CA 1
ATOM 5091 C C . TYR A 1 684 ? 40.945 5.356 -64.806 1.00 93.38 684 TYR A C 1
ATOM 5093 O O . TYR A 1 684 ? 40.249 4.593 -65.484 1.00 93.38 684 TYR A O 1
ATOM 5101 N N . VAL A 1 685 ? 42.139 5.023 -64.318 1.00 92.56 685 VAL A N 1
ATOM 5102 C CA . VAL A 1 685 ? 42.851 3.781 -64.593 1.00 92.56 685 VAL A CA 1
ATOM 5103 C C . VAL A 1 685 ? 43.390 3.202 -63.289 1.00 92.56 685 VAL A C 1
ATOM 5105 O O . VAL A 1 685 ? 44.156 3.841 -62.571 1.00 92.56 685 VAL A O 1
ATOM 5108 N N . HIS A 1 686 ? 43.040 1.948 -63.005 1.00 91.69 686 HIS A N 1
ATOM 5109 C CA . HIS A 1 686 ? 43.683 1.174 -61.948 1.00 91.69 686 HIS A CA 1
ATOM 5110 C C . HIS A 1 686 ? 43.878 -0.268 -62.393 1.00 91.69 686 HIS A C 1
ATOM 5112 O O . HIS A 1 686 ? 42.917 -0.999 -62.631 1.00 91.69 686 HIS A O 1
ATOM 5118 N N . ASN A 1 687 ? 45.141 -0.662 -62.510 1.00 90.81 687 ASN A N 1
ATOM 5119 C CA . ASN A 1 687 ? 45.546 -2.018 -62.840 1.00 90.81 687 ASN A CA 1
ATOM 5120 C C . ASN A 1 687 ? 46.781 -2.369 -62.009 1.00 90.81 687 ASN A C 1
ATOM 5122 O O . ASN A 1 687 ? 47.907 -2.289 -62.499 1.00 90.81 687 ASN A O 1
ATOM 5126 N N . ALA A 1 688 ? 46.552 -2.744 -60.747 1.00 88.00 688 ALA A N 1
ATOM 5127 C CA . ALA A 1 688 ? 47.606 -2.998 -59.764 1.00 88.00 688 ALA A CA 1
ATOM 5128 C C . ALA A 1 688 ? 48.635 -4.058 -60.204 1.00 88.00 688 ALA A C 1
ATOM 5130 O O . ALA A 1 688 ? 49.756 -4.062 -59.706 1.00 88.00 688 ALA A O 1
ATOM 5131 N N . GLY A 1 689 ? 48.276 -4.936 -61.151 1.00 88.56 689 GLY A N 1
ATOM 5132 C CA . GLY A 1 689 ? 49.189 -5.930 -61.721 1.00 88.56 689 GLY A CA 1
ATOM 5133 C C . GLY A 1 689 ? 50.244 -5.354 -62.675 1.00 88.56 689 GLY A C 1
ATOM 5134 O O . GLY A 1 689 ? 51.208 -6.048 -62.984 1.00 88.56 689 GLY A O 1
ATOM 5135 N N . ILE A 1 690 ? 50.075 -4.112 -63.145 1.00 90.44 690 ILE A N 1
ATOM 5136 C CA . ILE A 1 690 ? 51.013 -3.422 -64.049 1.00 90.44 690 ILE A CA 1
ATOM 5137 C C . ILE A 1 690 ? 51.499 -2.108 -63.427 1.00 90.44 690 ILE A C 1
ATOM 5139 O O . ILE A 1 690 ? 52.702 -1.868 -63.369 1.00 90.44 690 ILE A O 1
ATOM 5143 N N . VAL A 1 691 ? 50.579 -1.272 -62.937 1.00 92.62 691 VAL A N 1
ATOM 5144 C CA . VAL A 1 691 ? 50.882 -0.020 -62.228 1.00 92.62 691 VAL A CA 1
ATOM 5145 C C . VAL A 1 691 ? 50.172 -0.057 -60.878 1.00 92.62 691 VAL A C 1
ATOM 5147 O O . VAL A 1 691 ? 48.945 -0.096 -60.818 1.00 92.62 691 VAL A O 1
ATOM 5150 N N . ALA A 1 692 ? 50.951 -0.062 -59.793 1.00 89.81 692 ALA A N 1
ATOM 5151 C CA . ALA A 1 692 ? 50.437 -0.248 -58.435 1.00 89.81 692 ALA A CA 1
ATOM 5152 C C . ALA A 1 692 ? 49.438 0.845 -58.021 1.00 89.81 692 ALA A C 1
ATOM 5154 O O . ALA A 1 692 ? 48.381 0.544 -57.466 1.00 89.81 692 ALA A O 1
ATOM 5155 N N . ASN A 1 693 ? 49.758 2.105 -58.324 1.00 89.69 693 ASN A N 1
ATOM 5156 C CA . ASN A 1 693 ? 48.923 3.243 -57.963 1.00 89.69 693 ASN A CA 1
ATOM 5157 C C . ASN A 1 693 ? 47.932 3.578 -59.086 1.00 89.69 693 ASN A C 1
ATOM 5159 O O . ASN A 1 693 ? 48.300 3.538 -60.262 1.00 89.69 693 ASN A O 1
ATOM 5163 N N . PRO A 1 694 ? 46.675 3.912 -58.752 1.00 92.06 694 PRO A N 1
ATOM 5164 C CA . PRO A 1 694 ? 45.731 4.429 -59.730 1.00 92.06 694 PRO A CA 1
ATOM 5165 C C . PRO A 1 694 ? 46.199 5.775 -60.294 1.00 92.06 694 PRO A C 1
ATOM 5167 O O . PRO A 1 694 ? 46.855 6.559 -59.610 1.00 92.06 694 PRO A O 1
ATOM 5170 N N . PHE A 1 695 ? 45.819 6.050 -61.534 1.00 95.06 695 PHE A N 1
ATOM 5171 C CA . PHE A 1 695 ? 46.098 7.307 -62.220 1.00 95.06 695 PHE A CA 1
ATOM 5172 C C . PHE A 1 695 ? 44.940 7.658 -63.156 1.00 95.06 695 PHE A C 1
ATOM 5174 O O . PHE A 1 695 ? 43.992 6.889 -63.331 1.00 95.06 695 PHE A O 1
ATOM 5181 N N . CYS A 1 696 ? 45.007 8.834 -63.756 1.00 96.31 696 CYS A N 1
ATOM 5182 C CA . CYS A 1 696 ? 44.051 9.320 -64.736 1.00 96.31 696 CYS A CA 1
ATOM 5183 C C . CYS A 1 696 ? 44.761 9.521 -66.074 1.00 96.31 696 CYS A C 1
ATOM 5185 O O . CYS A 1 696 ? 45.907 9.950 -66.088 1.00 96.31 696 CYS A O 1
ATOM 5187 N N . ILE A 1 697 ? 44.108 9.251 -67.198 1.00 97.50 697 ILE A N 1
ATOM 5188 C CA . ILE A 1 697 ? 44.671 9.445 -68.542 1.00 97.50 697 ILE A CA 1
ATOM 5189 C C . ILE A 1 697 ? 43.719 10.280 -69.396 1.00 97.50 697 ILE A C 1
ATOM 5191 O O . ILE A 1 697 ? 42.506 10.140 -69.263 1.00 97.50 697 ILE A O 1
ATOM 5195 N N . GLY A 1 698 ? 44.242 11.157 -70.255 1.00 97.31 698 GLY A N 1
ATOM 5196 C CA . GLY A 1 698 ? 43.418 11.994 -71.130 1.00 97.31 698 GLY A CA 1
ATOM 5197 C C . GLY A 1 698 ? 42.421 11.160 -71.942 1.00 97.31 698 GLY A C 1
ATOM 5198 O O . GLY A 1 698 ? 42.776 10.136 -72.521 1.00 97.31 698 GLY A O 1
ATOM 5199 N N . GLN A 1 699 ? 41.158 11.574 -71.982 1.00 96.06 699 GLN A N 1
ATOM 5200 C CA . GLN A 1 699 ? 40.088 10.833 -72.649 1.00 96.06 699 GLN A CA 1
ATOM 5201 C C . GLN A 1 699 ? 40.262 10.806 -74.177 1.00 96.06 699 GLN A C 1
ATOM 5203 O O . GLN A 1 699 ? 39.951 9.803 -74.821 1.00 96.06 699 GLN A O 1
ATOM 5208 N N . TYR A 1 700 ? 40.804 11.882 -74.745 1.00 96.31 700 TYR A N 1
ATOM 5209 C CA . TYR A 1 700 ? 41.093 12.058 -76.171 1.00 96.31 700 TYR A CA 1
ATOM 5210 C C . TYR A 1 700 ? 42.602 12.259 -76.378 1.00 96.31 700 TYR A C 1
ATOM 5212 O O . TYR A 1 700 ? 43.315 12.550 -75.422 1.00 96.31 700 TYR A O 1
ATOM 5220 N N . GLU A 1 701 ? 43.106 12.114 -77.605 1.00 96.06 701 GLU A N 1
ATOM 5221 C CA . GLU A 1 701 ? 44.472 12.547 -77.947 1.00 96.06 701 GLU A CA 1
ATOM 5222 C C . GLU A 1 701 ? 44.600 14.067 -77.759 1.00 96.06 701 GLU A C 1
ATOM 5224 O O . GLU A 1 701 ? 43.658 14.806 -78.067 1.00 96.06 701 GLU A O 1
ATOM 5229 N N . ALA A 1 702 ? 45.765 14.547 -77.321 1.00 96.94 702 ALA A N 1
ATOM 5230 C CA . ALA A 1 702 ? 45.983 15.961 -77.039 1.00 96.94 702 ALA A CA 1
ATOM 5231 C C . ALA A 1 702 ? 45.770 16.862 -78.268 1.00 96.94 702 ALA A C 1
ATOM 5233 O O . ALA A 1 702 ? 46.187 16.544 -79.386 1.00 96.94 702 ALA A O 1
ATOM 5234 N N . LYS A 1 703 ? 45.133 18.011 -78.038 1.00 95.31 703 LYS A N 1
ATOM 5235 C CA . LYS A 1 703 ? 44.794 19.036 -79.031 1.00 95.31 703 LYS A CA 1
ATOM 5236 C C . LYS A 1 703 ? 45.453 20.366 -78.684 1.00 95.31 703 LYS A C 1
ATOM 5238 O O . LYS A 1 703 ? 45.651 20.682 -77.507 1.00 95.31 703 LYS A O 1
ATOM 5243 N N . ASN A 1 704 ? 45.696 21.167 -79.719 1.00 92.81 704 ASN A N 1
ATOM 5244 C CA . ASN A 1 704 ? 46.142 22.548 -79.593 1.00 92.81 704 ASN A CA 1
ATOM 5245 C C . ASN A 1 704 ? 45.025 23.506 -80.012 1.00 92.81 704 ASN A C 1
ATOM 5247 O O . ASN A 1 704 ? 44.737 23.645 -81.198 1.00 92.81 704 ASN A O 1
ATOM 5251 N N . ASP A 1 705 ? 44.418 24.179 -79.041 1.00 90.81 705 ASP A N 1
ATOM 5252 C CA . ASP A 1 705 ? 43.415 25.230 -79.253 1.00 90.81 705 ASP A CA 1
ATOM 5253 C C . ASP A 1 705 ? 44.038 26.641 -79.328 1.00 90.81 705 ASP A C 1
ATOM 5255 O O . ASP A 1 705 ? 43.334 27.646 -79.248 1.00 90.81 705 ASP A O 1
ATOM 5259 N N . GLY A 1 706 ? 45.366 26.728 -79.460 1.00 87.56 706 GLY A N 1
ATOM 5260 C CA . GLY A 1 706 ? 46.138 27.969 -79.400 1.00 87.56 706 GLY A CA 1
ATOM 5261 C C . GLY A 1 706 ? 46.545 28.377 -77.981 1.00 87.56 706 GLY A C 1
ATOM 5262 O O . GLY A 1 706 ? 47.259 29.368 -77.818 1.00 87.56 706 GLY A O 1
ATOM 5263 N N . SER A 1 707 ? 46.132 27.634 -76.947 1.00 87.38 707 SER A N 1
ATOM 5264 C CA . SER A 1 707 ? 46.517 27.920 -75.566 1.00 87.38 707 SER A CA 1
ATOM 5265 C C . SER A 1 707 ? 47.885 27.333 -75.182 1.00 87.38 707 SER A C 1
ATOM 5267 O O . SER A 1 707 ? 48.468 26.471 -75.851 1.00 87.38 707 SER A O 1
ATOM 5269 N N . ALA A 1 708 ? 48.424 27.810 -74.055 1.00 84.38 708 ALA A N 1
ATOM 5270 C CA . ALA A 1 708 ? 49.703 27.347 -73.512 1.00 84.38 708 ALA A CA 1
ATOM 5271 C C . ALA A 1 708 ? 49.655 25.902 -72.974 1.00 84.38 708 ALA A C 1
ATOM 5273 O O . ALA A 1 708 ? 50.708 25.293 -72.788 1.00 84.38 708 ALA A O 1
ATOM 5274 N N . ARG A 1 709 ? 48.457 25.339 -72.770 1.00 91.06 709 ARG A N 1
ATOM 5275 C CA . ARG A 1 709 ? 48.234 23.990 -72.236 1.00 91.06 709 ARG A CA 1
ATOM 5276 C C . ARG A 1 709 ? 47.552 23.102 -73.280 1.00 91.06 709 ARG A C 1
ATOM 5278 O O . ARG A 1 709 ? 46.762 23.608 -74.068 1.00 91.06 709 ARG A O 1
ATOM 5285 N N . PRO A 1 710 ? 47.815 21.789 -73.296 1.00 95.19 710 PRO A N 1
ATOM 5286 C CA . PRO A 1 710 ? 47.071 20.884 -74.161 1.00 95.19 710 PRO A CA 1
ATOM 5287 C C . PRO A 1 710 ? 45.623 20.725 -73.687 1.00 95.19 710 PRO A C 1
ATOM 5289 O O . PRO A 1 710 ? 45.337 20.838 -72.493 1.00 95.19 710 PRO A O 1
ATOM 5292 N N . ARG A 1 711 ? 44.725 20.404 -74.620 1.00 95.19 711 ARG A N 1
ATOM 5293 C CA . ARG A 1 711 ? 43.325 20.042 -74.341 1.00 95.19 711 ARG A CA 1
ATOM 5294 C C . ARG A 1 711 ? 43.051 18.594 -74.723 1.00 95.19 711 ARG A C 1
ATOM 5296 O O . ARG A 1 711 ? 43.610 18.121 -75.708 1.00 95.19 711 ARG A O 1
ATOM 5303 N N . PHE A 1 712 ? 42.164 17.909 -74.005 1.00 96.00 712 PHE A N 1
ATOM 5304 C CA . PHE A 1 712 ? 41.732 16.542 -74.326 1.00 96.00 712 PHE A CA 1
ATOM 5305 C C . PHE A 1 712 ? 40.251 16.571 -74.680 1.00 96.00 712 PHE A C 1
ATOM 5307 O O . PHE A 1 712 ? 39.406 15.984 -74.015 1.00 96.00 712 PHE A O 1
ATOM 5314 N N . ILE A 1 713 ? 39.934 17.311 -75.735 1.00 94.44 713 ILE A N 1
ATOM 5315 C CA . ILE A 1 713 ? 38.571 17.510 -76.228 1.00 94.44 713 ILE A CA 1
ATOM 5316 C C . ILE A 1 713 ? 38.348 16.732 -77.528 1.00 94.44 713 ILE A C 1
ATOM 5318 O O . ILE A 1 713 ? 39.298 16.335 -78.204 1.00 94.44 713 ILE A O 1
ATOM 5322 N N . ALA A 1 714 ? 37.079 16.521 -77.883 1.00 92.81 714 ALA A N 1
ATOM 5323 C CA . ALA A 1 714 ? 36.712 15.779 -79.089 1.00 92.81 714 ALA A CA 1
ATOM 5324 C C . ALA A 1 714 ? 36.990 16.549 -80.394 1.00 92.81 714 ALA A C 1
ATOM 5326 O O . ALA A 1 714 ? 37.242 15.939 -81.436 1.00 92.81 714 ALA A O 1
ATOM 5327 N N . ASP A 1 715 ? 36.892 17.878 -80.347 1.00 91.06 715 ASP A N 1
ATOM 5328 C CA . ASP A 1 715 ? 37.124 18.755 -81.494 1.00 91.06 715 ASP A CA 1
ATOM 5329 C C . ASP A 1 715 ? 38.624 18.986 -81.738 1.00 91.06 715 ASP A C 1
ATOM 5331 O O . ASP A 1 715 ? 39.443 18.748 -80.852 1.00 91.06 715 ASP A O 1
ATOM 5335 N N . LEU A 1 716 ? 38.973 19.475 -82.932 1.00 92.56 716 LEU A N 1
ATOM 5336 C CA . LEU A 1 716 ? 40.340 19.664 -83.436 1.00 92.56 716 LEU A CA 1
ATOM 5337 C C . LEU A 1 716 ? 41.084 18.357 -83.761 1.00 92.56 716 LEU A C 1
ATOM 5339 O O . LEU A 1 716 ? 40.763 17.263 -83.293 1.00 92.56 716 LEU A O 1
ATOM 5343 N N . VAL A 1 717 ? 42.108 18.475 -84.604 1.00 92.19 717 VAL A N 1
ATOM 5344 C CA . VAL A 1 717 ? 43.008 17.364 -84.944 1.00 92.19 717 VAL A CA 1
ATOM 5345 C C . VAL A 1 717 ? 44.090 17.188 -83.866 1.00 92.19 717 VAL A C 1
ATOM 5347 O O . VAL A 1 717 ? 44.426 18.161 -83.186 1.00 92.19 717 VAL A O 1
ATOM 5350 N N . PRO A 1 718 ? 44.627 15.968 -83.671 1.00 94.94 718 PRO A N 1
ATOM 5351 C CA . PRO A 1 718 ? 45.747 15.720 -82.757 1.00 94.94 718 PRO A CA 1
ATOM 5352 C C . PRO A 1 718 ? 46.933 16.673 -82.973 1.00 94.94 718 PRO A C 1
ATOM 5354 O O . PRO A 1 718 ? 47.334 16.927 -84.109 1.00 94.94 718 PRO A O 1
ATOM 5357 N N . GLU A 1 719 ? 47.501 17.184 -81.880 1.00 94.94 719 GLU A N 1
ATOM 5358 C CA . GLU A 1 719 ? 48.720 17.996 -81.903 1.00 94.94 719 GLU A CA 1
ATOM 5359 C C . GLU A 1 719 ? 49.955 17.089 -82.062 1.00 94.94 719 GLU A C 1
ATOM 5361 O O . GLU A 1 719 ? 50.260 16.278 -81.186 1.00 94.94 719 GLU A O 1
ATOM 5366 N N . SER A 1 720 ? 50.692 17.243 -83.166 1.00 92.75 720 SER A N 1
ATOM 5367 C CA . SER A 1 720 ? 51.944 16.511 -83.402 1.00 92.75 720 SER A CA 1
ATOM 5368 C C . SER A 1 720 ? 53.137 17.226 -82.764 1.00 92.75 720 SER A C 1
ATOM 5370 O O . SER A 1 720 ? 53.475 18.349 -83.139 1.00 92.75 720 SER A O 1
ATOM 5372 N N . LEU A 1 721 ? 53.817 16.550 -81.837 1.00 92.44 721 LEU A N 1
ATOM 5373 C CA . LEU A 1 721 ? 55.054 17.004 -81.190 1.00 92.44 721 LEU A CA 1
ATOM 5374 C C . LEU A 1 721 ? 56.101 15.879 -81.172 1.00 92.44 721 LEU A C 1
ATOM 5376 O O . LEU A 1 721 ? 55.812 14.721 -81.486 1.00 92.44 721 LEU A O 1
ATOM 5380 N N . SER A 1 722 ? 57.337 16.233 -80.819 1.00 91.31 722 SER A N 1
ATOM 5381 C CA . SER A 1 722 ? 58.379 15.265 -80.458 1.00 91.31 722 SER A CA 1
ATOM 5382 C C . SER A 1 722 ? 58.123 14.691 -79.060 1.00 91.31 722 SER A C 1
ATOM 5384 O O . SER A 1 722 ? 57.434 15.335 -78.268 1.00 91.31 722 SER A O 1
ATOM 5386 N N . ASN A 1 723 ? 58.708 13.535 -78.704 1.00 90.62 723 ASN A N 1
ATOM 5387 C CA . ASN A 1 723 ? 58.565 12.973 -77.346 1.00 90.62 723 ASN A CA 1
ATOM 5388 C C . ASN A 1 723 ? 58.897 14.011 -76.264 1.00 90.62 723 ASN A C 1
ATOM 5390 O O . ASN A 1 723 ? 58.136 14.179 -75.313 1.00 90.62 723 ASN A O 1
ATOM 5394 N N . MET A 1 724 ? 60.004 14.744 -76.425 1.00 91.50 724 MET A N 1
ATOM 5395 C CA . MET A 1 724 ? 60.414 15.775 -75.467 1.00 91.50 724 MET A CA 1
ATOM 5396 C C . MET A 1 724 ? 59.419 16.942 -75.413 1.00 91.50 724 MET A C 1
ATOM 5398 O O . MET A 1 724 ? 59.075 17.403 -74.324 1.00 91.50 724 MET A O 1
ATOM 5402 N N . GLY A 1 725 ? 58.913 17.387 -76.568 1.00 93.75 725 GLY A N 1
ATOM 5403 C CA . GLY A 1 725 ? 57.883 18.425 -76.637 1.00 93.75 725 GLY A CA 1
ATOM 5404 C C . GLY A 1 725 ? 56.594 18.003 -75.931 1.00 93.75 725 GLY A C 1
ATOM 5405 O O . GLY A 1 725 ? 56.035 18.782 -75.163 1.00 93.75 725 GLY A O 1
ATOM 5406 N N . SER A 1 726 ? 56.168 16.753 -76.115 1.00 95.31 726 SER A N 1
ATOM 5407 C CA . SER A 1 726 ? 55.000 16.177 -75.445 1.00 95.31 726 SER A CA 1
ATOM 5408 C C . SER A 1 726 ? 55.158 16.118 -73.920 1.00 95.31 726 SER A C 1
ATOM 5410 O O . SER A 1 726 ? 54.208 16.443 -73.212 1.00 95.31 726 SER A O 1
ATOM 5412 N N . VAL A 1 727 ? 56.352 15.805 -73.391 1.00 95.44 727 VAL A N 1
ATOM 5413 C CA . VAL A 1 727 ? 56.633 15.874 -71.938 1.00 95.44 727 VAL A CA 1
ATOM 5414 C C . VAL A 1 727 ? 56.459 17.300 -71.413 1.00 95.44 727 VAL A C 1
ATOM 5416 O O . VAL A 1 727 ? 55.727 17.527 -70.445 1.00 95.44 727 VAL A O 1
ATOM 5419 N N . SER A 1 728 ? 57.082 18.288 -72.062 1.00 94.25 728 SER A N 1
ATOM 5420 C CA . SER A 1 728 ? 56.942 19.698 -71.664 1.00 94.25 728 SER A CA 1
ATOM 5421 C C . SER A 1 728 ? 55.491 20.176 -71.748 1.00 94.25 728 SER A C 1
ATOM 5423 O O . SER A 1 728 ? 55.015 20.926 -70.897 1.00 94.25 728 SER A O 1
ATOM 5425 N N . ARG A 1 729 ? 54.756 19.705 -72.755 1.00 95.44 729 ARG A N 1
ATOM 5426 C CA . ARG A 1 729 ? 53.356 20.056 -72.965 1.00 95.44 729 ARG A CA 1
ATOM 5427 C C . ARG A 1 729 ? 52.447 19.445 -71.898 1.00 95.44 729 ARG A C 1
ATOM 5429 O O . ARG A 1 729 ? 51.605 20.160 -71.366 1.00 95.44 729 ARG A O 1
ATOM 5436 N N . CYS A 1 730 ? 52.648 18.189 -71.507 1.00 97.38 730 CYS A N 1
ATOM 5437 C CA . CYS A 1 730 ? 51.881 17.559 -70.428 1.00 97.38 730 CYS A CA 1
ATOM 5438 C C . CYS A 1 730 ? 52.159 18.169 -69.052 1.00 97.38 730 CYS A C 1
ATOM 5440 O O . CYS A 1 730 ? 51.226 18.490 -68.320 1.00 97.38 730 CYS A O 1
ATOM 5442 N N . THR A 1 731 ? 53.428 18.408 -68.721 1.00 96.00 731 THR A N 1
ATOM 5443 C CA . THR A 1 731 ? 53.817 19.002 -67.428 1.00 96.00 731 THR A CA 1
ATOM 5444 C C . THR A 1 731 ? 53.318 20.445 -67.255 1.00 96.00 731 THR A C 1
ATOM 5446 O O . THR A 1 731 ? 53.141 20.910 -66.129 1.00 96.00 731 THR A O 1
ATOM 5449 N N . SER A 1 732 ? 52.986 21.145 -68.350 1.00 95.12 732 SER A N 1
ATOM 5450 C CA . SER A 1 732 ? 52.364 22.480 -68.306 1.00 95.12 732 SER A CA 1
ATOM 5451 C C . SER A 1 732 ? 50.962 22.517 -67.663 1.00 95.12 732 SER A C 1
ATOM 5453 O O . SER A 1 732 ? 50.483 23.593 -67.280 1.00 95.12 732 SER A O 1
ATOM 5455 N N . LEU A 1 733 ? 50.300 21.358 -67.525 1.00 95.62 733 LEU A N 1
ATOM 5456 C CA . LEU A 1 733 ? 48.990 21.227 -66.878 1.00 95.62 733 LEU A CA 1
ATOM 5457 C C . LEU A 1 733 ? 49.062 21.431 -65.356 1.00 95.62 733 LEU A C 1
ATOM 5459 O O . LEU A 1 733 ? 48.087 21.898 -64.767 1.00 95.62 733 LEU A O 1
ATOM 5463 N N . GLY A 1 734 ? 50.217 21.173 -64.733 1.00 95.25 734 GLY A N 1
ATOM 5464 C CA . GLY A 1 734 ? 50.461 21.402 -63.308 1.00 95.25 734 GLY A CA 1
ATOM 5465 C C . GLY A 1 734 ? 51.083 20.201 -62.593 1.00 95.25 734 GLY A C 1
ATOM 5466 O O . GLY A 1 734 ? 51.481 19.219 -63.214 1.00 95.25 734 GLY A O 1
ATOM 5467 N N . ALA A 1 735 ? 51.163 20.285 -61.261 1.00 94.94 735 ALA A N 1
ATOM 5468 C CA . ALA A 1 735 ? 51.673 19.196 -60.430 1.00 94.94 735 ALA A CA 1
ATOM 5469 C C . ALA A 1 735 ? 50.824 17.923 -60.594 1.00 94.94 735 ALA A C 1
ATOM 5471 O O . ALA A 1 735 ? 49.598 17.996 -60.666 1.00 94.94 735 ALA A O 1
ATOM 5472 N N . GLY A 1 736 ? 51.490 16.770 -60.653 1.00 94.50 736 GLY A N 1
ATOM 5473 C CA . GLY A 1 736 ? 50.856 15.469 -60.873 1.00 94.50 736 GLY A CA 1
ATOM 5474 C C . GLY A 1 736 ? 50.596 15.123 -62.342 1.00 94.50 736 GLY A C 1
ATOM 5475 O O . GLY A 1 736 ? 50.240 13.984 -62.604 1.00 94.50 736 GLY A O 1
ATOM 5476 N N . TYR A 1 737 ? 50.784 16.041 -63.301 1.00 97.94 737 TYR A N 1
ATOM 5477 C CA . TYR A 1 737 ? 50.611 15.741 -64.728 1.00 97.94 737 TYR A CA 1
ATOM 5478 C C . TYR A 1 737 ? 51.926 15.398 -65.429 1.00 97.94 737 TYR A C 1
ATOM 5480 O O . TYR A 1 737 ? 52.939 16.070 -65.230 1.00 97.94 737 TYR A O 1
ATOM 5488 N N . ASP A 1 738 ? 51.888 14.404 -66.316 1.00 97.50 738 ASP A N 1
ATOM 5489 C CA . ASP A 1 738 ? 53.046 13.979 -67.109 1.00 97.50 738 ASP A CA 1
ATOM 5490 C C . ASP A 1 738 ? 52.625 13.341 -68.443 1.00 97.50 738 ASP A C 1
ATOM 5492 O O . ASP A 1 738 ? 51.439 13.120 -68.696 1.00 97.50 738 ASP A O 1
ATOM 5496 N N . LEU A 1 739 ? 53.583 13.068 -69.326 1.00 97.81 739 LEU A N 1
ATOM 5497 C CA . LEU A 1 739 ? 53.360 12.255 -70.519 1.00 97.81 739 LEU A CA 1
ATOM 5498 C C . LEU A 1 739 ? 53.199 10.784 -70.122 1.00 97.81 739 LEU A C 1
ATOM 5500 O O . LEU A 1 739 ? 53.951 10.284 -69.286 1.00 97.81 739 LEU A O 1
ATOM 5504 N N . VAL A 1 740 ? 52.248 10.088 -70.751 1.00 98.06 740 VAL A N 1
ATOM 5505 C CA . VAL A 1 740 ? 51.999 8.666 -70.487 1.00 98.06 740 VAL A CA 1
ATOM 5506 C C . VAL A 1 740 ? 53.269 7.825 -70.681 1.00 98.06 740 VAL A C 1
ATOM 5508 O O . VAL A 1 740 ? 53.986 7.951 -71.678 1.00 98.06 740 VAL A O 1
ATOM 5511 N N . THR A 1 741 ? 53.555 6.957 -69.716 1.00 97.50 741 THR A N 1
ATOM 5512 C CA . THR A 1 741 ? 54.641 5.972 -69.788 1.00 97.50 741 THR A CA 1
ATOM 5513 C C . THR A 1 741 ? 54.190 4.697 -70.500 1.00 97.50 741 THR A C 1
ATOM 5515 O O . THR A 1 741 ? 53.003 4.403 -70.630 1.00 97.50 741 THR A O 1
ATOM 5518 N N . ASN A 1 742 ? 55.133 3.861 -70.919 1.00 95.81 742 ASN A N 1
ATOM 5519 C CA . ASN A 1 742 ? 54.860 2.547 -71.481 1.00 95.81 742 ASN A CA 1
ATOM 5520 C C . ASN A 1 742 ? 54.124 1.644 -70.479 1.00 95.81 742 ASN A C 1
ATOM 5522 O O . ASN A 1 742 ? 53.231 0.895 -70.869 1.00 95.81 742 ASN A O 1
ATOM 5526 N N . ALA A 1 743 ? 54.472 1.709 -69.189 1.00 95.94 743 ALA A N 1
ATOM 5527 C CA . ALA A 1 743 ? 53.796 0.927 -68.154 1.00 95.94 743 ALA A CA 1
ATOM 5528 C C . ALA A 1 743 ? 52.320 1.336 -68.016 1.00 95.94 743 ALA A C 1
ATOM 5530 O O . ALA A 1 743 ? 51.439 0.476 -67.998 1.00 95.94 743 ALA A O 1
ATOM 5531 N N . GLU A 1 744 ? 52.039 2.638 -68.001 1.00 97.75 744 GLU A N 1
ATOM 5532 C CA . GLU A 1 744 ? 50.675 3.175 -67.957 1.00 97.75 744 GLU A CA 1
ATOM 5533 C C . GLU A 1 744 ? 49.898 2.876 -69.234 1.00 97.75 744 GLU A C 1
ATOM 5535 O O . GLU A 1 744 ? 48.755 2.428 -69.164 1.00 97.75 744 GLU A O 1
ATOM 5540 N N . TRP A 1 745 ? 50.527 3.026 -70.403 1.00 97.50 745 TRP A N 1
ATOM 5541 C CA . TRP A 1 745 ? 49.923 2.642 -71.675 1.00 97.50 745 TRP A CA 1
ATOM 5542 C C . TRP A 1 745 ? 49.523 1.167 -71.667 1.00 97.50 745 TRP A C 1
ATOM 5544 O O . TRP A 1 745 ? 48.410 0.817 -72.055 1.00 97.50 745 TRP A O 1
ATOM 5554 N N . ARG A 1 746 ? 50.412 0.283 -71.198 1.00 95.38 746 ARG A N 1
ATOM 5555 C CA . ARG A 1 746 ? 50.131 -1.154 -71.072 1.00 95.38 746 ARG A CA 1
ATOM 5556 C C . ARG A 1 746 ? 49.017 -1.430 -70.069 1.00 95.38 746 ARG A C 1
ATOM 5558 O O . ARG A 1 746 ? 48.184 -2.286 -70.348 1.00 95.38 746 ARG A O 1
ATOM 5565 N N . ALA A 1 747 ? 48.961 -0.702 -68.954 1.00 95.88 747 ALA A N 1
ATOM 5566 C CA . ALA A 1 747 ? 47.870 -0.811 -67.989 1.00 95.88 747 ALA A CA 1
ATOM 5567 C C . ALA A 1 747 ? 46.513 -0.468 -68.622 1.00 95.88 747 ALA A C 1
ATOM 5569 O O . ALA A 1 747 ? 45.559 -1.229 -68.454 1.00 95.88 747 ALA A O 1
ATOM 5570 N N . VAL A 1 748 ? 46.441 0.622 -69.392 1.00 97.12 748 VAL A N 1
ATOM 5571 C CA . VAL A 1 748 ? 45.232 1.022 -70.129 1.00 97.12 748 VAL A CA 1
ATOM 5572 C C . VAL A 1 748 ? 44.886 -0.001 -71.209 1.00 97.12 748 VAL A C 1
ATOM 5574 O O . VAL A 1 748 ? 43.746 -0.456 -71.275 1.00 97.12 748 VAL A O 1
ATOM 5577 N N . ALA A 1 749 ? 45.866 -0.423 -72.012 1.00 96.38 749 ALA A N 1
ATOM 5578 C CA . ALA A 1 749 ? 45.668 -1.396 -73.082 1.00 96.38 749 ALA A CA 1
ATOM 5579 C C . ALA A 1 749 ? 45.174 -2.756 -72.553 1.00 96.38 749 ALA A C 1
ATOM 5581 O O . ALA A 1 749 ? 44.270 -3.354 -73.132 1.00 96.38 749 ALA A O 1
ATOM 5582 N N . ASP A 1 750 ? 45.716 -3.229 -71.429 1.00 95.06 750 ASP A N 1
ATOM 5583 C CA . ASP A 1 750 ? 45.273 -4.459 -70.765 1.00 95.06 750 ASP A CA 1
ATOM 5584 C C . ASP A 1 750 ? 43.825 -4.345 -70.260 1.00 95.06 750 ASP A C 1
ATOM 5586 O O . ASP A 1 750 ? 43.022 -5.252 -70.482 1.00 95.06 750 ASP A O 1
ATOM 5590 N N . LEU A 1 751 ? 43.449 -3.209 -69.656 1.00 95.12 751 LEU A N 1
ATOM 5591 C CA . LEU A 1 751 ? 42.069 -2.972 -69.218 1.00 95.12 751 LEU A CA 1
ATOM 5592 C C . LEU A 1 751 ? 41.088 -2.908 -70.391 1.00 95.12 751 LEU A C 1
ATOM 5594 O O . LEU A 1 751 ? 40.016 -3.511 -70.301 1.00 95.12 751 LEU A O 1
ATOM 5598 N N . ILE A 1 752 ? 41.456 -2.216 -71.477 1.00 96.06 752 ILE A N 1
ATOM 5599 C CA . ILE A 1 752 ? 40.679 -2.154 -72.723 1.00 96.06 752 ILE A CA 1
ATOM 5600 C C . ILE A 1 752 ? 40.479 -3.563 -73.268 1.00 96.06 752 ILE A C 1
ATOM 5602 O O . ILE A 1 752 ? 39.347 -3.974 -73.521 1.00 96.06 752 ILE A O 1
ATOM 5606 N N . ALA A 1 753 ? 41.563 -4.321 -73.422 1.00 94.44 753 ALA A N 1
ATOM 5607 C CA . ALA A 1 753 ? 41.500 -5.662 -73.969 1.00 94.44 753 ALA A CA 1
ATOM 5608 C C . ALA A 1 753 ? 40.635 -6.590 -73.114 1.00 94.44 753 ALA A C 1
ATOM 5610 O O . ALA A 1 753 ? 39.980 -7.455 -73.675 1.00 94.44 753 ALA A O 1
ATOM 5611 N N . LYS A 1 754 ? 40.571 -6.398 -71.791 1.00 93.56 754 LYS A N 1
ATOM 5612 C CA . LYS A 1 754 ? 39.727 -7.183 -70.874 1.00 93.56 754 LYS A CA 1
ATOM 5613 C C . LYS A 1 754 ? 38.237 -6.840 -70.908 1.00 93.56 754 LYS A C 1
ATOM 5615 O O . LYS A 1 754 ? 37.446 -7.592 -70.343 1.00 93.56 754 LYS A O 1
ATOM 5620 N N . GLN A 1 755 ? 37.822 -5.767 -71.585 1.00 94.25 755 GLN A N 1
ATOM 5621 C CA . GLN A 1 755 ? 36.397 -5.479 -71.756 1.00 94.25 755 GLN A CA 1
ATOM 5622 C C . GLN A 1 755 ? 35.842 -6.198 -72.984 1.00 94.25 755 GLN A C 1
ATOM 5624 O O . GLN A 1 755 ? 36.255 -5.937 -74.112 1.00 94.25 755 GLN A O 1
ATOM 5629 N N . ALA A 1 756 ? 34.840 -7.052 -72.778 1.00 92.12 756 ALA A N 1
ATOM 5630 C CA . ALA A 1 756 ? 34.198 -7.810 -73.851 1.00 92.12 756 ALA A CA 1
ATOM 5631 C C . ALA A 1 756 ? 33.623 -6.904 -74.964 1.00 92.12 756 ALA A C 1
ATOM 5633 O O . ALA A 1 756 ? 33.757 -7.215 -76.144 1.00 92.12 756 ALA A O 1
ATOM 5634 N N . GLY A 1 757 ? 33.089 -5.729 -74.603 1.00 89.12 757 GLY A N 1
ATOM 5635 C CA . GLY A 1 757 ? 32.544 -4.744 -75.549 1.00 89.12 757 GLY A CA 1
ATOM 5636 C C . GLY A 1 757 ? 33.567 -4.067 -76.474 1.00 89.12 757 GLY A C 1
ATOM 5637 O O . GLY A 1 757 ? 33.161 -3.370 -77.403 1.00 89.12 757 GLY A O 1
ATOM 5638 N N . ASN A 1 758 ? 34.870 -4.271 -76.245 1.00 92.88 758 ASN A N 1
ATOM 5639 C CA . ASN A 1 758 ? 35.937 -3.781 -77.124 1.00 92.88 758 ASN A CA 1
ATOM 5640 C C . ASN A 1 758 ? 36.334 -4.782 -78.217 1.00 92.88 758 ASN A C 1
ATOM 5642 O O . ASN A 1 758 ? 37.157 -4.458 -79.076 1.00 92.88 758 ASN A O 1
ATOM 5646 N N . TRP A 1 759 ? 35.770 -5.989 -78.191 1.00 91.19 759 TRP A N 1
ATOM 5647 C CA . TRP A 1 759 ? 35.976 -7.005 -79.214 1.00 91.19 759 TRP A CA 1
ATOM 5648 C C . TRP A 1 759 ? 34.824 -6.972 -80.205 1.00 91.19 759 TRP A C 1
ATOM 5650 O O . TRP A 1 759 ? 33.662 -6.879 -79.817 1.00 91.19 759 TRP A O 1
ATOM 5660 N N . ALA A 1 760 ? 35.134 -7.137 -81.487 1.00 88.12 760 ALA A N 1
ATOM 5661 C CA . ALA A 1 760 ? 34.149 -7.187 -82.561 1.00 88.12 760 ALA A CA 1
ATOM 5662 C C . ALA A 1 760 ? 33.099 -8.303 -82.380 1.00 88.12 760 ALA A C 1
ATOM 5664 O O . ALA A 1 760 ? 31.981 -8.184 -82.874 1.00 88.12 760 ALA A O 1
ATOM 5665 N N . SER A 1 761 ? 33.450 -9.373 -81.658 1.00 87.25 761 SER A N 1
ATOM 5666 C CA . SER A 1 761 ? 32.532 -10.459 -81.290 1.00 87.25 761 SER A CA 1
ATOM 5667 C C . SER A 1 761 ? 31.622 -10.126 -80.099 1.00 87.25 761 SER A C 1
ATOM 5669 O O . SER A 1 761 ? 30.680 -10.864 -79.827 1.00 87.25 761 SER A O 1
ATOM 5671 N N . GLY A 1 762 ? 31.929 -9.065 -79.345 1.00 88.00 762 GLY A N 1
ATOM 5672 C CA . GLY A 1 762 ? 31.346 -8.787 -78.033 1.00 88.00 762 GLY A CA 1
ATOM 5673 C C . GLY A 1 762 ? 31.827 -9.725 -76.919 1.00 88.00 762 GLY A C 1
ATOM 5674 O O . GLY A 1 762 ? 31.285 -9.671 -75.818 1.00 88.00 762 GLY A O 1
ATOM 5675 N N . ILE A 1 763 ? 32.817 -10.588 -77.182 1.00 90.06 763 ILE A N 1
ATOM 5676 C CA . ILE A 1 763 ? 33.351 -11.583 -76.245 1.00 90.06 763 ILE A CA 1
ATOM 5677 C C . ILE A 1 763 ? 34.855 -11.356 -76.068 1.00 90.06 763 ILE A C 1
ATOM 5679 O O . ILE A 1 763 ? 35.615 -11.319 -77.037 1.00 90.06 763 ILE A O 1
ATOM 5683 N N . TYR A 1 764 ? 35.295 -11.256 -74.811 1.00 92.00 764 TYR A N 1
ATOM 5684 C CA . TYR A 1 764 ? 36.713 -11.159 -74.458 1.00 92.00 764 TYR A CA 1
ATOM 5685 C C . TYR A 1 764 ? 37.537 -12.292 -75.092 1.00 92.00 764 TYR A C 1
ATOM 5687 O O . TYR A 1 764 ? 37.184 -13.464 -74.970 1.00 92.00 764 TYR A O 1
ATOM 5695 N N . GLY A 1 765 ? 38.647 -11.945 -75.747 1.00 89.50 765 GLY A N 1
ATOM 5696 C CA . GLY A 1 765 ? 39.576 -12.917 -76.332 1.00 89.50 765 GLY A CA 1
ATOM 5697 C C . GLY A 1 765 ? 39.089 -13.580 -77.627 1.00 89.50 765 GLY A C 1
ATOM 5698 O O . GLY A 1 765 ? 39.747 -14.493 -78.128 1.00 89.50 765 GLY A O 1
ATOM 5699 N N . SER A 1 766 ? 37.957 -13.157 -78.196 1.00 88.25 766 SER A N 1
ATOM 5700 C CA . SER A 1 766 ? 37.405 -13.758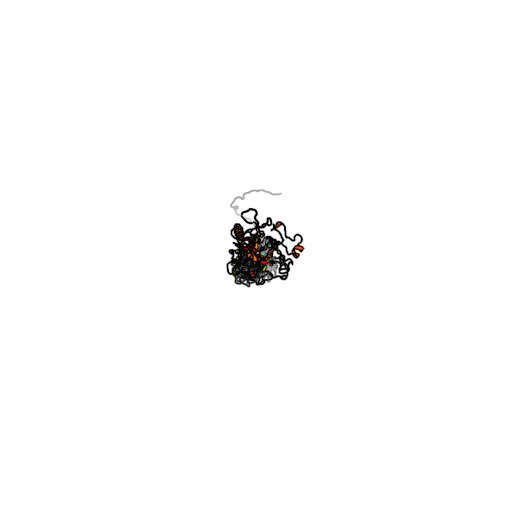 -79.414 1.00 88.25 766 SER A CA 1
ATOM 5701 C C . SER A 1 766 ? 37.165 -12.724 -80.511 1.00 88.25 766 SER A C 1
ATOM 5703 O O . SER A 1 766 ? 36.638 -11.640 -80.268 1.00 88.25 766 SER A O 1
ATOM 5705 N N . GLY A 1 767 ? 37.515 -13.066 -81.751 1.00 87.00 767 GLY A N 1
ATOM 5706 C CA . GLY A 1 767 ? 37.442 -12.143 -82.884 1.00 87.00 767 GLY A CA 1
ATOM 5707 C C . GLY A 1 767 ? 38.541 -11.076 -82.848 1.00 87.00 767 GLY A C 1
ATOM 5708 O O . GLY A 1 767 ? 39.628 -11.303 -82.316 1.00 87.00 767 GLY A O 1
ATOM 5709 N N . LEU A 1 768 ? 38.269 -9.923 -83.459 1.00 89.31 768 LEU A N 1
ATOM 5710 C CA . LEU A 1 768 ? 39.216 -8.813 -83.552 1.00 89.31 768 LEU A CA 1
ATOM 5711 C C . LEU A 1 768 ? 38.973 -7.792 -82.441 1.00 89.31 768 LEU A C 1
ATOM 5713 O O . LEU A 1 768 ? 37.853 -7.308 -82.274 1.00 89.31 768 LEU A O 1
ATOM 5717 N N . LEU A 1 769 ? 40.030 -7.424 -81.725 1.00 92.25 769 LEU A N 1
ATOM 5718 C CA . LEU A 1 769 ? 40.028 -6.252 -80.862 1.00 92.25 769 LEU A CA 1
ATOM 5719 C C . LEU A 1 769 ? 39.974 -4.991 -81.730 1.00 92.25 769 LEU A C 1
ATOM 5721 O O . LEU A 1 769 ? 40.650 -4.911 -82.758 1.00 92.25 769 LEU A O 1
ATOM 5725 N N . HIS A 1 770 ? 39.161 -4.011 -81.339 1.00 91.44 770 HIS A N 1
ATOM 5726 C CA . HIS A 1 770 ? 39.024 -2.787 -82.121 1.00 91.44 770 HIS A CA 1
ATOM 5727 C C . HIS A 1 770 ? 40.355 -2.030 -82.233 1.00 91.44 770 HIS A C 1
ATOM 5729 O O . HIS A 1 770 ? 41.003 -1.732 -81.229 1.00 91.44 770 HIS A O 1
ATOM 5735 N N . ARG A 1 771 ? 40.753 -1.713 -83.469 1.00 90.00 771 ARG A N 1
ATOM 5736 C CA . ARG A 1 771 ? 42.075 -1.165 -83.821 1.00 90.00 771 ARG A CA 1
ATOM 5737 C C . ARG A 1 771 ? 42.112 0.349 -84.004 1.00 90.00 771 ARG A C 1
ATOM 5739 O O . ARG A 1 771 ? 43.160 0.882 -84.360 1.00 90.00 771 ARG A O 1
ATOM 5746 N N . GLY A 1 772 ? 40.991 1.036 -83.794 1.00 89.81 772 GLY A N 1
ATOM 5747 C CA . GLY A 1 772 ? 40.923 2.475 -84.013 1.00 89.81 772 GLY A CA 1
ATOM 5748 C C . GLY A 1 772 ? 40.811 2.903 -85.471 1.00 89.81 772 GLY A C 1
ATOM 5749 O O . GLY A 1 772 ? 40.456 2.115 -86.351 1.00 89.81 772 GLY A O 1
ATOM 5750 N N . ASN A 1 773 ? 41.110 4.180 -85.726 1.00 88.50 773 ASN A N 1
ATOM 5751 C CA . ASN A 1 773 ? 41.082 4.773 -87.064 1.00 88.50 773 ASN A CA 1
ATOM 5752 C C . ASN A 1 773 ? 42.403 4.549 -87.823 1.00 88.50 773 ASN A C 1
ATOM 5754 O O . ASN A 1 773 ? 43.279 5.406 -87.834 1.00 88.50 773 ASN A O 1
ATOM 5758 N N . ASN A 1 774 ? 42.565 3.409 -88.485 1.00 85.38 774 ASN A N 1
ATOM 5759 C CA . ASN A 1 774 ? 43.796 3.074 -89.219 1.00 85.38 774 ASN A CA 1
ATOM 5760 C C . ASN A 1 774 ? 43.701 3.294 -90.745 1.00 85.38 774 ASN A C 1
ATOM 5762 O O . ASN A 1 774 ? 44.545 2.799 -91.497 1.00 85.38 774 ASN A O 1
ATOM 5766 N N . GLN A 1 775 ? 42.673 4.010 -91.209 1.00 79.62 775 GLN A N 1
ATOM 5767 C CA . GLN A 1 775 ? 42.444 4.282 -92.631 1.00 79.62 775 GLN A CA 1
ATOM 5768 C C . GLN A 1 775 ? 43.536 5.181 -93.232 1.00 79.62 775 GLN A C 1
ATOM 5770 O O . GLN A 1 775 ? 44.254 5.875 -92.513 1.00 79.62 775 GLN A O 1
ATOM 5775 N N . THR A 1 776 ? 43.656 5.189 -94.562 1.00 76.69 776 THR A N 1
ATOM 5776 C CA . THR A 1 776 ? 44.577 6.083 -95.283 1.00 76.69 776 THR A CA 1
ATOM 5777 C C . THR A 1 776 ? 44.112 7.537 -95.183 1.00 76.69 776 THR A C 1
ATOM 5779 O O . THR A 1 776 ? 42.985 7.841 -95.570 1.00 76.69 776 THR A O 1
ATOM 5782 N N . GLY A 1 777 ? 44.975 8.438 -94.712 1.00 81.75 777 GLY A N 1
ATOM 5783 C CA . GLY A 1 777 ? 44.670 9.865 -94.580 1.00 81.75 777 GLY A CA 1
ATOM 5784 C C . GLY A 1 777 ? 45.524 10.543 -93.509 1.00 81.75 777 GLY A C 1
ATOM 5785 O O . GLY A 1 777 ? 46.484 9.954 -93.020 1.00 81.75 777 GLY A O 1
ATOM 5786 N N . SER A 1 778 ? 45.173 11.780 -93.161 1.00 86.88 778 SER A N 1
ATOM 5787 C CA . SER A 1 778 ? 45.705 12.478 -91.982 1.00 86.88 778 SER A CA 1
ATOM 5788 C C . SER A 1 778 ? 44.830 12.201 -90.751 1.00 86.88 778 SER A C 1
ATOM 5790 O O . SER A 1 778 ? 43.646 11.894 -90.921 1.00 86.88 778 SER A O 1
ATOM 5792 N N . PRO A 1 779 ? 45.363 12.337 -89.521 1.00 90.25 779 PRO A N 1
ATOM 5793 C CA . PRO A 1 779 ? 44.568 12.253 -88.303 1.00 90.25 779 PRO A CA 1
ATOM 5794 C C . PRO A 1 779 ? 43.395 13.237 -88.318 1.00 90.25 779 PRO A C 1
ATOM 5796 O O . PRO A 1 779 ? 43.520 14.368 -88.792 1.00 90.25 779 PRO A O 1
ATOM 5799 N N . VAL A 1 780 ? 42.258 12.811 -87.772 1.00 90.94 780 VAL A N 1
ATOM 5800 C CA . VAL A 1 780 ? 41.003 13.579 -87.768 1.00 90.94 780 VAL A CA 1
ATOM 5801 C C . VAL A 1 780 ? 40.512 13.842 -86.346 1.00 90.94 780 VAL A C 1
ATOM 5803 O O . VAL A 1 780 ? 40.918 13.170 -85.396 1.00 90.94 780 VAL A O 1
ATOM 5806 N N . SER A 1 781 ? 39.612 14.815 -86.185 1.00 90.69 781 SER A N 1
ATOM 5807 C CA . SER A 1 781 ? 38.932 15.070 -84.909 1.00 90.69 781 SER A CA 1
ATOM 5808 C C . SER A 1 781 ? 38.039 13.893 -84.499 1.00 90.69 781 SER A C 1
ATOM 5810 O O . SER A 1 781 ? 37.575 13.105 -85.333 1.00 90.69 781 SER A O 1
ATOM 5812 N N . ALA A 1 782 ? 37.772 13.755 -83.201 1.00 88.75 782 ALA A N 1
ATOM 5813 C CA . ALA A 1 782 ? 36.875 12.723 -82.670 1.00 88.75 782 ALA A CA 1
ATOM 5814 C C . ALA A 1 782 ? 35.383 13.050 -82.894 1.00 88.75 782 ALA A C 1
ATOM 5816 O O . ALA A 1 782 ? 34.530 12.178 -82.750 1.00 88.75 782 ALA A O 1
ATOM 5817 N N . THR A 1 783 ? 35.055 14.271 -83.336 1.00 85.56 783 THR A N 1
ATOM 5818 C CA . THR A 1 783 ? 33.680 14.703 -83.660 1.00 85.56 783 THR A CA 1
ATOM 5819 C C . THR A 1 783 ? 33.036 13.943 -84.824 1.00 85.56 783 THR A C 1
ATOM 5821 O O . THR A 1 783 ? 31.813 13.879 -84.899 1.00 85.56 783 THR A O 1
ATOM 5824 N N . GLY A 1 784 ? 33.830 13.328 -85.709 1.00 71.75 784 GLY A N 1
ATOM 5825 C CA . GLY A 1 784 ? 33.338 12.551 -86.855 1.00 71.75 784 GLY A CA 1
ATOM 5826 C C . GLY A 1 784 ? 32.706 11.193 -86.516 1.00 71.75 784 GLY A C 1
ATOM 5827 O O . GLY A 1 784 ? 32.218 10.522 -87.421 1.00 71.75 784 GLY A O 1
ATOM 5828 N N . GLY A 1 785 ? 32.708 10.778 -85.242 1.00 75.88 785 GLY A N 1
ATOM 5829 C CA . GLY A 1 785 ? 32.212 9.466 -84.817 1.00 75.88 785 GLY A CA 1
ATOM 5830 C C . GLY A 1 785 ? 33.125 8.303 -85.227 1.00 75.88 785 GLY A C 1
ATOM 5831 O O . GLY A 1 785 ? 34.224 8.507 -85.753 1.00 75.88 785 GLY A O 1
ATOM 5832 N N . ASP A 1 786 ? 32.687 7.070 -84.943 1.00 77.00 786 ASP A N 1
ATOM 5833 C CA . ASP A 1 786 ? 33.392 5.847 -85.346 1.00 77.00 786 ASP A CA 1
ATOM 5834 C C . ASP A 1 786 ? 33.412 5.706 -86.878 1.00 77.00 786 ASP A C 1
ATOM 5836 O O . ASP A 1 786 ? 32.417 5.967 -87.546 1.00 77.00 786 ASP A O 1
ATOM 5840 N N . VAL A 1 787 ? 34.522 5.215 -87.437 1.00 70.38 787 VAL A N 1
ATOM 5841 C CA . VAL A 1 787 ? 34.716 5.003 -88.891 1.00 70.38 787 VAL A CA 1
ATOM 5842 C C . VAL A 1 787 ? 33.603 4.165 -89.528 1.00 70.38 787 VAL A C 1
ATOM 5844 O O . VAL A 1 787 ? 33.260 4.319 -90.696 1.00 70.38 787 VAL A O 1
ATOM 5847 N N . CYS A 1 788 ? 33.060 3.244 -88.749 1.00 67.12 788 CYS A N 1
ATOM 5848 C CA . CYS A 1 788 ? 32.012 2.320 -89.137 1.00 67.12 788 CYS A CA 1
ATOM 5849 C C . CYS A 1 788 ? 30.595 2.812 -88.779 1.00 67.12 788 CYS A C 1
ATOM 5851 O O . CYS A 1 788 ? 29.621 2.118 -89.070 1.00 67.12 788 CYS A O 1
ATOM 5853 N N . ALA A 1 789 ? 30.444 3.989 -88.163 1.00 63.88 789 ALA A N 1
ATOM 5854 C CA . ALA A 1 789 ? 29.139 4.567 -87.856 1.00 63.88 789 ALA A CA 1
ATOM 5855 C C . ALA A 1 789 ? 28.440 5.092 -89.132 1.00 63.88 789 ALA A C 1
ATOM 5857 O O . ALA A 1 789 ? 29.104 5.592 -90.038 1.00 63.88 789 ALA A O 1
ATOM 5858 N N . PRO A 1 790 ? 27.097 4.999 -89.227 1.00 61.09 790 PRO A N 1
ATOM 5859 C CA . PRO A 1 790 ? 26.163 4.532 -88.196 1.00 61.09 790 PRO A CA 1
ATOM 5860 C C . PRO A 1 790 ? 25.956 3.005 -88.164 1.00 61.09 790 PRO A C 1
ATOM 5862 O O . PRO A 1 790 ? 25.193 2.512 -87.336 1.00 61.09 790 PRO A O 1
ATOM 5865 N N . ASN A 1 791 ? 26.597 2.234 -89.047 1.00 70.19 791 ASN A N 1
ATOM 5866 C CA . ASN A 1 791 ? 26.361 0.796 -89.171 1.00 70.19 791 ASN A CA 1
ATOM 5867 C C . ASN A 1 791 ? 27.315 -0.021 -88.283 1.00 70.19 791 ASN A C 1
ATOM 5869 O O . ASN A 1 791 ? 28.383 -0.465 -88.701 1.00 70.19 791 ASN A O 1
ATOM 5873 N N . THR A 1 792 ? 26.888 -0.291 -87.053 1.00 66.88 792 THR A N 1
ATOM 5874 C CA . THR A 1 792 ? 27.658 -1.068 -86.069 1.00 66.88 792 THR A CA 1
ATOM 5875 C C . THR A 1 792 ? 28.024 -2.487 -86.529 1.00 66.88 792 THR A C 1
ATOM 5877 O O . THR A 1 792 ? 29.039 -3.021 -86.081 1.00 66.88 792 THR A O 1
ATOM 5880 N N . ALA A 1 793 ? 27.286 -3.086 -87.476 1.00 68.31 793 ALA A N 1
ATOM 5881 C CA . ALA A 1 793 ? 27.656 -4.373 -88.074 1.00 68.31 793 ALA A CA 1
ATOM 5882 C C . ALA A 1 793 ? 28.937 -4.271 -88.925 1.00 68.31 793 ALA A C 1
ATOM 5884 O O . ALA A 1 793 ? 29.717 -5.221 -88.992 1.00 68.31 793 ALA A O 1
ATOM 5885 N N . ILE A 1 794 ? 29.212 -3.097 -89.509 1.00 69.62 794 ILE A N 1
ATOM 5886 C CA . ILE A 1 794 ? 30.476 -2.825 -90.203 1.00 69.62 794 ILE A CA 1
ATOM 5887 C C . ILE A 1 794 ? 31.629 -2.794 -89.194 1.00 69.62 794 ILE A C 1
ATOM 5889 O O . ILE A 1 794 ? 32.667 -3.397 -89.467 1.00 69.62 794 ILE A O 1
ATOM 5893 N N . CYS A 1 795 ? 31.427 -2.207 -88.006 1.00 68.31 795 CYS A N 1
ATOM 5894 C CA . CYS A 1 795 ? 32.426 -2.193 -86.927 1.00 68.31 795 CYS A CA 1
ATOM 5895 C C . CYS A 1 795 ? 32.828 -3.606 -86.491 1.00 68.31 795 CYS A C 1
ATOM 5897 O O . CYS A 1 795 ? 33.996 -3.856 -86.198 1.00 68.31 795 CYS A O 1
ATOM 5899 N N . ALA A 1 796 ? 31.864 -4.531 -86.453 1.00 70.62 796 ALA A N 1
ATOM 5900 C CA . ALA A 1 796 ? 32.104 -5.934 -86.134 1.00 70.62 796 ALA A CA 1
ATOM 5901 C C . ALA A 1 796 ? 32.851 -6.671 -87.266 1.00 70.62 796 ALA A C 1
ATOM 5903 O O . ALA A 1 796 ? 33.625 -7.588 -87.008 1.00 70.62 796 ALA A O 1
ATOM 5904 N N . SER A 1 797 ? 32.665 -6.251 -88.521 1.00 70.31 797 SER A N 1
ATOM 5905 C CA . SER A 1 797 ? 33.303 -6.883 -89.686 1.00 70.31 797 SER A CA 1
ATOM 5906 C C . SER A 1 797 ? 34.755 -6.446 -89.935 1.00 70.31 797 SER A C 1
ATOM 5908 O O . SER A 1 797 ? 35.564 -7.263 -90.364 1.00 70.31 797 SER A O 1
ATOM 5910 N N . ASN A 1 798 ? 35.111 -5.184 -89.655 1.00 73.25 798 ASN A N 1
ATOM 5911 C CA . ASN A 1 798 ? 36.439 -4.622 -89.963 1.00 73.25 798 ASN A CA 1
ATOM 5912 C C . ASN A 1 798 ? 37.263 -4.224 -88.720 1.00 73.25 798 ASN A C 1
ATOM 5914 O O . ASN A 1 798 ? 38.454 -3.913 -88.834 1.00 73.25 798 ASN A O 1
ATOM 5918 N N . ALA A 1 799 ? 36.637 -4.247 -87.539 1.00 82.38 799 ALA A N 1
ATOM 5919 C CA . ALA A 1 799 ? 37.203 -3.846 -86.255 1.00 82.38 799 ALA A CA 1
ATOM 5920 C C . ALA A 1 799 ? 37.723 -2.393 -86.195 1.00 82.38 799 ALA A C 1
ATOM 5922 O O . ALA A 1 799 ? 38.569 -2.079 -85.356 1.00 82.38 799 ALA A O 1
ATOM 5923 N N . LEU A 1 800 ? 37.207 -1.495 -87.042 1.00 85.38 800 LEU A N 1
ATOM 5924 C CA . LEU A 1 800 ? 37.601 -0.081 -87.114 1.00 85.38 800 LEU A CA 1
ATOM 5925 C C . LEU A 1 800 ? 36.704 0.799 -86.242 1.00 85.38 800 LEU A C 1
ATOM 5927 O O . LEU A 1 800 ? 35.898 1.588 -86.734 1.00 85.38 800 LEU A O 1
ATOM 5931 N N . ARG A 1 801 ? 36.837 0.642 -84.927 1.00 88.56 801 ARG A N 1
ATOM 5932 C CA . ARG A 1 801 ? 36.136 1.459 -83.933 1.00 88.56 801 ARG A CA 1
ATOM 5933 C C . ARG A 1 801 ? 37.144 2.319 -83.180 1.00 88.56 801 ARG A C 1
ATOM 5935 O O . ARG A 1 801 ? 38.168 1.802 -82.742 1.00 88.56 801 ARG A O 1
ATOM 5942 N N . ARG A 1 802 ? 36.849 3.613 -83.068 1.00 90.75 802 ARG A N 1
ATOM 5943 C CA . ARG A 1 802 ? 37.681 4.659 -82.452 1.00 90.75 802 ARG A CA 1
ATOM 5944 C C . ARG A 1 802 ? 37.519 4.716 -80.940 1.00 90.75 802 ARG A C 1
ATOM 5946 O O . ARG A 1 802 ? 38.409 5.196 -80.249 1.00 90.75 802 ARG A O 1
ATOM 5953 N N . THR A 1 803 ? 36.384 4.245 -80.435 1.00 92.00 803 THR A N 1
ATOM 5954 C CA . THR A 1 803 ? 36.080 4.201 -79.004 1.00 92.00 803 THR A CA 1
ATOM 5955 C C . THR A 1 803 ? 36.429 2.861 -78.370 1.00 92.00 803 THR A C 1
ATOM 5957 O O . THR A 1 803 ? 36.103 1.798 -78.904 1.00 92.00 803 THR A O 1
ATOM 5960 N N . HIS A 1 804 ? 37.004 2.925 -77.169 1.00 93.56 804 HIS A N 1
ATOM 5961 C CA . HIS A 1 804 ? 37.179 1.784 -76.276 1.00 93.56 804 HIS A CA 1
ATOM 5962 C C . HIS A 1 804 ? 36.545 2.072 -74.915 1.00 93.56 804 HIS A C 1
ATOM 5964 O O . HIS A 1 804 ? 36.624 3.181 -74.389 1.00 93.56 804 HIS A O 1
ATOM 5970 N N . THR A 1 805 ? 35.927 1.061 -74.317 1.00 93.81 805 THR A N 1
ATOM 5971 C CA . THR A 1 805 ? 35.374 1.118 -72.962 1.00 93.81 805 THR A CA 1
ATOM 5972 C C . THR A 1 805 ? 36.418 0.669 -71.940 1.00 93.81 805 THR A C 1
ATOM 5974 O O . THR A 1 805 ? 37.126 -0.314 -72.150 1.00 93.81 805 THR A O 1
ATOM 5977 N N . LEU A 1 806 ? 36.503 1.378 -70.821 1.00 92.88 806 LEU A N 1
ATOM 5978 C CA . LEU A 1 806 ? 37.296 1.054 -69.635 1.00 92.88 806 LEU A CA 1
ATOM 5979 C C . LEU A 1 806 ? 36.369 0.605 -68.486 1.00 92.88 806 LEU A C 1
ATOM 5981 O O . LEU A 1 806 ? 35.148 0.785 -68.571 1.00 92.88 806 LEU A O 1
ATOM 5985 N N . PRO A 1 807 ? 36.912 0.048 -67.384 1.00 88.31 807 PRO A N 1
ATOM 5986 C CA . PRO A 1 807 ? 36.135 -0.189 -66.171 1.00 88.31 807 PRO A CA 1
ATOM 5987 C C . PRO A 1 807 ? 35.345 1.047 -65.716 1.00 88.31 807 PRO A C 1
ATOM 5989 O O . PRO A 1 807 ? 35.722 2.192 -65.988 1.00 88.31 807 PRO A O 1
ATOM 5992 N N . TYR A 1 808 ? 34.243 0.798 -65.005 1.00 84.38 808 TYR A N 1
ATOM 5993 C CA . TYR A 1 808 ? 33.269 1.813 -64.576 1.00 84.38 808 TYR A CA 1
ATOM 5994 C C . TYR A 1 808 ? 32.515 2.506 -65.729 1.00 84.38 808 TYR A C 1
ATOM 5996 O O . TYR A 1 808 ? 31.927 3.563 -65.530 1.00 84.38 808 TYR A O 1
ATOM 6004 N N . GLY A 1 809 ? 32.511 1.915 -66.932 1.00 85.00 809 GLY A N 1
ATOM 6005 C CA . GLY A 1 809 ? 31.750 2.416 -68.086 1.00 85.00 809 GLY A CA 1
ATOM 6006 C C . GLY A 1 809 ? 32.357 3.650 -68.759 1.00 85.00 809 GLY A C 1
ATOM 6007 O O . GLY A 1 809 ? 31.716 4.275 -69.600 1.00 85.00 809 GLY A O 1
ATOM 6008 N N . GLN A 1 810 ? 33.591 4.008 -68.403 1.00 90.38 810 GLN A N 1
ATOM 6009 C CA . GLN A 1 810 ? 34.298 5.141 -68.993 1.00 90.38 810 GLN A CA 1
ATOM 6010 C C . GLN A 1 810 ? 34.663 4.838 -70.452 1.00 90.38 810 GLN A C 1
ATOM 6012 O O . GLN A 1 810 ? 34.927 3.690 -70.805 1.00 90.38 810 GLN A O 1
ATOM 6017 N N . THR A 1 811 ? 34.702 5.857 -71.309 1.00 92.31 811 THR A N 1
ATOM 6018 C CA . THR A 1 811 ? 35.058 5.708 -72.731 1.00 92.31 811 THR A CA 1
ATOM 6019 C C . THR A 1 811 ? 36.322 6.493 -73.030 1.00 92.31 811 THR A C 1
ATOM 6021 O O . THR A 1 811 ? 36.365 7.679 -72.718 1.00 92.31 811 THR A O 1
ATOM 6024 N N . ILE A 1 812 ? 37.306 5.861 -73.665 1.00 95.44 812 ILE A N 1
ATOM 6025 C CA . ILE A 1 812 ? 38.522 6.496 -74.184 1.00 95.44 812 ILE A CA 1
ATOM 6026 C C . ILE A 1 812 ? 38.489 6.486 -75.718 1.00 95.44 812 ILE A C 1
ATOM 6028 O O . ILE A 1 812 ? 38.041 5.516 -76.332 1.00 95.44 812 ILE A O 1
ATOM 6032 N N . TRP A 1 813 ? 38.918 7.588 -76.328 1.00 94.88 813 TRP A N 1
ATOM 6033 C CA . TRP A 1 813 ? 38.885 7.807 -77.773 1.00 94.88 813 TRP A CA 1
ATOM 6034 C C . TRP A 1 813 ? 40.276 7.740 -78.383 1.00 94.88 813 TRP A C 1
ATOM 6036 O O . TRP A 1 813 ? 41.235 8.267 -77.809 1.00 94.88 813 TRP A O 1
ATOM 6046 N N . ASP A 1 814 ? 40.344 7.128 -79.566 1.00 93.81 814 ASP A N 1
ATOM 6047 C CA . ASP A 1 814 ? 41.524 7.061 -80.429 1.00 93.81 814 ASP A CA 1
ATOM 6048 C C . ASP A 1 814 ? 42.777 6.586 -79.675 1.00 93.81 814 ASP A C 1
ATOM 6050 O O . ASP A 1 814 ? 43.876 7.055 -79.912 1.00 93.81 814 ASP A O 1
ATOM 6054 N N . PHE A 1 815 ? 42.618 5.648 -78.730 1.00 95.69 815 PHE A N 1
ATOM 6055 C CA . PHE A 1 815 ? 43.753 5.051 -78.007 1.00 95.69 815 PHE A CA 1
ATOM 6056 C C . PHE A 1 815 ? 44.588 4.113 -78.901 1.00 95.69 815 PHE A C 1
ATOM 6058 O O . PHE A 1 815 ? 45.683 3.679 -78.553 1.00 95.69 815 PHE A O 1
ATOM 6065 N N . ALA A 1 816 ? 44.051 3.760 -80.065 1.00 92.81 816 ALA A N 1
ATOM 6066 C CA . ALA A 1 816 ? 44.775 3.154 -81.167 1.00 92.81 816 ALA A CA 1
ATOM 6067 C C . ALA A 1 816 ? 44.295 3.783 -82.470 1.00 92.81 816 ALA A C 1
ATOM 6069 O O . ALA A 1 816 ? 43.154 4.247 -82.548 1.00 92.81 816 ALA A O 1
ATOM 6070 N N . GLY A 1 817 ? 45.142 3.752 -83.497 1.00 89.19 817 GLY A N 1
ATOM 6071 C CA . GLY A 1 817 ? 44.864 4.441 -84.750 1.00 89.19 817 GLY A CA 1
ATOM 6072 C C . GLY A 1 817 ? 44.749 5.960 -84.568 1.00 89.19 817 GLY A C 1
ATOM 6073 O O . GLY A 1 817 ? 45.033 6.508 -83.517 1.00 89.19 817 GLY A O 1
ATOM 6074 N N . ASN A 1 818 ? 44.301 6.640 -85.616 1.00 92.69 818 ASN A N 1
ATOM 6075 C CA . ASN A 1 818 ? 44.253 8.092 -85.750 1.00 92.69 818 ASN A CA 1
ATOM 6076 C C . ASN A 1 818 ? 45.647 8.732 -85.791 1.00 92.69 818 ASN A C 1
ATOM 6078 O O . ASN A 1 818 ? 46.181 8.908 -86.894 1.00 92.69 818 ASN A O 1
ATOM 6082 N N . ALA A 1 819 ? 46.252 9.030 -84.642 1.00 93.44 819 ALA A N 1
ATOM 6083 C CA . ALA A 1 819 ? 47.631 9.475 -84.542 1.00 93.44 819 ALA A CA 1
ATOM 6084 C C . ALA A 1 819 ? 48.453 8.516 -83.674 1.00 93.44 819 ALA A C 1
ATOM 6086 O O . ALA A 1 819 ? 48.037 8.071 -82.612 1.00 93.44 819 ALA A O 1
ATOM 6087 N N . MET A 1 820 ? 49.674 8.212 -84.114 1.00 92.06 820 MET A N 1
ATOM 6088 C CA . MET A 1 820 ? 50.587 7.431 -83.278 1.00 92.06 820 MET A CA 1
ATOM 6089 C C . MET A 1 820 ? 51.071 8.293 -82.109 1.00 92.06 820 MET A C 1
ATOM 6091 O O . MET A 1 820 ? 51.586 9.392 -82.322 1.00 92.06 820 MET A O 1
ATOM 6095 N N . GLU A 1 821 ? 50.917 7.815 -80.878 1.00 95.62 821 GLU A N 1
ATOM 6096 C CA . GLU A 1 821 ? 51.090 8.650 -79.688 1.00 95.62 821 GLU A CA 1
ATOM 6097 C C . GLU A 1 821 ? 52.481 8.504 -79.069 1.00 95.62 821 GLU A C 1
ATOM 6099 O O . GLU A 1 821 ? 52.914 7.393 -78.758 1.00 95.62 821 GLU A O 1
ATOM 6104 N N . ALA A 1 822 ? 53.187 9.620 -78.876 1.00 95.50 822 ALA A N 1
ATOM 6105 C CA . ALA A 1 822 ? 54.473 9.638 -78.190 1.00 95.50 822 ALA A CA 1
ATOM 6106 C C . ALA A 1 822 ? 54.298 9.236 -76.722 1.00 95.50 822 ALA A C 1
ATOM 6108 O O . ALA A 1 822 ? 53.361 9.684 -76.060 1.00 95.50 822 ALA A O 1
ATOM 6109 N N . ILE A 1 823 ? 55.236 8.447 -76.199 1.00 95.69 823 ILE A N 1
ATOM 6110 C CA . ILE A 1 823 ? 55.307 8.124 -74.769 1.00 95.69 823 ILE A CA 1
ATOM 6111 C C . ILE A 1 823 ? 56.547 8.720 -74.116 1.00 95.69 823 ILE A C 1
ATOM 6113 O O . ILE A 1 823 ? 57.489 9.133 -74.792 1.00 95.69 823 ILE A O 1
ATOM 6117 N N . LYS A 1 824 ? 56.552 8.768 -72.785 1.00 95.12 824 LYS A N 1
ATOM 6118 C CA . LYS A 1 824 ? 57.673 9.310 -72.011 1.00 95.12 824 LYS A CA 1
ATOM 6119 C C . LYS A 1 824 ? 58.950 8.483 -72.160 1.00 95.12 824 LYS A C 1
ATOM 6121 O O . LYS A 1 824 ? 60.046 9.041 -72.178 1.00 95.12 824 LYS A O 1
ATOM 6126 N N . ASP A 1 825 ? 58.812 7.166 -72.246 1.00 93.50 825 ASP A N 1
ATOM 6127 C CA . ASP A 1 825 ? 59.936 6.241 -72.312 1.00 93.50 825 ASP A CA 1
ATOM 6128 C C . ASP A 1 825 ? 60.689 6.339 -73.641 1.00 93.50 825 ASP A C 1
ATOM 6130 O O . ASP A 1 825 ? 60.107 6.466 -74.721 1.00 93.50 825 ASP A O 1
ATOM 6134 N N . THR A 1 826 ? 62.005 6.180 -73.558 1.00 92.25 826 THR A N 1
ATOM 6135 C CA . THR A 1 826 ? 62.890 6.000 -74.708 1.00 92.25 826 THR A CA 1
ATOM 6136 C C . THR A 1 826 ? 63.434 4.578 -74.695 1.00 92.25 826 THR A C 1
ATOM 6138 O O . THR A 1 826 ? 63.495 3.925 -73.650 1.00 92.25 826 THR A O 1
ATOM 6141 N N . ASN A 1 827 ? 63.812 4.050 -75.858 1.00 92.50 827 ASN A N 1
ATOM 6142 C CA . ASN A 1 827 ? 64.332 2.691 -75.942 1.00 92.50 827 ASN A CA 1
ATOM 6143 C C . ASN A 1 827 ? 65.450 2.547 -76.982 1.00 92.50 827 ASN A C 1
ATOM 6145 O O . ASN A 1 827 ? 65.227 2.625 -78.191 1.00 92.50 827 ASN A O 1
ATOM 6149 N N . SER A 1 828 ? 66.656 2.258 -76.498 1.00 91.31 828 SER A N 1
ATOM 6150 C CA . SER A 1 828 ? 67.843 1.948 -77.307 1.00 91.31 828 SER A CA 1
ATOM 6151 C C . SER A 1 828 ? 68.151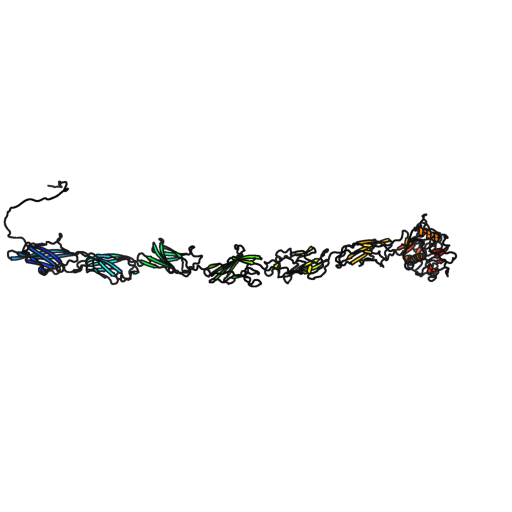 0.448 -77.389 1.00 91.31 828 SER A C 1
ATOM 6153 O O . SER A 1 828 ? 69.128 0.053 -78.022 1.00 91.31 828 SER A O 1
ATOM 6155 N N . VAL A 1 829 ? 67.327 -0.407 -76.773 1.00 92.19 829 VAL A N 1
ATOM 6156 C CA . VAL A 1 829 ? 67.548 -1.858 -76.752 1.00 92.19 829 VAL A CA 1
ATOM 6157 C C . VAL A 1 829 ? 67.382 -2.421 -78.166 1.00 92.19 829 VAL A C 1
ATOM 6159 O O . VAL A 1 829 ? 66.475 -2.041 -78.912 1.00 92.19 829 VAL A O 1
ATOM 6162 N N . ILE A 1 830 ? 68.282 -3.321 -78.560 1.00 90.75 830 ILE A N 1
ATOM 6163 C CA . ILE A 1 830 ? 68.188 -4.064 -79.819 1.00 90.75 830 ILE A CA 1
ATOM 6164 C C . ILE A 1 830 ? 67.564 -5.421 -79.504 1.00 90.75 830 ILE A C 1
ATOM 6166 O O . ILE A 1 830 ? 68.107 -6.191 -78.716 1.00 90.75 830 ILE A O 1
ATOM 6170 N N . TYR A 1 831 ? 66.417 -5.698 -80.116 1.00 91.62 831 TYR A N 1
ATOM 6171 C CA . TYR A 1 831 ? 65.667 -6.933 -79.908 1.00 91.62 831 TYR A CA 1
ATOM 6172 C C . TYR A 1 831 ? 65.871 -7.904 -81.074 1.00 91.62 831 TYR A C 1
ATOM 6174 O O . TYR A 1 831 ? 66.056 -7.486 -82.218 1.00 91.62 831 TYR A O 1
ATOM 6182 N N . SER A 1 832 ? 65.804 -9.203 -80.779 1.00 89.38 832 SER A N 1
ATOM 6183 C CA . SER A 1 832 ? 65.762 -10.282 -81.767 1.00 89.38 832 SER A CA 1
ATOM 6184 C C . SER A 1 832 ? 64.562 -11.188 -81.448 1.00 89.38 832 SER A C 1
ATOM 6186 O O . SER A 1 832 ? 64.562 -11.783 -80.369 1.00 89.38 832 SER A O 1
ATOM 6188 N N . PRO A 1 833 ? 63.538 -11.271 -82.320 1.00 92.31 833 PRO A N 1
ATOM 6189 C CA . PRO A 1 833 ? 63.376 -10.499 -83.556 1.00 92.31 833 PRO A CA 1
ATOM 6190 C C . PRO A 1 833 ? 63.164 -8.996 -83.283 1.00 92.31 833 PRO A C 1
ATOM 6192 O O . PRO A 1 833 ? 62.665 -8.597 -82.232 1.00 92.31 833 PRO A O 1
ATOM 6195 N N . ALA A 1 834 ? 63.544 -8.146 -84.243 1.00 90.56 834 ALA A N 1
ATOM 6196 C CA . ALA A 1 834 ? 63.424 -6.688 -84.110 1.00 90.56 834 ALA A CA 1
ATOM 6197 C C . ALA A 1 834 ? 61.987 -6.169 -84.320 1.00 90.56 834 ALA A C 1
ATOM 6199 O O . ALA A 1 834 ? 61.712 -4.989 -84.103 1.00 90.56 834 ALA A O 1
ATOM 6200 N N . TYR A 1 835 ? 61.069 -7.042 -84.735 1.00 93.44 835 TYR A N 1
ATOM 6201 C CA . TYR A 1 835 ? 59.638 -6.780 -84.787 1.00 93.44 835 TYR A CA 1
ATOM 6202 C C . TYR A 1 835 ? 58.860 -8.032 -84.369 1.00 93.44 835 TYR A C 1
ATOM 6204 O O . TYR A 1 835 ? 59.324 -9.150 -84.588 1.00 93.44 835 TYR A O 1
ATOM 6212 N N . VAL A 1 836 ? 57.677 -7.839 -83.785 1.00 94.12 836 VAL A N 1
ATOM 6213 C CA . VAL A 1 836 ? 56.783 -8.911 -83.321 1.00 94.12 836 VAL A CA 1
ATOM 6214 C C . VAL A 1 836 ? 55.315 -8.535 -83.521 1.00 94.12 836 VAL A C 1
ATOM 6216 O O . VAL A 1 836 ? 54.956 -7.353 -83.507 1.00 94.12 836 VAL A O 1
ATOM 6219 N N . TYR A 1 837 ? 54.455 -9.544 -83.648 1.00 92.19 837 TYR A N 1
ATOM 6220 C CA . TYR A 1 837 ? 53.005 -9.385 -83.536 1.00 92.19 837 TYR A CA 1
ATOM 6221 C C . TYR A 1 837 ? 52.575 -9.836 -82.135 1.00 92.19 837 TYR A C 1
ATOM 6223 O O . TYR A 1 837 ? 52.706 -11.024 -81.826 1.00 92.19 837 TYR A O 1
ATOM 6231 N N . PRO A 1 838 ? 52.056 -8.946 -81.264 1.00 92.19 838 PRO A N 1
ATOM 6232 C CA . PRO A 1 838 ? 51.806 -9.275 -79.860 1.00 92.19 838 PRO A CA 1
ATOM 6233 C C . PRO A 1 838 ? 50.918 -10.503 -79.629 1.00 92.19 838 PRO A C 1
ATOM 6235 O O . PRO A 1 838 ? 51.111 -11.216 -78.649 1.00 92.19 838 PRO A O 1
ATOM 6238 N N . ALA A 1 839 ? 49.976 -10.772 -80.541 1.00 89.56 839 ALA A N 1
ATOM 6239 C CA . ALA A 1 839 ? 49.089 -11.933 -80.484 1.00 89.56 839 ALA A CA 1
ATOM 6240 C C . ALA A 1 839 ? 49.798 -13.274 -80.772 1.00 89.56 839 ALA A C 1
ATOM 6242 O O . ALA A 1 839 ? 49.338 -14.314 -80.311 1.00 89.56 839 ALA A O 1
ATOM 6243 N N . GLN A 1 840 ? 50.899 -13.262 -81.531 1.00 87.88 840 GLN A N 1
ATOM 6244 C CA . GLN A 1 840 ? 51.672 -14.456 -81.908 1.00 87.88 840 GLN A CA 1
ATOM 6245 C C . GLN A 1 840 ? 52.863 -14.700 -80.983 1.00 87.88 840 GLN A C 1
ATOM 6247 O O . GLN A 1 840 ? 53.181 -15.834 -80.640 1.00 87.88 840 GLN A O 1
ATOM 6252 N N . ASN A 1 841 ? 53.520 -13.621 -80.577 1.00 85.69 841 ASN A N 1
ATOM 6253 C CA . ASN A 1 841 ? 54.857 -13.631 -80.000 1.00 85.69 841 ASN A CA 1
ATOM 6254 C C . ASN A 1 841 ? 54.836 -13.423 -78.474 1.00 85.69 841 ASN A C 1
ATOM 6256 O O . ASN A 1 841 ? 55.594 -12.614 -77.942 1.00 85.69 841 ASN A O 1
ATOM 6260 N N . THR A 1 842 ? 53.930 -14.082 -77.743 1.00 80.12 842 THR A N 1
ATOM 6261 C CA . THR A 1 842 ? 53.609 -13.784 -76.322 1.00 80.12 842 THR A CA 1
ATOM 6262 C C . THR A 1 842 ? 54.781 -13.898 -75.338 1.00 80.12 842 THR A C 1
ATOM 6264 O O . THR A 1 842 ? 54.740 -13.272 -74.282 1.00 80.12 842 THR A O 1
ATOM 6267 N N . GLY A 1 843 ? 55.838 -14.640 -75.682 1.00 81.44 843 GLY A N 1
ATOM 6268 C CA . GLY A 1 843 ? 57.033 -14.821 -74.846 1.00 81.44 843 GLY A CA 1
ATOM 6269 C C . GLY A 1 843 ? 58.263 -14.004 -75.256 1.00 81.44 843 GLY A C 1
ATOM 6270 O O . GLY A 1 843 ? 59.262 -14.029 -74.539 1.00 81.44 843 GLY A O 1
ATOM 6271 N N . ASP A 1 844 ? 58.223 -13.288 -76.383 1.00 89.31 844 ASP A N 1
ATOM 6272 C CA . ASP A 1 844 ? 59.399 -12.575 -76.890 1.00 89.31 844 ASP A CA 1
ATOM 6273 C C . ASP A 1 844 ? 59.707 -11.335 -76.047 1.00 89.31 844 ASP A C 1
ATOM 6275 O O . ASP A 1 844 ? 58.806 -10.580 -75.683 1.00 89.31 844 ASP A O 1
ATOM 6279 N N . ALA A 1 845 ? 60.991 -11.059 -75.792 1.00 91.06 845 ALA A N 1
ATOM 6280 C CA . ALA A 1 845 ? 61.424 -9.947 -74.936 1.00 91.06 845 ALA A CA 1
ATOM 6281 C C . ALA A 1 845 ? 60.861 -8.579 -75.375 1.00 91.06 845 ALA A C 1
ATOM 6283 O O . ALA A 1 845 ? 60.537 -7.740 -74.533 1.00 91.06 845 ALA A O 1
ATOM 6284 N N . LEU A 1 846 ? 60.700 -8.367 -76.687 1.00 92.88 846 LEU A N 1
ATOM 6285 C CA . LEU A 1 846 ? 60.082 -7.160 -77.241 1.00 92.88 846 LEU A CA 1
ATOM 6286 C C . LEU A 1 846 ? 58.582 -7.078 -76.906 1.00 92.88 846 LEU A C 1
ATOM 6288 O O . LEU A 1 846 ? 58.083 -6.014 -76.536 1.00 92.88 846 LEU A O 1
ATOM 6292 N N . ASN A 1 847 ? 57.869 -8.204 -76.976 1.00 92.44 847 ASN A N 1
ATOM 6293 C CA . ASN A 1 847 ? 56.454 -8.266 -76.627 1.00 92.44 847 ASN A CA 1
ATOM 6294 C C . ASN A 1 847 ? 56.228 -8.162 -75.111 1.00 92.44 847 ASN A C 1
ATOM 6296 O O . ASN A 1 847 ? 55.322 -7.460 -74.677 1.00 92.44 847 ASN A O 1
ATOM 6300 N N . LEU A 1 848 ? 57.089 -8.773 -74.290 1.00 91.19 848 LEU A N 1
ATOM 6301 C CA . LEU A 1 848 ? 57.040 -8.626 -72.830 1.00 91.19 848 LEU A CA 1
ATOM 6302 C C . LEU A 1 848 ? 57.215 -7.159 -72.400 1.00 91.19 848 LEU A C 1
ATOM 6304 O O . LEU A 1 848 ? 56.570 -6.708 -71.452 1.00 91.19 848 LEU A O 1
ATOM 6308 N N . ALA A 1 849 ? 58.070 -6.413 -73.108 1.00 91.81 849 ALA A N 1
ATOM 6309 C CA . ALA A 1 849 ? 58.348 -5.014 -72.806 1.00 91.81 849 ALA A CA 1
ATOM 6310 C C . ALA A 1 849 ? 57.215 -4.070 -73.238 1.00 91.81 849 ALA A C 1
ATOM 6312 O O . ALA A 1 849 ? 56.867 -3.160 -72.488 1.00 91.81 849 ALA A O 1
ATOM 6313 N N . PHE A 1 850 ? 56.631 -4.266 -74.423 1.00 93.50 850 PHE A N 1
ATOM 6314 C CA . PHE A 1 850 ? 55.729 -3.281 -75.035 1.00 93.50 850 PHE A CA 1
ATOM 6315 C C . PHE A 1 850 ? 54.320 -3.814 -75.329 1.00 93.50 850 PHE A C 1
ATOM 6317 O O . PHE A 1 850 ? 53.381 -3.027 -75.407 1.00 93.50 850 PHE A O 1
ATOM 6324 N N . GLY A 1 851 ? 54.120 -5.113 -75.478 1.00 90.50 851 GLY A N 1
ATOM 6325 C CA . GLY A 1 851 ? 52.812 -5.684 -75.773 1.00 90.50 851 GLY A CA 1
ATOM 6326 C C . GLY A 1 851 ? 52.113 -6.245 -74.542 1.00 90.50 851 GLY A C 1
ATOM 6327 O O . GLY A 1 851 ? 52.193 -5.693 -73.436 1.00 90.50 851 GLY A O 1
ATOM 6328 N N . THR A 1 852 ? 51.383 -7.337 -74.759 1.00 86.06 852 THR A N 1
ATOM 6329 C CA . THR A 1 852 ? 50.577 -8.001 -73.734 1.00 86.06 852 THR A CA 1
ATOM 6330 C C . THR A 1 852 ? 51.183 -9.332 -73.319 1.00 86.06 852 THR A C 1
ATOM 6332 O O . THR A 1 852 ? 51.714 -10.075 -74.139 1.00 86.06 852 THR A O 1
ATOM 6335 N N . THR A 1 853 ? 51.069 -9.635 -72.028 1.00 78.56 853 THR A N 1
ATOM 6336 C CA . THR A 1 853 ? 51.461 -10.919 -71.429 1.00 78.56 853 THR A CA 1
ATOM 6337 C C . THR A 1 853 ? 50.276 -11.658 -70.808 1.00 78.56 853 THR A C 1
ATOM 6339 O O . THR A 1 853 ? 50.409 -12.816 -70.426 1.00 78.56 853 THR A O 1
ATOM 6342 N N . ALA A 1 854 ? 49.120 -10.994 -70.697 1.00 80.25 854 ALA A N 1
ATOM 6343 C CA . ALA A 1 854 ? 47.944 -11.478 -69.970 1.00 80.25 854 ALA A CA 1
ATOM 6344 C C . ALA A 1 854 ? 46.694 -11.623 -70.852 1.00 80.25 854 ALA A C 1
ATOM 6346 O O . ALA A 1 854 ? 45.699 -12.203 -70.417 1.00 80.25 854 ALA A O 1
ATOM 6347 N N . VAL A 1 855 ? 46.732 -11.101 -72.081 1.00 83.12 855 VAL A N 1
ATOM 6348 C CA . VAL A 1 855 ? 45.607 -11.138 -73.018 1.00 83.12 855 VAL A CA 1
ATOM 6349 C C . VAL A 1 855 ? 45.952 -12.076 -74.164 1.00 83.12 855 VAL A C 1
ATOM 6351 O O . VAL A 1 855 ? 46.952 -11.887 -74.855 1.00 83.12 855 VAL A O 1
ATOM 6354 N N . THR A 1 856 ? 45.100 -13.071 -74.383 1.00 85.12 856 THR A N 1
ATOM 6355 C CA . THR A 1 856 ? 45.189 -14.013 -75.501 1.00 85.12 856 THR A CA 1
ATOM 6356 C C . THR A 1 856 ? 43.962 -13.882 -76.397 1.00 85.12 856 THR A C 1
ATOM 6358 O O . THR A 1 856 ? 42.968 -13.251 -76.034 1.00 85.12 856 THR A O 1
ATOM 6361 N N . CYS A 1 857 ? 44.036 -14.455 -77.595 1.00 87.62 857 CYS A N 1
ATOM 6362 C CA . CYS A 1 857 ? 42.928 -14.461 -78.538 1.00 87.62 857 CYS A CA 1
ATOM 6363 C C . CYS A 1 857 ? 42.901 -15.749 -79.366 1.00 87.62 857 CYS A C 1
ATOM 6365 O O . CYS A 1 857 ? 43.923 -16.412 -79.524 1.00 87.62 857 CYS A O 1
ATOM 6367 N N . SER A 1 858 ? 41.743 -16.091 -79.933 1.00 81.38 858 SER A N 1
ATOM 6368 C CA . SER A 1 858 ? 41.579 -17.294 -80.767 1.00 81.38 858 SER A CA 1
ATOM 6369 C C . SER A 1 858 ? 41.922 -17.102 -82.258 1.00 81.38 858 SER A C 1
ATOM 6371 O O . SER A 1 858 ? 42.016 -18.082 -82.989 1.00 81.38 858 SER A O 1
ATOM 6373 N N . GLY A 1 859 ? 42.112 -15.861 -82.730 1.00 70.50 859 GLY A N 1
ATOM 6374 C CA . GLY A 1 859 ? 42.273 -15.496 -84.153 1.00 70.50 859 GLY A CA 1
ATOM 6375 C C . GLY A 1 859 ? 43.710 -15.202 -84.612 1.00 70.50 859 GLY A C 1
ATOM 6376 O O . GLY A 1 859 ? 43.917 -14.417 -85.534 1.00 70.50 859 GLY A O 1
ATOM 6377 N N . VAL A 1 860 ? 44.709 -15.787 -83.949 1.00 78.38 860 VAL A N 1
ATOM 6378 C CA . VAL A 1 860 ? 46.134 -15.408 -84.047 1.00 78.38 860 VAL A CA 1
ATOM 6379 C C . VAL A 1 860 ? 46.746 -15.593 -85.451 1.00 78.38 860 VAL A C 1
ATOM 6381 O O . VAL A 1 860 ? 47.720 -14.923 -85.791 1.00 78.38 860 VAL A O 1
ATOM 6384 N N . GLY A 1 861 ? 46.191 -16.488 -86.276 1.00 72.94 861 GLY A N 1
ATOM 6385 C CA . GLY A 1 861 ? 46.679 -16.793 -87.631 1.00 72.94 861 GLY A CA 1
ATOM 6386 C C . GLY A 1 861 ? 46.081 -15.948 -88.765 1.00 72.94 861 GLY A C 1
ATOM 6387 O O . GLY A 1 861 ? 46.443 -16.163 -89.919 1.00 72.94 861 GLY A O 1
ATOM 6388 N N . GLY A 1 862 ? 45.154 -15.029 -88.471 1.00 79.00 862 GLY A N 1
ATOM 6389 C CA . GLY A 1 862 ? 44.575 -14.122 -89.470 1.00 79.00 862 GLY A CA 1
ATOM 6390 C C . GLY A 1 862 ? 45.500 -12.941 -89.815 1.00 79.00 862 GLY A C 1
ATOM 6391 O O . GLY A 1 862 ? 46.367 -12.598 -89.008 1.00 79.00 862 GLY A O 1
ATOM 6392 N N . PRO A 1 863 ? 45.311 -12.273 -90.971 1.00 79.94 863 PRO A N 1
ATOM 6393 C CA . PRO A 1 863 ? 46.164 -11.159 -91.405 1.00 79.94 863 PRO A CA 1
ATOM 6394 C C . PRO A 1 863 ? 46.110 -9.924 -90.484 1.00 79.94 863 PRO A C 1
ATOM 6396 O O . PRO A 1 863 ? 46.955 -9.033 -90.590 1.00 79.94 863 PRO A O 1
ATOM 6399 N N . GLU A 1 864 ? 45.128 -9.850 -89.585 1.00 83.75 864 GLU A N 1
ATOM 6400 C CA . GLU A 1 864 ? 44.932 -8.785 -88.600 1.00 83.75 864 GLU A CA 1
ATOM 6401 C C . GLU A 1 864 ? 45.533 -9.085 -87.216 1.00 83.75 864 GLU A C 1
ATOM 6403 O O . GLU A 1 864 ? 45.492 -8.207 -86.353 1.00 83.75 864 GLU A O 1
ATOM 6408 N N . TYR A 1 865 ? 46.049 -10.300 -86.975 1.00 87.38 865 TYR A N 1
ATOM 6409 C CA . TYR A 1 865 ? 46.670 -10.723 -85.706 1.00 87.38 865 TYR A CA 1
ATOM 6410 C C . TYR A 1 865 ? 45.847 -10.327 -84.463 1.00 87.38 865 TYR A C 1
ATOM 6412 O O . TYR A 1 865 ? 46.334 -9.661 -83.545 1.00 87.38 865 TYR A O 1
ATOM 6420 N N . CYS A 1 866 ? 44.559 -10.690 -84.467 1.00 90.06 866 CYS A N 1
ATOM 6421 C CA . CYS A 1 866 ? 43.564 -10.360 -83.434 1.00 90.06 866 CYS A CA 1
ATOM 6422 C C . CYS A 1 866 ? 43.311 -8.870 -83.173 1.00 90.06 866 CYS A C 1
ATOM 6424 O O . CYS A 1 866 ? 42.632 -8.525 -82.208 1.00 90.06 866 CYS A O 1
ATOM 6426 N N . GLY A 1 867 ? 43.838 -7.972 -83.998 1.00 90.75 867 GLY A N 1
ATOM 6427 C CA . GLY A 1 867 ? 43.717 -6.539 -83.771 1.00 90.75 867 GLY A CA 1
ATOM 6428 C C . GLY A 1 867 ? 44.663 -5.978 -82.707 1.00 90.75 867 GLY A C 1
ATOM 6429 O O . GLY A 1 867 ? 44.464 -4.861 -82.238 1.00 90.75 867 GLY A O 1
ATOM 6430 N N . PHE A 1 868 ? 45.700 -6.725 -82.312 1.00 93.25 868 PHE A N 1
ATOM 6431 C CA . PHE A 1 868 ? 46.665 -6.237 -81.316 1.00 93.25 868 PHE A CA 1
ATOM 6432 C C . PHE A 1 868 ? 47.660 -5.232 -81.913 1.00 93.25 868 PHE A C 1
ATOM 6434 O O . PHE A 1 868 ? 48.230 -4.426 -81.177 1.00 93.25 868 PHE A O 1
ATOM 6441 N N . GLY A 1 869 ? 47.817 -5.256 -83.238 1.00 92.75 869 GLY A N 1
ATOM 6442 C CA . GLY A 1 869 ? 48.744 -4.423 -83.993 1.00 92.75 869 GLY A CA 1
ATOM 6443 C C . GLY A 1 869 ? 50.149 -5.020 -84.074 1.00 92.75 869 GLY A C 1
ATOM 6444 O O . GLY A 1 869 ? 50.330 -6.227 -83.907 1.00 92.75 869 GLY A O 1
ATOM 6445 N N . LYS A 1 870 ? 51.149 -4.186 -84.369 1.00 93.50 870 LYS A N 1
ATOM 6446 C CA . LYS A 1 870 ? 52.548 -4.600 -84.569 1.00 93.50 870 LYS A CA 1
ATOM 6447 C C . LYS A 1 870 ? 53.483 -3.804 -83.663 1.00 93.50 870 LYS A C 1
ATOM 6449 O O . LYS A 1 870 ? 53.337 -2.591 -83.521 1.00 93.50 870 LYS A O 1
ATOM 6454 N N . ILE A 1 871 ? 54.484 -4.478 -83.099 1.00 95.56 871 ILE A N 1
ATOM 6455 C CA . ILE A 1 871 ? 55.617 -3.816 -82.448 1.00 95.56 871 ILE A CA 1
ATOM 6456 C C . ILE A 1 871 ? 56.818 -3.901 -83.390 1.00 95.56 871 ILE A C 1
ATOM 6458 O O . ILE A 1 871 ? 57.267 -5.000 -83.710 1.00 95.56 871 ILE A O 1
ATOM 6462 N N . ASP A 1 872 ? 57.325 -2.761 -83.859 1.00 94.06 872 ASP A N 1
ATOM 6463 C CA . ASP A 1 872 ? 58.401 -2.687 -84.854 1.00 94.06 872 ASP A CA 1
ATOM 6464 C C . ASP A 1 872 ? 59.535 -1.757 -84.411 1.00 94.06 872 ASP A C 1
ATOM 6466 O O . ASP A 1 872 ? 59.438 -0.527 -84.454 1.00 94.06 872 ASP A O 1
ATOM 6470 N N . PHE A 1 873 ? 60.615 -2.371 -83.936 1.00 94.94 873 PHE A N 1
ATOM 6471 C CA . PHE A 1 873 ? 61.819 -1.708 -83.444 1.00 94.94 873 PHE A CA 1
ATOM 6472 C C . PHE A 1 873 ? 63.001 -1.969 -84.393 1.00 94.94 873 PHE A C 1
ATOM 6474 O O . PHE A 1 873 ? 64.159 -1.828 -84.002 1.00 94.94 873 PHE A O 1
ATOM 6481 N N . SER A 1 874 ? 62.735 -2.319 -85.655 1.00 91.69 874 SER A N 1
ATOM 6482 C CA . SER A 1 874 ? 63.770 -2.562 -86.671 1.00 91.69 874 SER A CA 1
ATOM 6483 C C . SER A 1 874 ? 64.652 -1.342 -86.948 1.00 91.69 874 SER A C 1
ATOM 6485 O O . SER A 1 874 ? 65.837 -1.496 -87.238 1.00 91.69 874 SER A O 1
ATOM 6487 N N . ASN A 1 875 ? 64.117 -0.129 -86.790 1.00 89.56 875 ASN A N 1
ATOM 6488 C CA . ASN A 1 875 ? 64.916 1.091 -86.813 1.00 89.56 875 ASN A CA 1
ATOM 6489 C C . ASN A 1 875 ? 65.641 1.284 -85.470 1.00 89.56 875 ASN A C 1
ATOM 6491 O O . ASN A 1 875 ? 65.075 1.812 -84.512 1.00 89.56 875 ASN A O 1
ATOM 6495 N N . SER A 1 876 ? 66.895 0.835 -85.395 1.00 86.56 876 SER A N 1
ATOM 6496 C CA . SER A 1 876 ? 67.759 0.974 -84.215 1.00 86.56 876 SER A CA 1
ATOM 6497 C C . SER A 1 876 ? 68.564 2.277 -84.173 1.00 86.56 876 SER A C 1
ATOM 6499 O O . SER A 1 876 ? 69.334 2.472 -83.237 1.00 86.56 876 SER A O 1
ATOM 6501 N N . ALA A 1 877 ? 68.426 3.156 -85.173 1.00 87.81 877 ALA A N 1
ATOM 6502 C CA . ALA A 1 877 ? 69.144 4.434 -85.234 1.00 87.81 877 ALA A CA 1
ATOM 6503 C C . ALA A 1 877 ? 68.477 5.544 -84.400 1.00 87.81 877 ALA A C 1
ATOM 6505 O O . ALA A 1 877 ? 69.028 6.634 -84.276 1.00 87.81 877 ALA A O 1
ATOM 6506 N N . VAL A 1 878 ? 67.291 5.281 -83.848 1.00 92.06 878 VAL A N 1
ATOM 6507 C CA . VAL A 1 878 ? 66.484 6.246 -83.095 1.00 92.06 878 VAL A CA 1
ATOM 6508 C C . VAL A 1 878 ? 65.980 5.632 -81.792 1.00 92.06 878 VAL A C 1
ATOM 6510 O O . VAL A 1 878 ? 65.904 4.409 -81.672 1.00 92.06 878 VAL A O 1
ATOM 6513 N N . THR A 1 879 ? 65.632 6.471 -80.813 1.00 92.44 879 THR A N 1
ATOM 6514 C CA . THR A 1 879 ? 65.251 6.011 -79.463 1.00 92.44 879 THR A CA 1
ATOM 6515 C C . THR A 1 879 ? 63.843 6.410 -79.022 1.00 92.44 879 THR A C 1
ATOM 6517 O O . THR A 1 879 ? 63.353 5.855 -78.037 1.00 92.44 879 THR A O 1
ATOM 6520 N N . GLY A 1 880 ? 63.174 7.326 -79.731 1.00 92.38 880 GLY A N 1
ATOM 6521 C CA . GLY A 1 880 ? 61.801 7.719 -79.424 1.00 92.38 880 GLY A CA 1
ATOM 6522 C C . GLY A 1 880 ? 60.820 6.582 -79.703 1.00 92.38 880 GLY A C 1
ATOM 6523 O O . GLY A 1 880 ? 60.949 5.864 -80.701 1.00 92.38 880 GLY A O 1
ATOM 6524 N N . VAL A 1 881 ? 59.840 6.414 -78.815 1.00 93.31 881 VAL A N 1
ATOM 6525 C CA . VAL A 1 881 ? 58.805 5.383 -78.936 1.00 93.31 881 VAL A CA 1
ATOM 6526 C C . VAL A 1 881 ? 57.437 6.036 -79.095 1.00 93.31 881 VAL A C 1
ATOM 6528 O O . VAL A 1 881 ? 57.083 6.957 -78.355 1.00 93.31 881 VAL A O 1
ATOM 6531 N N . TRP A 1 882 ? 56.669 5.515 -80.051 1.00 93.81 882 TRP A N 1
ATOM 6532 C CA . TRP A 1 882 ? 55.264 5.850 -80.272 1.00 93.81 882 TRP A CA 1
ATOM 6533 C C . TRP A 1 882 ? 54.395 4.606 -80.162 1.00 93.81 882 TRP A C 1
ATOM 6535 O O . TRP A 1 882 ? 54.854 3.497 -80.450 1.00 93.81 882 TRP A O 1
ATOM 6545 N N . ARG A 1 883 ? 53.145 4.791 -79.743 1.00 95.88 883 ARG A N 1
ATOM 6546 C CA . ARG A 1 883 ? 52.184 3.735 -79.421 1.00 95.88 883 ARG A CA 1
ATOM 6547 C C . ARG A 1 883 ? 50.894 3.860 -80.230 1.00 95.88 883 ARG A C 1
ATOM 6549 O O . ARG A 1 883 ? 50.644 4.884 -80.856 1.00 95.88 883 ARG A O 1
ATOM 6556 N N . GLY A 1 884 ? 50.095 2.792 -80.246 1.00 93.81 884 GLY A N 1
ATOM 6557 C CA . GLY A 1 884 ? 48.733 2.780 -80.809 1.00 93.81 884 GLY A CA 1
ATOM 6558 C C . GLY A 1 884 ? 48.652 2.619 -82.334 1.00 93.81 884 GLY A C 1
ATOM 6559 O O . GLY A 1 884 ? 47.691 2.032 -82.838 1.00 93.81 884 GLY A O 1
ATOM 6560 N N . GLY A 1 885 ? 49.687 3.057 -83.060 1.00 91.38 885 GLY A N 1
ATOM 6561 C CA . GLY A 1 885 ? 49.685 3.141 -84.526 1.00 91.38 885 GLY A CA 1
ATOM 6562 C C . GLY A 1 885 ? 48.836 4.314 -85.025 1.00 91.38 885 GLY A C 1
ATOM 6563 O O . GLY A 1 885 ? 47.983 4.814 -84.303 1.00 91.38 885 GLY A O 1
ATOM 6564 N N . GLY A 1 886 ? 49.081 4.776 -86.247 1.00 89.56 886 GLY A N 1
ATOM 6565 C CA . GLY A 1 886 ? 48.409 5.934 -86.836 1.00 89.56 886 GLY A CA 1
ATOM 6566 C C . GLY A 1 886 ? 47.538 5.604 -88.048 1.00 89.56 886 GLY A C 1
ATOM 6567 O O . GLY A 1 886 ? 47.388 4.454 -88.476 1.00 89.56 886 GLY A O 1
ATOM 6568 N N . THR A 1 887 ? 46.972 6.655 -88.634 1.00 86.88 887 THR A N 1
ATOM 6569 C CA . THR A 1 887 ? 46.361 6.610 -89.970 1.00 86.88 887 THR A CA 1
ATOM 6570 C C . THR A 1 887 ? 47.364 6.088 -91.006 1.00 86.88 887 THR A C 1
ATOM 6572 O O . THR A 1 887 ? 48.514 6.520 -91.062 1.00 86.88 887 THR A O 1
ATOM 6575 N N . GLY A 1 888 ? 46.943 5.119 -91.823 1.00 84.25 888 GLY A N 1
ATOM 6576 C CA . GLY A 1 888 ? 47.778 4.487 -92.850 1.00 84.25 888 GLY A CA 1
ATOM 6577 C C . GLY A 1 888 ? 48.598 3.270 -92.398 1.00 84.25 888 GLY A C 1
ATOM 6578 O O . GLY A 1 888 ? 49.152 2.589 -93.258 1.00 84.25 888 GLY A O 1
ATOM 6579 N N . ASP A 1 889 ? 48.627 2.928 -91.103 1.00 88.31 889 ASP A N 1
ATOM 6580 C CA . ASP A 1 889 ? 49.346 1.737 -90.606 1.00 88.31 889 ASP A CA 1
ATOM 6581 C C . ASP A 1 889 ? 48.582 0.414 -90.842 1.00 88.31 889 ASP A C 1
ATOM 6583 O O . ASP A 1 889 ? 49.119 -0.680 -90.623 1.00 88.31 889 ASP A O 1
ATOM 6587 N N . GLY A 1 890 ? 47.327 0.488 -91.305 1.00 87.44 890 GLY A N 1
ATOM 6588 C CA . GLY A 1 890 ? 46.503 -0.670 -91.650 1.00 87.44 890 GLY A CA 1
ATOM 6589 C C . GLY A 1 890 ? 46.445 -1.698 -90.517 1.00 87.44 890 GLY A C 1
ATOM 6590 O O . GLY A 1 890 ? 46.160 -1.367 -89.364 1.00 87.44 890 GLY A O 1
ATOM 6591 N N . ASN A 1 891 ? 46.759 -2.961 -90.822 1.00 86.50 891 ASN A N 1
ATOM 6592 C CA . ASN A 1 891 ? 46.734 -4.047 -89.836 1.00 86.50 891 ASN A CA 1
ATOM 6593 C C . ASN A 1 891 ? 47.802 -3.933 -88.732 1.00 86.50 891 ASN A C 1
ATOM 6595 O O . ASN A 1 891 ? 47.741 -4.691 -87.767 1.00 86.50 891 ASN A O 1
ATOM 6599 N N . SER A 1 892 ? 48.751 -2.998 -88.851 1.00 89.75 892 SER A N 1
ATOM 6600 C CA . SER A 1 892 ? 49.789 -2.765 -87.842 1.00 89.75 892 SER A CA 1
ATOM 6601 C C . SER A 1 892 ? 49.328 -1.864 -86.695 1.00 89.75 892 SER A C 1
ATOM 6603 O O . SER A 1 892 ? 50.022 -1.822 -85.685 1.00 89.75 892 SER A O 1
ATOM 6605 N N . ALA A 1 893 ? 48.188 -1.173 -86.825 1.00 92.19 893 ALA A N 1
ATOM 6606 C CA . ALA A 1 893 ? 47.598 -0.370 -85.754 1.00 92.19 893 ALA A CA 1
ATOM 6607 C C . ALA A 1 893 ? 46.831 -1.235 -84.739 1.00 92.19 893 ALA A C 1
ATOM 6609 O O . ALA A 1 893 ? 46.279 -2.286 -85.076 1.00 92.19 893 ALA A O 1
ATOM 6610 N N . GLY A 1 894 ? 46.774 -0.770 -83.493 1.00 93.56 894 GLY A N 1
ATOM 6611 C CA . GLY A 1 894 ? 46.191 -1.503 -82.371 1.00 93.56 894 GLY A CA 1
ATOM 6612 C C . GLY A 1 894 ? 46.752 -1.031 -81.034 1.00 93.56 894 GLY A C 1
ATOM 6613 O O . GLY A 1 894 ? 47.845 -0.469 -80.972 1.00 93.56 894 GLY A O 1
ATOM 6614 N N . ILE A 1 895 ? 46.027 -1.282 -79.945 1.00 95.62 895 ILE A N 1
ATOM 6615 C CA . ILE A 1 895 ? 46.344 -0.722 -78.618 1.00 95.62 895 ILE A CA 1
ATOM 6616 C C . ILE A 1 895 ? 47.683 -1.213 -78.035 1.00 95.62 895 ILE A C 1
ATOM 6618 O O . ILE A 1 895 ? 48.249 -0.572 -77.148 1.00 95.62 895 ILE A O 1
ATOM 6622 N N . PHE A 1 896 ? 48.216 -2.334 -78.534 1.00 95.69 896 PHE A N 1
ATOM 6623 C CA . PHE A 1 896 ? 49.525 -2.869 -78.142 1.00 95.69 896 PHE A CA 1
ATOM 6624 C C . PHE A 1 896 ? 50.649 -2.497 -79.118 1.00 95.69 896 PHE A C 1
ATOM 6626 O O . PHE A 1 896 ? 51.799 -2.866 -78.880 1.00 95.69 896 PHE A O 1
ATOM 6633 N N . SER A 1 897 ? 50.343 -1.764 -80.192 1.00 95.31 897 SER A N 1
ATOM 6634 C CA . SER A 1 897 ? 51.329 -1.375 -81.201 1.00 95.31 897 SER A CA 1
ATOM 6635 C C . SER A 1 897 ? 52.375 -0.446 -80.619 1.00 95.31 897 SER A C 1
ATOM 6637 O O . SER A 1 897 ? 52.062 0.429 -79.806 1.00 95.31 897 SER A O 1
ATOM 6639 N N . ALA A 1 898 ? 53.609 -0.604 -81.088 1.00 95.50 898 ALA A N 1
ATOM 6640 C CA . ALA A 1 898 ? 54.690 0.307 -80.760 1.00 95.50 898 ALA A CA 1
ATOM 6641 C C . ALA A 1 898 ? 55.716 0.395 -81.882 1.00 95.50 898 ALA A C 1
ATOM 6643 O O . ALA A 1 898 ? 56.003 -0.591 -82.558 1.00 95.50 898 ALA A O 1
ATOM 6644 N N . LYS A 1 899 ? 56.316 1.569 -82.058 1.00 92.56 899 LYS A N 1
ATOM 6645 C CA . LYS A 1 899 ? 57.306 1.788 -83.109 1.00 92.56 899 LYS A CA 1
ATOM 6646 C C . LYS A 1 899 ? 58.403 2.735 -82.657 1.00 92.56 899 LYS A C 1
ATOM 6648 O O . LYS A 1 899 ? 58.121 3.759 -82.033 1.00 92.56 899 LYS A O 1
ATOM 6653 N N . ARG A 1 900 ? 59.640 2.422 -83.054 1.00 91.69 900 ARG A N 1
ATOM 6654 C CA . ARG A 1 900 ? 60.746 3.389 -83.070 1.00 91.69 900 ARG A CA 1
ATOM 6655 C C . ARG A 1 900 ? 60.742 4.131 -84.396 1.00 91.69 900 ARG A C 1
ATOM 6657 O O . ARG A 1 900 ? 61.139 3.581 -85.422 1.00 91.69 900 ARG A O 1
ATOM 6664 N N . ALA A 1 901 ? 60.204 5.345 -84.388 1.00 82.81 901 ALA A N 1
ATOM 6665 C CA . ALA A 1 901 ? 59.929 6.088 -85.616 1.00 82.81 901 ALA A CA 1
ATOM 6666 C C . ALA A 1 901 ? 60.883 7.272 -85.832 1.00 82.81 901 ALA A C 1
ATOM 6668 O O . ALA A 1 901 ? 61.341 7.465 -86.956 1.00 82.81 901 ALA A O 1
ATOM 6669 N N . ALA A 1 902 ? 61.234 8.013 -84.780 1.00 88.19 902 ALA A N 1
ATOM 6670 C CA . ALA A 1 902 ? 62.173 9.130 -84.842 1.00 88.19 902 ALA A CA 1
ATOM 6671 C C . ALA A 1 902 ? 62.947 9.306 -83.522 1.00 88.19 902 ALA A C 1
ATOM 6673 O O . ALA A 1 902 ? 62.686 8.612 -82.537 1.00 88.19 902 ALA A O 1
ATOM 6674 N N . ASP A 1 903 ? 63.940 10.197 -83.511 1.00 90.06 903 ASP A N 1
ATOM 6675 C CA . ASP A 1 903 ? 64.629 10.571 -82.272 1.00 90.06 903 ASP A CA 1
ATOM 6676 C C . ASP A 1 903 ? 63.739 11.475 -81.401 1.00 90.06 903 ASP A C 1
ATOM 6678 O O . ASP A 1 903 ? 62.795 12.096 -81.887 1.00 90.06 903 ASP A O 1
ATOM 6682 N N . VAL A 1 904 ? 64.037 11.570 -80.108 1.00 89.19 904 VAL A N 1
ATOM 6683 C CA . VAL A 1 904 ? 63.174 12.185 -79.081 1.00 89.19 904 VAL A CA 1
ATOM 6684 C C . VAL A 1 904 ? 62.926 13.684 -79.266 1.00 89.19 904 VAL A C 1
ATOM 6686 O O . VAL A 1 904 ? 62.019 14.240 -78.645 1.00 89.19 904 VAL A O 1
ATOM 6689 N N . THR A 1 905 ? 63.727 14.343 -80.104 1.00 90.94 905 THR A N 1
ATOM 6690 C CA . THR A 1 905 ? 63.615 15.765 -80.461 1.00 90.94 905 THR A CA 1
ATOM 6691 C C . THR A 1 905 ? 62.894 15.997 -81.788 1.00 90.94 905 THR A C 1
ATOM 6693 O O . THR A 1 905 ? 62.471 17.121 -82.056 1.00 90.94 905 THR A O 1
ATOM 6696 N N . ALA A 1 906 ? 62.717 14.960 -82.609 1.00 90.31 906 ALA A N 1
ATOM 6697 C CA . ALA A 1 906 ? 62.117 15.072 -83.930 1.00 90.31 906 ALA A CA 1
ATOM 6698 C C . ALA A 1 906 ? 60.584 15.010 -83.858 1.00 90.31 906 ALA A C 1
ATOM 6700 O O . ALA A 1 906 ? 60.009 14.189 -83.143 1.00 90.31 906 ALA A O 1
ATOM 6701 N N . VAL A 1 907 ? 59.917 15.878 -84.621 1.00 90.00 907 VAL A N 1
ATOM 6702 C CA . VAL A 1 907 ? 58.458 15.851 -84.784 1.00 90.00 907 VAL A CA 1
ATOM 6703 C C . VAL A 1 907 ? 58.110 14.872 -85.899 1.00 90.00 907 VAL A C 1
ATOM 6705 O O . VAL A 1 907 ? 58.639 14.973 -87.006 1.00 90.00 907 VAL A O 1
ATOM 6708 N N . LEU A 1 908 ? 57.207 13.937 -85.616 1.00 86.62 908 LEU A N 1
ATOM 6709 C CA . LEU A 1 908 ? 56.638 13.044 -86.621 1.00 86.62 908 LEU A CA 1
ATOM 6710 C C . LEU A 1 908 ? 55.343 13.631 -87.171 1.00 86.62 908 LEU A C 1
ATOM 6712 O O . LEU A 1 908 ? 54.496 14.106 -86.420 1.00 86.62 908 LEU A O 1
ATOM 6716 N N . THR A 1 909 ? 55.175 13.582 -88.488 1.00 81.69 909 THR A N 1
ATOM 6717 C CA . THR A 1 909 ? 53.890 13.902 -89.109 1.00 81.69 909 THR A CA 1
ATOM 6718 C C . THR A 1 909 ? 52.874 12.817 -88.763 1.00 81.69 909 THR A C 1
ATOM 6720 O O . THR A 1 909 ? 53.219 11.641 -88.657 1.00 81.69 909 THR A O 1
ATOM 6723 N N . ASN A 1 910 ? 51.614 13.212 -88.576 1.00 84.25 910 ASN A N 1
ATOM 6724 C CA . ASN A 1 910 ? 50.527 12.323 -88.154 1.00 84.25 910 ASN A CA 1
ATOM 6725 C C . ASN A 1 910 ? 50.762 11.635 -86.787 1.00 84.25 910 ASN A C 1
ATOM 6727 O O . ASN A 1 910 ? 50.223 10.554 -86.535 1.00 84.25 910 ASN A O 1
ATOM 6731 N N . SER A 1 911 ? 51.563 12.246 -85.904 1.00 90.88 911 SER A N 1
ATOM 6732 C CA . SER A 1 911 ? 51.720 11.814 -84.511 1.00 90.88 911 SER A CA 1
ATOM 6733 C C . SER A 1 911 ? 50.817 12.599 -83.560 1.00 90.88 911 SER A C 1
ATOM 6735 O O . SER A 1 911 ? 50.280 13.654 -83.905 1.00 90.88 911 SER A O 1
ATOM 6737 N N . GLY A 1 912 ? 50.658 12.071 -82.354 1.00 95.06 912 GLY A N 1
ATOM 6738 C CA . GLY A 1 912 ? 49.969 12.704 -81.240 1.00 95.06 912 GLY A CA 1
ATOM 6739 C C . GLY A 1 912 ? 50.672 12.386 -79.926 1.00 95.06 912 GLY A C 1
ATOM 6740 O O . GLY A 1 912 ? 51.796 11.878 -79.904 1.00 95.06 912 GLY A O 1
ATOM 6741 N N . TYR A 1 913 ? 50.007 12.682 -78.819 1.00 96.56 913 TYR A N 1
ATOM 6742 C CA . TYR A 1 913 ? 50.415 12.291 -77.473 1.00 96.56 913 TYR A CA 1
ATOM 6743 C C . TYR A 1 913 ? 49.224 12.429 -76.522 1.00 96.56 913 TYR A C 1
ATOM 6745 O O . TYR A 1 913 ? 48.212 13.055 -76.854 1.00 96.56 913 TYR A O 1
ATOM 6753 N N . ARG A 1 914 ? 49.365 11.893 -75.310 1.00 96.75 914 ARG A N 1
ATOM 6754 C CA . ARG A 1 914 ? 48.340 11.971 -74.268 1.00 96.75 914 ARG A CA 1
ATOM 6755 C C . ARG A 1 914 ? 48.974 12.032 -72.895 1.00 96.75 914 ARG A C 1
ATOM 6757 O O . ARG A 1 914 ? 49.976 11.374 -72.624 1.00 96.75 914 ARG A O 1
ATOM 6764 N N . CYS A 1 915 ? 48.385 12.845 -72.032 1.00 98.06 915 CYS A N 1
ATOM 6765 C CA . CYS A 1 915 ? 48.914 13.076 -70.699 1.00 98.06 915 CYS A CA 1
ATOM 6766 C C . CYS A 1 915 ? 48.204 12.202 -69.665 1.00 98.06 915 CYS A C 1
ATOM 6768 O O . CYS A 1 915 ? 47.067 11.765 -69.868 1.00 98.06 915 CYS A O 1
ATOM 6770 N N . VAL A 1 916 ? 48.882 11.983 -68.546 1.00 98.25 916 VAL A N 1
ATOM 6771 C CA . VAL A 1 916 ? 48.368 11.325 -67.346 1.00 98.25 916 VAL A CA 1
ATOM 6772 C C . VAL A 1 916 ? 48.340 12.300 -66.172 1.00 98.25 916 VAL A C 1
ATOM 6774 O O . VAL A 1 916 ? 49.034 13.314 -66.202 1.00 98.25 916 VAL A O 1
ATOM 6777 N N . TYR A 1 917 ? 47.529 11.995 -65.161 1.00 97.44 917 TYR A N 1
ATOM 6778 C CA . TYR A 1 917 ? 47.500 12.668 -63.867 1.00 97.44 917 TYR A CA 1
ATOM 6779 C C . TYR A 1 917 ? 47.604 11.650 -62.727 1.00 97.44 917 TYR A C 1
ATOM 6781 O O . TYR A 1 917 ? 46.824 10.694 -62.666 1.00 97.44 917 TYR A O 1
ATOM 6789 N N . HIS A 1 918 ? 48.546 11.880 -61.818 1.00 93.62 918 HIS A N 1
ATOM 6790 C CA . HIS A 1 918 ? 48.764 11.111 -60.597 1.00 93.62 918 HIS A CA 1
ATOM 6791 C C . HIS A 1 918 ? 48.173 11.868 -59.398 1.00 93.62 918 HIS A C 1
ATOM 6793 O O . HIS A 1 918 ? 48.647 12.973 -59.114 1.00 93.62 918 HIS A O 1
ATOM 6799 N N . PRO A 1 919 ? 47.135 11.319 -58.737 1.00 85.44 919 PRO A N 1
ATOM 6800 C CA . PRO A 1 919 ? 46.461 11.969 -57.614 1.00 85.44 919 PRO A CA 1
ATOM 6801 C C . PRO A 1 919 ? 47.258 11.999 -56.310 1.00 85.44 919 PRO A C 1
ATOM 6803 O O . PRO A 1 919 ? 48.092 11.089 -56.088 1.00 85.44 919 PRO A O 1
#

Secondary structure (DSSP, 8-state):
---------------S---------------------S-----EEETT--TTSEEEE-TT--EEEEEEEESS-EEEEEEE-TTT--EEEHHHHSTT-EEETTTTSEEEEEEEHHHHS------SSS-EEEEEEEEEEEE-TTS-EEEEEEEEEEEEPPPPB--B-PPB-TTTTT-TTEEEEEEBSSTT-EEEEESSBTTS-EEEE-BTTEEEEEEPBPTTPPSEEEEEEEEEE-TTTS--EEEEEEEEEE---PPPEEEEESPTTEEE-TTTS-TTSEEEEEEEESSTTSEEEEEETTEEEEEEPPTTSEEEEEEE--SB--EEEEEEE-TT--EEEPPPEEEEE----SPP--EEEEE-SSSS--S-BSEE-SSSEEEEEPPPTT--EEEEEEE-TTS-SEEEEEEESSSEEEETT----TT-EEEEEEEEE-TT--EEE-TTTTEEEEE-PPPP-EEEEEESSTT-EE-TT-EEEEEEEESS-EEE-TT---EEEBTTS-EEEEEEE-TTSSEEEEEEEPPTT-EESS--B--SB-BS-TT-EEESS-TTSBPP-BPPPTTSTTSGGGG--EEE--PPPPPSEEEE-PPPS-TTBPPPEEEE----SS--EEEEEEEETTT--EEEEEEEE-SSB--BS-SSPPPTT-EEEEEEEEE-TTS-BPPPEEEEEE---PPTTEEEEEETTTEEEEEEEESS--B-SSSSS-B--SSSPBPP--HHHHHHHHHTT-TTEEEPPHHHHHHHHHHHHT-GGGBTTSSTTSSPBP--B-SSSS---GGG--TTTT-HHHHHHH---SEEE-GGG-EEESSSBSSEEEEEEE--PPPSSSEE-TTT-TTSHHHHHHS-SS---S-TTSTTGGGT--EE---TT--EEEES--TT-GGG-STT-EEE-S-TTPPPTTEEE-EEE--

Foldseek 3Di:
DDDDDDDDDDDDDVPDDDDDDDDDDDDDDDDDDDDPDDDDDWDKDWPPADPVQAAEAELADFWAKTKIFTPAQWPFKWWAQPPVRDTDTQCVQFPPWDRPCHPPRITIGTHTCCRFPPFDADPDAWKDKDKIKMKIWGADPVGDIDMDMDMGMYMYTAWDKDKDAAAAEQVLAQPQFRKIKIFTGDAQWKKWKAWQFDVGIDIFGHHPGMTMDGTGGHNDDDFDKIKMKMKTARPHRTDHIHIDMDIHGYDHDAKAKEWPPPAAAAEAELVRADPVQKDKIKIFIRAAQFWKWKDWAPDIDIFGQHNVGMTMDIDHQDADWIKIKMWTADPSGHIYIYDIHIYGYDHDWWAAKAWQAWAAPDDDGHDGDQEYAAAKIKIAMDDTPQFQWKWKFKAFLVNPGTQDIDIGRDRIHTPNVGDDAAFGKIFMWMWGQHPSGDTHTHPCHRRIHTYHYDAKEFQAKEWPQFPAEDEAFDKTKIKTFTPAAKDFDPPAFWWFAKPLRDIWTFPDQDPVNGMTITIDHAHAPRWDFQIFTPDQFIDPQVLRIAGPNDSSRRHGRGDPDLPDCRTHNVSRYTYDNYAAAFFPDWDFADAALWQQKGTWIATHGDDDPFDKWKWKWKAFDVPRHTQGHTDTDDPGDMRHGGPDGHFAFTKMKMKMWMAGPSGHIYDIDIDMDTHHHDDPQWDKFDDCVQPVAIWTWGQAFWACPPDQETDSDQDDFFDWFFLVVQQVRQCVVDPQKGFAALSNLQRQQVQLLQQLCQALVSGRQEHAGQQEAQAADFFHGNVVAFPCPPPSNVCSVQSHGQWTAGPSRRIGGNLAERAFAWGNFWDLDQFVVQKDLLQVPLPGPQCVRQNDNPGYHDCCPDPLRRSQAMEHRVPNVATTKTAQYYHNSRSRGHSSYMYRDHHRRDTDGRHTTMMMGGD

Organism: NCBI:txid1069642